Protein 4QYI (pdb70)

Structure (mmCIF, N/CA/C/O backbone):
data_4QYI
#
_entry.id   4QYI
#
_cell.length_a   172.779
_cell.length_b   117.009
_cell.length_c   56.883
_cell.angle_alpha   90.00
_cell.angle_beta   90.96
_cell.angle_gamma   90.00
#
_symmetry.space_group_name_H-M   'C 1 2 1'
#
loop_
_entity.id
_entity.type
_entity.pdbx_description
1 polymer 'Hypoxanthine phosphoribosyltransferase'
2 polymer 'Hypoxanthine phosphoribosyltransferase'
3 non-polymer 'MAGNESIUM ION'
4 non-polymer 'PHOSPHATE ION'
5 non-polymer '4-(2-HYDROXYETHYL)-1-PIPERAZINE ETHANESULFONIC ACID'
6 non-polymer GLYCEROL
7 water water
#
loop_
_atom_site.group_PDB
_atom_site.id
_atom_site.type_symbol
_atom_site.label_atom_id
_atom_site.label_alt_id
_atom_site.label_comp_id
_atom_site.label_asym_id
_atom_site.label_entity_id
_atom_site.label_seq_id
_atom_site.pdbx_PDB_ins_code
_atom_site.Cartn_x
_atom_site.Cartn_y
_atom_site.Cartn_z
_atom_site.occupancy
_atom_site.B_iso_or_equiv
_atom_site.auth_seq_id
_atom_site.auth_comp_id
_atom_site.auth_asym_id
_atom_site.auth_atom_id
_atom_site.pdbx_PDB_model_num
ATOM 1 N N . GLU A 1 7 ? -47.572 12.391 -17.422 1.00 100.67 4 GLU A N 1
ATOM 2 C CA . GLU A 1 7 ? -48.403 13.578 -17.797 1.00 104.77 4 GLU A CA 1
ATOM 3 C C . GLU A 1 7 ? -49.765 13.548 -17.092 1.00 101.02 4 GLU A C 1
ATOM 4 O O . GLU A 1 7 ? -50.216 12.522 -16.563 1.00 96.67 4 GLU A O 1
ATOM 10 N N . ILE A 1 8 ? -50.413 14.701 -17.072 1.00 101.00 5 ILE A N 1
ATOM 11 C CA . ILE A 1 8 ? -51.706 14.833 -16.432 1.00 99.32 5 ILE A CA 1
ATOM 12 C C . ILE A 1 8 ? -52.790 14.291 -17.324 1.00 99.17 5 ILE A C 1
ATOM 13 O O . ILE A 1 8 ? -52.765 14.494 -18.526 1.00 103.58 5 ILE A O 1
ATOM 18 N N . LYS A 1 9 ? -53.735 13.579 -16.731 1.00 97.10 6 LYS A N 1
ATOM 19 C CA . LYS A 1 9 ? -54.815 13.008 -17.497 1.00 101.27 6 LYS A CA 1
ATOM 20 C C . LYS A 1 9 ? -56.095 13.836 -17.381 1.00 100.50 6 LYS A C 1
ATOM 21 O O . LYS A 1 9 ? -56.479 14.525 -18.319 1.00 101.69 6 LYS A O 1
ATOM 27 N N . ASP A 1 10 ? -56.743 13.774 -16.224 1.00 98.29 7 ASP A N 1
ATOM 28 C CA . ASP A 1 10 ? -57.992 14.486 -16.003 1.00 97.95 7 ASP A CA 1
ATOM 29 C C . ASP A 1 10 ? -58.013 15.196 -14.676 1.00 95.73 7 ASP A C 1
ATOM 30 O O . ASP A 1 10 ? -57.342 14.782 -13.742 1.00 92.43 7 ASP A O 1
ATOM 35 N N . THR A 1 11 ? -58.813 16.252 -14.595 1.00 92.60 8 THR A N 1
ATOM 36 C CA . THR A 1 11 ? -59.017 16.981 -13.355 1.00 90.55 8 THR A CA 1
ATOM 37 C C . THR A 1 11 ? -59.925 16.089 -12.518 1.00 88.53 8 THR A C 1
ATOM 38 O O . THR A 1 11 ? -60.967 15.684 -13.010 1.00 92.72 8 THR A O 1
ATOM 42 N N . LEU A 1 12 ? -59.542 15.769 -11.282 1.00 86.14 9 LEU A N 1
ATOM 43 C CA . LEU A 1 12 ? -60.381 14.917 -10.424 1.00 82.50 9 LEU A CA 1
ATOM 44 C C . LEU A 1 12 ? -61.203 15.742 -9.436 1.00 78.42 9 LEU A C 1
ATOM 45 O O . LEU A 1 12 ? -62.363 15.431 -9.188 1.00 77.64 9 LEU A O 1
ATOM 50 N N . ILE A 1 13 ? -60.597 16.783 -8.870 1.00 73.12 10 ILE A N 1
ATOM 51 C CA . ILE A 1 13 ? -61.283 17.649 -7.928 1.00 69.70 10 ILE A CA 1
ATOM 52 C C . ILE A 1 13 ? -60.853 19.049 -8.293 1.00 68.22 10 ILE A C 1
ATOM 53 O O . ILE A 1 13 ? -59.673 19.361 -8.278 1.00 65.08 10 ILE A O 1
ATOM 58 N N . SER A 1 14 ? -61.810 19.905 -8.624 1.00 68.65 11 SER A N 1
ATOM 59 C CA . SER A 1 14 ? -61.481 21.242 -9.067 1.00 67.88 11 SER A CA 1
ATOM 60 C C . SER A 1 14 ? -61.045 22.156 -7.946 1.00 66.49 11 SER A C 1
ATOM 61 O O . SER A 1 14 ? -61.258 21.890 -6.775 1.00 66.05 11 SER A O 1
ATOM 64 N N . GLU A 1 15 ? -60.443 23.262 -8.347 1.00 68.21 12 GLU A N 1
ATOM 65 C CA . GLU A 1 15 ? -60.015 24.293 -7.436 1.00 67.69 12 GLU A CA 1
ATOM 66 C C . GLU A 1 15 ? -61.198 24.749 -6.568 1.00 68.78 12 GLU A C 1
ATOM 67 O O . GLU A 1 15 ? -61.088 24.850 -5.348 1.00 68.06 12 GLU A O 1
ATOM 73 N N . GLU A 1 16 ? -62.338 25.005 -7.202 1.00 71.30 13 GLU A N 1
ATOM 74 C CA . GLU A 1 16 ? -63.517 25.474 -6.479 1.00 73.38 13 GLU A CA 1
ATOM 75 C C . GLU A 1 16 ? -64.076 24.401 -5.516 1.00 71.45 13 GLU A C 1
ATOM 76 O O . GLU A 1 16 ? -64.531 24.716 -4.421 1.00 68.70 13 GLU A O 1
ATOM 82 N N . GLN A 1 17 ? -64.072 23.143 -5.933 1.00 72.30 14 GLN A N 1
ATOM 83 C CA . GLN A 1 17 ? -64.522 22.074 -5.044 1.00 73.82 14 GLN A CA 1
ATOM 84 C C . GLN A 1 17 ? -63.615 21.991 -3.815 1.00 71.14 14 GLN A C 1
ATOM 85 O O . GLN A 1 17 ? -64.080 21.767 -2.703 1.00 68.14 14 GLN A O 1
ATOM 91 N N . LEU A 1 18 ? -62.317 22.156 -4.031 1.00 67.01 15 LEU A N 1
ATOM 92 C CA . LEU A 1 18 ? -61.371 22.106 -2.928 1.00 66.33 15 LEU A CA 1
ATOM 93 C C . LEU A 1 18 ? -61.643 23.233 -1.958 1.00 66.76 15 LEU A C 1
ATOM 94 O O . LEU A 1 18 ? -61.717 22.996 -0.762 1.00 66.47 15 LEU A O 1
ATOM 99 N N . GLN A 1 19 ? -61.821 24.446 -2.465 1.00 67.45 16 GLN A N 1
ATOM 100 C CA . GLN A 1 19 ? -62.086 25.582 -1.587 1.00 71.77 16 GLN A CA 1
ATOM 101 C C . GLN A 1 19 ? -63.366 25.389 -0.768 1.00 68.39 16 GLN A C 1
ATOM 102 O O . GLN A 1 19 ? -63.384 25.681 0.425 1.00 64.93 16 GLN A O 1
ATOM 108 N N . GLU A 1 20 ? -64.435 24.915 -1.397 1.00 68.12 17 GLU A N 1
ATOM 109 C CA . GLU A 1 20 ? -65.678 24.673 -0.654 1.00 70.24 17 GLU A CA 1
ATOM 110 C C . GLU A 1 20 ? -65.493 23.598 0.434 1.00 66.15 17 GLU A C 1
ATOM 111 O O . GLU A 1 20 ? -65.939 23.759 1.571 1.00 61.09 17 GLU A O 1
ATOM 117 N N . LYS A 1 21 ? -64.847 22.498 0.077 1.00 63.93 18 LYS A N 1
ATOM 118 C CA . LYS A 1 21 ? -64.669 21.417 1.039 1.00 63.85 18 LYS A CA 1
ATOM 119 C C . LYS A 1 21 ? -63.783 21.816 2.214 1.00 59.11 18 LYS A C 1
ATOM 120 O O . LYS A 1 21 ? -64.056 21.456 3.347 1.00 56.42 18 LYS A O 1
ATOM 126 N N . VAL A 1 22 ? -62.723 22.557 1.932 1.00 57.99 19 VAL A N 1
ATOM 127 C CA . VAL A 1 22 ? -61.837 23.003 2.979 1.00 58.88 19 VAL A CA 1
ATOM 128 C C . VAL A 1 22 ? -62.617 23.876 3.958 1.00 59.09 19 VAL A C 1
ATOM 129 O O . VAL A 1 22 ? -62.465 23.727 5.167 1.00 59.11 19 VAL A O 1
ATOM 133 N N . LYS A 1 23 ? -63.459 24.772 3.448 1.00 60.59 20 LYS A N 1
ATOM 134 C CA . LYS A 1 23 ? -64.273 25.638 4.310 1.00 61.25 20 LYS A CA 1
ATOM 135 C C . LYS A 1 23 ? -65.169 24.795 5.227 1.00 60.75 20 LYS A C 1
ATOM 136 O O . LYS A 1 23 ? -65.378 25.115 6.392 1.00 58.18 20 LYS A O 1
ATOM 142 N N . GLU A 1 24 ? -65.738 23.749 4.661 1.00 61.94 21 GLU A N 1
ATOM 143 C CA . GLU A 1 24 ? -66.611 22.862 5.403 1.00 64.16 21 GLU A CA 1
ATOM 144 C C . GLU A 1 24 ? -65.876 22.081 6.495 1.00 62.53 21 GLU A C 1
ATOM 145 O O . GLU A 1 24 ? -66.392 21.907 7.599 1.00 62.35 21 GLU A O 1
ATOM 151 N N . LEU A 1 25 ? -64.668 21.612 6.196 1.00 57.41 22 LEU A N 1
ATOM 152 C CA . LEU A 1 25 ? -63.882 20.901 7.205 1.00 56.82 22 LEU A CA 1
ATOM 153 C C . LEU A 1 25 ? -63.525 21.835 8.357 1.00 54.51 22 LEU A C 1
ATOM 154 O O . LEU A 1 25 ? -63.547 21.438 9.517 1.00 51.99 22 LEU A O 1
ATOM 159 N N . ALA A 1 26 ? -63.236 23.089 8.028 1.00 54.29 23 ALA A N 1
ATOM 160 C CA . ALA A 1 26 ? -62.918 24.065 9.054 1.00 53.04 23 ALA A CA 1
ATOM 161 C C . ALA A 1 26 ? -64.118 24.273 9.966 1.00 54.00 23 ALA A C 1
ATOM 162 O O . ALA A 1 26 ? -63.952 24.420 11.167 1.00 53.07 23 ALA A O 1
ATOM 164 N N . LEU A 1 27 ? -65.328 24.295 9.411 1.00 55.84 24 LEU A N 1
ATOM 165 C CA . LEU A 1 27 ? -66.523 24.460 10.248 1.00 58.13 24 LEU A CA 1
ATOM 166 C C . LEU A 1 27 ? -66.677 23.264 11.199 1.00 56.67 24 LEU A C 1
ATOM 167 O O . LEU A 1 27 ? -67.036 23.432 12.343 1.00 56.50 24 LEU A O 1
ATOM 172 N N . GLN A 1 28 ? -66.425 22.061 10.704 1.00 57.20 25 GLN A N 1
ATOM 173 C CA . GLN A 1 28 ? -66.537 20.859 11.529 1.00 58.48 25 GLN A CA 1
ATOM 174 C C . GLN A 1 28 ? -65.543 20.922 12.694 1.00 57.01 25 GLN A C 1
ATOM 175 O O . GLN A 1 28 ? -65.879 20.616 13.829 1.00 55.30 25 GLN A O 1
ATOM 181 N N . ILE A 1 29 ? -64.328 21.365 12.401 1.00 56.17 26 ILE A N 1
ATOM 182 C CA . ILE A 1 29 ? -63.309 21.538 13.430 1.00 55.58 26 ILE A CA 1
ATOM 183 C C . ILE A 1 29 ? -63.718 22.599 14.466 1.00 52.69 26 ILE A C 1
ATOM 184 O O . ILE A 1 29 ? -63.613 22.376 15.664 1.00 51.28 26 ILE A O 1
ATOM 189 N N . GLU A 1 30 ? -64.156 23.766 14.013 1.00 53.01 27 GLU A N 1
ATOM 190 C CA . GLU A 1 30 ? -64.606 24.805 14.946 1.00 53.20 27 GLU A CA 1
ATOM 191 C C . GLU A 1 30 ? -65.708 24.273 15.888 1.00 56.53 27 GLU A C 1
ATOM 192 O O . GLU A 1 30 ? -65.757 24.600 17.073 1.00 57.28 27 GLU A O 1
ATOM 198 N N . ARG A 1 31 ? -66.618 23.471 15.365 1.00 59.78 28 ARG A N 1
ATOM 199 C CA . ARG A 1 31 ? -67.690 22.924 16.190 1.00 64.42 28 ARG A CA 1
ATOM 200 C C . ARG A 1 31 ? -67.214 22.015 17.274 1.00 60.63 28 ARG A C 1
ATOM 201 O O . ARG A 1 31 ? -67.737 22.040 18.368 1.00 61.03 28 ARG A O 1
ATOM 209 N N . ASP A 1 32 ? -66.256 21.159 16.946 1.00 61.77 29 ASP A N 1
ATOM 210 C CA . ASP A 1 32 ? -65.732 20.209 17.916 1.00 57.54 29 ASP A CA 1
ATOM 211 C C . ASP A 1 32 ? -64.859 20.849 18.981 1.00 56.09 29 ASP A C 1
ATOM 212 O O . ASP A 1 32 ? -64.608 20.226 19.988 1.00 54.22 29 ASP A O 1
ATOM 217 N N . PHE A 1 33 ? -64.399 22.081 18.772 1.00 54.67 30 PHE A N 1
ATOM 218 C CA . PHE A 1 33 ? -63.517 22.724 19.740 1.00 55.09 30 PHE A CA 1
ATOM 219 C C . PHE A 1 33 ? -63.976 24.108 20.088 1.00 54.61 30 PHE A C 1
ATOM 220 O O . PHE A 1 33 ? -63.173 25.049 20.177 1.00 58.27 30 PHE A O 1
ATOM 228 N N . GLU A 1 34 ? -65.284 24.226 20.269 1.00 58.61 31 GLU A N 1
ATOM 229 C CA . GLU A 1 34 ? -65.899 25.483 20.612 1.00 58.08 31 GLU A CA 1
ATOM 230 C C . GLU A 1 34 ? -65.259 26.055 21.871 1.00 55.69 31 GLU A C 1
ATOM 231 O O . GLU A 1 34 ? -65.105 25.361 22.863 1.00 54.27 31 GLU A O 1
ATOM 237 N N . GLY A 1 35 ? -64.829 27.310 21.799 1.00 55.98 32 GLY A N 1
ATOM 238 C CA . GLY A 1 35 ? -64.217 27.988 22.936 1.00 54.99 32 GLY A CA 1
ATOM 239 C C . GLY A 1 35 ? -62.799 27.571 23.318 1.00 58.02 32 GLY A C 1
ATOM 240 O O . GLY A 1 35 ? -62.323 27.948 24.385 1.00 58.17 32 GLY A O 1
ATOM 241 N N . GLU A 1 36 ? -62.092 26.848 22.453 1.00 54.77 33 GLU A N 1
ATOM 242 C CA . GLU A 1 36 ? -60.735 26.424 22.792 1.00 58.84 33 GLU A CA 1
ATOM 243 C C . GLU A 1 36 ? -59.691 26.699 21.731 1.00 55.10 33 GLU A C 1
ATOM 244 O O . GLU A 1 36 ? -59.994 26.844 20.558 1.00 56.56 33 GLU A O 1
ATOM 250 N N . GLU A 1 37 ? -58.447 26.754 22.185 1.00 57.46 34 GLU A N 1
ATOM 251 C CA . GLU A 1 37 ? -57.277 26.917 21.320 1.00 57.70 34 GLU A CA 1
ATOM 252 C C . GLU A 1 37 ? -57.003 25.559 20.675 1.00 57.39 34 GLU A C 1
ATOM 253 O O . GLU A 1 37 ? -57.372 24.528 21.230 1.00 54.43 34 GLU A O 1
ATOM 259 N N . ILE A 1 38 ? -56.364 25.566 19.509 1.00 54.23 35 ILE A N 1
ATOM 260 C CA . ILE A 1 38 ? -56.044 24.345 18.793 1.00 56.66 35 ILE A CA 1
ATOM 261 C C . ILE A 1 38 ? -54.620 24.381 18.290 1.00 55.03 35 ILE A C 1
ATOM 262 O O . ILE A 1 38 ? -54.116 25.436 17.927 1.00 53.77 35 ILE A O 1
ATOM 267 N N . VAL A 1 39 ? -53.965 23.217 18.290 1.00 49.78 36 VAL A N 1
ATOM 268 C CA . VAL A 1 39 ? -52.639 23.087 17.722 1.00 46.01 36 VAL A CA 1
ATOM 269 C C . VAL A 1 39 ? -52.825 22.236 16.461 1.00 45.24 36 VAL A C 1
ATOM 270 O O . VAL A 1 39 ? -53.376 21.132 16.513 1.00 44.90 36 VAL A O 1
ATOM 274 N N . VAL A 1 40 ? -52.391 22.772 15.334 1.00 44.06 37 VAL A N 1
ATOM 275 C CA . VAL A 1 40 ? -52.467 22.060 14.069 1.00 48.12 37 VAL A CA 1
ATOM 276 C C . VAL A 1 40 ? -51.064 21.582 13.720 1.00 47.07 37 VAL A C 1
ATOM 277 O O . VAL A 1 40 ? -50.117 22.355 13.725 1.00 49.68 37 VAL A O 1
ATOM 281 N N . ILE A 1 41 ? -50.923 20.282 13.490 1.00 48.07 38 ILE A N 1
ATOM 282 C CA . ILE A 1 41 ? -49.642 19.727 13.111 1.00 43.60 38 ILE A CA 1
ATOM 283 C C . ILE A 1 41 ? -49.780 19.142 11.727 1.00 45.29 38 ILE A C 1
ATOM 284 O O . ILE A 1 41 ? -50.454 18.127 11.515 1.00 48.87 38 ILE A O 1
ATOM 289 N N . ALA A 1 42 ? -49.107 19.782 10.782 1.00 45.69 39 ALA A N 1
ATOM 290 C CA . ALA A 1 42 ? -49.143 19.346 9.388 1.00 48.33 39 ALA A CA 1
ATOM 291 C C . ALA A 1 42 ? -47.987 18.417 9.022 1.00 48.22 39 ALA A C 1
ATOM 292 O O . ALA A 1 42 ? -46.834 18.674 9.366 1.00 49.57 39 ALA A O 1
ATOM 294 N N . VAL A 1 43 ? -48.304 17.318 8.342 1.00 49.26 40 VAL A N 1
ATOM 295 C CA . VAL A 1 43 ? -47.289 16.352 7.943 1.00 49.64 40 VAL A CA 1
ATOM 296 C C . VAL A 1 43 ? -46.688 16.819 6.602 1.00 50.21 40 VAL A C 1
ATOM 297 O O . VAL A 1 43 ? -47.339 16.778 5.558 1.00 49.47 40 VAL A O 1
ATOM 301 N N . LEU A 1 44 ? -45.459 17.310 6.652 1.00 49.00 41 LEU A N 1
ATOM 302 C CA . LEU A 1 44 ? -44.759 17.736 5.436 1.00 51.57 41 LEU A CA 1
ATOM 303 C C . LEU A 1 44 ? -44.429 16.544 4.524 1.00 53.21 41 LEU A C 1
ATOM 304 O O . LEU A 1 44 ? -44.371 15.408 4.981 1.00 50.98 41 LEU A O 1
ATOM 309 N N . LYS A 1 45 ? -44.273 16.787 3.221 1.00 56.33 42 LYS A N 1
ATOM 310 C CA . LYS A 1 45 ? -44.413 18.116 2.628 1.00 55.93 42 LYS A CA 1
ATOM 311 C C . LYS A 1 45 ? -45.788 18.348 2.038 1.00 54.80 42 LYS A C 1
ATOM 312 O O . LYS A 1 45 ? -46.262 19.478 1.996 1.00 53.26 42 LYS A O 1
ATOM 318 N N . GLY A 1 46 ? -46.441 17.260 1.647 1.00 54.01 43 GLY A N 1
ATOM 319 C CA . GLY A 1 46 ? -47.698 17.306 0.926 1.00 56.99 43 GLY A CA 1
ATOM 320 C C . GLY A 1 46 ? -48.936 17.962 1.486 1.00 59.36 43 GLY A C 1
ATOM 321 O O . GLY A 1 46 ? -49.843 18.307 0.738 1.00 65.25 43 GLY A O 1
ATOM 322 N N . SER A 1 47 ? -48.997 18.139 2.788 1.00 54.14 44 SER A N 1
ATOM 323 C CA . SER A 1 47 ? -50.151 18.727 3.370 1.00 52.53 44 SER A CA 1
ATOM 324 C C . SER A 1 47 ? -50.032 20.239 3.525 1.00 50.57 44 SER A C 1
ATOM 325 O O . SER A 1 47 ? -51.005 20.867 3.951 1.00 49.20 44 SER A O 1
ATOM 328 N N . PHE A 1 48 ? -48.912 20.844 3.126 1.00 49.67 45 PHE A N 1
ATOM 329 C CA . PHE A 1 48 ? -48.721 22.288 3.383 1.00 49.14 45 PHE A CA 1
ATOM 330 C C . PHE A 1 48 ? -49.716 23.218 2.717 1.00 48.94 45 PHE A C 1
ATOM 331 O O . PHE A 1 48 ? -50.062 24.228 3.312 1.00 50.45 45 PHE A O 1
ATOM 339 N N . VAL A 1 49 ? -50.204 22.874 1.531 1.00 49.50 46 VAL A N 1
ATOM 340 C CA . VAL A 1 49 ? -51.167 23.738 0.837 1.00 51.25 46 VAL A CA 1
ATOM 341 C C . VAL A 1 49 ? -52.515 23.629 1.528 1.00 50.27 46 VAL A C 1
ATOM 342 O O . VAL A 1 49 ? -53.145 24.620 1.847 1.00 50.15 46 VAL A O 1
ATOM 346 N N . PHE A 1 50 ? -52.945 22.402 1.767 1.00 50.23 47 PHE A N 1
ATOM 347 C CA . PHE A 1 50 ? -54.187 22.144 2.486 1.00 50.25 47 PHE A CA 1
ATOM 348 C C . PHE A 1 50 ? -54.187 22.837 3.848 1.00 48.67 47 PHE A C 1
ATOM 349 O O . PHE A 1 50 ? -55.178 23.469 4.249 1.00 50.14 47 PHE A O 1
ATOM 357 N N . ALA A 1 51 ? -53.070 22.751 4.547 1.00 47.96 48 ALA A N 1
ATOM 358 C CA . ALA A 1 51 ? -52.966 23.341 5.886 1.00 47.85 48 ALA A CA 1
ATOM 359 C C . ALA A 1 51 ? -53.075 24.838 5.819 1.00 48.25 48 ALA A C 1
ATOM 360 O O . ALA A 1 51 ? -53.781 25.431 6.629 1.00 46.14 48 ALA A O 1
ATOM 362 N N . ALA A 1 52 ? -52.372 25.442 4.864 1.00 48.31 49 ALA A N 1
ATOM 363 C CA . ALA A 1 52 ? -52.415 26.886 4.703 1.00 50.63 49 ALA A CA 1
ATOM 364 C C . ALA A 1 52 ? -53.869 27.341 4.481 1.00 51.28 49 ALA A C 1
ATOM 365 O O . ALA A 1 52 ? -54.307 28.307 5.081 1.00 51.46 49 ALA A O 1
ATOM 367 N N . ASP A 1 53 ? -54.619 26.620 3.645 1.00 53.89 50 ASP A N 1
ATOM 368 C CA . ASP A 1 53 ? -56.001 27.000 3.364 1.00 56.63 50 ASP A CA 1
ATOM 369 C C . ASP A 1 53 ? -56.940 26.693 4.524 1.00 57.26 50 ASP A C 1
ATOM 370 O O . ASP A 1 53 ? -57.805 27.501 4.861 1.00 55.40 50 ASP A O 1
ATOM 375 N N . LEU A 1 54 ? -56.771 25.526 5.138 1.00 52.79 51 LEU A N 1
ATOM 376 C CA . LEU A 1 54 ? -57.635 25.124 6.240 1.00 52.93 51 LEU A CA 1
ATOM 377 C C . LEU A 1 54 ? -57.570 26.074 7.430 1.00 51.27 51 LEU A C 1
ATOM 378 O O . LEU A 1 54 ? -58.604 26.523 7.952 1.00 49.99 51 LEU A O 1
ATOM 383 N N . ILE A 1 55 ? -56.364 26.394 7.872 1.00 50.25 52 ILE A N 1
ATOM 384 C CA . ILE A 1 55 ? -56.248 27.238 9.064 1.00 50.83 52 ILE A CA 1
ATOM 385 C C . ILE A 1 55 ? -56.795 28.647 8.907 1.00 50.40 52 ILE A C 1
ATOM 386 O O . ILE A 1 55 ? -57.243 29.256 9.892 1.00 49.31 52 ILE A O 1
ATOM 391 N N . ARG A 1 56 ? -56.795 29.154 7.684 1.00 52.91 53 ARG A N 1
ATOM 392 C CA . ARG A 1 56 ? -57.306 30.490 7.420 1.00 55.28 53 ARG A CA 1
ATOM 393 C C . ARG A 1 56 ? -58.830 30.604 7.557 1.00 57.37 53 ARG A C 1
ATOM 394 O O . ARG A 1 56 ? -59.356 31.703 7.601 1.00 56.14 53 ARG A O 1
ATOM 402 N N . HIS A 1 57 ? -59.514 29.464 7.612 1.00 57.37 54 HIS A N 1
ATOM 403 C CA . HIS A 1 57 ? -60.952 29.425 7.828 1.00 60.28 54 HIS A CA 1
ATOM 404 C C . HIS A 1 57 ? -61.286 29.097 9.271 1.00 58.12 54 HIS A C 1
ATOM 405 O O . HIS A 1 57 ? -62.442 29.182 9.658 1.00 61.92 54 HIS A O 1
ATOM 412 N N . ILE A 1 58 ? -60.285 28.734 10.072 1.00 54.49 55 ILE A N 1
ATOM 413 C CA . ILE A 1 58 ? -60.533 28.430 11.480 1.00 53.75 55 ILE A CA 1
ATOM 414 C C . ILE A 1 58 ? -60.360 29.706 12.285 1.00 53.44 55 ILE A C 1
ATOM 415 O O . ILE A 1 58 ? -59.292 30.321 12.288 1.00 53.62 55 ILE A O 1
ATOM 420 N N . LYS A 1 59 ? -61.399 30.075 13.012 1.00 55.10 56 LYS A N 1
ATOM 421 C CA . LYS A 1 59 ? -61.360 31.317 13.790 1.00 58.63 56 LYS A CA 1
ATOM 422 C C . LYS A 1 59 ? -60.779 31.141 15.171 1.00 54.33 56 LYS A C 1
ATOM 423 O O . LYS A 1 59 ? -60.376 32.114 15.777 1.00 52.90 56 LYS A O 1
ATOM 429 N N . ASN A 1 60 ? -60.758 29.914 15.686 1.00 54.52 57 ASN A N 1
ATOM 430 C CA . ASN A 1 60 ? -60.152 29.662 16.985 1.00 52.70 57 ASN A CA 1
ATOM 431 C C . ASN A 1 60 ? -58.684 30.092 16.967 1.00 55.02 57 ASN A C 1
ATOM 432 O O . ASN A 1 60 ? -58.083 30.267 15.891 1.00 50.45 57 ASN A O 1
ATOM 437 N N . ASP A 1 61 ? -58.103 30.268 18.158 1.00 55.76 58 ASP A N 1
ATOM 438 C CA . ASP A 1 61 ? -56.661 30.544 18.264 1.00 56.74 58 ASP A CA 1
ATOM 439 C C . ASP A 1 61 ? -55.958 29.293 17.798 1.00 52.61 58 ASP A C 1
ATOM 440 O O . ASP A 1 61 ? -56.092 28.249 18.417 1.00 50.97 58 ASP A O 1
ATOM 445 N N . VAL A 1 62 ? -55.158 29.406 16.754 1.00 52.73 59 VAL A N 1
ATOM 446 C CA . VAL A 1 62 ? -54.439 28.263 16.234 1.00 49.53 59 VAL A CA 1
ATOM 447 C C . VAL A 1 62 ? -52.924 28.413 16.323 1.00 48.61 59 VAL A C 1
ATOM 448 O O . VAL A 1 62 ? -52.374 29.461 15.998 1.00 50.62 59 VAL A O 1
ATOM 452 N N . THR A 1 63 ? -52.264 27.341 16.743 1.00 47.39 60 THR A N 1
ATOM 453 C CA . THR A 1 63 ? -50.798 27.252 16.753 1.00 48.98 60 THR A CA 1
ATOM 454 C C . THR A 1 63 ? -50.488 26.202 15.700 1.00 46.49 60 THR A C 1
ATOM 455 O O . THR A 1 63 ? -51.120 25.151 15.673 1.00 48.27 60 THR A O 1
ATOM 459 N N . ILE A 1 64 ? -49.580 26.480 14.779 1.00 48.71 61 ILE A N 1
ATOM 460 C CA . ILE A 1 64 ? -49.279 25.446 13.792 1.00 50.22 61 ILE A CA 1
ATOM 461 C C . ILE A 1 64 ? -47.819 25.022 13.884 1.00 47.92 61 ILE A C 1
ATOM 462 O O . ILE A 1 64 ? -46.958 25.818 14.188 1.00 47.32 61 ILE A O 1
ATOM 467 N N . ASP A 1 65 ? -47.557 23.750 13.626 1.00 46.47 62 ASP A N 1
ATOM 468 C CA . ASP A 1 65 ? -46.188 23.249 13.607 1.00 46.96 62 ASP A CA 1
ATOM 469 C C . ASP A 1 65 ? -46.176 22.146 12.545 1.00 46.02 62 ASP A C 1
ATOM 470 O O . ASP A 1 65 ? -47.232 21.758 12.000 1.00 45.09 62 ASP A O 1
ATOM 475 N N . PHE A 1 66 ? -44.979 21.660 12.246 1.00 46.89 63 PHE A N 1
ATOM 476 C CA . PHE A 1 66 ? -44.797 20.655 11.227 1.00 47.21 63 PHE A CA 1
ATOM 477 C C . PHE A 1 66 ? -44.009 19.445 11.713 1.00 46.20 63 PHE A C 1
ATOM 478 O O . PHE A 1 66 ? -43.180 19.536 12.619 1.00 45.75 63 PHE A O 1
ATOM 486 N N . ILE A 1 67 ? -44.286 18.313 11.089 1.00 47.81 64 ILE A N 1
ATOM 487 C CA . ILE A 1 67 ? -43.560 17.096 11.364 1.00 50.96 64 ILE A CA 1
ATOM 488 C C . ILE A 1 67 ? -43.171 16.495 10.026 1.00 50.97 64 ILE A C 1
ATOM 489 O O . ILE A 1 67 ? -43.904 16.614 9.041 1.00 50.17 64 ILE A O 1
ATOM 494 N N A SER A 1 68 ? -41.996 15.879 9.990 0.50 50.42 65 SER A N 1
ATOM 495 N N B SER A 1 68 ? -41.991 15.881 9.987 0.50 50.16 65 SER A N 1
ATOM 496 C CA A SER A 1 68 ? -41.503 15.230 8.802 0.50 51.08 65 SER A CA 1
ATOM 497 C CA B SER A 1 68 ? -41.483 15.220 8.801 0.50 50.73 65 SER A CA 1
ATOM 498 C C A SER A 1 68 ? -41.061 13.811 9.166 0.50 53.35 65 SER A C 1
ATOM 499 C C B SER A 1 68 ? -41.067 13.806 9.172 0.50 53.11 65 SER A C 1
ATOM 500 O O A SER A 1 68 ? -40.323 13.611 10.131 0.50 52.07 65 SER A O 1
ATOM 501 O O B SER A 1 68 ? -40.324 13.607 10.134 0.50 51.90 65 SER A O 1
ATOM 506 N N . ALA A 1 69 ? -41.536 12.833 8.401 1.00 53.95 66 ALA A N 1
ATOM 507 C CA . ALA A 1 69 ? -41.209 11.433 8.641 1.00 58.18 66 ALA A CA 1
ATOM 508 C C . ALA A 1 69 ? -40.869 10.776 7.332 1.00 64.27 66 ALA A C 1
ATOM 509 O O . ALA A 1 69 ? -41.476 11.100 6.317 1.00 67.20 66 ALA A O 1
ATOM 511 N N . SER A 1 70 ? -39.891 9.882 7.322 1.00 66.34 67 SER A N 1
ATOM 512 C CA . SER A 1 70 ? -39.570 9.184 6.078 1.00 67.57 67 SER A CA 1
ATOM 513 C C . SER A 1 70 ? -39.646 7.677 6.252 1.00 67.27 67 SER A C 1
ATOM 514 O O . SER A 1 70 ? -39.550 7.125 7.364 1.00 61.19 67 SER A O 1
ATOM 517 N N . SER A 1 71 ? -39.775 6.999 5.130 1.00 65.56 68 SER A N 1
ATOM 518 C CA . SER A 1 71 ? -39.875 5.558 5.132 1.00 64.24 68 SER A CA 1
ATOM 519 C C . SER A 1 71 ? -38.564 4.836 5.334 1.00 64.90 68 SER A C 1
ATOM 520 O O . SER A 1 71 ? -37.495 5.328 4.963 1.00 69.17 68 SER A O 1
ATOM 523 N N . TYR A 1 72 ? -38.660 3.658 5.941 1.00 73.83 69 TYR A N 1
ATOM 524 C CA . TYR A 1 72 ? -37.513 2.789 6.135 1.00 74.92 69 TYR A CA 1
ATOM 525 C C . TYR A 1 72 ? -37.474 1.748 5.007 1.00 77.12 69 TYR A C 1
ATOM 526 O O . TYR A 1 72 ? -36.567 0.937 4.965 1.00 85.90 69 TYR A O 1
ATOM 535 N N . GLY A 1 73 ? -38.452 1.761 4.105 1.00 77.80 70 GLY A N 1
ATOM 536 C CA . GLY A 1 73 ? -38.493 0.795 2.990 1.00 82.97 70 GLY A CA 1
ATOM 537 C C . GLY A 1 73 ? -39.712 -0.109 3.100 1.00 84.28 70 GLY A C 1
ATOM 538 O O . GLY A 1 73 ? -40.808 0.364 3.404 1.00 82.60 70 GLY A O 1
ATOM 539 N N . ASN A 1 74 ? -39.536 -1.408 2.863 1.00 89.46 71 ASN A N 1
ATOM 540 C CA . ASN A 1 74 ? -40.658 -2.366 2.968 1.00 93.61 71 ASN A CA 1
ATOM 541 C C . ASN A 1 74 ? -41.331 -2.338 4.334 1.00 91.45 71 ASN A C 1
ATOM 542 O O . ASN A 1 74 ? -42.552 -2.449 4.449 1.00 89.62 71 ASN A O 1
ATOM 547 N N . GLN A 1 75 ? -40.507 -2.192 5.364 1.00 94.69 72 GLN A N 1
ATOM 548 C CA . GLN A 1 75 ? -40.963 -2.111 6.754 1.00 94.58 72 GLN A CA 1
ATOM 549 C C . GLN A 1 75 ? -42.068 -1.060 6.908 1.00 96.01 72 GLN A C 1
ATOM 550 O O . GLN A 1 75 ? -43.070 -1.294 7.589 1.00 105.42 72 GLN A O 1
ATOM 556 N N . THR A 1 76 ? -41.886 0.091 6.266 1.00 90.80 73 THR A N 1
ATOM 557 C CA . THR A 1 76 ? -42.872 1.163 6.313 1.00 90.04 73 THR A CA 1
ATOM 558 C C . THR A 1 76 ? -44.176 0.730 5.634 1.00 92.11 73 THR A C 1
ATOM 559 O O . THR A 1 76 ? -45.261 0.906 6.184 1.00 93.00 73 THR A O 1
ATOM 563 N N . GLU A 1 77 ? -44.063 0.158 4.442 1.00 93.49 74 GLU A N 1
ATOM 564 C CA . GLU A 1 77 ? -45.224 -0.308 3.690 1.00 97.57 74 GLU A CA 1
ATOM 565 C C . GLU A 1 77 ? -46.055 -1.367 4.422 1.00 97.25 74 GLU A C 1
ATOM 566 O O . GLU A 1 77 ? -47.247 -1.457 4.207 1.00 99.15 74 GLU A O 1
ATOM 572 N N . THR A 1 78 ? -45.442 -2.148 5.303 1.00 94.11 75 THR A N 1
ATOM 573 C CA . THR A 1 78 ? -46.163 -3.211 6.011 1.00 92.60 75 THR A CA 1
ATOM 574 C C . THR A 1 78 ? -46.446 -2.914 7.488 1.00 89.04 75 THR A C 1
ATOM 575 O O . THR A 1 78 ? -47.411 -3.430 8.051 1.00 90.08 75 THR A O 1
ATOM 579 N N . THR A 1 79 ? -45.622 -2.087 8.125 1.00 84.89 76 THR A N 1
ATOM 580 C CA . THR A 1 79 ? -45.830 -1.796 9.546 1.00 83.09 76 THR A CA 1
ATOM 581 C C . THR A 1 79 ? -46.034 -0.317 9.892 1.00 82.50 76 THR A C 1
ATOM 582 O O . THR A 1 79 ? -46.358 -0.007 11.034 1.00 85.12 76 THR A O 1
ATOM 586 N N . GLY A 1 80 ? -45.773 0.592 8.953 1.00 78.82 77 GLY A N 1
ATOM 587 C CA . GLY A 1 80 ? -45.924 2.037 9.198 1.00 77.32 77 GLY A CA 1
ATOM 588 C C . GLY A 1 80 ? -44.778 2.696 9.929 1.00 72.81 77 GLY A C 1
ATOM 589 O O . GLY A 1 80 ? -44.772 3.933 10.150 1.00 71.67 77 GLY A O 1
ATOM 590 N N . LYS A 1 81 ? -43.802 1.874 10.295 1.00 68.94 78 LYS A N 1
ATOM 591 C CA . LYS A 1 81 ? -42.649 2.358 10.991 1.00 68.86 78 LYS A CA 1
ATOM 592 C C . LYS A 1 81 ? -41.984 3.376 10.093 1.00 67.38 78 LYS A C 1
ATOM 593 O O . LYS A 1 81 ? -41.609 3.061 8.961 1.00 68.31 78 LYS A O 1
ATOM 599 N N . VAL A 1 82 ? -41.848 4.590 10.605 1.00 49.06 79 VAL A N 1
ATOM 600 C CA . VAL A 1 82 ? -41.175 5.648 9.882 1.00 48.48 79 VAL A CA 1
ATOM 601 C C . VAL A 1 82 ? -40.154 6.295 10.776 1.00 46.01 79 VAL A C 1
ATOM 602 O O . VAL A 1 82 ? -40.238 6.237 11.996 1.00 47.82 79 VAL A O 1
ATOM 606 N N A LYS A 1 83 ? -39.177 6.919 10.139 0.50 46.34 80 LYS A N 1
ATOM 607 N N B LYS A 1 83 ? -39.176 6.917 10.137 0.50 46.77 80 LYS A N 1
ATOM 608 C CA A LYS A 1 83 ? -38.100 7.611 10.808 0.50 46.00 80 LYS A CA 1
ATOM 609 C CA B LYS A 1 83 ? -38.093 7.609 10.799 0.50 46.73 80 LYS A CA 1
ATOM 610 C C A LYS A 1 83 ? -38.519 9.064 10.970 0.50 46.23 80 LYS A C 1
ATOM 611 C C B LYS A 1 83 ? -38.519 9.056 10.955 0.50 46.94 80 LYS A C 1
ATOM 612 O O A LYS A 1 83 ? -38.892 9.708 9.981 0.50 46.96 80 LYS A O 1
ATOM 613 O O B LYS A 1 83 ? -38.892 9.707 9.976 0.50 47.80 80 LYS A O 1
ATOM 624 N N A LEU A 1 84 ? -38.529 9.581 12.204 0.50 42.45 81 LEU A N 1
ATOM 625 N N B LEU A 1 84 ? -38.526 9.566 12.184 0.50 42.97 81 LEU A N 1
ATOM 626 C CA A LEU A 1 84 ? -38.845 10.991 12.383 0.50 40.87 81 LEU A CA 1
ATOM 627 C CA B LEU A 1 84 ? -38.871 10.959 12.380 0.50 41.12 81 LEU A CA 1
ATOM 628 C C A LEU A 1 84 ? -37.675 11.813 11.910 0.50 40.77 81 LEU A C 1
ATOM 629 C C B LEU A 1 84 ? -37.688 11.815 11.924 0.50 40.94 81 LEU A C 1
ATOM 630 O O A LEU A 1 84 ? -36.581 11.716 12.461 0.50 43.96 81 LEU A O 1
ATOM 631 O O B LEU A 1 84 ? -36.592 11.718 12.470 0.50 44.23 81 LEU A O 1
ATOM 640 N N . LEU A 1 85 ? -37.885 12.608 10.880 1.00 40.32 82 LEU A N 1
ATOM 641 C CA . LEU A 1 85 ? -36.836 13.486 10.374 1.00 41.76 82 LEU A CA 1
ATOM 642 C C . LEU A 1 85 ? -36.866 14.822 11.065 1.00 41.16 82 LEU A C 1
ATOM 643 O O . LEU A 1 85 ? -35.829 15.444 11.248 1.00 39.14 82 LEU A O 1
ATOM 648 N N . LYS A 1 86 ? -38.065 15.284 11.403 1.00 41.16 83 LYS A N 1
ATOM 649 C CA . LYS A 1 86 ? -38.237 16.541 12.106 1.00 43.08 83 LYS A CA 1
ATOM 650 C C . LYS A 1 86 ? -39.399 16.349 13.045 1.00 41.15 83 LYS A C 1
ATOM 651 O O . LYS A 1 86 ? -40.531 16.125 12.622 1.00 39.41 83 LYS A O 1
ATOM 657 N N . ASP A 1 87 ? -39.109 16.472 14.333 1.00 40.12 84 ASP A N 1
ATOM 658 C CA . ASP A 1 87 ? -40.089 16.323 15.364 1.00 39.91 84 ASP A CA 1
ATOM 659 C C . ASP A 1 87 ? -40.697 17.708 15.654 1.00 40.30 84 ASP A C 1
ATOM 660 O O . ASP A 1 87 ? -40.202 18.719 15.184 1.00 39.70 84 ASP A O 1
ATOM 665 N N . ILE A 1 88 ? -41.761 17.752 16.428 1.00 38.47 85 ILE A N 1
ATOM 666 C CA . ILE A 1 88 ? -42.376 19.034 16.709 1.00 42.59 85 ILE A CA 1
ATOM 667 C C . ILE A 1 88 ? -41.595 19.863 17.725 1.00 41.48 85 ILE A C 1
ATOM 668 O O . ILE A 1 88 ? -40.935 19.329 18.621 1.00 41.84 85 ILE A O 1
ATOM 673 N N . ASP A 1 89 ? -41.724 21.173 17.593 1.00 40.84 86 ASP A N 1
ATOM 674 C CA . ASP A 1 89 ? -41.116 22.120 18.498 1.00 40.54 86 ASP A CA 1
ATOM 675 C C . ASP A 1 89 ? -42.108 22.606 19.535 1.00 42.20 86 ASP A C 1
ATOM 676 O O . ASP A 1 89 ? -41.714 22.953 20.623 1.00 43.69 86 ASP A O 1
ATOM 681 N N . VAL A 1 90 ? -43.382 22.676 19.182 1.00 43.38 87 VAL A N 1
ATOM 682 C CA . VAL A 1 90 ? -44.383 23.228 20.098 1.00 43.68 87 VAL A CA 1
ATOM 683 C C . VAL A 1 90 ? -44.833 22.267 21.160 1.00 43.15 87 VAL A C 1
ATOM 684 O O . VAL A 1 90 ? -44.730 21.049 21.023 1.00 40.84 87 VAL A O 1
ATOM 688 N N . ASN A 1 91 ? -45.328 22.841 22.245 1.00 42.95 88 ASN A N 1
ATOM 689 C CA . ASN A 1 91 ? -45.856 22.078 23.346 1.00 44.47 88 ASN A CA 1
ATOM 690 C C . ASN A 1 91 ? -47.292 21.638 23.089 1.00 44.76 88 ASN A C 1
ATOM 691 O O . ASN A 1 91 ? -48.171 22.475 22.948 1.00 45.11 88 ASN A O 1
ATOM 696 N N . ILE A 1 92 ? -47.552 20.337 23.001 1.00 43.90 89 ILE A N 1
ATOM 697 C CA . ILE A 1 92 ? -48.926 19.871 22.824 1.00 45.53 89 ILE A CA 1
ATOM 698 C C . ILE A 1 92 ? -49.482 19.192 24.085 1.00 49.24 89 ILE A C 1
ATOM 699 O O . ILE A 1 92 ? -50.599 18.675 24.077 1.00 51.91 89 ILE A O 1
ATOM 704 N N . THR A 1 93 ? -48.711 19.197 25.167 1.00 47.22 90 THR A N 1
ATOM 705 C CA . THR A 1 93 ? -49.165 18.590 26.421 1.00 49.71 90 THR A CA 1
ATOM 706 C C . THR A 1 93 ? -50.411 19.330 26.941 1.00 49.04 90 THR A C 1
ATOM 707 O O . THR A 1 93 ? -50.381 20.534 27.166 1.00 46.22 90 THR A O 1
ATOM 711 N N . GLY A 1 94 ? -51.501 18.584 27.104 1.00 48.58 91 GLY A N 1
ATOM 712 C CA . GLY A 1 94 ? -52.788 19.153 27.560 1.00 49.40 91 GLY A CA 1
ATOM 713 C C . GLY A 1 94 ? -53.479 20.011 26.506 1.00 51.58 91 GLY A C 1
ATOM 714 O O . GLY A 1 94 ? -54.419 20.727 26.815 1.00 49.00 91 GLY A O 1
ATOM 715 N N . LYS A 1 95 ? -53.038 19.927 25.253 1.00 46.53 92 LYS A N 1
ATOM 716 C CA . LYS A 1 95 ? -53.638 20.721 24.190 1.00 48.55 92 LYS A CA 1
ATOM 717 C C . LYS A 1 95 ? -54.509 19.896 23.267 1.00 47.53 92 LYS A C 1
ATOM 718 O O . LYS A 1 95 ? -54.464 18.661 23.259 1.00 47.38 92 LYS A O 1
ATOM 724 N N . ASN A 1 96 ? -55.316 20.616 22.498 1.00 47.69 93 ASN A N 1
ATOM 725 C CA . ASN A 1 96 ? -56.155 20.014 21.470 1.00 48.48 93 ASN A CA 1
ATOM 726 C C . ASN A 1 96 ? -55.313 19.979 20.215 1.00 46.47 93 ASN A C 1
ATOM 727 O O . ASN A 1 96 ? -54.878 21.021 19.736 1.00 50.07 93 ASN A O 1
ATOM 732 N N . VAL A 1 97 ? -55.105 18.791 19.668 1.00 45.17 94 VAL A N 1
ATOM 733 C CA . VAL A 1 97 ? -54.262 18.655 18.495 1.00 45.81 94 VAL A CA 1
ATOM 734 C C . VAL A 1 97 ? -54.979 18.056 17.293 1.00 46.09 94 VAL A C 1
ATOM 735 O O . VAL A 1 97 ? -55.678 17.036 17.396 1.00 48.00 94 VAL A O 1
ATOM 739 N N . ILE A 1 98 ? -54.811 18.704 16.151 1.00 48.78 95 ILE A N 1
ATOM 740 C CA . ILE A 1 98 ? -55.335 18.162 14.906 1.00 49.95 95 ILE A CA 1
ATOM 741 C C . ILE A 1 98 ? -54.152 17.923 13.981 1.00 48.23 95 ILE A C 1
ATOM 742 O O . ILE A 1 98 ? -53.421 18.855 13.640 1.00 48.26 95 ILE A O 1
ATOM 747 N N . VAL A 1 99 ? -53.993 16.682 13.554 1.00 48.00 96 VAL A N 1
ATOM 748 C CA . VAL A 1 99 ? -52.897 16.318 12.654 1.00 48.33 96 VAL A CA 1
ATOM 749 C C . VAL A 1 99 ? -53.480 16.345 11.259 1.00 48.69 96 VAL A C 1
ATOM 750 O O . VAL A 1 99 ? -54.478 15.667 10.969 1.00 52.56 96 VAL A O 1
ATOM 754 N N . VAL A 1 100 ? -52.830 17.118 10.403 1.00 47.81 97 VAL A N 1
ATOM 755 C CA . VAL A 1 100 ? -53.298 17.339 9.038 1.00 48.68 97 VAL A CA 1
ATOM 756 C C . VAL A 1 100 ? -52.473 16.611 7.983 1.00 47.65 97 VAL A C 1
ATOM 757 O O . VAL A 1 100 ? -51.264 16.756 7.937 1.00 47.72 97 VAL A O 1
ATOM 761 N N . GLU A 1 101 ? -53.153 15.799 7.180 1.00 49.29 98 GLU A N 1
ATOM 762 C CA . GLU A 1 101 ? -52.550 15.061 6.092 1.00 52.44 98 GLU A CA 1
ATOM 763 C C . GLU A 1 101 ? -53.207 15.357 4.779 1.00 55.05 98 GLU A C 1
ATOM 764 O O . GLU A 1 101 ? -54.336 15.858 4.717 1.00 57.84 98 GLU A O 1
ATOM 770 N N . ASP A 1 102 ? -52.472 15.059 3.717 1.00 56.16 99 ASP A N 1
ATOM 771 C CA . ASP A 1 102 ? -52.991 15.195 2.371 1.00 59.20 99 ASP A CA 1
ATOM 772 C C . ASP A 1 102 ? -53.730 13.908 2.034 1.00 59.87 99 ASP A C 1
ATOM 773 O O . ASP A 1 102 ? -54.793 13.935 1.439 1.00 62.40 99 ASP A O 1
ATOM 778 N N . ILE A 1 103 ? -53.159 12.774 2.435 1.00 58.56 100 ILE A N 1
ATOM 779 C CA . ILE A 1 103 ? -53.750 11.477 2.117 1.00 60.83 100 ILE A CA 1
ATOM 780 C C . ILE A 1 103 ? -53.584 10.447 3.200 1.00 58.75 100 ILE A C 1
ATOM 781 O O . ILE A 1 103 ? -52.558 10.412 3.875 1.00 57.61 100 ILE A O 1
ATOM 786 N N . ILE A 1 104 ? -54.596 9.608 3.370 1.00 75.92 101 ILE A N 1
ATOM 787 C CA . ILE A 1 104 ? -54.507 8.510 4.297 1.00 73.13 101 ILE A CA 1
ATOM 788 C C . ILE A 1 104 ? -54.958 7.319 3.486 1.00 73.65 101 ILE A C 1
ATOM 789 O O . ILE A 1 104 ? -56.049 7.339 2.938 1.00 76.17 101 ILE A O 1
ATOM 794 N N . ASP A 1 105 ? -54.111 6.311 3.364 1.00 72.93 102 ASP A N 1
ATOM 795 C CA . ASP A 1 105 ? -54.475 5.105 2.621 1.00 74.05 102 ASP A CA 1
ATOM 796 C C . ASP A 1 105 ? -54.399 3.855 3.501 1.00 73.07 102 ASP A C 1
ATOM 797 O O . ASP A 1 105 ? -55.424 3.375 3.996 1.00 75.52 102 ASP A O 1
ATOM 802 N N . SER A 1 106 ? -53.207 3.347 3.745 1.00 72.67 103 SER A N 1
ATOM 803 C CA . SER A 1 106 ? -53.095 2.175 4.586 1.00 74.66 103 SER A CA 1
ATOM 804 C C . SER A 1 106 ? -53.312 2.567 6.047 1.00 75.59 103 SER A C 1
ATOM 805 O O . SER A 1 106 ? -53.757 1.740 6.861 1.00 76.64 103 SER A O 1
ATOM 808 N N . GLY A 1 107 ? -52.965 3.818 6.370 1.00 74.97 104 GLY A N 1
ATOM 809 C CA . GLY A 1 107 ? -53.085 4.354 7.723 1.00 75.21 104 GLY A CA 1
ATOM 810 C C . GLY A 1 107 ? -51.988 3.903 8.667 1.00 75.24 104 GLY A C 1
ATOM 811 O O . GLY A 1 107 ? -51.929 4.342 9.826 1.00 73.07 104 GLY A O 1
ATOM 812 N N . LEU A 1 108 ? -51.096 3.058 8.155 1.00 75.83 105 LEU A N 1
ATOM 813 C CA . LEU A 1 108 ? -50.007 2.504 8.952 1.00 74.75 105 LEU A CA 1
ATOM 814 C C . LEU A 1 108 ? -49.102 3.584 9.516 1.00 72.41 105 LEU A C 1
ATOM 815 O O . LEU A 1 108 ? -48.767 3.575 10.690 1.00 73.99 105 LEU A O 1
ATOM 820 N N . THR A 1 109 ? -48.710 4.522 8.670 1.00 71.76 106 THR A N 1
ATOM 821 C CA . THR A 1 109 ? -47.817 5.600 9.081 1.00 70.34 106 THR A CA 1
ATOM 822 C C . THR A 1 109 ? -48.433 6.597 10.046 1.00 70.03 106 THR A C 1
ATOM 823 O O . THR A 1 109 ? -47.790 7.094 10.964 1.00 72.65 106 THR A O 1
ATOM 827 N N . LEU A 1 110 ? -49.693 6.888 9.847 1.00 69.71 107 LEU A N 1
ATOM 828 C CA . LEU A 1 110 ? -50.348 7.828 10.714 1.00 69.77 107 LEU A CA 1
ATOM 829 C C . LEU A 1 110 ? -50.639 7.188 12.079 1.00 67.91 107 LEU A C 1
ATOM 830 O O . LEU A 1 110 ? -50.649 7.874 13.103 1.00 65.36 107 LEU A O 1
ATOM 835 N N . HIS A 1 111 ? -50.838 5.870 12.093 1.00 68.76 108 HIS A N 1
ATOM 836 C CA . HIS A 1 111 ? -51.052 5.144 13.349 1.00 70.62 108 HIS A CA 1
ATOM 837 C C . HIS A 1 111 ? -49.770 5.247 14.171 1.00 67.40 108 HIS A C 1
ATOM 838 O O . HIS A 1 111 ? -49.805 5.460 15.380 1.00 66.21 108 HIS A O 1
ATOM 845 N N . PHE A 1 112 ? -48.632 5.123 13.497 1.00 65.07 109 PHE A N 1
ATOM 846 C CA . PHE A 1 112 ? -47.344 5.219 14.149 1.00 64.15 109 PHE A CA 1
ATOM 847 C C . PHE A 1 112 ? -47.164 6.655 14.671 1.00 62.64 109 PHE A C 1
ATOM 848 O O . PHE A 1 112 ? -46.730 6.878 15.801 1.00 63.11 109 PHE A O 1
ATOM 856 N N . LEU A 1 113 ? -47.511 7.645 13.860 1.00 61.59 110 LEU A N 1
ATOM 857 C CA . LEU A 1 113 ? -47.381 9.042 14.303 1.00 61.22 110 LEU A CA 1
ATOM 858 C C . LEU A 1 113 ? -48.332 9.349 15.466 1.00 60.55 110 LEU A C 1
ATOM 859 O O . LEU A 1 113 ? -48.013 10.129 16.358 1.00 59.93 110 LEU A O 1
ATOM 864 N N . LYS A 1 114 ? -49.472 8.684 15.471 1.00 60.78 111 LYS A N 1
ATOM 865 C CA . LYS A 1 114 ? -50.426 8.823 16.562 1.00 61.82 111 LYS A CA 1
ATOM 866 C C . LYS A 1 114 ? -49.787 8.419 17.896 1.00 60.79 111 LYS A C 1
ATOM 867 O O . LYS A 1 114 ? -49.853 9.159 18.874 1.00 60.49 111 LYS A O 1
ATOM 873 N N . ASP A 1 115 ? -49.165 7.238 17.934 1.00 60.17 112 ASP A N 1
ATOM 874 C CA . ASP A 1 115 ? -48.485 6.778 19.148 1.00 59.98 112 ASP A CA 1
ATOM 875 C C . ASP A 1 115 ? -47.396 7.760 19.587 1.00 58.02 112 ASP A C 1
ATOM 876 O O . ASP A 1 115 ? -47.188 7.979 20.779 1.00 57.89 112 ASP A O 1
ATOM 881 N N . HIS A 1 116 ? -46.683 8.348 18.629 1.00 56.62 113 HIS A N 1
ATOM 882 C CA . HIS A 1 116 ? -45.645 9.314 18.970 1.00 55.86 113 HIS A CA 1
ATOM 883 C C . HIS A 1 116 ? -46.251 10.536 19.684 1.00 55.48 113 HIS A C 1
ATOM 884 O O . HIS A 1 116 ? -45.767 10.964 20.731 1.00 55.12 113 HIS A O 1
ATOM 891 N N . PHE A 1 117 ? -47.305 11.083 19.108 1.00 55.82 114 PHE A N 1
ATOM 892 C CA . PHE A 1 117 ? -47.928 12.258 19.711 1.00 56.71 114 PHE A CA 1
ATOM 893 C C . PHE A 1 117 ? -48.544 11.940 21.075 1.00 57.39 114 PHE A C 1
ATOM 894 O O . PHE A 1 117 ? -48.455 12.760 21.994 1.00 57.12 114 PHE A O 1
ATOM 902 N N . PHE A 1 118 ? -49.113 10.746 21.226 1.00 58.73 115 PHE A N 1
ATOM 903 C CA . PHE A 1 118 ? -49.668 10.385 22.536 1.00 60.94 115 PHE A CA 1
ATOM 904 C C . PHE A 1 118 ? -48.632 10.401 23.645 1.00 61.18 115 PHE A C 1
ATOM 905 O O . PHE A 1 118 ? -48.972 10.651 24.799 1.00 60.97 115 PHE A O 1
ATOM 913 N N . MET A 1 119 ? -47.364 10.179 23.293 1.00 44.19 116 MET A N 1
ATOM 914 C CA . MET A 1 119 ? -46.298 10.210 24.281 1.00 46.59 116 MET A CA 1
ATOM 915 C C . MET A 1 119 ? -46.172 11.609 24.872 1.00 44.80 116 MET A C 1
ATOM 916 O O . MET A 1 119 ? -45.708 11.766 25.989 1.00 46.39 116 MET A O 1
ATOM 921 N N . HIS A 1 120 ? -46.616 12.623 24.130 1.00 44.56 117 HIS A N 1
ATOM 922 C CA . HIS A 1 120 ? -46.604 14.036 24.614 1.00 44.68 117 HIS A CA 1
ATOM 923 C C . HIS A 1 120 ? -47.796 14.408 25.511 1.00 46.45 117 HIS A C 1
ATOM 924 O O . HIS A 1 120 ? -47.865 15.519 26.035 1.00 46.09 117 HIS A O 1
ATOM 931 N N . LYS A 1 121 ? -48.753 13.500 25.616 1.00 48.00 118 LYS A N 1
ATOM 932 C CA . LYS A 1 121 ? -49.956 13.672 26.453 1.00 49.21 118 LYS A CA 1
ATOM 933 C C . LYS A 1 121 ? -50.860 14.865 26.121 1.00 48.62 118 LYS A C 1
ATOM 934 O O . LYS A 1 121 ? -51.117 15.730 26.950 1.00 47.61 118 LYS A O 1
ATOM 940 N N . PRO A 1 122 ? -51.362 14.895 24.889 1.00 46.95 119 PRO A N 1
ATOM 941 C CA . PRO A 1 122 ? -52.256 15.966 24.500 1.00 47.77 119 PRO A CA 1
ATOM 942 C C . PRO A 1 122 ? -53.625 15.748 25.132 1.00 49.29 119 PRO A C 1
ATOM 943 O O . PRO A 1 122 ? -53.953 14.625 25.502 1.00 50.97 119 PRO A O 1
ATOM 947 N N . LYS A 1 123 ? -54.403 16.813 25.243 1.00 49.78 120 LYS A N 1
ATOM 948 C CA . LYS A 1 123 ? -55.760 16.717 25.785 1.00 53.24 120 LYS A CA 1
ATOM 949 C C . LYS A 1 123 ? -56.632 15.957 24.787 1.00 52.66 120 LYS A C 1
ATOM 950 O O . LYS A 1 123 ? -57.437 15.127 25.176 1.00 51.22 120 LYS A O 1
ATOM 956 N N . ALA A 1 124 ? -56.417 16.212 23.490 1.00 51.13 121 ALA A N 1
ATOM 957 C CA . ALA A 1 124 ? -57.170 15.540 22.437 1.00 51.37 121 ALA A CA 1
ATOM 958 C C . ALA A 1 124 ? -56.312 15.477 21.172 1.00 50.93 121 ALA A C 1
ATOM 959 O O . ALA A 1 124 ? -55.461 16.339 20.947 1.00 48.10 121 ALA A O 1
ATOM 961 N N . LEU A 1 125 ? -56.518 14.435 20.370 1.00 50.76 122 LEU A N 1
ATOM 962 C CA . LEU A 1 125 ? -55.729 14.230 19.167 1.00 49.83 122 LEU A CA 1
ATOM 963 C C . LEU A 1 125 ? -56.612 13.672 18.086 1.00 50.43 122 LEU A C 1
ATOM 964 O O . LEU A 1 125 ? -57.108 12.559 18.188 1.00 52.01 122 LEU A O 1
ATOM 969 N N A LYS A 1 126 ? -56.826 14.459 17.044 0.50 51.63 123 LYS A N 1
ATOM 970 N N B LYS A 1 126 ? -56.831 14.462 17.047 0.50 51.60 123 LYS A N 1
ATOM 971 C CA A LYS A 1 126 ? -57.684 14.030 15.949 0.50 52.99 123 LYS A CA 1
ATOM 972 C CA B LYS A 1 126 ? -57.686 14.033 15.952 0.50 52.91 123 LYS A CA 1
ATOM 973 C C A LYS A 1 126 ? -56.932 14.139 14.647 0.50 52.02 123 LYS A C 1
ATOM 974 C C B LYS A 1 126 ? -56.933 14.140 14.648 0.50 51.97 123 LYS A C 1
ATOM 975 O O A LYS A 1 126 ? -55.937 14.852 14.569 0.50 50.45 123 LYS A O 1
ATOM 976 O O B LYS A 1 126 ? -55.937 14.852 14.569 0.50 50.42 123 LYS A O 1
ATOM 987 N N . PHE A 1 127 ? -57.429 13.439 13.631 1.00 54.52 124 PHE A N 1
ATOM 988 C CA . PHE A 1 127 ? -56.830 13.454 12.303 1.00 56.22 124 PHE A CA 1
ATOM 989 C C . PHE A 1 127 ? -57.748 14.070 11.258 1.00 55.29 124 PHE 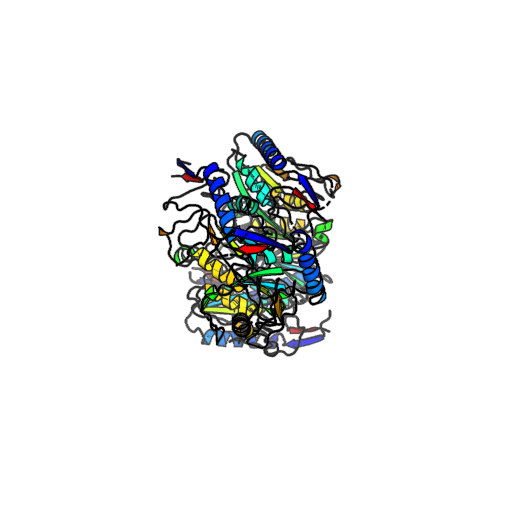A C 1
ATOM 990 O O . PHE A 1 127 ? -58.950 13.800 11.243 1.00 59.37 124 PHE A O 1
ATOM 998 N N . CYS A 1 128 ? -57.139 14.883 10.401 1.00 50.99 125 CYS A N 1
ATOM 999 C CA . CYS A 1 128 ? -57.818 15.570 9.326 1.00 52.91 125 CYS A CA 1
ATOM 1000 C C . CYS A 1 128 ? -57.077 15.329 8.023 1.00 52.67 125 CYS A C 1
ATOM 1001 O O . CYS A 1 128 ? -55.926 15.731 7.891 1.00 54.27 125 CYS A O 1
ATOM 1004 N N . THR A 1 129 ? -57.730 14.688 7.058 1.00 54.08 126 THR A N 1
ATOM 1005 C CA . THR A 1 129 ? -57.083 14.434 5.783 1.00 54.31 126 THR A CA 1
ATOM 1006 C C . THR A 1 129 ? -57.917 14.982 4.649 1.00 54.08 126 THR A C 1
ATOM 1007 O O . THR A 1 129 ? -59.142 14.973 4.695 1.00 55.42 126 THR A O 1
ATOM 1011 N N . LEU A 1 130 ? -57.232 15.470 3.627 1.00 54.67 127 LEU A N 1
ATOM 1012 C CA . LEU A 1 130 ? -57.902 16.001 2.469 1.00 57.72 127 LEU A CA 1
ATOM 1013 C C . LEU A 1 130 ? -58.513 14.847 1.708 1.00 59.00 127 LEU A C 1
ATOM 1014 O O . LEU A 1 130 ? -59.678 14.910 1.310 1.00 59.64 127 LEU A O 1
ATOM 1019 N N . LEU A 1 131 ? -57.713 13.793 1.514 1.00 58.65 128 LEU A N 1
ATOM 1020 C CA . LEU A 1 131 ? -58.147 12.626 0.755 1.00 59.93 128 LEU A CA 1
ATOM 1021 C C . LEU A 1 131 ? -58.037 11.358 1.581 1.00 63.03 128 LEU A C 1
ATOM 1022 O O . LEU A 1 131 ? -57.096 11.209 2.361 1.00 62.30 128 LEU A O 1
ATOM 1027 N N . ASP A 1 132 ? -59.006 10.455 1.415 1.00 67.58 129 ASP A N 1
ATOM 1028 C CA . ASP A 1 132 ? -59.043 9.203 2.153 1.00 69.70 129 ASP A CA 1
ATOM 1029 C C . ASP A 1 132 ? -59.303 8.049 1.175 1.00 76.39 129 ASP A C 1
ATOM 1030 O O . ASP A 1 132 ? -60.095 8.179 0.224 1.00 76.07 129 ASP A O 1
ATOM 1035 N N . LYS A 1 133 ? -58.625 6.933 1.418 1.00 77.68 130 LYS A N 1
ATOM 1036 C CA . LYS A 1 133 ? -58.762 5.720 0.613 1.00 85.45 130 LYS A CA 1
ATOM 1037 C C . LYS A 1 133 ? -58.938 4.604 1.624 1.00 90.50 130 LYS A C 1
ATOM 1038 O O . LYS A 1 133 ? -57.999 3.860 1.877 1.00 93.18 130 LYS A O 1
ATOM 1044 N N . PRO A 1 134 ? -60.134 4.506 2.234 1.00 94.99 131 PRO A N 1
ATOM 1045 C CA . PRO A 1 134 ? -60.387 3.507 3.274 1.00 99.82 131 PRO A CA 1
ATOM 1046 C C . PRO A 1 134 ? -60.294 2.071 2.794 1.00 104.27 131 PRO A C 1
ATOM 1047 O O . PRO A 1 134 ? -60.158 1.188 3.629 1.00 103.62 131 PRO A O 1
ATOM 1051 N N . GLU A 1 135 ? -60.362 1.848 1.479 1.00 105.91 132 GLU A N 1
ATOM 1052 C CA . GLU A 1 135 ? -60.266 0.500 0.916 1.00 111.31 132 GLU A CA 1
ATOM 1053 C C . GLU A 1 135 ? -58.828 0.016 0.980 1.00 107.81 132 GLU A C 1
ATOM 1054 O O . GLU A 1 135 ? -58.548 -1.163 0.799 1.00 104.09 132 GLU A O 1
ATOM 1060 N N . ARG A 1 136 ? -57.908 0.937 1.232 1.00 102.01 133 ARG A N 1
ATOM 1061 C CA . ARG A 1 136 ? -56.500 0.587 1.311 1.00 96.50 133 ARG A CA 1
ATOM 1062 C C . ARG A 1 136 ? -56.009 0.392 2.745 1.00 96.12 133 ARG A C 1
ATOM 1063 O O . ARG A 1 136 ? -54.825 0.119 2.955 1.00 95.30 133 ARG A O 1
ATOM 1071 N N . ARG A 1 137 ? -56.893 0.523 3.735 1.00 101.83 134 ARG A N 1
ATOM 1072 C CA . ARG A 1 137 ? -56.490 0.368 5.138 1.00 99.21 134 ARG A CA 1
ATOM 1073 C C . ARG A 1 137 ? -55.882 -0.979 5.494 1.00 103.44 134 ARG A C 1
ATOM 1074 O O . ARG A 1 137 ? -56.404 -2.037 5.139 1.00 106.23 134 ARG A O 1
ATOM 1082 N N . LYS A 1 138 ? -54.777 -0.914 6.226 1.00 102.87 135 LYS A N 1
ATOM 1083 C CA . LYS A 1 138 ? -54.095 -2.095 6.729 1.00 105.67 135 LYS A CA 1
ATOM 1084 C C . LYS A 1 138 ? -54.131 -2.057 8.244 1.00 106.58 135 LYS A C 1
ATOM 1085 O O . LYS A 1 138 ? -53.646 -2.959 8.915 1.00 107.96 135 LYS A O 1
ATOM 1091 N N . VAL A 1 139 ? -54.724 -0.999 8.784 1.00 105.67 136 VAL A N 1
ATOM 1092 C CA . VAL A 1 139 ? -54.838 -0.852 10.217 1.00 105.29 136 VAL A CA 1
ATOM 1093 C C . VAL A 1 139 ? -56.116 -0.068 10.482 1.00 105.83 136 VAL A C 1
ATOM 1094 O O . VAL A 1 139 ? -56.655 0.593 9.582 1.00 106.44 136 VAL A O 1
ATOM 1098 N N . ASP A 1 140 ? -56.611 -0.169 11.708 1.00 106.46 137 ASP A N 1
ATOM 1099 C CA . ASP A 1 140 ? -57.822 0.519 12.109 1.00 107.09 137 ASP A CA 1
ATOM 1100 C C . ASP A 1 140 ? -57.527 2.005 12.370 1.00 104.41 137 ASP A C 1
ATOM 1101 O O . ASP A 1 140 ? -56.872 2.359 13.345 1.00 105.39 137 ASP A O 1
ATOM 1106 N N . LEU A 1 141 ? -57.988 2.880 11.483 1.00 102.31 138 LEU A N 1
ATOM 1107 C CA . LEU A 1 141 ? -57.782 4.308 11.673 1.00 98.95 138 LEU A CA 1
ATOM 1108 C C . LEU A 1 141 ? -58.822 5.073 10.885 1.00 97.81 138 LEU A C 1
ATOM 1109 O O . LEU A 1 141 ? -58.819 5.100 9.650 1.00 96.85 138 LEU A O 1
ATOM 1114 N N . THR A 1 142 ? -59.722 5.692 11.633 1.00 96.90 139 THR A N 1
ATOM 1115 C CA . THR A 1 142 ? -60.775 6.486 11.064 1.00 93.37 139 THR A CA 1
ATOM 1116 C C . THR A 1 142 ? -60.422 7.934 11.357 1.00 86.20 139 THR A C 1
ATOM 1117 O O . THR A 1 142 ? -60.231 8.322 12.515 1.00 86.54 139 THR A O 1
ATOM 1121 N N . ALA A 1 143 ? -60.303 8.724 10.300 1.00 82.40 140 ALA A N 1
ATOM 1122 C CA . ALA A 1 143 ? -60.009 10.141 10.431 1.00 74.61 140 ALA A CA 1
ATOM 1123 C C . ALA A 1 143 ? -61.302 10.844 10.785 1.00 72.72 140 ALA A C 1
ATOM 1124 O O . ALA A 1 143 ? -62.345 10.615 10.139 1.00 79.38 140 ALA A O 1
ATOM 1126 N N . GLU A 1 144 ? -61.236 11.737 11.772 1.00 67.67 141 GLU A N 1
ATOM 1127 C CA . GLU A 1 144 ? -62.413 12.470 12.179 1.00 67.41 141 GLU A CA 1
ATOM 1128 C C . GLU A 1 144 ? -62.860 13.448 11.094 1.00 62.55 141 GLU A C 1
ATOM 1129 O O . GLU A 1 144 ? -64.046 13.740 10.964 1.00 66.30 141 GLU A O 1
ATOM 1135 N N . TYR A 1 145 ? -61.921 13.966 10.314 1.00 60.06 142 TYR A N 1
ATOM 1136 C CA . TYR A 1 145 ? -62.250 14.940 9.270 1.00 58.79 142 TYR A CA 1
ATOM 1137 C C . TYR A 1 145 ? -61.701 14.436 7.957 1.00 59.93 142 TYR A C 1
ATOM 1138 O O . TYR A 1 145 ? -60.503 14.203 7.842 1.00 58.55 142 TYR A O 1
ATOM 1147 N N . VAL A 1 146 ? -62.578 14.290 6.967 1.00 61.02 143 VAL A N 1
ATOM 1148 C CA . VAL A 1 146 ? -62.199 13.794 5.654 1.00 61.37 143 VAL A CA 1
ATOM 1149 C C . VAL A 1 146 ? -62.783 14.663 4.549 1.00 59.92 143 VAL A C 1
ATOM 1150 O O . VAL A 1 146 ? -63.986 14.888 4.507 1.00 60.30 143 VAL A O 1
ATOM 1154 N N . GLY A 1 147 ? -61.930 15.137 3.646 1.00 57.62 144 GLY A N 1
ATOM 1155 C CA . GLY A 1 147 ? -62.384 15.949 2.537 1.00 59.43 144 GLY A CA 1
ATOM 1156 C C . GLY A 1 147 ? -63.092 15.162 1.451 1.00 62.50 144 GLY A C 1
ATOM 1157 O O . GLY A 1 147 ? -64.261 15.402 1.149 1.00 64.48 144 GLY A O 1
ATOM 1158 N N . PHE A 1 148 ? -62.379 14.201 0.873 1.00 64.45 145 PHE A N 1
ATOM 1159 C CA . PHE A 1 148 ? -62.905 13.416 -0.224 1.00 66.18 145 PHE A CA 1
ATOM 1160 C C . PHE A 1 148 ? -62.414 11.986 -0.205 1.00 68.94 145 PHE A C 1
ATOM 1161 O O . PHE A 1 148 ? -61.260 11.709 0.140 1.00 67.91 145 PHE A O 1
ATOM 1169 N N . GLN A 1 149 ? -63.298 11.088 -0.609 1.00 73.75 146 GLN A N 1
ATOM 1170 C CA . GLN A 1 149 ? -62.955 9.693 -0.741 1.00 78.40 146 GLN A CA 1
ATOM 1171 C C . GLN A 1 149 ? -62.677 9.460 -2.205 1.00 81.47 146 GLN A C 1
ATOM 1172 O O . GLN A 1 149 ? -63.552 9.640 -3.041 1.00 84.36 146 GLN A O 1
ATOM 1178 N N . ILE A 1 150 ? -61.449 9.081 -2.509 1.00 81.59 147 ILE A N 1
ATOM 1179 C CA . ILE A 1 150 ? -61.024 8.842 -3.864 1.00 86.42 147 ILE A CA 1
ATOM 1180 C C . ILE A 1 150 ? -60.674 7.396 -4.167 1.00 91.69 147 ILE A C 1
ATOM 1181 O O . ILE A 1 150 ? -60.309 6.647 -3.281 1.00 87.38 147 ILE A O 1
ATOM 1186 N N . PRO A 1 151 ? -60.826 6.989 -5.436 1.00 100.88 148 PRO A N 1
ATOM 1187 C CA . PRO A 1 151 ? -60.471 5.622 -5.794 1.00 105.28 148 PRO A CA 1
ATOM 1188 C C . PRO A 1 151 ? -58.957 5.453 -5.763 1.00 103.67 148 PRO A C 1
ATOM 1189 O O . PRO A 1 151 ? -58.233 6.436 -5.935 1.00 100.72 148 PRO A O 1
ATOM 1193 N N . ASP A 1 152 ? -58.502 4.223 -5.525 1.00 105.92 149 ASP A N 1
ATOM 1194 C CA . ASP A 1 152 ? -57.083 3.902 -5.460 1.00 103.83 149 ASP A CA 1
ATOM 1195 C C . ASP A 1 152 ? -56.359 4.158 -6.781 1.00 103.93 149 ASP A C 1
ATOM 1196 O O . ASP A 1 152 ? -56.188 3.255 -7.609 1.00 104.47 149 ASP A O 1
ATOM 1201 N N . GLU A 1 153 ? -55.956 5.411 -6.963 1.00 101.34 150 GLU A N 1
ATOM 1202 C CA . GLU A 1 153 ? -55.245 5.843 -8.146 1.00 100.56 150 GLU A CA 1
ATOM 1203 C C . GLU A 1 153 ? -54.206 6.915 -7.789 1.00 93.79 150 GLU A C 1
ATOM 1204 O O . GLU A 1 153 ? -54.276 7.525 -6.722 1.00 85.28 150 GLU A O 1
ATOM 1210 N N . PHE A 1 154 ? -53.247 7.134 -8.684 1.00 92.79 151 PHE A N 1
ATOM 1211 C CA . PHE A 1 154 ? -52.189 8.137 -8.478 1.00 89.99 151 PHE A CA 1
ATOM 1212 C C . PHE A 1 154 ? -52.734 9.523 -8.754 1.00 87.51 151 PHE A C 1
ATOM 1213 O O . PHE A 1 154 ? -53.340 9.765 -9.788 1.00 89.03 151 PHE A O 1
ATOM 1221 N N . ILE A 1 155 ? -52.499 10.448 -7.836 1.00 80.85 152 ILE A N 1
ATOM 1222 C CA . ILE A 1 155 ? -52.996 11.794 -8.002 1.00 79.90 152 ILE A CA 1
ATOM 1223 C C . ILE A 1 155 ? -51.906 12.810 -7.711 1.00 75.31 152 ILE A C 1
ATOM 1224 O O . ILE A 1 155 ? -50.934 12.509 -7.024 1.00 70.84 152 ILE A O 1
ATOM 1229 N N . VAL A 1 156 ? -52.084 14.018 -8.237 1.00 72.85 153 VAL A N 1
ATOM 1230 C CA . VAL A 1 156 ? -51.139 15.102 -8.031 1.00 69.83 153 VAL A CA 1
ATOM 1231 C C . VAL A 1 156 ? -51.907 16.401 -7.902 1.00 67.52 153 VAL A C 1
ATOM 1232 O O . VAL A 1 156 ? -53.107 16.453 -8.202 1.00 68.19 153 VAL A O 1
ATOM 1236 N N . GLY A 1 157 ? -51.213 17.441 -7.449 1.00 67.04 154 GLY A N 1
ATOM 1237 C CA . GLY A 1 157 ? -51.798 18.772 -7.283 1.00 67.31 154 GLY A CA 1
ATOM 1238 C C . GLY A 1 157 ? -52.116 19.171 -5.845 1.00 65.85 154 GLY A C 1
ATOM 1239 O O . GLY A 1 157 ? -52.171 18.326 -4.943 1.00 64.71 154 GLY A O 1
ATOM 1240 N N . TYR A 1 158 ? -52.310 20.472 -5.630 1.00 63.27 155 TYR A N 1
ATOM 1241 C CA . TYR A 1 158 ? -52.690 20.994 -4.322 1.00 61.14 155 TYR A CA 1
ATOM 1242 C C . TYR A 1 158 ? -51.752 20.463 -3.212 1.00 59.28 155 TYR A C 1
ATOM 1243 O O . TYR A 1 158 ? -52.200 19.979 -2.176 1.00 56.39 155 TYR A O 1
ATOM 1252 N N . GLY A 1 159 ? -50.450 20.575 -3.456 1.00 58.62 156 GLY A N 1
ATOM 1253 C CA . GLY A 1 159 ? -49.430 20.113 -2.517 1.00 57.44 156 GLY A CA 1
ATOM 1254 C C . GLY A 1 159 ? -48.886 18.707 -2.700 1.00 59.23 156 GLY A C 1
ATOM 1255 O O . GLY A 1 159 ? -47.783 18.410 -2.255 1.00 57.25 156 GLY A O 1
ATOM 1256 N N . ILE A 1 160 ? -49.637 17.865 -3.406 1.00 63.21 157 ILE A N 1
ATOM 1257 C CA . ILE A 1 160 ? -49.278 16.473 -3.668 1.00 64.53 157 ILE A CA 1
ATOM 1258 C C . ILE A 1 160 ? -48.461 16.349 -4.956 1.00 68.08 157 ILE A C 1
ATOM 1259 O O . ILE A 1 160 ? -48.845 16.845 -6.034 1.00 65.85 157 ILE A O 1
ATOM 1264 N N . ASP A 1 161 ? -47.346 15.637 -4.871 1.00 74.00 158 ASP A N 1
ATOM 1265 C CA . ASP A 1 161 ? -46.465 15.475 -6.021 1.00 78.24 158 ASP A CA 1
ATOM 1266 C C . ASP A 1 161 ? -46.395 14.077 -6.610 1.00 82.25 158 ASP A C 1
ATOM 1267 O O . ASP A 1 161 ? -46.984 13.123 -6.124 1.00 79.91 158 ASP A O 1
ATOM 1272 N N . CYS A 1 162 ? -45.663 14.009 -7.709 1.00 86.62 159 CYS A N 1
ATOM 1273 C CA . CYS A 1 162 ? -45.293 12.760 -8.345 1.00 86.70 159 CYS A CA 1
ATOM 1274 C C . CYS A 1 162 ? -43.839 13.091 -8.693 1.00 88.62 159 CYS A C 1
ATOM 1275 O O . CYS A 1 162 ? -43.557 13.952 -9.540 1.00 95.22 159 CYS A O 1
ATOM 1278 N N . ALA A 1 163 ? -42.925 12.454 -7.972 1.00 87.63 160 ALA A N 1
ATOM 1279 C CA . ALA A 1 163 ? -41.491 12.680 -8.125 1.00 84.65 160 ALA A CA 1
ATOM 1280 C C . ALA A 1 163 ? -41.155 14.175 -7.987 1.00 80.49 160 ALA A C 1
ATOM 1281 O O . ALA A 1 163 ? -40.397 14.727 -8.776 1.00 79.70 160 ALA A O 1
ATOM 1283 N N . GLU A 1 164 ? -41.759 14.811 -6.982 1.00 79.85 161 GLU A N 1
ATOM 1284 C CA . GLU A 1 164 ? -41.560 16.234 -6.651 1.00 79.39 161 GLU A CA 1
ATOM 1285 C C . GLU A 1 164 ? -42.184 17.217 -7.660 1.00 83.43 161 GLU A C 1
ATOM 1286 O O . GLU A 1 164 ? -42.001 18.429 -7.546 1.00 80.92 161 GLU A O 1
ATOM 1292 N N . LYS A 1 165 ? -42.915 16.690 -8.639 1.00 84.40 162 LYS A N 1
ATOM 1293 C CA . LYS A 1 165 ? -43.554 17.504 -9.666 1.00 87.03 162 LYS A CA 1
ATOM 1294 C C . LYS A 1 165 ? -45.058 17.667 -9.397 1.00 80.66 162 LYS A C 1
ATOM 1295 O O . LYS A 1 165 ? -45.669 16.864 -8.683 1.00 82.98 162 LYS A O 1
ATOM 1301 N N . TYR A 1 166 ? -45.611 18.775 -9.887 1.00 75.33 163 TYR A N 1
ATOM 1302 C CA . TYR A 1 166 ? -47.043 19.092 -9.803 1.00 71.94 163 TYR A CA 1
ATOM 1303 C C . TYR A 1 166 ? -47.653 19.552 -8.470 1.00 67.19 163 TYR A C 1
ATOM 1304 O O . TYR A 1 166 ? -48.868 19.685 -8.378 1.00 64.19 163 TYR A O 1
ATOM 1313 N N . ARG A 1 167 ? -46.849 19.830 -7.451 1.00 66.50 164 ARG A N 1
ATOM 1314 C CA . ARG A 1 167 ? -47.418 20.292 -6.172 1.00 64.15 164 ARG A CA 1
ATOM 1315 C C . ARG A 1 167 ? -48.114 21.628 -6.317 1.00 65.13 164 ARG A C 1
ATOM 1316 O O . ARG A 1 167 ? -48.956 21.974 -5.493 1.00 64.44 164 ARG A O 1
ATOM 1324 N N . ASN A 1 168 ? -47.772 22.375 -7.366 1.00 64.30 165 ASN A N 1
ATOM 1325 C CA . ASN A 1 168 ? -48.322 23.699 -7.544 1.00 65.46 165 ASN A CA 1
ATOM 1326 C C . ASN A 1 168 ? -49.634 23.802 -8.311 1.00 65.85 165 ASN A C 1
ATOM 1327 O O . ASN A 1 168 ? -50.122 24.905 -8.509 1.00 64.26 165 ASN A O 1
ATOM 1332 N N . LEU A 1 169 ? -50.216 22.681 -8.727 1.00 65.84 166 LEU A N 1
ATOM 1333 C CA . LEU A 1 169 ? -51.509 22.763 -9.388 1.00 66.32 166 LEU A CA 1
ATOM 1334 C C . LEU A 1 169 ? -52.563 23.205 -8.371 1.00 63.08 166 LEU A C 1
ATOM 1335 O O . LEU A 1 169 ? -52.550 22.749 -7.238 1.00 61.43 166 LEU A O 1
ATOM 1340 N N . PRO A 1 170 ? -53.486 24.098 -8.767 1.00 64.27 167 PRO A N 1
ATOM 1341 C CA . PRO A 1 170 ? -54.521 24.531 -7.828 1.00 61.39 167 PRO A CA 1
ATOM 1342 C C . PRO A 1 170 ? -55.696 23.561 -7.700 1.00 61.79 167 PRO A C 1
ATOM 1343 O O . PRO A 1 170 ? -56.635 23.809 -6.931 1.00 61.16 167 PRO A O 1
ATOM 1347 N N . PHE A 1 171 ? -55.625 22.457 -8.438 1.00 62.69 168 PHE A N 1
ATOM 1348 C CA . PHE A 1 171 ? -56.646 21.415 -8.446 1.00 64.92 168 PHE A CA 1
ATOM 1349 C C . PHE A 1 171 ? -55.936 20.072 -8.289 1.00 65.07 168 PHE A C 1
ATOM 1350 O O . PHE A 1 171 ? -54.704 20.013 -8.326 1.00 63.49 168 PHE A O 1
ATOM 1358 N N . ILE A 1 172 ? -56.715 19.008 -8.110 1.00 67.00 169 ILE A N 1
ATOM 1359 C CA . ILE A 1 172 ? -56.193 17.653 -8.003 1.00 70.65 169 ILE A CA 1
ATOM 1360 C C . ILE A 1 172 ? -56.510 16.913 -9.303 1.00 74.34 169 ILE A C 1
ATOM 1361 O O . ILE A 1 172 ? -57.638 16.951 -9.798 1.00 77.48 169 ILE A O 1
ATOM 1366 N N . ALA A 1 173 ? -55.499 16.244 -9.856 1.00 74.05 170 ALA A N 1
ATOM 1367 C CA . ALA A 1 173 ? -55.647 15.526 -11.112 1.00 78.65 170 ALA A CA 1
ATOM 1368 C C . ALA A 1 173 ? -55.078 14.128 -11.103 1.00 79.24 170 ALA A C 1
ATOM 1369 O O . ALA A 1 173 ? -54.213 13.806 -10.300 1.00 78.58 170 ALA A O 1
ATOM 1371 N N . SER A 1 174 ? -55.569 13.317 -12.032 1.00 84.20 171 SER A N 1
ATOM 1372 C CA . SER A 1 174 ? -55.061 11.980 -12.241 1.00 87.13 171 SER A CA 1
ATOM 1373 C C . SER A 1 174 ? -53.892 12.149 -13.210 1.00 91.49 171 SER A C 1
ATOM 1374 O O . SER A 1 174 ? -53.824 13.139 -13.941 1.00 89.44 171 SER A O 1
ATOM 1377 N N . VAL A 1 175 ? -52.975 11.188 -13.185 1.00 96.61 172 VAL A N 1
ATOM 1378 C CA . VAL A 1 175 ? -51.793 11.155 -14.026 1.00 100.57 172 VAL A CA 1
ATOM 1379 C C . VAL A 1 175 ? -51.776 9.693 -14.500 1.00 112.13 172 VAL A C 1
ATOM 1380 O O . VAL A 1 175 ? -52.354 8.871 -13.821 1.00 117.03 172 VAL A O 1
ATOM 1384 N N . VAL A 1 176 ? -51.167 9.355 -15.640 1.00 113.97 173 VAL A N 1
ATOM 1385 C CA . VAL A 1 176 ? -51.077 7.952 -16.097 1.00 115.40 173 VAL A CA 1
ATOM 1386 C C . VAL A 1 176 ? -49.710 7.622 -16.689 1.00 114.96 173 VAL A C 1
ATOM 1387 O O . VAL A 1 176 ? -48.852 8.495 -16.831 1.00 113.99 173 VAL A O 1
ATOM 1391 N N . ILE B 2 6 ? -14.186 26.655 35.882 1.00 81.31 3 ILE B N 1
ATOM 1392 C CA . ILE B 2 6 ? -14.320 25.166 35.960 1.00 75.72 3 ILE B CA 1
ATOM 1393 C C . ILE B 2 6 ? -12.950 24.493 35.923 1.00 66.45 3 ILE B C 1
ATOM 1394 O O . ILE B 2 6 ? -12.261 24.536 34.912 1.00 69.18 3 ILE B O 1
ATOM 1399 N N . GLU B 2 7 ? -12.579 23.844 37.027 1.00 63.06 4 GLU B N 1
ATOM 1400 C CA . GLU B 2 7 ? -11.322 23.121 37.125 1.00 55.26 4 GLU B CA 1
ATOM 1401 C C . GLU B 2 7 ? -11.591 21.712 37.625 1.00 49.63 4 GLU B C 1
ATOM 1402 O O . GLU B 2 7 ? -12.579 21.449 38.300 1.00 45.43 4 GLU B O 1
ATOM 1408 N N . ILE B 2 8 ? -10.687 20.813 37.289 1.00 45.69 5 ILE B N 1
ATOM 1409 C CA . ILE B 2 8 ? -10.788 19.452 37.721 1.00 44.14 5 ILE B CA 1
ATOM 1410 C C . ILE B 2 8 ? -10.326 19.366 39.172 1.00 45.41 5 ILE B C 1
ATOM 1411 O O . ILE B 2 8 ? -9.348 19.996 39.556 1.00 48.65 5 ILE B O 1
ATOM 1416 N N . LYS B 2 9 ? -11.035 18.580 39.967 1.00 38.73 6 LYS B N 1
ATOM 1417 C CA . LYS B 2 9 ? -10.654 18.424 41.365 1.00 40.64 6 LYS B CA 1
ATOM 1418 C C . LYS B 2 9 ? -9.923 17.104 41.589 1.00 36.84 6 LYS B C 1
ATOM 1419 O O . LYS B 2 9 ? -8.719 17.087 41.824 1.00 45.87 6 LYS B O 1
ATOM 1425 N N . ASP B 2 10 ? -10.635 15.997 41.520 1.00 32.89 7 ASP B N 1
ATOM 1426 C CA . ASP B 2 10 ? -10.040 14.703 41.777 1.00 31.95 7 ASP B CA 1
ATOM 1427 C C . ASP B 2 10 ? -10.470 13.717 40.757 1.00 28.11 7 ASP B C 1
ATOM 1428 O O . ASP B 2 10 ? -11.563 13.804 40.222 1.00 28.01 7 ASP B O 1
ATOM 1433 N N . THR B 2 11 ? -9.639 12.687 40.570 1.00 28.37 8 THR B N 1
ATOM 1434 C CA . THR B 2 11 ? -9.964 11.600 39.701 1.00 28.44 8 THR B CA 1
ATOM 1435 C C . THR B 2 11 ? -10.998 10.730 40.452 1.00 28.52 8 THR B C 1
ATOM 1436 O O . THR B 2 11 ? -10.724 10.369 41.597 1.00 29.53 8 THR B O 1
ATOM 1440 N N . LEU B 2 12 ? -12.148 10.414 39.862 1.00 25.61 9 LEU B N 1
ATOM 1441 C CA . LEU B 2 12 ? -13.146 9.564 40.530 1.00 26.84 9 LEU B CA 1
ATOM 1442 C C . LEU B 2 12 ? -13.054 8.141 40.096 1.00 29.57 9 LEU B C 1
ATOM 1443 O O . LEU B 2 12 ? -13.213 7.241 40.890 1.00 23.32 9 LEU B O 1
ATOM 1448 N N . ILE B 2 13 ? -12.847 7.934 38.794 1.00 22.57 10 ILE B N 1
ATOM 1449 C CA . ILE B 2 13 ? -12.733 6.573 38.274 1.00 25.95 10 ILE B CA 1
ATOM 1450 C C . ILE B 2 13 ? -11.571 6.632 37.252 1.00 23.85 10 ILE B C 1
ATOM 1451 O O . ILE B 2 13 ? -11.630 7.416 36.328 1.00 23.81 10 ILE B O 1
ATOM 1456 N N . SER B 2 14 ? -10.542 5.828 37.462 1.00 24.09 11 SER B N 1
ATOM 1457 C CA . SER B 2 14 ? -9.372 5.910 36.624 1.00 25.00 11 SER B CA 1
ATOM 1458 C C . SER B 2 14 ? -9.572 5.292 35.270 1.00 23.22 11 SER B C 1
ATOM 1459 O O . SER B 2 14 ? -10.517 4.545 35.036 1.00 24.35 11 SER B O 1
ATOM 1462 N N . GLU B 2 15 ? -8.658 5.627 34.380 1.00 23.60 12 GLU B N 1
ATOM 1463 C CA . GLU B 2 15 ? -8.657 5.074 33.042 1.00 24.02 12 GLU B CA 1
ATOM 1464 C C . GLU B 2 15 ? -8.641 3.546 33.093 1.00 25.40 12 GLU B C 1
ATOM 1465 O O . GLU B 2 15 ? -9.430 2.885 32.418 1.00 23.63 12 GLU B O 1
ATOM 1471 N N . GLU B 2 16 ? -7.773 2.989 33.930 1.00 28.29 13 GLU B N 1
ATOM 1472 C CA . GLU B 2 16 ? -7.680 1.541 34.047 1.00 31.66 13 GLU B CA 1
ATOM 1473 C C . GLU B 2 16 ? -8.966 0.914 34.631 1.00 30.64 13 GLU B C 1
ATOM 1474 O O . GLU B 2 16 ? -9.374 -0.178 34.205 1.00 27.27 13 GLU B O 1
ATOM 1480 N N . GLN B 2 17 ? -9.571 1.549 35.627 1.00 29.38 14 GLN B N 1
ATOM 1481 C CA . GLN B 2 17 ? -10.842 1.042 36.198 1.00 27.82 14 GLN B CA 1
ATOM 1482 C C . GLN B 2 17 ? -11.936 1.050 35.133 1.00 26.16 14 GLN B C 1
ATOM 1483 O O . GLN B 2 17 ? -12.708 0.120 35.017 1.00 21.87 14 GLN B O 1
ATOM 1489 N N . LEU B 2 18 ? -11.940 2.076 34.286 1.00 23.17 15 LEU B N 1
ATOM 1490 C CA . LEU B 2 18 ? -12.926 2.144 33.251 1.00 24.08 15 LEU B CA 1
ATOM 1491 C C . LEU B 2 18 ? -12.716 1.028 32.242 1.00 25.19 15 LEU B C 1
ATOM 1492 O O . LEU B 2 18 ? -13.663 0.388 31.866 1.00 28.79 15 LEU B O 1
ATOM 1497 N N A GLN B 2 19 ? -11.478 0.835 31.795 0.50 27.14 16 GLN B N 1
ATOM 1498 N N B GLN B 2 19 ? -11.476 0.831 31.796 0.50 27.11 16 GLN B N 1
ATOM 1499 C CA A GLN B 2 19 ? -11.208 -0.213 30.819 0.50 29.53 16 GLN B CA 1
ATOM 1500 C CA B GLN B 2 19 ? -11.185 -0.223 30.819 0.50 29.36 16 GLN B CA 1
ATOM 1501 C C A GLN B 2 19 ? -11.606 -1.593 31.353 0.50 28.52 16 GLN B C 1
ATOM 1502 C C B GLN B 2 19 ? -11.594 -1.598 31.350 0.50 28.51 16 GLN B C 1
ATOM 1503 O O A GLN B 2 19 ? -12.192 -2.389 30.617 0.50 28.28 16 GLN B O 1
ATOM 1504 O O B GLN B 2 19 ? -12.192 -2.390 30.618 0.50 28.25 16 GLN B O 1
ATOM 1515 N N . GLU B 2 20 ? -11.253 -1.905 32.607 1.00 26.61 17 GLU B N 1
ATOM 1516 C CA . GLU B 2 20 ? -11.618 -3.182 33.157 1.00 29.32 17 GLU B CA 1
ATOM 1517 C C . GLU B 2 20 ? -13.141 -3.332 33.220 1.00 28.26 17 GLU B C 1
ATOM 1518 O O . GLU B 2 20 ? -13.699 -4.399 32.877 1.00 29.22 17 GLU B O 1
ATOM 1524 N N . LYS B 2 21 ? -13.834 -2.291 33.696 1.00 27.23 18 LYS B N 1
ATOM 1525 C CA . LYS B 2 21 ? -15.297 -2.401 33.832 1.00 28.41 18 LYS B CA 1
ATOM 1526 C C . LYS B 2 21 ? -16.009 -2.535 32.505 1.00 28.44 18 LYS B C 1
ATOM 1527 O O . LYS B 2 21 ? -16.969 -3.285 32.368 1.00 27.29 18 LYS B O 1
ATOM 1533 N N . VAL B 2 22 ? -15.544 -1.791 31.508 1.00 25.39 19 VAL B N 1
ATOM 1534 C CA . VAL B 2 22 ? -16.160 -1.882 30.176 1.00 26.33 19 VAL B CA 1
ATOM 1535 C C . VAL B 2 22 ? -15.996 -3.283 29.610 1.00 25.86 19 VAL B C 1
ATOM 1536 O O . VAL B 2 22 ? -16.934 -3.850 29.083 1.00 26.60 19 VAL B O 1
ATOM 1540 N N . LYS B 2 23 ? -14.837 -3.896 29.820 1.00 26.52 20 LYS B N 1
ATOM 1541 C CA . LYS B 2 23 ? -14.606 -5.227 29.343 1.00 28.26 20 LYS B CA 1
ATOM 1542 C C . LYS B 2 23 ? -15.575 -6.198 30.002 1.00 29.30 20 LYS B C 1
ATOM 1543 O O . LYS B 2 23 ? -16.062 -7.176 29.391 1.00 28.70 20 LYS B O 1
ATOM 1549 N N . GLU B 2 24 ? -15.820 -5.974 31.283 1.00 27.55 21 GLU B N 1
ATOM 1550 C CA . GLU B 2 24 ? -16.736 -6.830 32.033 1.00 28.25 21 GLU B CA 1
ATOM 1551 C C . GLU B 2 24 ? -18.186 -6.676 31.557 1.00 26.82 21 GLU B C 1
ATOM 1552 O O . GLU B 2 24 ? -18.930 -7.647 31.477 1.00 28.56 21 GLU B O 1
ATOM 1558 N N . LEU B 2 25 ? -18.608 -5.447 31.278 1.00 27.21 22 LEU B N 1
ATOM 1559 C CA . LEU B 2 25 ? -19.974 -5.215 30.805 1.00 26.99 22 LEU B CA 1
ATOM 1560 C C . LEU B 2 25 ? -20.161 -5.899 29.454 1.00 28.46 22 LEU B C 1
ATOM 1561 O O . LEU B 2 25 ? -21.205 -6.457 29.167 1.00 28.73 22 LEU B O 1
ATOM 1566 N N . ALA B 2 26 ? -19.113 -5.886 28.637 1.00 28.83 23 ALA B N 1
ATOM 1567 C CA . ALA B 2 26 ? -19.192 -6.566 27.339 1.00 28.13 23 ALA B CA 1
ATOM 1568 C C . ALA B 2 26 ? -19.369 -8.051 27.522 1.00 28.03 23 ALA B C 1
ATOM 1569 O O . ALA B 2 26 ? -20.117 -8.673 26.784 1.00 28.02 23 ALA B O 1
ATOM 1571 N N . LEU B 2 27 ? -18.700 -8.644 28.505 1.00 27.87 24 LEU B N 1
ATOM 1572 C CA . LEU B 2 27 ? -18.867 -10.076 28.732 1.00 29.68 24 LEU B CA 1
ATOM 1573 C C . LEU B 2 27 ? -20.309 -10.377 29.157 1.00 30.81 24 LEU B C 1
ATOM 1574 O O . LEU B 2 27 ? -20.895 -11.392 28.762 1.00 32.27 24 LEU B O 1
ATOM 1579 N N . GLN B 2 28 ? -20.888 -9.510 29.981 1.00 29.84 25 GLN B N 1
ATOM 1580 C CA . GLN B 2 28 ? -22.288 -9.718 30.438 1.00 30.38 25 GLN B CA 1
ATOM 1581 C C . GLN B 2 28 ? -23.238 -9.660 29.255 1.00 30.29 25 GLN B C 1
ATOM 1582 O O . GLN B 2 28 ? -24.129 -10.453 29.143 1.00 30.46 25 GLN B O 1
ATOM 1588 N N . ILE B 2 29 ? -23.026 -8.686 28.367 1.00 28.98 26 ILE B N 1
ATOM 1589 C CA . ILE B 2 29 ? -23.832 -8.561 27.176 1.00 31.25 26 ILE B CA 1
ATOM 1590 C C . ILE B 2 29 ? -23.689 -9.793 26.262 1.00 33.03 26 ILE B C 1
ATOM 1591 O O . ILE B 2 29 ? -24.678 -10.362 25.822 1.00 35.90 26 ILE B O 1
ATOM 1596 N N . GLU B 2 30 ? -22.464 -10.235 26.010 1.00 32.89 27 GLU B N 1
ATOM 1597 C CA . GLU B 2 30 ? -22.264 -11.438 25.199 1.00 35.73 27 GLU B CA 1
ATOM 1598 C C . GLU B 2 30 ? -23.003 -12.654 25.783 1.00 38.69 27 GLU B C 1
ATOM 1599 O O . GLU B 2 30 ? -23.547 -13.478 25.056 1.00 41.33 27 GLU B O 1
ATOM 1605 N N . ARG B 2 31 ? -22.993 -12.803 27.100 1.00 39.36 28 ARG B N 1
ATOM 1606 C CA . ARG B 2 31 ? -23.663 -13.955 27.727 1.00 40.93 28 ARG B CA 1
ATOM 1607 C C . ARG B 2 31 ? -25.167 -13.933 27.517 1.00 41.08 28 ARG B C 1
ATOM 1608 O O . ARG B 2 31 ? -25.766 -14.979 27.282 1.00 41.46 28 ARG B O 1
ATOM 1616 N N . ASP B 2 32 ? -25.763 -12.747 27.603 1.00 39.45 29 ASP B N 1
ATOM 1617 C CA . ASP B 2 32 ? -27.198 -12.600 27.439 1.00 43.50 29 ASP B CA 1
ATOM 1618 C C . ASP B 2 32 ? -27.673 -12.758 26.012 1.00 45.97 29 ASP B C 1
ATOM 1619 O O . ASP B 2 32 ? -28.834 -13.029 25.808 1.00 47.49 29 ASP B O 1
ATOM 1624 N N . PHE B 2 33 ? -26.778 -12.658 25.031 1.00 44.82 30 PHE B N 1
ATOM 1625 C CA . PHE B 2 33 ? -27.174 -12.780 23.641 1.00 42.75 30 PHE B CA 1
ATOM 1626 C C . PHE B 2 33 ? -26.287 -13.744 22.869 1.00 48.94 30 PHE B C 1
ATOM 1627 O O . PHE B 2 33 ? -25.877 -13.472 21.734 1.00 48.38 30 PHE B O 1
ATOM 1635 N N . GLU B 2 34 ? -26.003 -14.893 23.484 1.00 51.74 31 GLU B N 1
ATOM 1636 C CA . GLU B 2 34 ? -25.148 -15.894 22.876 1.00 54.99 31 GLU B CA 1
ATOM 1637 C C . GLU B 2 34 ? -25.703 -16.320 21.526 1.00 52.91 31 GLU B C 1
ATOM 1638 O O . GLU B 2 34 ? -26.869 -16.647 21.418 1.00 53.44 31 GLU B O 1
ATOM 1644 N N . GLY B 2 35 ? -24.861 -16.309 20.503 1.00 51.54 32 GLY B N 1
ATOM 1645 C CA . GLY B 2 35 ? -25.264 -16.723 19.157 1.00 57.09 32 GLY B CA 1
ATOM 1646 C C . GLY B 2 35 ? -26.181 -15.775 18.387 1.00 54.20 32 GLY B C 1
ATOM 1647 O O . GLY B 2 35 ? -26.757 -16.170 17.378 1.00 57.70 32 GLY B O 1
ATOM 1648 N N . GLU B 2 36 ? -26.335 -14.531 18.844 1.00 50.89 33 GLU B N 1
ATOM 1649 C CA . GLU B 2 36 ? -27.222 -13.605 18.157 1.00 49.72 33 GLU B CA 1
ATOM 1650 C C . GLU B 2 36 ? -26.590 -12.284 17.833 1.00 46.39 33 GLU B C 1
ATOM 1651 O O . GLU B 2 36 ? -25.633 -11.854 18.475 1.00 44.37 33 GLU B O 1
ATOM 1657 N N . GLU B 2 37 ? -27.178 -11.628 16.846 1.00 46.61 34 GLU B N 1
ATOM 1658 C CA . GLU B 2 37 ? -26.762 -10.305 16.434 1.00 44.71 34 GLU B CA 1
ATOM 1659 C C . GLU B 2 37 ? -27.306 -9.332 17.465 1.00 41.49 34 GLU B C 1
ATOM 1660 O O . GLU B 2 37 ? -28.313 -9.607 18.108 1.00 42.16 34 GLU B O 1
ATOM 1666 N N . ILE B 2 38 ? -26.671 -8.165 17.574 1.00 41.04 35 ILE B N 1
ATOM 1667 C CA . ILE B 2 38 ? -27.116 -7.132 18.511 1.00 39.37 35 ILE B CA 1
ATOM 1668 C C . ILE B 2 38 ? -27.057 -5.788 17.843 1.00 37.87 35 ILE B C 1
ATOM 1669 O O . ILE B 2 38 ? -26.166 -5.538 17.015 1.00 35.42 35 ILE B O 1
ATOM 1674 N N . VAL B 2 39 ? -28.002 -4.927 18.209 1.00 36.66 36 VAL B N 1
ATOM 1675 C CA . VAL B 2 39 ? -28.000 -3.580 17.733 1.00 34.40 36 VAL B CA 1
ATOM 1676 C C . VAL B 2 39 ? -27.707 -2.734 18.953 1.00 34.88 36 VAL B C 1
ATOM 1677 O O . VAL B 2 39 ? -28.442 -2.799 19.943 1.00 35.92 36 VAL B O 1
ATOM 1681 N N . VAL B 2 40 ? -26.659 -1.929 18.876 1.00 31.83 37 VAL B N 1
ATOM 1682 C CA . VAL B 2 40 ? -26.317 -1.024 19.931 1.00 31.74 37 VAL B CA 1
ATOM 1683 C C . VAL B 2 40 ? -26.755 0.384 19.510 1.00 33.53 37 VAL B C 1
ATOM 1684 O O . VAL B 2 40 ? -26.407 0.856 18.429 1.00 32.17 37 VAL B O 1
ATOM 1688 N N . ILE B 2 41 ? -27.548 1.047 20.345 1.00 31.20 38 ILE B N 1
ATOM 1689 C CA . ILE B 2 41 ? -27.974 2.430 20.069 1.00 29.41 38 ILE B CA 1
ATOM 1690 C C . ILE B 2 41 ? -27.426 3.338 21.140 1.00 29.42 38 ILE B C 1
ATOM 1691 O O . ILE B 2 41 ? -27.875 3.290 22.293 1.00 32.56 38 ILE B O 1
ATOM 1696 N N . ALA B 2 42 ? -26.478 4.178 20.760 1.00 27.88 39 ALA B N 1
ATOM 1697 C CA . ALA B 2 42 ? -25.864 5.092 21.661 1.00 28.16 39 ALA B CA 1
ATOM 1698 C C . ALA B 2 42 ? -26.534 6.477 21.699 1.00 29.51 39 ALA B C 1
ATOM 1699 O O . ALA B 2 42 ? -26.852 7.054 20.649 1.00 27.39 39 ALA B O 1
ATOM 1701 N N . VAL B 2 43 ? -26.824 6.980 22.903 1.00 27.50 40 VAL B N 1
ATOM 1702 C CA . VAL B 2 43 ? -27.438 8.276 23.069 1.00 28.41 40 VAL B CA 1
ATOM 1703 C C . VAL B 2 43 ? -26.352 9.362 23.001 1.00 30.79 40 VAL B C 1
ATOM 1704 O O . VAL B 2 43 ? -25.500 9.500 23.890 1.00 27.36 40 VAL B O 1
ATOM 1708 N N . LEU B 2 44 ? -26.345 10.133 21.906 1.00 30.78 41 LEU B N 1
ATOM 1709 C CA . LEU B 2 44 ? -25.360 11.208 21.759 1.00 28.14 41 LEU B CA 1
ATOM 1710 C C . LEU B 2 44 ? -25.632 12.355 22.738 1.00 33.18 41 LEU B C 1
ATOM 1711 O O . LEU B 2 44 ? -26.757 12.504 23.186 1.00 33.41 41 LEU B O 1
ATOM 1716 N N . LYS B 2 45 ? -24.603 13.140 23.088 1.00 31.53 42 LYS B N 1
ATOM 1717 C CA . LYS B 2 45 ? -23.238 12.943 22.592 1.00 31.90 42 LYS B CA 1
ATOM 1718 C C . LYS B 2 45 ? -22.375 12.154 23.551 1.00 34.08 42 LYS B C 1
ATOM 1719 O O . LYS B 2 45 ? -21.455 11.462 23.151 1.00 28.77 42 LYS B O 1
ATOM 1725 N N . GLY B 2 46 ? -22.750 12.198 24.823 1.00 26.84 43 GLY B N 1
ATOM 1726 C CA . GLY B 2 46 ? -21.899 11.686 25.895 1.00 27.37 43 GLY B CA 1
ATOM 1727 C C . GLY B 2 46 ? -21.561 10.235 26.033 1.00 28.53 43 GLY B C 1
ATOM 1728 O O . GLY B 2 46 ? -20.618 9.888 26.737 1.00 34.80 43 GLY B O 1
ATOM 1729 N N . SER B 2 47 ? -22.320 9.381 25.400 1.00 26.09 44 SER B N 1
ATOM 1730 C CA . SER B 2 47 ? -22.051 8.012 25.480 1.00 26.71 44 SER B CA 1
ATOM 1731 C C . SER B 2 47 ? -21.089 7.516 24.383 1.00 25.42 44 SER B C 1
ATOM 1732 O O . SER B 2 47 ? -20.725 6.349 24.373 1.00 26.08 44 SER B O 1
ATOM 1735 N N . PHE B 2 48 ? -20.616 8.389 23.501 1.00 25.33 45 PHE B N 1
ATOM 1736 C CA . PHE B 2 48 ? -19.841 7.920 22.359 1.00 25.94 45 PHE B CA 1
ATOM 1737 C C . PHE B 2 48 ? -18.516 7.277 22.668 1.00 25.11 45 PHE B C 1
ATOM 1738 O O . PHE B 2 48 ? -18.127 6.356 21.956 1.00 22.69 45 PHE B O 1
ATOM 1746 N N . VAL B 2 49 ? -17.861 7.717 23.758 1.00 24.82 46 VAL B N 1
ATOM 1747 C CA . VAL B 2 49 ? -16.580 7.132 24.133 1.00 25.39 46 VAL B CA 1
ATOM 1748 C C . VAL B 2 49 ? -16.820 5.765 24.684 1.00 24.24 46 VAL B C 1
ATOM 1749 O O . VAL B 2 49 ? -16.178 4.783 24.306 1.00 20.96 46 VAL B O 1
ATOM 1753 N N . PHE B 2 50 ? -17.753 5.685 25.598 1.00 22.05 47 PHE B N 1
ATOM 1754 C CA . PHE B 2 50 ? -18.149 4.403 26.196 1.00 22.31 47 PHE B CA 1
ATOM 1755 C C . PHE B 2 50 ? -18.547 3.378 25.125 1.00 24.45 47 PHE B C 1
ATOM 1756 O O . PHE B 2 50 ? -18.146 2.203 25.176 1.00 21.65 47 PHE B O 1
ATOM 1764 N N . ALA B 2 51 ? -19.341 3.835 24.167 1.00 24.70 48 ALA B N 1
ATOM 1765 C CA . ALA B 2 51 ? -19.850 2.966 23.123 1.00 24.11 48 ALA B CA 1
ATOM 1766 C C . ALA B 2 51 ? -18.713 2.465 22.265 1.00 22.23 48 ALA B C 1
ATOM 1767 O O . ALA B 2 51 ? -18.665 1.279 21.979 1.00 23.99 48 ALA B O 1
ATOM 1769 N N . ALA B 2 52 ? -17.779 3.348 21.929 1.00 24.57 49 ALA B N 1
ATOM 1770 C CA . ALA B 2 52 ? -16.595 2.947 21.121 1.00 24.45 49 ALA B CA 1
ATOM 1771 C C . ALA B 2 52 ? -15.811 1.852 21.824 1.00 25.53 49 ALA B C 1
ATOM 1772 O O . ALA B 2 52 ? -15.465 0.855 21.225 1.00 23.90 49 ALA B O 1
ATOM 1774 N N . ASP B 2 53 ? -15.624 1.979 23.164 1.00 23.77 50 ASP B N 1
ATOM 1775 C CA . ASP B 2 53 ? -14.860 0.985 23.874 1.00 24.48 50 ASP B CA 1
ATOM 1776 C C . ASP B 2 53 ? -15.644 -0.307 24.080 1.00 24.20 50 ASP B C 1
ATOM 1777 O O . ASP B 2 53 ? -15.110 -1.382 23.982 1.00 26.47 50 ASP B O 1
ATOM 1782 N N . LEU B 2 54 ? -16.927 -0.182 24.435 1.00 28.17 51 LEU B N 1
ATOM 1783 C CA . LEU B 2 54 ? -17.756 -1.339 24.730 1.00 25.30 51 LEU B CA 1
ATOM 1784 C C . LEU B 2 54 ? -17.880 -2.282 23.510 1.00 28.36 51 LEU B C 1
ATOM 1785 O O . LEU B 2 54 ? -17.692 -3.475 23.626 1.00 24.93 51 LEU B O 1
ATOM 1790 N N . ILE B 2 55 ? -18.253 -1.731 22.370 1.00 26.39 52 ILE B N 1
ATOM 1791 C CA . ILE B 2 55 ? -18.457 -2.588 21.201 1.00 32.08 52 ILE B CA 1
ATOM 1792 C C . ILE B 2 55 ? -17.241 -3.358 20.748 1.00 28.22 52 ILE B C 1
ATOM 1793 O O . ILE B 2 55 ? -17.359 -4.458 20.166 1.00 29.31 52 ILE B O 1
ATOM 1798 N N . ARG B 2 56 ? -16.064 -2.805 21.002 1.00 29.03 53 ARG B N 1
ATOM 1799 C CA . ARG B 2 56 ? -14.801 -3.447 20.587 1.00 27.96 53 ARG B CA 1
ATOM 1800 C C . ARG B 2 56 ? -14.460 -4.685 21.384 1.00 30.84 53 ARG B C 1
ATOM 1801 O O . ARG B 2 56 ? -13.637 -5.478 20.965 1.00 32.54 53 ARG B O 1
ATOM 1809 N N . HIS B 2 57 ? -15.167 -4.887 22.490 1.00 28.53 54 HIS B N 1
ATOM 1810 C CA . HIS B 2 57 ? -15.023 -6.062 23.295 1.00 30.57 54 HIS B CA 1
ATOM 1811 C C . HIS B 2 57 ? -16.163 -7.068 23.034 1.00 31.99 54 HIS B C 1
ATOM 1812 O O . HIS B 2 57 ? -16.106 -8.192 23.522 1.00 39.20 54 HIS B O 1
ATOM 1819 N N . ILE B 2 58 ? -17.185 -6.675 22.273 1.00 29.70 55 ILE B N 1
ATOM 1820 C CA . ILE B 2 58 ? -18.292 -7.551 21.970 1.00 30.47 55 ILE B CA 1
ATOM 1821 C C 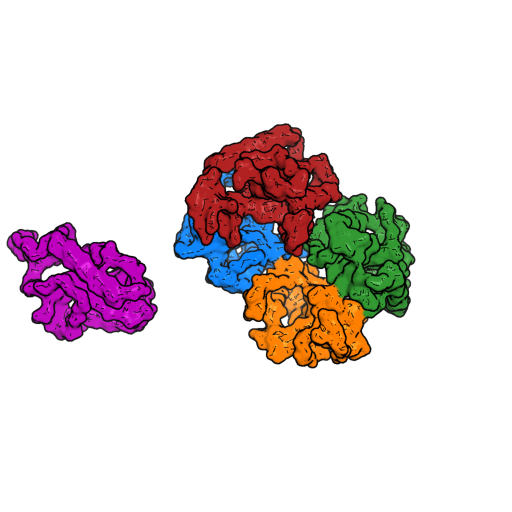. ILE B 2 58 ? -17.984 -8.286 20.651 1.00 36.32 55 ILE B C 1
ATOM 1822 O O . ILE B 2 58 ? -17.813 -7.673 19.599 1.00 35.00 55 ILE B O 1
ATOM 1827 N N . LYS B 2 59 ? -17.953 -9.602 20.718 1.00 36.80 56 LYS B N 1
ATOM 1828 C CA . LYS B 2 59 ? -17.616 -10.411 19.559 1.00 43.34 56 LYS B CA 1
ATOM 1829 C C . LYS B 2 59 ? -18.816 -10.778 18.692 1.00 41.88 56 LYS B C 1
ATOM 1830 O O . LYS B 2 59 ? -18.641 -11.204 17.580 1.00 42.39 56 LYS B O 1
ATOM 1836 N N . ASN B 2 60 ? -20.029 -10.635 19.210 1.00 40.56 57 ASN B N 1
ATOM 1837 C CA . ASN B 2 60 ? -21.205 -10.866 18.405 1.00 41.80 57 ASN B CA 1
ATOM 1838 C C . ASN B 2 60 ? -21.224 -9.890 17.230 1.00 38.63 57 ASN B C 1
ATOM 1839 O O . ASN B 2 60 ? -20.518 -8.878 17.226 1.00 36.93 57 ASN B O 1
ATOM 1844 N N A ASP B 2 61 ? -22.031 -10.201 16.233 0.50 40.21 58 ASP B N 1
ATOM 1845 N N B ASP B 2 61 ? -22.045 -10.205 16.242 0.50 39.48 58 ASP B N 1
ATOM 1846 C CA A ASP B 2 61 ? -22.232 -9.290 15.115 0.50 42.76 58 ASP B CA 1
ATOM 1847 C CA B ASP B 2 61 ? -22.288 -9.306 15.123 0.50 41.12 58 ASP B CA 1
ATOM 1848 C C A ASP B 2 61 ? -22.990 -8.074 15.668 0.50 38.82 58 ASP B C 1
ATOM 1849 C C B ASP B 2 61 ? -23.000 -8.075 15.675 0.50 38.05 58 ASP B C 1
ATOM 1850 O O A ASP B 2 61 ? -24.112 -8.195 16.132 0.50 42.48 58 ASP B O 1
ATOM 1851 O O B ASP B 2 61 ? -24.117 -8.191 16.132 0.50 41.69 58 ASP B O 1
ATOM 1860 N N . VAL B 2 62 ? -22.362 -6.912 15.629 1.00 37.16 59 VAL B N 1
ATOM 1861 C CA . VAL B 2 62 ? -22.943 -5.699 16.168 1.00 36.42 59 VAL B CA 1
ATOM 1862 C C . VAL B 2 62 ? -23.218 -4.633 15.117 1.00 38.47 59 VAL B C 1
ATOM 1863 O O . VAL B 2 62 ? -22.383 -4.369 14.236 1.00 39.35 59 VAL B O 1
ATOM 1867 N N . THR B 2 63 ? -24.408 -4.067 15.186 1.00 35.94 60 THR B N 1
ATOM 1868 C CA . THR B 2 63 ? -24.803 -2.941 14.329 1.00 35.64 60 THR B CA 1
ATOM 1869 C C . THR B 2 63 ? -24.912 -1.767 15.306 1.00 35.91 60 THR B C 1
ATOM 1870 O O . THR B 2 63 ? -25.499 -1.914 16.390 1.00 36.99 60 THR B O 1
ATOM 1874 N N . ILE B 2 64 ? -24.304 -0.629 15.008 1.00 34.40 61 ILE B N 1
ATOM 1875 C CA . ILE B 2 64 ? -24.429 0.483 15.923 1.00 34.50 61 ILE B CA 1
ATOM 1876 C C . ILE B 2 64 ? -25.069 1.663 15.245 1.00 36.01 61 ILE B C 1
ATOM 1877 O O . ILE B 2 64 ? -24.918 1.878 14.038 1.00 35.39 61 ILE B O 1
ATOM 1882 N N . ASP B 2 65 ? -25.886 2.386 16.002 1.00 31.66 62 ASP B N 1
ATOM 1883 C CA . ASP B 2 65 ? -26.548 3.574 15.469 1.00 30.75 62 ASP B CA 1
ATOM 1884 C C . ASP B 2 65 ? -26.629 4.563 16.647 1.00 27.55 62 ASP B C 1
ATOM 1885 O O . ASP B 2 65 ? -26.300 4.207 17.800 1.00 28.42 62 ASP B O 1
ATOM 1890 N N . PHE B 2 66 ? -27.039 5.768 16.345 1.00 30.95 63 PHE B N 1
ATOM 1891 C CA . PHE B 2 66 ? -27.117 6.844 17.292 1.00 30.16 63 PHE B CA 1
ATOM 1892 C C . PHE B 2 66 ? -28.474 7.532 17.320 1.00 30.22 63 PHE B C 1
ATOM 1893 O O . PHE B 2 66 ? -29.218 7.549 16.328 1.00 29.19 63 PHE B O 1
ATOM 1901 N N . ILE B 2 67 ? -28.814 8.058 18.493 1.00 28.72 64 ILE B N 1
ATOM 1902 C CA . ILE B 2 67 ? -30.022 8.814 18.639 1.00 30.41 64 ILE B CA 1
ATOM 1903 C C . ILE B 2 67 ? -29.654 10.075 19.365 1.00 29.91 64 ILE B C 1
ATOM 1904 O O . ILE B 2 67 ? -28.743 10.081 20.212 1.00 29.83 64 ILE B O 1
ATOM 1909 N N A SER B 2 68 ? -30.321 11.170 19.013 0.50 30.69 65 SER B N 1
ATOM 1910 N N B SER B 2 68 ? -30.322 11.171 19.008 0.50 30.69 65 SER B N 1
ATOM 1911 C CA A SER B 2 68 ? -30.080 12.462 19.651 0.50 32.17 65 SER B CA 1
ATOM 1912 C CA B SER B 2 68 ? -30.092 12.474 19.632 0.50 32.19 65 SER B CA 1
ATOM 1913 C C A SER B 2 68 ? -31.443 13.060 20.025 0.50 33.07 65 SER B C 1
ATOM 1914 C C B SER B 2 68 ? -31.449 13.055 20.028 0.50 33.06 65 SER B C 1
ATOM 1915 O O A SER B 2 68 ? -32.378 13.085 19.218 0.50 31.64 65 SER B O 1
ATOM 1916 O O B SER B 2 68 ? -32.383 13.088 19.225 0.50 31.61 65 SER B O 1
ATOM 1921 N N . ALA B 2 69 ? -31.551 13.525 21.261 1.00 34.76 66 ALA B N 1
ATOM 1922 C CA . ALA B 2 69 ? -32.826 14.075 21.766 1.00 37.80 66 ALA B CA 1
ATOM 1923 C C . ALA B 2 69 ? -32.560 15.316 22.578 1.00 40.71 66 ALA B C 1
ATOM 1924 O O . ALA B 2 69 ? -31.553 15.379 23.260 1.00 41.42 66 ALA B O 1
ATOM 1926 N N . SER B 2 70 ? -33.405 16.339 22.462 1.00 45.21 67 SER B N 1
ATOM 1927 C CA . SER B 2 70 ? -33.161 17.563 23.226 1.00 51.79 67 SER B CA 1
ATOM 1928 C C . SER B 2 70 ? -34.358 17.907 24.092 1.00 46.29 67 SER B C 1
ATOM 1929 O O . SER B 2 70 ? -35.491 17.467 23.849 1.00 39.71 67 SER B O 1
ATOM 1932 N N . SER B 2 71 ? -34.088 18.706 25.105 1.00 54.69 68 SER B N 1
ATOM 1933 C CA . SER B 2 71 ? -35.109 19.063 26.059 1.00 52.15 68 SER B CA 1
ATOM 1934 C C . SER B 2 71 ? -36.057 20.145 25.526 1.00 55.89 68 SER B C 1
ATOM 1935 O O . SER B 2 71 ? -35.705 20.973 24.656 1.00 54.06 68 SER B O 1
ATOM 1938 N N . TYR B 2 72 ? -37.295 20.075 26.001 1.00 52.76 69 TYR B N 1
ATOM 1939 C CA . TYR B 2 72 ? -38.294 21.051 25.665 1.00 51.15 69 TYR B CA 1
ATOM 1940 C C . TYR B 2 72 ? -38.316 22.119 26.767 1.00 57.16 69 TYR B C 1
ATOM 1941 O O . TYR B 2 72 ? -39.074 23.064 26.681 1.00 66.04 69 TYR B O 1
ATOM 1950 N N . GLY B 2 73 ? -37.506 21.967 27.809 1.00 62.33 70 GLY B N 1
ATOM 1951 C CA . GLY B 2 73 ? -37.501 22.945 28.935 1.00 68.19 70 GLY B CA 1
ATOM 1952 C C . GLY B 2 73 ? -37.923 22.279 30.240 1.00 68.53 70 GLY B C 1
ATOM 1953 O O . GLY B 2 73 ? -37.498 21.151 30.525 1.00 67.56 70 GLY B O 1
ATOM 1954 N N . ASN B 2 74 ? -38.737 22.958 31.054 1.00 73.81 71 ASN B N 1
ATOM 1955 C CA . ASN B 2 74 ? -39.201 22.383 32.328 1.00 74.82 71 ASN B CA 1
ATOM 1956 C C . ASN B 2 74 ? -39.901 21.042 32.164 1.00 73.64 71 ASN B C 1
ATOM 1957 O O . ASN B 2 74 ? -39.753 20.125 32.989 1.00 82.80 71 ASN B O 1
ATOM 1962 N N . GLN B 2 75 ? -40.679 20.953 31.098 1.00 75.34 72 GLN B N 1
ATOM 1963 C CA . GLN B 2 75 ? -41.416 19.745 30.724 1.00 80.15 72 GLN B CA 1
ATOM 1964 C C . GLN B 2 75 ? -40.483 18.516 30.741 1.00 79.87 72 GLN B C 1
ATOM 1965 O O . GLN B 2 75 ? -40.837 17.452 31.253 1.00 80.55 72 GLN B O 1
ATOM 1971 N N . THR B 2 76 ? -39.281 18.669 30.191 1.00 73.23 73 THR B N 1
ATOM 1972 C CA . THR B 2 76 ? -38.306 17.590 30.163 1.00 66.47 73 THR B CA 1
ATOM 1973 C C . THR B 2 76 ? -37.852 17.198 31.597 1.00 66.74 73 THR B C 1
ATOM 1974 O O . THR B 2 76 ? -37.807 16.014 31.947 1.00 60.35 73 THR B O 1
ATOM 1978 N N . GLU B 2 77 ? -37.493 18.198 32.397 1.00 66.80 74 GLU B N 1
ATOM 1979 C CA . GLU B 2 77 ? -37.012 17.970 33.779 1.00 79.23 74 GLU B CA 1
ATOM 1980 C C . GLU B 2 77 ? -38.030 17.208 34.659 1.00 72.26 74 GLU B C 1
ATOM 1981 O O . GLU B 2 77 ? -37.648 16.417 35.554 1.00 70.74 74 GLU B O 1
ATOM 1987 N N . THR B 2 78 ? -39.317 17.374 34.350 1.00 69.20 75 THR B N 1
ATOM 1988 C CA . THR B 2 78 ? -40.357 16.731 35.151 1.00 67.03 75 THR B CA 1
ATOM 1989 C C . THR B 2 78 ? -41.045 15.552 34.469 1.00 63.77 75 THR B C 1
ATOM 1990 O O . THR B 2 78 ? -41.510 14.642 35.150 1.00 61.60 75 THR B O 1
ATOM 1994 N N . THR B 2 79 ? -41.096 15.528 33.140 1.00 56.49 76 THR B N 1
ATOM 1995 C CA . THR B 2 79 ? -41.778 14.421 32.468 1.00 54.69 76 THR B CA 1
ATOM 1996 C C . THR B 2 79 ? -40.914 13.598 31.516 1.00 50.77 76 THR B C 1
ATOM 1997 O O . THR B 2 79 ? -41.363 12.563 31.052 1.00 51.31 76 THR B O 1
ATOM 2001 N N . GLY B 2 80 ? -39.714 14.073 31.187 1.00 47.04 77 GLY B N 1
ATOM 2002 C CA . GLY B 2 80 ? -38.822 13.352 30.287 1.00 44.94 77 GLY B CA 1
ATOM 2003 C C . GLY B 2 80 ? -39.120 13.529 28.800 1.00 43.86 77 GLY B C 1
ATOM 2004 O O . GLY B 2 80 ? -38.388 12.995 27.953 1.00 42.94 77 GLY B O 1
ATOM 2005 N N . LYS B 2 81 ? -40.171 14.288 28.512 1.00 44.90 78 LYS B N 1
ATOM 2006 C CA . LYS B 2 81 ? -40.580 14.547 27.151 1.00 43.58 78 LYS B CA 1
ATOM 2007 C C . LYS B 2 81 ? -39.439 15.256 26.478 1.00 43.20 78 LYS B C 1
ATOM 2008 O O . LYS B 2 81 ? -38.996 16.293 26.954 1.00 42.75 78 LYS B O 1
ATOM 2014 N N . VAL B 2 82 ? -38.919 14.644 25.419 1.00 41.47 79 VAL B N 1
ATOM 2015 C CA . VAL B 2 82 ? -37.817 15.225 24.642 1.00 42.48 79 VAL B CA 1
ATOM 2016 C C . VAL B 2 82 ? -38.155 15.221 23.204 1.00 40.76 79 VAL B C 1
ATOM 2017 O O . VAL B 2 82 ? -38.990 14.454 22.743 1.00 41.01 79 VAL B O 1
ATOM 2021 N N . LYS B 2 83 ? -37.532 16.148 22.497 1.00 42.14 80 LYS B N 1
ATOM 2022 C CA . LYS B 2 83 ? -37.697 16.285 21.080 1.00 44.54 80 LYS B CA 1
ATOM 2023 C C . LYS B 2 83 ? -36.646 15.401 20.393 1.00 43.90 80 LYS B C 1
ATOM 2024 O O . LYS B 2 83 ? -35.453 15.507 20.670 1.00 46.75 80 LYS B O 1
ATOM 2030 N N A LEU B 2 84 ? -37.083 14.509 19.512 0.50 45.61 81 LEU B N 1
ATOM 2031 N N B LEU B 2 84 ? -37.084 14.525 19.506 0.50 43.33 81 LEU B N 1
ATOM 2032 C CA A LEU B 2 84 ? -36.103 13.700 18.771 0.50 43.07 81 LEU B CA 1
ATOM 2033 C CA B LEU B 2 84 ? -36.117 13.710 18.775 0.50 40.10 81 LEU B CA 1
ATOM 2034 C C A LEU B 2 84 ? -35.425 14.557 17.742 0.50 41.64 81 LEU B C 1
ATOM 2035 C C B LEU B 2 84 ? -35.427 14.557 17.740 0.50 40.04 81 LEU B C 1
ATOM 2036 O O A LEU B 2 84 ? -36.076 15.021 16.811 0.50 43.87 81 LEU B O 1
ATOM 2037 O O B LEU B 2 84 ? -36.072 15.019 16.805 0.50 42.09 81 LEU B O 1
ATOM 2046 N N . LEU B 2 85 ? -34.123 14.768 17.890 1.00 39.07 82 LEU B N 1
ATOM 2047 C CA . LEU B 2 85 ? -33.364 15.531 16.911 1.00 40.02 82 LEU B CA 1
ATOM 2048 C C . LEU B 2 85 ? -32.854 14.628 15.800 1.00 38.81 82 LEU B C 1
ATOM 2049 O O . LEU B 2 85 ? -32.750 15.037 14.657 1.00 39.94 82 LEU B O 1
ATOM 2054 N N A LYS B 2 86 ? -32.458 13.419 16.166 0.50 38.37 83 LYS B N 1
ATOM 2055 N N B LYS B 2 86 ? -32.447 13.416 16.164 0.50 37.73 83 LYS B N 1
ATOM 2056 C CA A LYS B 2 86 ? -31.982 12.451 15.195 0.50 36.55 83 LYS B CA 1
ATOM 2057 C CA B LYS B 2 86 ? -31.948 12.439 15.193 0.50 35.63 83 LYS B CA 1
ATOM 2058 C C A LYS B 2 86 ? -32.524 11.111 15.614 0.50 35.36 83 LYS B C 1
ATOM 2059 C C B LYS B 2 86 ? -32.505 11.100 15.605 0.50 34.88 83 LYS B C 1
ATOM 2060 O O A LYS B 2 86 ? -32.179 10.606 16.678 0.50 36.38 83 LYS B O 1
ATOM 2061 O O B LYS B 2 86 ? -32.166 10.592 16.665 0.50 35.83 83 LYS B O 1
ATOM 2072 N N . ASP B 2 87 ? -33.380 10.539 14.776 1.00 34.49 84 ASP B N 1
ATOM 2073 C CA . ASP B 2 87 ? -33.988 9.242 15.032 1.00 35.48 84 ASP B CA 1
ATOM 2074 C C . ASP B 2 87 ? -33.028 8.187 14.466 1.00 35.67 84 ASP B C 1
ATOM 2075 O O . ASP B 2 87 ? -32.085 8.505 13.734 1.00 35.67 84 ASP B O 1
ATOM 2080 N N . ILE B 2 88 ? -33.280 6.928 14.746 1.00 35.94 85 ILE B N 1
ATOM 2081 C CA . ILE B 2 88 ? -32.428 5.884 14.231 1.00 37.47 85 ILE B CA 1
ATOM 2082 C C . ILE B 2 88 ? -32.669 5.565 12.745 1.00 37.68 85 ILE B C 1
ATOM 2083 O O . ILE B 2 88 ? -33.781 5.694 12.227 1.00 35.81 85 ILE B O 1
ATOM 2088 N N . ASP B 2 89 ? -31.592 5.180 12.071 1.00 36.36 86 ASP B N 1
ATOM 2089 C CA . ASP B 2 89 ? -31.627 4.784 10.655 1.00 39.14 86 ASP B CA 1
ATOM 2090 C C . ASP B 2 89 ? -31.755 3.295 10.514 1.00 39.39 86 ASP B C 1
ATOM 2091 O O . ASP B 2 89 ? -32.336 2.819 9.562 1.00 40.16 86 ASP B O 1
ATOM 2096 N N . VAL B 2 90 ? -31.209 2.535 11.468 1.00 39.04 87 VAL B N 1
ATOM 2097 C CA . VAL B 2 90 ? -31.238 1.062 11.307 1.00 41.18 87 VAL B CA 1
ATOM 2098 C C . VAL B 2 90 ? -32.542 0.416 11.695 1.00 41.78 87 VAL B C 1
ATOM 2099 O O . VAL B 2 90 ? -33.344 0.948 12.459 1.00 40.32 87 VAL B O 1
ATOM 2103 N N . ASN B 2 91 ? -32.712 -0.782 11.189 1.00 40.29 88 ASN B N 1
ATOM 2104 C CA . ASN B 2 91 ? -33.886 -1.579 11.490 1.00 44.26 88 ASN B CA 1
ATOM 2105 C C . ASN B 2 91 ? -33.738 -2.347 12.815 1.00 42.74 88 ASN B C 1
ATOM 2106 O O . ASN B 2 91 ? -32.856 -3.175 12.918 1.00 43.88 88 ASN B O 1
ATOM 2111 N N . ILE B 2 92 ? -34.579 -2.073 13.815 1.00 41.27 89 ILE B N 1
ATOM 2112 C CA . ILE B 2 92 ? -34.505 -2.840 15.053 1.00 41.39 89 ILE B CA 1
ATOM 2113 C C . ILE B 2 92 ? -35.694 -3.786 15.232 1.00 44.91 89 ILE B C 1
ATOM 2114 O O . ILE B 2 92 ? -35.841 -4.427 16.288 1.00 44.34 89 ILE B O 1
ATOM 2119 N N . THR B 2 93 ? -36.550 -3.884 14.218 1.00 44.71 90 THR B N 1
ATOM 2120 C CA . THR B 2 93 ? -37.721 -4.765 14.326 1.00 45.82 90 THR B CA 1
ATOM 2121 C C . THR B 2 93 ? -37.280 -6.208 14.450 1.00 45.95 90 THR B C 1
ATOM 2122 O O . THR B 2 93 ? -36.575 -6.719 13.588 1.00 45.66 90 THR B O 1
ATOM 2126 N N . GLY B 2 94 ? -37.703 -6.857 15.533 1.00 46.71 91 GLY B N 1
ATOM 2127 C CA . GLY B 2 94 ? -37.330 -8.257 15.800 1.00 48.48 91 GLY B CA 1
ATOM 2128 C C . GLY B 2 94 ? -35.868 -8.427 16.196 1.00 48.97 91 GLY B C 1
ATOM 2129 O O . GLY B 2 94 ? -35.353 -9.537 16.191 1.00 49.35 91 GLY B O 1
ATOM 2130 N N . LYS B 2 95 ? -35.191 -7.333 16.550 1.00 47.47 92 LYS B N 1
ATOM 2131 C CA . LYS B 2 95 ? -33.790 -7.404 16.899 1.00 46.76 92 LYS B CA 1
ATOM 2132 C C . LYS B 2 95 ? -33.577 -7.237 18.383 1.00 45.24 92 LYS B C 1
ATOM 2133 O O . LYS B 2 95 ? -34.466 -6.788 19.125 1.00 42.83 92 LYS B O 1
ATOM 2139 N N . ASN B 2 96 ? -32.369 -7.597 18.794 1.00 43.05 93 ASN B N 1
ATOM 2140 C CA . ASN B 2 96 ? -31.914 -7.448 20.167 1.00 42.65 93 ASN B CA 1
ATOM 2141 C C . ASN B 2 96 ? -31.287 -6.070 20.241 1.00 40.90 93 ASN B C 1
ATOM 2142 O O . ASN B 2 96 ? -30.326 -5.793 19.519 1.00 39.81 93 ASN B O 1
ATOM 2147 N N . VAL B 2 97 ? -31.827 -5.201 21.092 1.00 38.54 94 VAL B N 1
ATOM 2148 C CA . VAL B 2 97 ? -31.331 -3.843 21.158 1.00 36.60 94 VAL B CA 1
ATOM 2149 C C . VAL B 2 97 ? -30.793 -3.471 22.521 1.00 35.81 94 VAL B C 1
ATOM 2150 O O . VAL B 2 97 ? -31.453 -3.725 23.559 1.00 35.56 94 VAL B O 1
ATOM 2154 N N . ILE B 2 98 ? -29.600 -2.903 22.533 1.00 33.46 95 ILE B N 1
ATOM 2155 C CA . ILE B 2 98 ? -29.040 -2.384 23.770 1.00 33.02 95 ILE B CA 1
ATOM 2156 C C . ILE B 2 98 ? -28.842 -0.873 23.614 1.00 31.69 95 ILE B C 1
ATOM 2157 O O . ILE B 2 98 ? -28.122 -0.432 22.728 1.00 31.13 95 ILE B O 1
ATOM 2162 N N . VAL B 2 99 ? -29.492 -0.094 24.469 1.00 31.25 96 VAL B N 1
ATOM 2163 C CA . VAL B 2 99 ? -29.397 1.376 24.432 1.00 30.66 96 VAL B CA 1
ATOM 2164 C C . VAL B 2 99 ? -28.322 1.752 25.408 1.00 30.75 96 VAL B C 1
ATOM 2165 O O . VAL B 2 99 ? -28.367 1.361 26.587 1.00 31.48 96 VAL B O 1
ATOM 2169 N N . VAL B 2 100 ? -27.323 2.483 24.928 1.00 30.06 97 VAL B N 1
ATOM 2170 C CA . VAL B 2 100 ? -26.152 2.827 25.690 1.00 29.85 97 VAL B CA 1
ATOM 2171 C C . VAL B 2 100 ? -26.141 4.304 26.106 1.00 30.13 97 VAL B C 1
ATOM 2172 O O . VAL B 2 100 ? -26.289 5.202 25.275 1.00 29.60 97 VAL B O 1
ATOM 2176 N N . GLU B 2 101 ? -25.999 4.535 27.406 1.00 29.73 98 GLU B N 1
ATOM 2177 C CA . GLU B 2 101 ? -25.890 5.851 27.964 1.00 30.08 98 GLU B CA 1
ATOM 2178 C C . GLU B 2 101 ? -24.653 6.014 28.786 1.00 29.58 98 GLU B C 1
ATOM 2179 O O . GLU B 2 101 ? -24.032 5.044 29.233 1.00 29.30 98 GLU B O 1
ATOM 2185 N N . ASP B 2 102 ? -24.291 7.276 28.984 1.00 29.62 99 ASP B N 1
ATOM 2186 C CA . ASP B 2 102 ? -23.218 7.607 29.862 1.00 30.26 99 ASP B CA 1
ATOM 2187 C C . ASP B 2 102 ? -23.755 7.653 31.313 1.00 31.03 99 ASP B C 1
ATOM 2188 O O . ASP B 2 102 ? -23.090 7.211 32.245 1.00 31.08 99 ASP B O 1
ATOM 2193 N N . ILE B 2 103 ? -24.923 8.245 31.470 1.00 31.55 100 ILE B N 1
ATOM 2194 C CA . ILE B 2 103 ? -25.509 8.393 32.842 1.00 33.24 100 ILE B CA 1
ATOM 2195 C C . ILE B 2 103 ? -26.985 8.165 32.808 1.00 33.24 100 ILE B C 1
ATOM 2196 O O . ILE B 2 103 ? -27.680 8.600 31.893 1.00 32.25 100 ILE B O 1
ATOM 2201 N N . ILE B 2 104 ? -27.500 7.564 33.864 1.00 34.42 101 ILE B N 1
ATOM 2202 C CA . ILE B 2 104 ? -28.923 7.470 34.006 1.00 35.96 101 ILE B CA 1
ATOM 2203 C C . ILE B 2 104 ? -29.179 7.990 35.449 1.00 37.43 101 ILE B C 1
ATOM 2204 O O . ILE B 2 104 ? -28.546 7.497 36.362 1.00 36.39 101 ILE B O 1
ATOM 2209 N N . ASP B 2 105 ? -29.973 9.053 35.596 1.00 39.24 102 ASP B N 1
ATOM 2210 C CA . ASP B 2 105 ? -30.261 9.604 36.904 1.00 44.17 102 ASP B CA 1
ATOM 2211 C C . ASP B 2 105 ? -31.766 9.579 37.205 1.00 44.00 102 ASP B C 1
ATOM 2212 O O . ASP B 2 105 ? -32.220 8.669 37.890 1.00 46.36 102 ASP B O 1
ATOM 2217 N N . SER B 2 106 ? -32.537 10.510 36.651 1.00 44.47 103 SER B N 1
ATOM 2218 C CA . SER B 2 106 ? -33.961 10.522 36.893 1.00 47.65 103 SER B CA 1
ATOM 2219 C C . SER B 2 106 ? -34.623 9.412 36.092 1.00 44.79 103 SER B C 1
ATOM 2220 O O . SER B 2 106 ? -35.659 8.873 36.517 1.00 43.71 103 SER B O 1
ATOM 2223 N N . GLY B 2 107 ? -34.007 9.074 34.956 1.00 42.41 104 GLY B N 1
ATOM 2224 C CA . GLY B 2 107 ? -34.521 8.047 34.081 1.00 41.57 104 GLY B CA 1
ATOM 2225 C C . GLY B 2 107 ? -35.701 8.502 33.234 1.00 42.97 104 GLY B C 1
ATOM 2226 O O . GLY B 2 107 ? -36.180 7.750 32.382 1.00 43.42 104 GLY B O 1
ATOM 2227 N N . LEU B 2 108 ? -36.146 9.742 33.445 1.00 44.89 105 LEU B N 1
ATOM 2228 C CA . LEU B 2 108 ? -37.331 10.302 32.756 1.00 46.17 105 LEU B CA 1
ATOM 2229 C C . LEU B 2 108 ? -37.152 10.314 31.261 1.00 42.50 105 LEU B C 1
ATOM 2230 O O . LEU B 2 108 ? -38.015 9.855 30.502 1.00 45.02 105 LEU B O 1
ATOM 2235 N N . THR B 2 109 ? -36.023 10.822 30.828 1.00 42.93 106 THR B N 1
ATOM 2236 C CA . THR B 2 109 ? -35.744 10.865 29.368 1.00 41.88 106 THR B CA 1
ATOM 2237 C C . THR B 2 109 ? -35.554 9.516 28.730 1.00 42.93 106 THR B C 1
ATOM 2238 O O . THR B 2 109 ? -35.958 9.274 27.562 1.00 48.34 106 THR B O 1
ATOM 2242 N N . LEU B 2 110 ? -34.876 8.609 29.408 1.00 41.38 107 LEU B N 1
ATOM 2243 C CA . LEU B 2 110 ? -34.660 7.289 28.851 1.00 39.19 107 LEU B CA 1
ATOM 2244 C C . LEU B 2 110 ? -35.966 6.479 28.790 1.00 40.51 107 LEU B C 1
ATOM 2245 O O . LEU B 2 110 ? -36.159 5.611 27.920 1.00 42.92 107 LEU B O 1
ATOM 2250 N N . HIS B 2 111 ? -36.873 6.757 29.717 1.00 43.69 108 HIS B N 1
ATOM 2251 C CA . HIS B 2 111 ? -38.145 6.071 29.722 1.00 46.57 108 HIS B CA 1
ATOM 2252 C C . HIS B 2 111 ? -38.913 6.484 28.470 1.00 49.68 108 HIS B C 1
ATOM 2253 O O . HIS B 2 111 ? -39.595 5.667 27.832 1.00 46.43 108 HIS B O 1
ATOM 2260 N N . PHE B 2 112 ? -38.808 7.766 28.136 1.00 49.00 109 PHE B N 1
ATOM 2261 C CA . PHE B 2 112 ? -39.508 8.312 26.975 1.00 50.38 109 PHE B CA 1
ATOM 2262 C C . PHE B 2 112 ? -38.889 7.674 25.746 1.00 49.76 109 PHE B C 1
ATOM 2263 O O . PHE B 2 112 ? -39.587 7.220 24.828 1.00 53.13 109 PHE B O 1
ATOM 2271 N N . LEU B 2 113 ? -37.568 7.554 25.731 1.00 53.01 110 LEU B N 1
ATOM 2272 C CA . LEU B 2 113 ? -36.920 6.931 24.584 1.00 51.17 110 LEU B CA 1
ATOM 2273 C C . LEU B 2 113 ? -37.294 5.441 24.478 1.00 52.24 110 LEU B C 1
ATOM 2274 O O . LEU B 2 113 ? -37.371 4.866 23.384 1.00 45.76 110 LEU B O 1
ATOM 2279 N N . LYS B 2 114 ? -37.496 4.802 25.621 1.00 46.71 111 LYS B N 1
ATOM 2280 C CA . LYS B 2 114 ? -37.909 3.394 25.659 1.00 46.24 111 LYS B CA 1
ATOM 2281 C C . LYS B 2 114 ? -39.232 3.195 24.922 1.00 45.33 111 LYS B C 1
ATOM 2282 O O . LYS B 2 114 ? -39.344 2.312 24.057 1.00 46.98 111 LYS B O 1
ATOM 2288 N N . ASP B 2 115 ? -40.234 4.008 25.247 1.00 42.81 112 ASP B N 1
ATOM 2289 C CA . ASP B 2 115 ? -41.520 3.930 24.550 1.00 43.14 112 ASP B CA 1
ATOM 2290 C C . ASP B 2 115 ? -41.353 4.150 23.017 1.00 42.08 112 ASP B C 1
ATOM 2291 O O . ASP B 2 115 ? -42.034 3.533 22.197 1.00 43.10 112 ASP B O 1
ATOM 2296 N N . HIS B 2 116 ? -40.473 5.057 22.639 1.00 40.74 113 HIS B N 1
ATOM 2297 C CA . HIS B 2 116 ? -40.244 5.302 21.206 1.00 40.70 113 HIS B CA 1
ATOM 2298 C C . HIS B 2 116 ? -39.702 4.043 20.528 1.00 42.48 113 HIS B C 1
ATOM 2299 O O . HIS B 2 116 ? -40.195 3.623 19.455 1.00 41.60 113 HIS B O 1
ATOM 2306 N N . PHE B 2 117 ? -38.709 3.420 21.145 1.00 43.24 114 PHE B N 1
ATOM 2307 C CA . PHE B 2 117 ? -38.123 2.212 20.522 1.00 45.39 114 PHE B CA 1
ATOM 2308 C C . PHE B 2 117 ? -39.129 1.075 20.476 1.00 46.50 114 PHE B C 1
ATOM 2309 O O . PHE B 2 117 ? -39.161 0.309 19.516 1.00 44.55 114 PHE B O 1
ATOM 2317 N N . PHE B 2 118 ? -39.969 0.952 21.513 1.00 47.64 115 PHE B N 1
ATOM 2318 C CA . PHE B 2 118 ? -40.953 -0.128 21.506 1.00 50.68 115 PHE B CA 1
ATOM 2319 C C . PHE B 2 118 ? -41.904 -0.043 20.342 1.00 49.00 115 PHE B C 1
ATOM 2320 O O . PHE B 2 118 ? -42.421 -1.065 19.882 1.00 47.23 115 PHE B O 1
ATOM 2328 N N . MET B 2 119 ? -42.116 1.162 19.828 1.00 50.12 116 MET B N 1
ATOM 2329 C CA . MET B 2 119 ? -42.979 1.333 18.664 1.00 50.61 116 MET B CA 1
ATOM 2330 C C . MET B 2 119 ? -42.385 0.596 17.446 1.00 51.60 116 MET B C 1
ATOM 2331 O O . MET B 2 119 ? -43.106 0.243 16.532 1.00 55.36 116 MET B O 1
ATOM 2336 N N . HIS B 2 120 ? -41.067 0.397 17.435 1.00 49.47 117 HIS B N 1
ATOM 2337 C CA . HIS B 2 120 ? -40.372 -0.324 16.348 1.00 49.75 117 HIS B CA 1
ATOM 2338 C C . HIS B 2 120 ? -40.429 -1.851 16.491 1.00 50.73 117 HIS B C 1
ATOM 2339 O O . HIS B 2 120 ? -39.950 -2.574 15.614 1.00 54.13 117 HIS B O 1
ATOM 2346 N N . LYS B 2 121 ? -40.971 -2.319 17.615 1.00 50.85 118 LYS B N 1
ATOM 2347 C CA . LYS B 2 121 ? -41.150 -3.748 17.907 1.00 52.14 118 LYS B CA 1
ATOM 2348 C C . LYS B 2 121 ? -39.880 -4.609 17.908 1.00 50.12 118 LYS B C 1
ATOM 2349 O O . LYS B 2 121 ? -39.737 -5.571 17.134 1.00 50.71 118 LYS B O 1
ATOM 2355 N N . PRO B 2 122 ? -38.929 -4.246 18.764 1.00 45.10 119 PRO B N 1
ATOM 2356 C CA . PRO B 2 122 ? -37.702 -5.025 18.838 1.00 45.86 119 PRO B CA 1
ATOM 2357 C C . PRO B 2 122 ? -37.975 -6.338 19.553 1.00 47.23 119 PRO B C 1
ATOM 2358 O O . PRO B 2 122 ? -38.956 -6.436 20.288 1.00 47.88 119 PRO B O 1
ATOM 2362 N N . LYS B 2 123 ? -37.123 -7.321 19.335 1.00 48.28 120 LYS B N 1
ATOM 2363 C CA . LYS B 2 123 ? -37.255 -8.592 20.009 1.00 52.54 120 LYS B CA 1
ATOM 2364 C C . LYS B 2 123 ? -36.932 -8.406 21.496 1.00 50.52 120 LYS B C 1
ATOM 2365 O O . LYS B 2 123 ? -37.593 -8.966 22.354 1.00 53.20 120 LYS B O 1
ATOM 2371 N N . ALA B 2 124 ? -35.931 -7.587 21.792 1.00 48.45 121 ALA B N 1
ATOM 2372 C CA . ALA B 2 124 ? -35.530 -7.326 23.174 1.00 45.30 121 ALA B CA 1
ATOM 2373 C C . ALA B 2 124 ? -34.935 -5.920 23.229 1.00 42.25 121 ALA B C 1
ATOM 2374 O O . ALA B 2 124 ? -34.369 -5.439 22.255 1.00 40.54 121 ALA B O 1
ATOM 2376 N N . LEU B 2 125 ? -35.086 -5.261 24.369 1.00 40.31 122 LEU B N 1
ATOM 2377 C CA . LEU B 2 125 ? -34.599 -3.912 24.550 1.00 39.06 122 LEU B CA 1
ATOM 2378 C C . LEU B 2 125 ? -34.059 -3.794 25.950 1.00 38.53 122 LEU B C 1
ATOM 2379 O O . LEU B 2 125 ? -34.801 -3.876 26.914 1.00 38.63 122 LEU B O 1
ATOM 2384 N N A LYS B 2 126 ? -32.755 -3.611 26.061 0.50 37.53 123 LYS B N 1
ATOM 2385 N N B LYS B 2 126 ? -32.756 -3.599 26.060 0.50 37.02 123 LYS B N 1
ATOM 2386 C CA A LYS B 2 126 ? -32.108 -3.486 27.350 0.50 38.09 123 LYS B CA 1
ATOM 2387 C CA B LYS B 2 126 ? -32.104 -3.469 27.351 0.50 37.17 123 LYS B CA 1
ATOM 2388 C C A LYS B 2 126 ? -31.329 -2.178 27.396 0.50 36.99 123 LYS B C 1
ATOM 2389 C C B LYS B 2 126 ? -31.321 -2.179 27.396 0.50 36.41 123 LYS B C 1
ATOM 2390 O O A LYS B 2 126 ? -31.030 -1.587 26.354 0.50 34.43 123 LYS B O 1
ATOM 2391 O O B LYS B 2 126 ? -31.029 -1.592 26.351 0.50 33.98 123 LYS B O 1
ATOM 2402 N N . PHE B 2 127 ? -31.044 -1.716 28.615 1.00 35.53 124 PHE B N 1
ATOM 2403 C CA . PHE B 2 127 ? -30.304 -0.484 28.824 1.00 33.80 124 PHE B CA 1
ATOM 2404 C C . PHE B 2 127 ? -28.959 -0.743 29.479 1.00 32.38 124 PHE B C 1
ATOM 2405 O O . PHE B 2 127 ? -28.842 -1.573 30.394 1.00 31.02 124 PHE B O 1
ATOM 2413 N N . CYS B 2 128 ? -27.946 -0.038 28.991 1.00 30.27 125 CYS B N 1
ATOM 2414 C CA . CYS B 2 128 ? -26.572 -0.147 29.466 1.00 29.31 125 CYS B CA 1
ATOM 2415 C C . CYS B 2 128 ? -26.039 1.213 29.754 1.00 29.35 125 CYS B C 1
ATOM 2416 O O . CYS B 2 128 ? -25.926 2.050 28.840 1.00 33.20 125 CYS B O 1
ATOM 2419 N N . THR B 2 129 ? -25.641 1.475 30.998 1.00 28.15 126 THR B N 1
ATOM 2420 C CA . THR B 2 129 ? -25.119 2.790 31.334 1.00 27.55 126 THR B CA 1
ATOM 2421 C C . THR B 2 129 ? -23.787 2.665 32.020 1.00 27.24 126 THR B C 1
ATOM 2422 O O . THR B 2 129 ? -23.561 1.712 32.786 1.00 28.19 126 THR B O 1
ATOM 2426 N N . LEU B 2 130 ? -22.916 3.630 31.774 1.00 26.26 127 LEU B N 1
ATOM 2427 C CA . LEU B 2 130 ? -21.625 3.611 32.393 1.00 26.77 127 LEU B CA 1
ATOM 2428 C C . LEU B 2 130 ? -21.795 3.964 33.860 1.00 27.83 127 LEU B C 1
ATOM 2429 O O . LEU B 2 130 ? -21.231 3.295 34.735 1.00 28.81 127 LEU B O 1
ATOM 2434 N N . LEU B 2 131 ? -22.570 5.003 34.095 1.00 27.97 128 LEU B N 1
ATOM 2435 C CA . LEU B 2 131 ? -22.823 5.490 35.491 1.00 30.24 128 LEU B CA 1
ATOM 2436 C C . LEU B 2 131 ? -24.302 5.457 35.774 1.00 32.15 128 LEU B C 1
ATOM 2437 O O . LEU B 2 131 ? -25.133 5.798 34.918 1.00 31.23 128 LEU B O 1
ATOM 2442 N N . ASP B 2 132 ? -24.653 5.109 37.022 1.00 34.65 129 ASP B N 1
ATOM 2443 C CA . ASP B 2 132 ? -26.045 5.055 37.435 1.00 36.06 129 ASP B CA 1
ATOM 2444 C C . ASP B 2 132 ? -26.183 5.772 38.787 1.00 40.10 129 ASP B C 1
ATOM 2445 O O . ASP B 2 132 ? -25.268 5.733 39.646 1.00 38.34 129 ASP B O 1
ATOM 2450 N N . LYS B 2 133 ? -27.291 6.482 38.924 1.00 43.42 130 LYS B N 1
ATOM 2451 C CA . LYS B 2 133 ? -27.619 7.223 40.144 1.00 46.97 130 LYS B CA 1
ATOM 2452 C C . LYS B 2 133 ? -29.058 6.883 40.432 1.00 46.38 130 LYS B C 1
ATOM 2453 O O . LYS B 2 133 ? -29.935 7.721 40.223 1.00 44.61 130 LYS B O 1
ATOM 2459 N N . PRO B 2 134 ? -29.304 5.655 40.893 1.00 44.91 131 PRO B N 1
ATOM 2460 C CA . PRO B 2 134 ? -30.627 5.182 41.168 1.00 50.72 131 PRO B CA 1
ATOM 2461 C C . PRO B 2 134 ? -31.367 5.957 42.272 1.00 50.64 131 PRO B C 1
ATOM 2462 O O . PRO B 2 134 ? -32.567 5.896 42.302 1.00 50.52 131 PRO B O 1
ATOM 2466 N N . GLU B 2 135 ? -30.645 6.722 43.090 1.00 55.76 132 GLU B N 1
ATOM 2467 C CA . GLU B 2 135 ? -31.246 7.539 44.153 1.00 64.23 132 GLU B CA 1
ATOM 2468 C C . GLU B 2 135 ? -31.911 8.787 43.536 1.00 62.48 132 GLU B C 1
ATOM 2469 O O . GLU B 2 135 ? -32.671 9.469 44.175 1.00 59.92 132 GLU B O 1
ATOM 2475 N N A ARG B 2 136 ? -31.614 9.062 42.272 0.50 58.46 133 ARG B N 1
ATOM 2476 N N B ARG B 2 136 ? -31.604 9.071 42.275 0.50 57.29 133 ARG B N 1
ATOM 2477 C CA A ARG B 2 136 ? -32.204 10.212 41.591 0.50 59.58 133 ARG B CA 1
ATOM 2478 C CA B ARG B 2 136 ? -32.178 10.231 41.593 0.50 57.73 133 ARG B CA 1
ATOM 2479 C C A ARG B 2 136 ? -33.395 9.878 40.712 0.50 55.31 133 ARG B C 1
ATOM 2480 C C B ARG B 2 136 ? -33.385 9.881 40.713 0.50 54.43 133 ARG B C 1
ATOM 2481 O O A ARG B 2 136 ? -33.942 10.767 40.036 0.50 54.76 133 ARG B O 1
ATOM 2482 O O B ARG B 2 136 ? -33.936 10.767 40.036 0.50 54.03 133 ARG B O 1
ATOM 2497 N N . ARG B 2 137 ? -33.788 8.606 40.707 1.00 52.01 134 ARG B N 1
ATOM 2498 C CA . ARG B 2 137 ? -34.914 8.176 39.882 1.00 51.08 134 ARG B CA 1
ATOM 2499 C C . ARG B 2 137 ? -36.233 8.881 40.181 1.00 53.57 134 ARG B C 1
ATOM 2500 O O . ARG B 2 137 ? -36.636 9.048 41.333 1.00 57.83 134 ARG B O 1
ATOM 2508 N N . LYS B 2 138 ? -36.894 9.295 39.117 1.00 53.53 135 LYS B N 1
ATOM 2509 C CA . LYS B 2 138 ? -38.202 9.911 39.189 1.00 56.74 135 LYS B CA 1
ATOM 2510 C C . LYS B 2 138 ? -39.184 8.992 38.479 1.00 56.11 135 LYS B C 1
ATOM 2511 O O . LYS B 2 138 ? -40.364 9.272 38.402 1.00 55.65 135 LYS B O 1
ATOM 2517 N N . VAL B 2 139 ? -38.669 7.902 37.916 1.00 58.23 136 VAL B N 1
ATOM 2518 C CA . VAL B 2 139 ? -39.498 6.946 37.224 1.00 57.63 136 VAL B CA 1
ATOM 2519 C C . VAL B 2 139 ? -38.851 5.575 37.368 1.00 55.74 136 VAL B C 1
ATOM 2520 O O . VAL B 2 139 ? -37.686 5.472 37.740 1.00 53.69 136 VAL B O 1
ATOM 2524 N N . ASP B 2 140 ? -39.634 4.526 37.147 1.00 59.04 137 ASP B N 1
ATOM 2525 C CA . ASP B 2 140 ? -39.160 3.152 37.243 1.00 64.02 137 ASP B CA 1
ATOM 2526 C C . ASP B 2 140 ? -38.341 2.768 36.026 1.00 63.23 137 ASP B C 1
ATOM 2527 O O . ASP B 2 140 ? -38.895 2.614 34.937 1.00 67.56 137 ASP B O 1
ATOM 2532 N N . LEU B 2 141 ? -37.028 2.624 36.197 1.00 59.38 138 LEU B N 1
ATOM 2533 C CA . LEU B 2 141 ? -36.170 2.222 35.072 1.00 54.82 138 LEU B CA 1
ATOM 2534 C C . LEU B 2 141 ? -34.867 1.638 35.588 1.00 51.88 138 LEU B C 1
ATOM 2535 O O . LEU B 2 141 ? -34.058 2.329 36.227 1.00 47.55 138 LEU B O 1
ATOM 2540 N N . THR B 2 142 ? -34.749 0.329 35.430 1.00 48.04 139 THR B N 1
ATOM 2541 C CA . THR B 2 142 ? -33.616 -0.400 35.941 1.00 52.71 139 THR B CA 1
ATOM 2542 C C . THR B 2 142 ? -32.795 -0.792 34.747 1.00 47.76 139 THR B C 1
ATOM 2543 O O . THR B 2 142 ? -33.317 -1.417 33.834 1.00 53.14 139 THR B O 1
ATOM 2547 N N . ALA B 2 143 ? -31.543 -0.357 34.733 1.00 41.79 140 ALA B N 1
ATOM 2548 C CA . ALA B 2 143 ? -30.621 -0.705 33.666 1.00 38.95 140 ALA B CA 1
ATOM 2549 C C . ALA B 2 143 ? -30.056 -2.110 33.908 1.00 38.94 140 ALA B C 1
ATOM 2550 O O . ALA B 2 143 ? -29.636 -2.442 35.017 1.00 37.40 140 ALA B O 1
ATOM 2552 N N A GLU B 2 144 ? -30.065 -2.937 32.869 0.50 37.37 141 GLU B N 1
ATOM 2553 N N B GLU B 2 144 ? -30.049 -2.928 32.863 0.50 38.29 141 GLU B N 1
ATOM 2554 C CA A GLU B 2 144 ? -29.563 -4.308 32.983 0.50 37.85 141 GLU B CA 1
ATOM 2555 C CA B GLU B 2 144 ? -29.557 -4.298 32.956 0.50 39.58 141 GLU B CA 1
ATOM 2556 C C A GLU B 2 144 ? -28.045 -4.340 33.111 0.50 35.38 141 GLU B C 1
ATOM 2557 C C B GLU B 2 144 ? -28.045 -4.336 33.112 0.50 36.20 141 GLU B C 1
ATOM 2558 O O A GLU B 2 144 ? -27.492 -5.248 33.716 0.50 36.80 141 GLU B O 1
ATOM 2559 O O B GLU B 2 144 ? -27.493 -5.251 33.712 0.50 37.64 141 GLU B O 1
ATOM 2570 N N . TYR B 2 145 ? -27.369 -3.337 32.562 1.00 33.55 142 TYR B N 1
ATOM 2571 C CA . TYR B 2 145 ? -25.922 -3.296 32.616 1.00 31.52 142 TYR B CA 1
ATOM 2572 C C . TYR B 2 145 ? -25.539 -1.954 33.178 1.00 29.77 142 TYR B C 1
ATOM 2573 O O . TYR B 2 145 ? -25.912 -0.922 32.650 1.00 31.03 142 TYR B O 1
ATOM 2582 N N . VAL B 2 146 ? -24.750 -1.970 34.236 1.00 30.19 143 VAL B N 1
ATOM 2583 C CA . VAL B 2 146 ? -24.336 -0.766 34.924 1.00 30.22 143 VAL B CA 1
ATOM 2584 C C . VAL B 2 146 ? -22.871 -0.843 35.273 1.00 28.74 143 VAL B C 1
ATOM 2585 O O . VAL B 2 146 ? -22.416 -1.782 35.925 1.00 29.44 143 VAL B O 1
ATOM 2589 N N . GLY B 2 147 ? -22.134 0.179 34.919 1.00 28.63 144 GLY B N 1
ATOM 2590 C CA . GLY B 2 147 ? -20.710 0.222 35.211 1.00 29.60 144 GLY B CA 1
ATOM 2591 C C . GLY B 2 147 ? -20.389 0.577 36.658 1.00 31.56 144 GLY B C 1
ATOM 2592 O O . GLY B 2 147 ? -19.757 -0.225 37.374 1.00 29.91 144 GLY B O 1
ATOM 2593 N N . PHE B 2 148 ? -20.843 1.762 37.074 1.00 31.15 145 PHE B N 1
ATOM 2594 C CA . PHE B 2 148 ? -20.563 2.271 38.393 1.00 32.73 145 PHE B CA 1
ATOM 2595 C C . PHE B 2 148 ? -21.697 3.073 38.954 1.00 33.39 145 PHE B C 1
ATOM 2596 O O . PHE B 2 148 ? -22.411 3.814 38.250 1.00 31.06 145 PHE B O 1
ATOM 2604 N N . GLN B 2 149 ? -21.899 2.918 40.245 1.00 35.54 146 GLN B N 1
ATOM 2605 C CA . GLN B 2 149 ? -22.900 3.692 40.942 1.00 39.86 146 GLN B CA 1
ATOM 2606 C C . GLN B 2 149 ? -22.103 4.806 41.582 1.00 44.86 146 GLN B C 1
ATOM 2607 O O . GLN B 2 149 ? -21.314 4.563 42.477 1.00 56.14 146 GLN B O 1
ATOM 2613 N N . ILE B 2 150 ? -22.400 6.033 41.215 1.00 51.92 147 ILE B N 1
ATOM 2614 C CA . ILE B 2 150 ? -21.632 7.184 41.714 1.00 54.55 147 ILE B CA 1
ATOM 2615 C C . ILE B 2 150 ? -22.464 8.206 42.487 1.00 49.63 147 ILE B C 1
ATOM 2616 O O . ILE B 2 150 ? -23.594 8.425 42.124 1.00 56.51 147 ILE B O 1
ATOM 2621 N N . PRO B 2 151 ? -21.951 8.775 43.612 1.00 48.65 148 PRO B N 1
ATOM 2622 C CA . PRO B 2 151 ? -22.725 9.789 44.364 1.00 52.54 148 PRO B CA 1
ATOM 2623 C C . PRO B 2 151 ? -22.584 11.238 43.766 1.00 53.73 148 PRO B C 1
ATOM 2624 O O . PRO B 2 151 ? -23.516 12.076 43.723 1.00 50.33 148 PRO B O 1
ATOM 2628 N N A ASP B 2 152 ? -21.371 11.503 43.305 0.50 55.76 149 ASP B N 1
ATOM 2629 N N B ASP B 2 152 ? -21.381 11.510 43.289 0.50 55.45 149 ASP B N 1
ATOM 2630 C CA A ASP B 2 152 ? -21.003 12.811 42.739 0.50 54.79 149 ASP B CA 1
ATOM 2631 C CA B ASP B 2 152 ? -21.047 12.835 42.761 0.50 54.46 149 ASP B CA 1
ATOM 2632 C C A ASP B 2 152 ? -22.000 13.410 41.763 0.50 54.04 149 ASP B C 1
ATOM 2633 C C B ASP B 2 152 ? -22.033 13.404 41.785 0.50 53.90 149 ASP B C 1
ATOM 2634 O O A ASP B 2 152 ? -22.451 12.723 40.862 0.50 53.19 149 ASP B O 1
ATOM 2635 O O B ASP B 2 152 ? -22.508 12.696 40.915 0.50 52.48 149 ASP B O 1
ATOM 2644 N N . GLU B 2 153 ? -22.362 14.683 41.944 1.00 63.46 150 GLU B N 1
ATOM 2645 C CA . GLU B 2 153 ? -23.297 15.276 41.023 1.00 65.37 150 GLU B CA 1
ATOM 2646 C C . GLU B 2 153 ? -22.526 15.710 39.772 1.00 55.35 150 GLU B C 1
ATOM 2647 O O . GLU B 2 153 ? -22.885 15.297 38.713 1.00 66.85 150 GLU B O 1
ATOM 2653 N N . PHE B 2 154 ? -21.485 16.529 39.876 1.00 51.43 151 PHE B N 1
ATOM 2654 C CA . PHE B 2 154 ? -20.857 16.971 38.656 1.00 49.99 151 PHE B CA 1
ATOM 2655 C C . PHE B 2 154 ? -19.562 16.239 38.298 1.00 43.66 151 PHE B C 1
ATOM 2656 O O . PHE B 2 154 ? -18.565 16.271 39.022 1.00 44.07 151 PHE B O 1
ATOM 2664 N N . ILE B 2 155 ? -19.590 15.572 37.165 1.00 39.83 152 ILE B N 1
ATOM 2665 C CA . ILE B 2 155 ? -18.449 14.826 36.783 1.00 34.99 152 ILE B CA 1
ATOM 2666 C C . ILE B 2 155 ? -18.212 15.094 35.292 1.00 32.61 152 ILE B C 1
ATOM 2667 O O . ILE B 2 155 ? -19.121 15.514 34.582 1.00 32.40 152 ILE B O 1
ATOM 2672 N N . VAL B 2 156 ? -16.988 14.863 34.897 1.00 29.17 153 VAL B N 1
ATOM 2673 C CA . VAL B 2 156 ? -16.603 15.086 33.517 1.00 27.92 153 VAL B CA 1
ATOM 2674 C C . VAL B 2 156 ? -15.650 13.997 33.148 1.00 26.08 153 VAL B C 1
ATOM 2675 O O . VAL B 2 156 ? -15.123 13.263 34.009 1.00 25.89 153 VAL B O 1
ATOM 2679 N N . GLY B 2 157 ? -15.352 13.909 31.848 1.00 25.28 154 GLY B N 1
ATOM 2680 C CA . GLY B 2 157 ? -14.421 12.951 31.337 1.00 24.13 154 GLY B CA 1
ATOM 2681 C C . GLY B 2 157 ? -15.050 11.746 30.636 1.00 23.69 154 GLY B C 1
ATOM 2682 O O . GLY B 2 157 ? -16.258 11.447 30.789 1.00 24.26 154 GLY B O 1
ATOM 2683 N N . TYR B 2 158 ? -14.258 11.085 29.819 1.00 23.21 155 TYR B N 1
ATOM 2684 C CA . TYR B 2 158 ? -14.730 9.859 29.158 1.00 22.90 155 TYR B CA 1
ATOM 2685 C C . TYR B 2 158 ? -16.040 10.111 28.438 1.00 23.86 155 TYR B C 1
ATOM 2686 O O . TYR B 2 158 ? -16.984 9.306 28.503 1.00 24.80 155 TYR B O 1
ATOM 2695 N N . GLY B 2 159 ? -16.050 11.172 27.650 1.00 24.70 156 GLY B N 1
ATOM 2696 C CA . GLY B 2 159 ? -17.243 11.540 26.867 1.00 26.41 156 GLY B CA 1
ATOM 2697 C C . GLY B 2 159 ? -18.208 12.539 27.484 1.00 27.05 156 GLY B C 1
ATOM 2698 O O . GLY B 2 159 ? -18.980 13.179 26.792 1.00 29.16 156 GLY B O 1
ATOM 2699 N N . ILE B 2 160 ? -18.150 12.679 28.798 1.00 28.52 157 ILE B N 1
ATOM 2700 C CA . ILE B 2 160 ? -19.053 13.547 29.607 1.00 27.99 157 ILE B CA 1
ATOM 2701 C C . ILE B 2 160 ? -18.451 14.924 29.758 1.00 27.66 157 ILE B C 1
ATOM 2702 O O . ILE B 2 160 ? -17.274 15.091 30.135 1.00 26.85 157 ILE B O 1
ATOM 2707 N N . ASP B 2 161 ? -19.242 15.937 29.465 1.00 28.66 158 ASP B N 1
ATOM 2708 C CA . ASP B 2 161 ? -18.735 17.298 29.517 1.00 30.30 158 ASP B CA 1
ATOM 2709 C C . ASP B 2 161 ? -19.260 18.175 30.630 1.00 32.03 158 ASP B C 1
ATOM 2710 O O . ASP B 2 161 ? -20.177 17.803 31.355 1.00 33.56 158 ASP B O 1
ATOM 2725 N N . ALA B 2 163 ? -20.190 22.102 29.998 1.00 40.03 160 ALA B N 1
ATOM 2726 C CA . ALA B 2 163 ? -20.276 23.168 29.024 1.00 42.78 160 ALA B CA 1
ATOM 2727 C C . ALA B 2 163 ? -19.430 22.833 27.786 1.00 42.18 160 ALA B C 1
ATOM 2728 O O . ALA B 2 163 ? -18.682 23.660 27.313 1.00 43.11 160 ALA B O 1
ATOM 2730 N N . GLU B 2 164 ? -19.542 21.580 27.347 1.00 39.25 161 GLU B N 1
ATOM 2731 C CA . GLU B 2 164 ? -18.837 21.066 26.162 1.00 42.28 161 GLU B CA 1
ATOM 2732 C C . GLU B 2 164 ? -17.327 20.871 26.358 1.00 40.86 161 GLU B C 1
ATOM 2733 O O . GLU B 2 164 ? -16.631 20.528 25.434 1.00 42.44 161 GLU B O 1
ATOM 2739 N N . LYS B 2 165 ? -16.840 21.079 27.579 1.00 41.84 162 LYS B N 1
ATOM 2740 C CA . LYS B 2 165 ? -15.436 20.912 27.922 1.00 41.54 162 LYS B CA 1
ATOM 2741 C C . LYS B 2 165 ? -15.196 19.549 28.635 1.00 36.58 162 LYS B C 1
ATOM 2742 O O . LYS B 2 165 ? -16.110 18.965 29.236 1.00 34.64 162 LYS B O 1
ATOM 2748 N N . TYR B 2 166 ? -13.973 19.030 28.506 1.00 32.43 163 TYR B N 1
ATOM 2749 C CA . TYR B 2 166 ? -13.497 17.833 29.169 1.00 30.60 163 TYR B CA 1
ATOM 2750 C C . TYR B 2 166 ? -13.955 16.466 28.707 1.00 27.60 163 TYR B C 1
ATOM 2751 O O . TYR B 2 166 ? -13.663 15.474 29.370 1.00 25.91 163 TYR B O 1
ATOM 2760 N N . ARG B 2 167 ? -14.650 16.374 27.581 1.00 27.25 164 ARG B N 1
ATOM 2761 C CA . ARG B 2 167 ? -15.064 15.087 27.092 1.00 27.16 164 ARG B CA 1
ATOM 2762 C C . ARG B 2 167 ? -13.876 14.195 26.735 1.00 27.78 164 ARG B C 1
ATOM 2763 O O . ARG B 2 167 ? -14.007 12.988 26.691 1.00 27.80 164 ARG B O 1
ATOM 2771 N N . ASN B 2 168 ? -12.722 14.795 26.468 1.00 28.06 165 ASN B N 1
ATOM 2772 C CA . ASN B 2 168 ? -11.554 14.025 26.086 1.00 26.76 165 ASN B CA 1
ATOM 2773 C C . ASN B 2 168 ? -10.727 13.460 27.212 1.00 25.55 165 ASN B C 1
ATOM 2774 O O . ASN B 2 168 ? -9.721 12.825 26.955 1.00 25.97 165 ASN B O 1
ATOM 2779 N N . LEU B 2 169 ? -11.101 13.665 28.488 1.00 24.46 166 LEU B N 1
ATOM 2780 C CA . LEU B 2 169 ? -10.302 13.052 29.542 1.00 23.80 166 LEU B CA 1
ATOM 2781 C C . LEU B 2 169 ? -10.427 11.564 29.485 1.00 22.37 166 LEU B C 1
ATOM 2782 O O . LEU B 2 169 ? -11.511 11.052 29.266 1.00 21.77 166 LEU B O 1
ATOM 2787 N N . PRO B 2 170 ? -9.329 10.829 29.734 1.00 22.31 167 PRO B N 1
ATOM 2788 C CA . PRO B 2 170 ? -9.442 9.375 29.659 1.00 22.47 167 PRO B CA 1
ATOM 2789 C C . PRO B 2 170 ? -9.937 8.722 30.944 1.00 22.04 167 PRO B C 1
ATOM 2790 O O . PRO B 2 170 ? -10.092 7.498 31.030 1.00 22.33 167 PRO B O 1
ATOM 2794 N N . PHE B 2 171 ? -10.216 9.548 31.918 1.00 22.86 168 PHE B N 1
ATOM 2795 C CA . PHE B 2 171 ? -10.720 9.121 33.239 1.00 23.43 168 PHE B CA 1
ATOM 2796 C C . PHE B 2 171 ? -11.914 10.024 33.553 1.00 24.17 168 PHE B C 1
ATOM 2797 O O . PHE B 2 171 ? -12.203 10.963 32.819 1.00 25.77 168 PHE B O 1
ATOM 2805 N N . ILE B 2 172 ? -12.643 9.677 34.583 1.00 25.21 169 ILE B N 1
ATOM 2806 C CA . ILE B 2 172 ? -13.798 10.436 35.123 1.00 26.25 169 ILE B CA 1
ATOM 2807 C C . ILE B 2 172 ? -13.372 11.183 36.384 1.00 27.35 169 ILE B C 1
ATOM 2808 O O . ILE B 2 172 ? -12.720 10.624 37.267 1.00 26.81 169 ILE B O 1
ATOM 2813 N N . ALA B 2 173 ? -13.671 12.477 36.416 1.00 28.03 170 ALA B N 1
ATOM 2814 C CA . ALA B 2 173 ? -13.252 13.321 37.495 1.00 30.37 170 ALA B CA 1
ATOM 2815 C C . ALA B 2 173 ? -14.329 14.205 38.023 1.00 32.32 170 ALA B C 1
ATOM 2816 O O . ALA B 2 173 ? -15.279 14.491 37.323 1.00 32.12 170 ALA B O 1
ATOM 2818 N N . SER B 2 174 ? -14.131 14.648 39.272 1.00 34.48 171 SER B N 1
ATOM 2819 C CA . SER B 2 174 ? -15.006 15.624 39.890 1.00 37.15 171 SER B CA 1
ATOM 2820 C C . SER B 2 174 ? -14.432 16.967 39.468 1.00 38.68 171 SER B C 1
ATOM 2821 O O . SER B 2 174 ? -13.265 17.073 39.087 1.00 36.09 171 SER B O 1
ATOM 2824 N N . VAL B 2 175 ? -15.252 18.003 39.583 1.00 42.11 172 VAL B N 1
ATOM 2825 C CA . VAL B 2 175 ? -14.881 19.362 39.300 1.00 46.48 172 VAL B CA 1
ATOM 2826 C C . VAL B 2 175 ? -14.959 20.216 40.544 1.00 53.45 172 VAL B C 1
ATOM 2827 O O . VAL B 2 175 ? -15.748 19.942 41.416 1.00 50.91 172 VAL B O 1
ATOM 2831 N N . VAL B 2 176 ? -14.187 21.292 40.599 1.00 57.25 173 VAL B N 1
ATOM 2832 C CA . VAL B 2 176 ? -14.214 22.147 41.790 1.00 65.69 173 VAL B CA 1
ATOM 2833 C C . VAL B 2 176 ? -15.503 22.913 41.767 1.00 74.39 173 VAL B C 1
ATOM 2834 O O . VAL B 2 176 ? -15.574 23.919 41.085 1.00 86.29 173 VAL B O 1
ATOM 2838 N N . ILE C 2 6 ? -21.085 -11.244 2.824 1.00 108.04 3 ILE C N 1
ATOM 2839 C CA . ILE C 2 6 ? -19.920 -10.402 3.246 1.00 97.73 3 ILE C CA 1
ATOM 2840 C C . ILE C 2 6 ? -19.113 -11.097 4.329 1.00 89.75 3 ILE C C 1
ATOM 2841 O O . ILE C 2 6 ? -19.596 -11.290 5.447 1.00 91.81 3 ILE C O 1
ATOM 2846 N N . GLU C 2 7 ? -17.887 -11.480 3.987 1.00 82.95 4 GLU C N 1
ATOM 2847 C CA . GLU C 2 7 ? -17.014 -12.131 4.935 1.00 79.59 4 GLU C CA 1
ATOM 2848 C C . GLU C 2 7 ? -15.689 -11.406 4.969 1.00 72.38 4 GLU C C 1
ATOM 2849 O O . GLU C 2 7 ? -15.261 -10.759 4.003 1.00 67.75 4 GLU C O 1
ATOM 2855 N N . ILE C 2 8 ? -15.054 -11.501 6.121 1.00 64.09 5 ILE C N 1
ATOM 2856 C CA . ILE C 2 8 ? -13.782 -10.875 6.316 1.00 55.80 5 ILE C CA 1
ATOM 2857 C C . ILE C 2 8 ? -12.733 -11.720 5.637 1.00 55.17 5 ILE C C 1
ATOM 2858 O O . ILE C 2 8 ? -12.768 -12.941 5.712 1.00 54.84 5 ILE C O 1
ATOM 2863 N N . LYS C 2 9 ? -11.781 -11.063 5.007 1.00 52.90 6 LYS C N 1
ATOM 2864 C CA . LYS C 2 9 ? -10.709 -11.789 4.365 1.00 54.14 6 LYS C CA 1
ATOM 2865 C C . LYS C 2 9 ? -9.439 -11.807 5.234 1.00 49.34 6 LYS C C 1
ATOM 2866 O O . LYS C 2 9 ? -9.068 -12.832 5.793 1.00 53.30 6 LYS C O 1
ATOM 2872 N N . ASP C 2 10 ? -8.759 -10.674 5.318 1.00 45.90 7 ASP C N 1
ATOM 2873 C CA . ASP C 2 10 ? -7.526 -10.569 6.083 1.00 43.34 7 ASP C CA 1
ATOM 2874 C C . ASP C 2 10 ? -7.517 -9.327 6.960 1.00 37.42 7 ASP C C 1
ATOM 2875 O O . ASP C 2 10 ? -8.113 -8.326 6.640 1.00 38.53 7 ASP C O 1
ATOM 2880 N N . THR C 2 11 ? -6.732 -9.379 8.024 1.00 35.88 8 THR C N 1
ATOM 2881 C CA . THR C 2 11 ? -6.487 -8.229 8.873 1.00 34.33 8 THR C CA 1
ATOM 2882 C C . THR C 2 11 ? -5.549 -7.308 8.125 1.00 34.37 8 THR C C 1
ATOM 2883 O O . THR C 2 11 ? -4.503 -7.776 7.658 1.00 36.87 8 THR C O 1
ATOM 2887 N N . LEU C 2 12 ? -5.897 -6.039 7.934 1.00 32.64 9 LEU C N 1
ATOM 2888 C CA . LEU C 2 12 ? -5.009 -5.089 7.215 1.00 36.18 9 LEU C CA 1
ATOM 2889 C C . LEU C 2 12 ? -4.188 -4.221 8.147 1.00 36.24 9 LEU C C 1
ATOM 2890 O O . LEU C 2 12 ? -3.029 -3.966 7.894 1.00 34.43 9 LEU C O 1
ATOM 2895 N N . ILE C 2 13 ? -4.794 -3.774 9.240 1.00 32.88 10 ILE C N 1
ATOM 2896 C CA . ILE C 2 13 ? -4.094 -2.930 10.236 1.00 34.19 10 ILE C CA 1
ATOM 2897 C C . ILE C 2 13 ? -4.563 -3.458 11.613 1.00 31.23 10 ILE C C 1
ATOM 2898 O O . ILE C 2 13 ? -5.731 -3.475 11.883 1.00 29.60 10 ILE C O 1
ATOM 2903 N N . SER C 2 14 ? -3.630 -3.937 12.414 1.00 30.69 11 SER C N 1
ATOM 2904 C CA . SER C 2 14 ? -3.978 -4.536 13.683 1.00 32.39 11 SER C CA 1
ATOM 2905 C C . SER C 2 14 ? -4.426 -3.530 14.715 1.00 29.72 11 SER C C 1
ATOM 2906 O O . SER C 2 14 ? -4.172 -2.333 14.611 1.00 28.32 11 SER C O 1
ATOM 2909 N N . GLU C 2 15 ? -5.028 -4.075 15.766 1.00 32.92 12 GLU C N 1
ATOM 2910 C CA . GLU C 2 15 ? -5.445 -3.283 16.879 1.00 29.77 12 GLU C CA 1
ATOM 2911 C C . GLU C 2 15 ? -4.259 -2.503 17.434 1.00 31.20 12 GLU C C 1
ATOM 2912 O O . GLU C 2 15 ? -4.351 -1.275 17.689 1.00 29.91 12 GLU C O 1
ATOM 2918 N N A GLU C 2 16 ? -3.134 -3.182 17.632 0.50 34.34 13 GLU C N 1
ATOM 2919 N N B GLU C 2 16 ? -3.136 -3.185 17.640 0.50 33.95 13 GLU C N 1
ATOM 2920 C CA A GLU C 2 16 ? -1.958 -2.533 18.200 0.50 36.57 13 GLU C CA 1
ATOM 2921 C CA B GLU C 2 16 ? -1.975 -2.519 18.224 0.50 35.71 13 GLU C CA 1
ATOM 2922 C C A GLU C 2 16 ? -1.366 -1.461 17.276 0.50 34.03 13 GLU C C 1
ATOM 2923 C C B GLU C 2 16 ? -1.365 -1.462 17.278 0.50 33.64 13 GLU C C 1
ATOM 2924 O O A GLU C 2 16 ? -0.901 -0.407 17.753 0.50 34.10 13 GLU C O 1
ATOM 2925 O O B GLU C 2 16 ? -0.891 -0.415 17.746 0.50 33.72 13 GLU C O 1
ATOM 2936 N N . GLN C 2 17 ? -1.343 -1.727 15.981 1.00 33.53 14 GLN C N 1
ATOM 2937 C CA . GLN C 2 17 ? -0.836 -0.735 15.024 1.00 32.60 14 GLN C CA 1
ATOM 2938 C C . GLN C 2 17 ? -1.736 0.545 15.101 1.00 31.81 14 GLN C C 1
ATOM 2939 O O . GLN C 2 17 ? -1.249 1.662 15.057 1.00 32.09 14 GLN C O 1
ATOM 2945 N N . LEU C 2 18 ? -3.024 0.336 15.240 1.00 31.14 15 LEU C N 1
ATOM 2946 C CA . LEU C 2 18 ? -3.972 1.464 15.314 1.00 31.57 15 LEU C CA 1
ATOM 2947 C C . LEU C 2 18 ? -3.712 2.268 16.553 1.00 33.11 15 LEU C C 1
ATOM 2948 O O . LEU C 2 18 ? -3.614 3.475 16.469 1.00 32.31 15 LEU C O 1
ATOM 2953 N N . GLN C 2 19 ? -3.562 1.593 17.702 1.00 32.34 16 GLN C N 1
ATOM 2954 C CA . GLN C 2 19 ? -3.342 2.326 18.930 1.00 35.28 16 GLN C CA 1
ATOM 2955 C C . GLN C 2 19 ? -2.060 3.127 18.891 1.00 33.96 16 GLN C C 1
ATOM 2956 O O . GLN C 2 19 ? -2.033 4.280 19.335 1.00 31.96 16 GLN C O 1
ATOM 2962 N N . GLU C 2 20 ? -0.982 2.560 18.335 1.00 33.13 17 GLU C N 1
ATOM 2963 C CA . GLU C 2 20 ? 0.263 3.297 18.233 1.00 33.92 17 GLU C CA 1
ATOM 2964 C C . GLU C 2 20 ? 0.137 4.514 17.305 1.00 34.35 17 GLU C C 1
ATOM 2965 O O . GLU C 2 20 ? 0.622 5.600 17.630 1.00 34.34 17 GLU C O 1
ATOM 2971 N N . LYS C 2 21 ? -0.459 4.308 16.142 1.00 33.05 18 LYS C N 1
ATOM 2972 C CA . LYS C 2 21 ? -0.598 5.409 15.203 1.00 34.29 18 LYS C CA 1
ATOM 2973 C C . LYS C 2 21 ? -1.487 6.567 15.755 1.00 34.56 18 LYS C C 1
ATOM 2974 O O . LYS C 2 21 ? -1.195 7.720 15.536 1.00 32.91 18 LYS C O 1
ATOM 2980 N N . VAL C 2 22 ? -2.585 6.214 16.394 1.00 32.30 19 VAL C N 1
ATOM 2981 C CA . VAL C 2 22 ? -3.482 7.211 16.956 1.00 34.27 19 VAL C CA 1
ATOM 2982 C C . VAL C 2 22 ? -2.740 8.050 17.987 1.00 34.27 19 VAL C C 1
ATOM 2983 O O . VAL C 2 22 ? -2.832 9.278 17.970 1.00 33.46 19 VAL C O 1
ATOM 2987 N N . LYS C 2 23 ? -1.943 7.403 18.846 1.00 33.67 20 LYS C N 1
ATOM 2988 C CA . LYS C 2 23 ? -1.174 8.114 19.832 1.00 36.33 20 LYS C CA 1
ATOM 2989 C C . LYS C 2 23 ? -0.203 9.096 19.166 1.00 34.90 20 LYS C C 1
ATOM 2990 O O . LYS C 2 23 ? 0.041 10.196 19.651 1.00 32.06 20 LYS C O 1
ATOM 2996 N N . GLU C 2 24 ? 0.407 8.665 18.072 1.00 31.55 21 GLU C N 1
ATOM 2997 C CA . GLU C 2 24 ? 1.315 9.484 17.368 1.00 34.78 21 GLU C CA 1
ATOM 2998 C C . GLU C 2 24 ? 0.642 10.710 16.652 1.00 32.50 21 GLU C C 1
ATOM 2999 O O . GLU C 2 24 ? 1.197 11.793 16.650 1.00 32.73 21 GLU C O 1
ATOM 3005 N N . LEU C 2 25 ? -0.535 10.510 16.069 1.00 30.76 22 LEU C N 1
ATOM 3006 C CA . LEU C 2 25 ? -1.276 11.621 15.483 1.00 31.11 22 LEU C CA 1
ATOM 3007 C C . LEU C 2 25 ? -1.631 12.641 16.529 1.00 30.72 22 LEU C C 1
ATOM 3008 O O . LEU C 2 25 ? -1.586 13.843 16.302 1.00 30.41 22 LEU C O 1
ATOM 3013 N N . ALA C 2 26 ? -1.975 12.149 17.740 1.00 29.66 23 ALA C N 1
ATOM 3014 C CA . ALA C 2 26 ? -2.278 13.064 18.781 1.00 30.94 23 ALA C CA 1
ATOM 3015 C C . ALA C 2 26 ? -1.064 13.915 19.151 1.00 31.04 23 ALA C C 1
ATOM 3016 O O . ALA C 2 26 ? -1.213 15.103 19.492 1.00 32.55 23 ALA C O 1
ATOM 3018 N N . LEU C 2 27 ? 0.114 13.318 19.217 1.00 30.38 24 LEU C N 1
ATOM 3019 C CA . LEU C 2 27 ? 1.303 14.083 19.562 1.00 31.30 24 LEU C CA 1
ATOM 3020 C C . LEU C 2 27 ? 1.576 15.170 18.467 1.00 31.13 24 LEU C C 1
ATOM 3021 O O . LEU C 2 27 ? 1.954 16.279 18.778 1.00 31.73 24 LEU C O 1
ATOM 3026 N N . GLN C 2 28 ? 1.320 14.811 17.222 1.00 28.50 25 GLN C N 1
ATOM 3027 C CA . GLN C 2 28 ? 1.486 15.790 16.119 1.00 30.24 25 GLN C CA 1
ATOM 3028 C C . GLN C 2 28 ? 0.525 16.955 16.277 1.00 29.93 25 GLN C C 1
ATOM 3029 O O . GLN C 2 28 ? 0.896 18.101 16.133 1.00 30.43 25 GLN C O 1
ATOM 3035 N N . ILE C 2 29 ? -0.733 16.663 16.613 1.00 29.66 26 ILE C N 1
ATOM 3036 C CA . ILE C 2 29 ? -1.732 17.710 16.845 1.00 30.26 26 ILE C CA 1
ATOM 3037 C C . ILE C 2 29 ? -1.340 18.594 18.065 1.00 31.70 26 ILE C C 1
ATOM 3038 O O . ILE C 2 29 ? -1.424 19.817 17.979 1.00 32.14 26 ILE C O 1
ATOM 3043 N N . GLU C 2 30 ? -0.955 17.991 19.190 1.00 30.69 27 GLU C N 1
ATOM 3044 C CA . GLU C 2 30 ? -0.519 18.774 20.349 1.00 31.88 27 GLU C CA 1
ATOM 3045 C C . GLU C 2 30 ? 0.623 19.718 19.995 1.00 33.71 27 GLU C C 1
ATOM 3046 O O . GLU C 2 30 ? 0.636 20.886 20.416 1.00 32.70 27 GLU C O 1
ATOM 3052 N N . ARG C 2 31 ? 1.570 19.246 19.177 1.00 33.72 28 ARG C N 1
ATOM 3053 C CA . ARG C 2 31 ? 2.691 20.097 18.800 1.00 36.05 28 ARG C CA 1
ATOM 3054 C C . ARG C 2 31 ? 2.255 21.311 17.966 1.00 38.05 28 ARG C C 1
ATOM 3055 O O . ARG C 2 31 ? 2.791 22.398 18.139 1.00 41.50 28 ARG C O 1
ATOM 3063 N N . ASP C 2 32 ? 1.321 21.117 17.045 1.00 38.31 29 ASP C N 1
ATOM 3064 C CA . ASP C 2 32 ? 0.867 22.202 16.172 1.00 39.73 29 ASP C CA 1
ATOM 3065 C C . ASP C 2 32 ? -0.018 23.223 16.865 1.00 40.26 29 ASP C C 1
ATOM 3066 O O . ASP C 2 32 ? -0.217 24.291 16.361 1.00 39.75 29 ASP C O 1
ATOM 3071 N N . PHE C 2 33 ? -0.565 22.893 18.021 1.00 38.57 30 PHE C N 1
ATOM 3072 C CA . PHE C 2 33 ? -1.468 23.807 18.713 1.00 39.20 30 PHE C CA 1
ATOM 3073 C C . PHE C 2 33 ? -1.068 23.965 20.167 1.00 43.57 30 PHE C C 1
ATOM 3074 O O . PHE C 2 33 ? -1.930 23.975 21.074 1.00 40.27 30 PHE C O 1
ATOM 3082 N N A GLU C 2 34 ? 0.236 24.094 20.396 0.50 44.75 31 GLU C N 1
ATOM 3083 N N B GLU C 2 34 ? 0.234 24.091 20.400 0.50 45.36 31 GLU C N 1
ATOM 3084 C CA A GLU C 2 34 ? 0.761 24.239 21.738 0.50 51.13 31 GLU C CA 1
ATOM 3085 C CA B GLU C 2 34 ? 0.772 24.230 21.741 0.50 52.66 31 GLU C CA 1
ATOM 3086 C C A GLU C 2 34 ? 0.109 25.433 22.425 0.50 50.21 31 GLU C C 1
ATOM 3087 C C B GLU C 2 34 ? 0.117 25.428 22.427 0.50 50.99 31 GLU C C 1
ATOM 3088 O O A GLU C 2 34 ? 0.061 26.520 21.865 0.50 51.53 31 GLU C O 1
ATOM 3089 O O B GLU C 2 34 ? 0.065 26.510 21.865 0.50 52.31 31 GLU C O 1
ATOM 3100 N N . GLY C 2 35 ? -0.414 25.221 23.626 1.00 49.70 32 GLY C N 1
ATOM 3101 C CA . GLY C 2 35 ? -1.041 26.309 24.387 1.00 51.53 32 GLY C CA 1
ATOM 3102 C C . GLY C 2 35 ? -2.395 26.804 23.917 1.00 50.86 32 GLY C C 1
ATOM 3103 O O . GLY C 2 35 ? -2.859 27.860 24.375 1.00 57.53 32 GLY C O 1
ATOM 3104 N N . GLU C 2 36 ? -3.056 26.068 23.028 1.00 43.50 33 GLU C N 1
ATOM 3105 C CA . GLU C 2 36 ? -4.365 26.507 22.557 1.00 44.13 33 GLU C CA 1
ATOM 3106 C C . GLU C 2 36 ? -5.451 25.470 22.676 1.00 39.13 33 GLU C C 1
ATOM 3107 O O . GLU C 2 36 ? -5.185 24.265 22.724 1.00 37.81 33 GLU C O 1
ATOM 3113 N N . GLU C 2 37 ? -6.678 25.966 22.718 1.00 37.79 34 GLU C N 1
ATOM 3114 C CA . GLU C 2 37 ? -7.864 25.131 22.765 1.00 39.69 34 GLU C CA 1
ATOM 3115 C C . GLU C 2 37 ? -8.082 24.616 21.338 1.00 37.45 34 GLU C C 1
ATOM 3116 O O . GLU C 2 37 ? -7.673 25.262 20.384 1.00 40.22 34 GLU C O 1
ATOM 3122 N N . ILE C 2 38 ? -8.738 23.467 21.210 1.00 35.17 35 ILE C N 1
ATOM 3123 C CA . ILE C 2 38 ? -9.027 22.888 19.911 1.00 34.89 35 ILE C CA 1
ATOM 3124 C C . ILE C 2 38 ? -10.461 22.404 19.856 1.00 34.48 35 ILE C C 1
ATOM 3125 O O . ILE C 2 38 ? -11.008 21.941 20.880 1.00 33.81 35 ILE C O 1
ATOM 3130 N N . VAL C 2 39 ? -11.102 22.596 18.714 1.00 33.33 36 VAL C N 1
ATOM 3131 C CA . VAL C 2 39 ? -12.438 22.066 18.459 1.00 32.24 36 VAL C CA 1
ATOM 3132 C C . VAL C 2 39 ? -12.256 20.927 17.502 1.00 31.47 36 VAL C C 1
ATOM 3133 O O . VAL C 2 39 ? -11.682 21.104 16.415 1.00 33.54 36 VAL C O 1
ATOM 3137 N N . VAL C 2 40 ? -12.700 19.740 17.883 1.00 29.50 37 VAL C N 1
ATOM 3138 C CA . VAL C 2 40 ? -12.650 18.585 17.050 1.00 29.18 37 VAL C CA 1
ATOM 3139 C C . VAL C 2 40 ? -14.054 18.324 16.501 1.00 30.38 37 VAL C C 1
ATOM 3140 O O . VAL C 2 40 ? -15.032 18.232 17.261 1.00 29.43 37 VAL C O 1
ATOM 3144 N N . ILE C 2 41 ? -14.187 18.247 15.188 1.00 28.87 38 ILE C N 1
ATOM 3145 C CA . ILE C 2 41 ? -15.473 17.962 14.566 1.00 30.43 38 ILE C CA 1
ATOM 3146 C C . ILE C 2 41 ? -15.381 16.658 13.843 1.00 29.92 38 ILE C C 1
ATOM 3147 O O . ILE C 2 41 ? -14.649 16.545 12.841 1.00 30.41 38 ILE C O 1
ATOM 3152 N N . ALA C 2 42 ? -16.081 15.645 14.344 1.00 28.11 39 ALA C N 1
ATOM 3153 C CA . ALA C 2 42 ? -16.031 14.318 13.760 1.00 28.51 39 ALA C CA 1
ATOM 3154 C C . ALA C 2 42 ? -17.159 14.039 12.803 1.00 28.31 39 ALA C C 1
ATOM 3155 O O . ALA C 2 42 ? -18.305 14.392 13.076 1.00 28.15 39 ALA C O 1
ATOM 3157 N N . VAL C 2 43 ? -16.836 13.478 11.652 1.00 29.59 40 VAL C N 1
ATOM 3158 C CA . VAL C 2 43 ? -17.845 13.195 10.601 1.00 30.62 40 VAL C CA 1
ATOM 3159 C C . VAL C 2 43 ? -18.492 11.841 10.864 1.00 31.84 40 VAL C C 1
ATOM 3160 O O . VAL C 2 43 ? -17.858 10.785 10.769 1.00 28.73 40 VAL C O 1
ATOM 3164 N N . LEU C 2 44 ? -19.728 11.875 11.375 1.00 31.80 41 LEU C N 1
ATOM 3165 C CA . LEU C 2 44 ? -20.439 10.650 11.656 1.00 33.05 41 LEU C CA 1
ATOM 3166 C C . LEU C 2 44 ? -20.743 9.873 10.361 1.00 36.57 41 LEU C C 1
ATOM 3167 O O . LEU C 2 44 ? -20.776 10.461 9.287 1.00 33.96 41 LEU C O 1
ATOM 3172 N N . LYS C 2 45 ? -20.908 8.558 10.459 1.00 34.64 42 LYS C N 1
ATOM 3173 C CA . LYS C 2 45 ? -20.784 7.825 11.700 1.00 34.37 42 LYS C CA 1
ATOM 3174 C C . LYS C 2 45 ? -19.417 7.205 11.899 1.00 34.44 42 LYS C C 1
ATOM 3175 O O . LYS C 2 45 ? -18.963 6.995 13.017 1.00 31.42 42 LYS C O 1
ATOM 3181 N N . GLY C 2 46 ? -18.754 6.941 10.775 1.00 30.46 43 GLY C N 1
ATOM 3182 C CA . GLY C 2 46 ? -17.520 6.166 10.784 1.00 32.97 43 GLY C CA 1
ATOM 3183 C C . GLY C 2 46 ? -16.290 6.625 11.517 1.00 31.03 43 GLY C C 1
ATOM 3184 O O . GLY C 2 46 ? -15.405 5.820 11.807 1.00 39.95 43 GLY C O 1
ATOM 3185 N N . SER C 2 47 ? -16.232 7.877 11.849 1.00 29.88 44 SER C N 1
ATOM 3186 C CA . SER C 2 47 ? -15.074 8.366 12.535 1.00 29.80 44 SER C CA 1
ATOM 3187 C C . SER C 2 47 ? -15.174 8.317 14.067 1.00 28.89 44 SER C C 1
ATOM 3188 O O . SER C 2 47 ? -14.210 8.673 14.717 1.00 29.13 44 SER C O 1
ATOM 3191 N N . PHE C 2 48 ? -16.310 7.885 14.623 1.00 27.25 45 PHE C N 1
ATOM 3192 C CA . PHE C 2 48 ? -16.518 7.998 16.081 1.00 27.39 45 PHE C CA 1
ATOM 3193 C C . PHE C 2 48 ? -15.561 7.198 16.939 1.00 26.74 45 PHE C C 1
ATOM 3194 O O . PHE C 2 48 ? -15.203 7.675 17.971 1.00 26.89 45 PHE C O 1
ATOM 3202 N N . VAL C 2 49 ? -15.107 6.020 16.459 1.00 26.14 46 VAL C N 1
ATOM 3203 C CA . VAL C 2 49 ? -14.165 5.221 17.227 1.00 26.35 46 VAL C CA 1
ATOM 3204 C C . VAL C 2 49 ? -12.796 5.921 17.194 1.00 26.27 46 VAL C C 1
ATOM 3205 O O . VAL C 2 49 ? -12.151 6.086 18.217 1.00 24.69 46 VAL C O 1
ATOM 3209 N N . PHE C 2 50 ? -12.330 6.290 15.995 1.00 25.59 47 PHE C N 1
ATOM 3210 C CA . PHE C 2 50 ? -11.063 7.007 15.845 1.00 25.64 47 PHE C CA 1
ATOM 3211 C C . PHE C 2 50 ? -11.052 8.300 16.710 1.00 26.51 47 PHE C C 1
ATOM 3212 O O . PHE C 2 50 ? -10.071 8.589 17.420 1.00 25.81 47 PHE C O 1
ATOM 3220 N N . ALA C 2 51 ? -12.157 9.041 16.677 1.00 25.51 48 ALA C N 1
ATOM 3221 C CA . ALA C 2 51 ? -12.271 10.281 17.430 1.00 26.22 48 ALA C CA 1
ATOM 3222 C C . ALA C 2 51 ? -12.184 10.020 18.915 1.00 24.57 48 ALA C C 1
ATOM 3223 O O . ALA C 2 51 ? -11.476 10.723 19.604 1.00 24.06 48 ALA C O 1
ATOM 3225 N N . ALA C 2 52 ? -12.901 9.004 19.389 1.00 25.86 49 ALA C N 1
ATOM 3226 C CA . ALA C 2 52 ? -12.889 8.662 20.853 1.00 25.03 49 ALA C CA 1
ATOM 3227 C C . ALA C 2 52 ? -11.459 8.344 21.280 1.00 25.26 49 ALA C C 1
ATOM 3228 O O . ALA C 2 52 ? -11.003 8.839 22.298 1.00 24.44 49 ALA C O 1
ATOM 3230 N N . ASP C 2 53 ? -10.712 7.585 20.459 1.00 23.69 50 ASP C N 1
ATOM 3231 C CA . ASP C 2 53 ? -9.342 7.211 20.825 1.00 23.83 50 ASP C CA 1
ATOM 3232 C C . ASP C 2 53 ? -8.373 8.377 20.681 1.00 24.30 50 ASP C C 1
ATOM 3233 O O . ASP C 2 53 ? -7.517 8.628 21.553 1.00 24.04 50 ASP C O 1
ATOM 3238 N N . LEU C 2 54 ? -8.504 9.153 19.603 1.00 23.85 51 LEU C N 1
ATOM 3239 C CA . LEU C 2 54 ? -7.614 10.280 19.362 1.00 24.32 51 LEU C CA 1
ATOM 3240 C C . LEU C 2 54 ? -7.693 11.394 20.459 1.00 24.69 51 LEU C C 1
ATOM 3241 O O . LEU C 2 54 ? -6.677 11.828 20.993 1.00 24.33 51 LEU C O 1
ATOM 3246 N N . ILE C 2 55 ? -8.889 11.825 20.787 1.00 24.67 52 ILE C N 1
ATOM 3247 C CA . ILE C 2 55 ? -9.014 12.916 21.752 1.00 26.12 52 ILE C CA 1
ATOM 3248 C C . ILE C 2 55 ? -8.476 12.596 23.148 1.00 25.60 52 ILE C C 1
ATOM 3249 O O . ILE C 2 55 ? -8.056 13.506 23.889 1.00 27.30 52 ILE C O 1
ATOM 3254 N N . ARG C 2 56 ? -8.526 11.316 23.523 1.00 24.91 53 ARG C N 1
ATOM 3255 C CA . ARG C 2 56 ? -8.056 10.869 24.822 1.00 25.10 53 ARG C CA 1
ATOM 3256 C C . ARG C 2 56 ? -6.569 10.960 25.011 1.00 26.54 53 ARG C C 1
ATOM 3257 O O . ARG C 2 56 ? -6.071 10.864 26.114 1.00 27.04 53 ARG C O 1
ATOM 3265 N N . HIS C 2 57 ? -5.850 11.107 23.907 1.00 27.02 54 HIS C N 1
ATOM 3266 C CA . HIS C 2 57 ? -4.416 11.313 23.930 1.00 29.06 54 HIS C CA 1
ATOM 3267 C C . HIS C 2 57 ? -4.043 12.779 23.780 1.00 29.78 54 HIS C C 1
ATOM 3268 O O . HIS C 2 57 ? -2.880 13.140 23.951 1.00 31.69 54 HIS C O 1
ATOM 3275 N N . ILE C 2 58 ? -5.017 13.647 23.510 1.00 29.31 55 ILE C N 1
ATOM 3276 C CA . ILE C 2 58 ? -4.756 15.094 23.403 1.00 31.78 55 ILE C CA 1
ATOM 3277 C C . ILE C 2 58 ? -4.955 15.797 24.753 1.00 31.32 55 ILE C C 1
ATOM 3278 O O . ILE C 2 58 ? -6.051 15.746 25.356 1.00 32.19 55 ILE C O 1
ATOM 3283 N N . LYS C 2 59 ? -3.901 16.458 25.230 1.00 31.81 56 LYS C N 1
ATOM 3284 C CA . LYS C 2 59 ? -3.911 17.142 26.525 1.00 36.69 56 LYS C CA 1
ATOM 3285 C C . LYS C 2 59 ? -4.540 18.490 26.454 1.00 35.44 56 LYS C C 1
ATOM 3286 O O . LYS C 2 59 ? -4.948 19.012 27.476 1.00 33.81 56 LYS C O 1
ATOM 3292 N N . ASN C 2 60 ? -4.525 19.117 25.281 1.00 31.99 57 ASN C N 1
ATOM 3293 C CA . ASN C 2 60 ? -5.130 20.428 25.162 1.00 33.10 57 ASN C CA 1
ATOM 3294 C C . ASN C 2 60 ? -6.638 20.378 25.572 1.00 33.49 57 ASN C C 1
ATOM 3295 O O . ASN C 2 60 ? -7.252 19.312 25.625 1.00 31.50 57 ASN C O 1
ATOM 3300 N N A ASP C 2 61 ? -7.196 21.542 25.851 0.60 35.79 58 ASP C N 1
ATOM 3301 N N B ASP C 2 61 ? -7.200 21.546 25.836 0.40 34.19 58 ASP C N 1
ATOM 3302 C CA A ASP C 2 61 ? -8.617 21.668 26.118 0.60 37.70 58 ASP C CA 1
ATOM 3303 C CA B ASP C 2 61 ? -8.624 21.682 26.083 0.40 34.56 58 ASP C CA 1
ATOM 3304 C C A ASP C 2 61 ? -9.307 21.381 24.777 0.60 36.41 58 ASP C C 1
ATOM 3305 C C B ASP C 2 61 ? -9.304 21.379 24.767 0.40 34.43 58 ASP C C 1
ATOM 3306 O O A ASP C 2 61 ? -9.124 22.122 23.799 0.60 39.35 58 ASP C O 1
ATOM 3307 O O B ASP C 2 61 ? -9.129 22.122 23.800 0.40 36.25 58 ASP C O 1
ATOM 3316 N N . VAL C 2 62 ? -10.093 20.319 24.725 1.00 33.42 59 VAL C N 1
ATOM 3317 C CA . VAL C 2 62 ? -10.767 19.923 23.502 1.00 34.22 59 VAL C CA 1
ATOM 3318 C C . VAL C 2 62 ? -12.269 19.973 23.587 1.00 36.38 59 VAL C C 1
ATOM 3319 O O . VAL C 2 62 ? -12.861 19.548 24.601 1.00 34.23 59 VAL C O 1
ATOM 3323 N N . THR C 2 63 ? -12.890 20.568 22.576 1.00 32.33 60 THR C N 1
ATOM 3324 C CA . THR C 2 63 ? -14.354 20.599 22.474 1.00 34.44 60 THR C CA 1
ATOM 3325 C C . THR C 2 63 ? -14.676 19.679 21.294 1.00 33.91 60 THR C C 1
ATOM 3326 O O . THR C 2 63 ? -14.006 19.790 20.270 1.00 35.96 60 THR C O 1
ATOM 3330 N N . ILE C 2 64 ? -15.617 18.750 21.430 1.00 32.34 61 ILE C N 1
ATOM 3331 C CA . ILE C 2 64 ? -15.907 17.874 20.318 1.00 32.58 61 ILE C CA 1
ATOM 3332 C C . ILE C 2 64 ? -17.355 17.979 19.905 1.00 33.52 61 ILE C C 1
ATOM 3333 O O . ILE C 2 64 ? -18.239 18.233 20.715 1.00 29.57 61 ILE C O 1
ATOM 3338 N N . ASP C 2 65 ? -17.576 17.973 18.599 1.00 29.92 62 ASP C N 1
ATOM 3339 C CA . ASP C 2 65 ? -18.924 18.048 18.102 1.00 31.78 62 ASP C CA 1
ATOM 3340 C C . ASP C 2 65 ? -18.939 17.146 16.866 1.00 29.78 62 ASP C C 1
ATOM 3341 O O . ASP C 2 65 ? -17.904 16.628 16.434 1.00 29.31 62 ASP C O 1
ATOM 3346 N N . PHE C 2 66 ? -20.139 16.902 16.365 1.00 30.46 63 PHE C N 1
ATOM 3347 C CA . PHE C 2 66 ? -20.346 16.042 15.259 1.00 30.01 63 PHE C CA 1
ATOM 3348 C C . PHE C 2 66 ? -21.114 16.688 14.123 1.00 31.31 63 PHE C C 1
ATOM 3349 O O . PHE C 2 66 ? -21.924 17.601 14.322 1.00 31.02 63 PHE C O 1
ATOM 3357 N N . ILE C 2 67 ? -20.840 16.183 12.920 1.00 30.88 64 ILE C N 1
ATOM 3358 C CA . ILE C 2 67 ? -21.557 16.611 11.764 1.00 34.03 64 ILE C CA 1
ATOM 3359 C C . ILE C 2 67 ? -21.980 15.360 11.020 1.00 33.32 64 ILE C C 1
ATOM 3360 O O . ILE C 2 67 ? -21.251 14.362 10.972 1.00 33.90 64 ILE C O 1
ATOM 3365 N N A SER C 2 68 ? -23.168 15.408 10.437 0.50 34.37 65 SER C N 1
ATOM 3366 N N B SER C 2 68 ? -23.166 15.410 10.440 0.50 34.46 65 SER C N 1
ATOM 3367 C CA A SER C 2 68 ? -23.698 14.300 9.634 0.50 33.68 65 SER C CA 1
ATOM 3368 C CA B SER C 2 68 ? -23.679 14.302 9.641 0.50 33.80 65 SER C CA 1
ATOM 3369 C C A SER C 2 68 ? -24.144 14.872 8.301 0.50 35.67 65 SER C C 1
ATOM 3370 C C B SER C 2 68 ? -24.151 14.869 8.305 0.50 35.75 65 SER C C 1
ATOM 3371 O O A SER C 2 68 ? -24.871 15.871 8.249 0.50 34.55 65 SER C O 1
ATOM 3372 O O B SER C 2 68 ? -24.883 15.874 8.257 0.50 34.56 65 SER C O 1
ATOM 3377 N N . ALA C 2 69 ? -23.726 14.227 7.226 1.00 35.27 66 ALA C N 1
ATOM 3378 C CA . ALA C 2 69 ? -24.061 14.697 5.903 1.00 38.56 66 ALA C CA 1
ATOM 3379 C C . ALA C 2 69 ? -24.446 13.497 5.086 1.00 40.86 66 ALA C C 1
ATOM 3380 O O . ALA C 2 69 ? -23.841 12.450 5.244 1.00 44.09 66 ALA C O 1
ATOM 3382 N N . SER C 2 70 ? -25.446 13.619 4.223 1.00 41.20 67 SER C N 1
ATOM 3383 C CA . SER C 2 70 ? -25.774 12.482 3.364 1.00 43.49 67 SER C CA 1
ATOM 3384 C C . SER C 2 70 ? -25.645 12.872 1.861 1.00 45.11 67 SER C C 1
ATOM 3385 O O . SER C 2 70 ? -25.670 14.049 1.471 1.00 46.08 67 SER C O 1
ATOM 3388 N N . SER C 2 71 ? -25.506 11.863 1.040 1.00 43.46 68 SER C N 1
ATOM 3389 C CA . SER C 2 71 ? -25.335 12.065 -0.396 1.00 45.11 68 SER C CA 1
ATOM 3390 C C . SER C 2 71 ? -26.607 12.403 -1.131 1.00 45.47 68 SER C C 1
ATOM 3391 O O . SER C 2 71 ? -27.707 12.012 -0.724 1.00 43.48 68 SER C O 1
ATOM 3394 N N . TYR C 2 72 ? -26.452 13.142 -2.227 1.00 44.63 69 TYR C N 1
ATOM 3395 C CA . TYR C 2 72 ? -27.547 13.446 -3.110 1.00 46.80 69 TYR C CA 1
ATOM 3396 C C . TYR C 2 72 ? -27.522 12.507 -4.340 1.00 50.14 69 TYR C C 1
ATOM 3397 O O . TYR C 2 72 ? -28.336 12.637 -5.233 1.00 51.32 69 TYR C O 1
ATOM 3406 N N . GLY C 2 73 ? -26.582 11.578 -4.385 1.00 51.83 70 GLY C N 1
ATOM 3407 C CA . GLY C 2 73 ? -26.506 10.623 -5.496 1.00 53.42 70 GLY C CA 1
ATOM 3408 C C . GLY C 2 73 ? -25.265 10.890 -6.344 1.00 55.44 70 GLY C C 1
ATOM 3409 O O . GLY C 2 73 ? -24.192 11.104 -5.780 1.00 52.55 70 GLY C O 1
ATOM 3410 N N . ASN C 2 74 ? -25.398 10.871 -7.678 1.00 56.11 71 ASN C N 1
ATOM 3411 C CA . ASN C 2 74 ? -24.256 11.150 -8.554 1.00 57.06 71 ASN C CA 1
ATOM 3412 C C . ASN C 2 74 ? -23.568 12.458 -8.254 1.00 56.48 71 ASN C C 1
ATOM 3413 O O . ASN C 2 74 ? -22.342 12.552 -8.289 1.00 55.59 71 ASN C O 1
ATOM 3418 N N . GLN C 2 75 ? -24.381 13.463 -7.999 1.00 57.65 72 GLN C N 1
ATOM 3419 C CA . GLN C 2 75 ? -23.913 14.803 -7.693 1.00 60.27 72 GLN C CA 1
ATOM 3420 C C . GLN C 2 75 ? -22.841 14.763 -6.595 1.00 58.38 72 GLN C C 1
ATOM 3421 O O . GLN C 2 75 ? -21.817 15.441 -6.698 1.00 58.89 72 GLN C O 1
ATOM 3427 N N . THR C 2 76 ? -23.073 13.950 -5.560 1.00 51.61 73 THR C N 1
ATOM 3428 C CA . THR C 2 76 ? -22.119 13.802 -4.478 1.00 50.58 73 THR C CA 1
ATOM 3429 C C . THR C 2 76 ? -20.809 13.150 -4.977 1.00 51.47 73 THR C C 1
ATOM 3430 O O . THR C 2 76 ? -19.731 13.636 -4.682 1.00 47.55 73 THR C O 1
ATOM 3434 N N . GLU C 2 77 ? -20.936 12.057 -5.715 1.00 49.03 74 GLU C N 1
ATOM 3435 C CA . GLU C 2 77 ? -19.785 11.345 -6.258 1.00 58.41 74 GLU C CA 1
ATOM 3436 C C . GLU C 2 77 ? -18.929 12.209 -7.196 1.00 55.04 74 GLU C C 1
ATOM 3437 O O . GLU C 2 77 ? -17.765 11.977 -7.296 1.00 59.20 74 GLU C O 1
ATOM 3443 N N . THR C 2 78 ? -19.502 13.223 -7.845 1.00 52.51 75 THR C N 1
ATOM 3444 C CA . THR C 2 78 ? -18.737 14.067 -8.789 1.00 53.98 75 THR C CA 1
ATOM 3445 C C . THR C 2 78 ? -18.426 15.493 -8.296 1.00 53.98 75 THR C C 1
ATOM 3446 O O . THR C 2 78 ? -17.450 16.084 -8.733 1.00 50.28 75 THR C O 1
ATOM 3450 N N . THR C 2 79 ? -19.234 16.034 -7.364 1.00 50.33 76 THR C N 1
ATOM 3451 C CA . THR C 2 79 ? -19.012 17.403 -6.890 1.00 50.01 76 THR C CA 1
ATOM 3452 C C . THR C 2 79 ? -18.862 17.533 -5.380 1.00 49.94 76 THR C C 1
ATOM 3453 O O . THR C 2 79 ? -18.491 18.591 -4.906 1.00 51.42 76 THR C O 1
ATOM 3457 N N . GLY C 2 80 ? -19.188 16.477 -4.635 1.00 46.23 77 GLY C N 1
ATOM 3458 C CA . GLY C 2 80 ? -19.077 16.496 -3.184 1.00 46.31 77 GLY C CA 1
ATOM 3459 C C . GLY C 2 80 ? -20.236 17.148 -2.473 1.00 44.98 77 GLY C C 1
ATOM 3460 O O . GLY C 2 80 ? -20.289 17.178 -1.227 1.00 42.28 77 GLY C O 1
ATOM 3461 N N . LYS C 2 81 ? -21.176 17.656 -3.244 1.00 45.22 78 LYS C N 1
ATOM 3462 C CA . LYS C 2 81 ? -22.353 18.289 -2.690 1.00 44.95 78 LYS C CA 1
ATOM 3463 C C . LYS C 2 81 ? -23.084 17.259 -1.830 1.00 44.20 78 LYS C C 1
ATOM 3464 O O . LYS C 2 81 ? -23.444 16.187 -2.319 1.00 44.86 78 LYS C O 1
ATOM 3470 N N . VAL C 2 82 ? -23.303 17.599 -0.550 1.00 41.68 79 VAL C N 1
ATOM 3471 C CA . VAL C 2 82 ? -23.994 16.734 0.370 1.00 40.87 79 VAL C CA 1
ATOM 3472 C C . VAL C 2 82 ? -25.016 17.529 1.147 1.00 42.30 79 VAL C C 1
ATOM 3473 O O . VAL C 2 82 ? -24.908 18.754 1.294 1.00 42.35 79 VAL C O 1
ATOM 3477 N N A LYS C 2 83 ? -26.012 16.814 1.640 0.50 42.73 80 LYS C N 1
ATOM 3478 N N B LYS C 2 83 ? -26.010 16.810 1.643 0.50 42.78 80 LYS C N 1
ATOM 3479 C CA A LYS C 2 83 ? -27.089 17.393 2.421 0.50 44.05 80 LYS C CA 1
ATOM 3480 C CA B LYS C 2 83 ? -27.084 17.389 2.427 0.50 44.15 80 LYS C CA 1
ATOM 3481 C C A LYS C 2 83 ? -26.684 17.360 3.886 0.50 43.00 80 LYS C C 1
ATOM 3482 C C B LYS C 2 83 ? -26.685 17.357 3.893 0.50 43.01 80 LYS C C 1
ATOM 3483 O O A LYS C 2 83 ? -26.325 16.306 4.395 0.50 42.58 80 LYS C O 1
ATOM 3484 O O B LYS C 2 83 ? -26.332 16.305 4.413 0.50 42.38 80 LYS C O 1
ATOM 3495 N N . LEU C 2 84 ? -26.684 18.501 4.554 1.00 44.45 81 LEU C N 1
ATOM 3496 C CA . LEU C 2 84 ? -26.345 18.501 5.976 1.00 45.35 81 LEU C CA 1
ATOM 3497 C C . LEU C 2 84 ? -27.511 17.945 6.765 1.00 44.19 81 LEU C C 1
ATOM 3498 O O . LEU C 2 84 ? -28.579 18.543 6.764 1.00 43.25 81 LEU C O 1
ATOM 3503 N N . LEU C 2 85 ? -27.316 16.790 7.418 1.00 43.80 82 LEU C N 1
ATOM 3504 C CA . LEU C 2 85 ? -28.370 16.178 8.241 1.00 42.64 82 LEU C CA 1
ATOM 3505 C C . LEU C 2 85 ? -28.285 16.690 9.649 1.00 42.06 82 LEU C C 1
ATOM 3506 O O . LEU C 2 85 ? -29.297 16.866 10.285 1.00 39.91 82 LEU C O 1
ATOM 3511 N N A LYS C 2 86 ? -27.067 16.915 10.121 0.50 40.79 83 LYS C N 1
ATOM 3512 N N B LYS C 2 86 ? -27.066 16.904 10.143 0.50 39.74 83 LYS C N 1
ATOM 35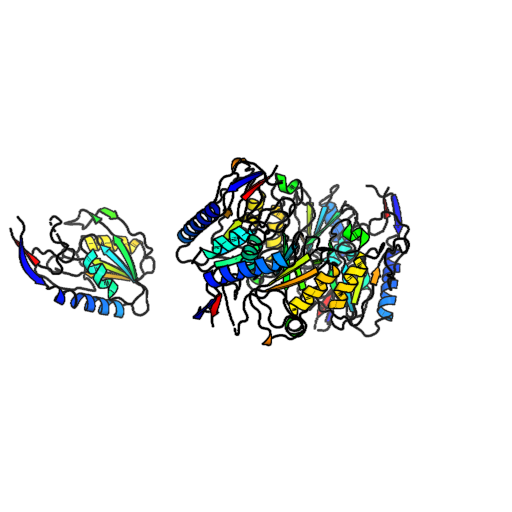13 C CA A LYS C 2 86 ? -26.856 17.477 11.433 0.50 40.65 83 LYS C CA 1
ATOM 3514 C CA B LYS C 2 86 ? -26.837 17.444 11.487 0.50 39.03 83 LYS C CA 1
ATOM 3515 C C A LYS C 2 86 ? -25.692 18.440 11.320 0.50 38.51 83 LYS C C 1
ATOM 3516 C C B LYS C 2 86 ? -25.684 18.433 11.351 0.50 37.66 83 LYS C C 1
ATOM 3517 O O A LYS C 2 86 ? -24.572 18.042 10.998 0.50 37.23 83 LYS C O 1
ATOM 3518 O O B LYS C 2 86 ? -24.569 18.052 11.000 0.50 36.50 83 LYS C O 1
ATOM 3529 N N . ASP C 2 87 ? -25.980 19.715 11.530 1.00 36.76 84 ASP C N 1
ATOM 3530 C CA . ASP C 2 87 ? -24.984 20.749 11.453 1.00 37.41 84 ASP C CA 1
ATOM 3531 C C . ASP C 2 87 ? -24.364 20.853 12.851 1.00 39.38 84 ASP C C 1
ATOM 3532 O O . ASP C 2 87 ? -24.867 20.273 13.801 1.00 37.62 84 ASP C O 1
ATOM 3537 N N . ILE C 2 88 ? -23.279 21.594 12.992 1.00 39.95 85 ILE C N 1
ATOM 3538 C CA . ILE C 2 88 ? -22.633 21.715 14.287 1.00 38.08 85 ILE C CA 1
ATOM 3539 C C . ILE C 2 88 ? -23.362 22.670 15.244 1.00 37.91 85 ILE C C 1
ATOM 3540 O O . ILE C 2 88 ? -24.057 23.605 14.820 1.00 34.63 85 ILE C O 1
ATOM 3545 N N . ASP C 2 89 ? -23.262 22.345 16.538 1.00 36.68 86 ASP C N 1
ATOM 3546 C CA . ASP C 2 89 ? -23.892 23.133 17.583 1.00 41.73 86 ASP C CA 1
ATOM 3547 C C . ASP C 2 89 ? -22.895 24.093 18.197 1.00 43.62 86 ASP C C 1
ATOM 3548 O O . ASP C 2 89 ? -23.273 25.130 18.667 1.00 42.90 86 ASP C O 1
ATOM 3553 N N . VAL C 2 90 ? -21.620 23.710 18.221 1.00 40.80 87 VAL C N 1
ATOM 3554 C CA . VAL C 2 90 ? -20.636 24.544 18.893 1.00 41.96 87 VAL C CA 1
ATOM 3555 C C . VAL C 2 90 ? -20.178 25.722 18.084 1.00 41.96 87 VAL C C 1
ATOM 3556 O O . VAL C 2 90 ? -20.267 25.739 16.854 1.00 37.68 87 VAL C O 1
ATOM 3560 N N . ASN C 2 91 ? -19.658 26.704 18.806 1.00 41.96 88 ASN C N 1
ATOM 3561 C CA . ASN C 2 91 ? -19.122 27.901 18.203 1.00 43.28 88 ASN C CA 1
ATOM 3562 C C . ASN C 2 91 ? -17.673 27.680 17.720 1.00 41.24 88 ASN C C 1
ATOM 3563 O O . ASN C 2 91 ? -16.802 27.383 18.520 1.00 39.08 88 ASN C O 1
ATOM 3568 N N . ILE C 2 92 ? -17.417 27.763 16.418 1.00 38.03 89 ILE C N 1
ATOM 3569 C CA . ILE C 2 92 ? -16.047 27.609 15.936 1.00 38.22 89 ILE C CA 1
ATOM 3570 C C . ILE C 2 92 ? -15.462 28.932 15.422 1.00 40.30 89 ILE C C 1
ATOM 3571 O O . ILE C 2 92 ? -14.341 28.955 14.903 1.00 40.92 89 ILE C O 1
ATOM 3576 N N . THR C 2 93 ? -16.204 30.023 15.594 1.00 40.26 90 THR C N 1
ATOM 3577 C CA . THR C 2 93 ? -15.728 31.328 15.159 1.00 43.20 90 THR C CA 1
ATOM 3578 C C . THR C 2 93 ? -14.471 31.720 15.935 1.00 44.60 90 THR C C 1
ATOM 3579 O O . THR C 2 93 ? -14.491 31.783 17.162 1.00 41.20 90 THR C O 1
ATOM 3583 N N . GLY C 2 94 ? -13.374 31.959 15.204 1.00 43.87 91 GLY C N 1
ATOM 3584 C CA . GLY C 2 94 ? -12.095 32.296 15.815 1.00 44.18 91 GLY C CA 1
ATOM 3585 C C . GLY C 2 94 ? -11.423 31.137 16.539 1.00 43.44 91 GLY C C 1
ATOM 3586 O O . GLY C 2 94 ? -10.471 31.339 17.283 1.00 43.90 91 GLY C O 1
ATOM 3587 N N . LYS C 2 95 ? -11.881 29.909 16.305 1.00 42.57 92 LYS C N 1
ATOM 3588 C CA . LYS C 2 95 ? -11.305 28.762 16.962 1.00 40.96 92 LYS C CA 1
ATOM 3589 C C . LYS C 2 95 ? -10.442 27.933 16.036 1.00 38.82 92 LYS C C 1
ATOM 3590 O O . LYS C 2 95 ? -10.491 28.086 14.790 1.00 38.89 92 LYS C O 1
ATOM 3596 N N . ASN C 2 96 ? -9.643 27.077 16.653 1.00 37.71 93 ASN C N 1
ATOM 3597 C CA . ASN C 2 96 ? -8.803 26.095 15.942 1.00 38.21 93 ASN C CA 1
ATOM 3598 C C . ASN C 2 96 ? -9.668 24.888 15.737 1.00 38.18 93 ASN C C 1
ATOM 3599 O O . ASN C 2 96 ? -10.128 24.277 16.719 1.00 37.83 93 ASN C O 1
ATOM 3604 N N . VAL C 2 97 ? -9.881 24.500 14.481 1.00 35.00 94 VAL C N 1
ATOM 3605 C CA . VAL C 2 97 ? -10.733 23.369 14.200 1.00 33.86 94 VAL C CA 1
ATOM 3606 C C . VAL C 2 97 ? -10.039 22.220 13.482 1.00 34.41 94 VAL C C 1
ATOM 3607 O O . VAL C 2 97 ? -9.297 22.441 12.516 1.00 33.03 94 VAL C O 1
ATOM 3611 N N . ILE C 2 98 ? -10.218 21.006 13.984 1.00 31.49 95 ILE C N 1
ATOM 3612 C CA . ILE C 2 98 ? -9.704 19.812 13.343 1.00 30.80 95 ILE C CA 1
ATOM 3613 C C . ILE C 2 98 ? -10.888 18.944 12.975 1.00 30.21 95 ILE C C 1
ATOM 3614 O O . ILE C 2 98 ? -11.650 18.503 13.840 1.00 28.27 95 ILE C O 1
ATOM 3619 N N . VAL C 2 99 ? -11.069 18.681 11.687 1.00 30.71 96 VAL C N 1
ATOM 3620 C CA . VAL C 2 99 ? -12.178 17.849 11.213 1.00 31.16 96 VAL C CA 1
ATOM 3621 C C . VAL C 2 99 ? -11.606 16.444 11.090 1.00 30.14 96 VAL C C 1
ATOM 3622 O O . VAL C 2 99 ? -10.574 16.236 10.417 1.00 31.99 96 VAL C O 1
ATOM 3626 N N . VAL C 2 100 ? -12.286 15.471 11.676 1.00 28.89 97 VAL C N 1
ATOM 3627 C CA . VAL C 2 100 ? -11.807 14.101 11.801 1.00 29.17 97 VAL C CA 1
ATOM 3628 C C . VAL C 2 100 ? -12.651 13.171 10.968 1.00 30.21 97 VAL C C 1
ATOM 3629 O O . VAL C 2 100 ? -13.871 13.141 11.078 1.00 30.13 97 VAL C O 1
ATOM 3633 N N . GLU C 2 101 ? -11.986 12.439 10.078 1.00 30.72 98 GLU C N 1
ATOM 3634 C CA . GLU C 2 101 ? -12.606 11.459 9.240 1.00 30.62 98 GLU C CA 1
ATOM 3635 C C . GLU C 2 101 ? -11.981 10.106 9.476 1.00 29.33 98 GLU C C 1
ATOM 3636 O O . GLU C 2 101 ? -10.834 9.978 9.931 1.00 28.31 98 GLU C O 1
ATOM 3642 N N . ASP C 2 102 ? -12.736 9.083 9.084 1.00 29.65 99 ASP C N 1
ATOM 3643 C CA . ASP C 2 102 ? -12.236 7.743 9.051 1.00 30.87 99 ASP C CA 1
ATOM 3644 C C . ASP C 2 102 ? -11.454 7.557 7.707 1.00 32.01 99 ASP C C 1
ATOM 3645 O O . ASP C 2 102 ? -10.384 6.928 7.663 1.00 31.55 99 ASP C O 1
ATOM 3650 N N . ILE C 2 103 ? -12.001 8.104 6.626 1.00 32.55 100 ILE C N 1
ATOM 3651 C CA . ILE C 2 103 ? -11.372 7.937 5.304 1.00 35.53 100 ILE C CA 1
ATOM 3652 C C . ILE C 2 103 ? -11.496 9.144 4.432 1.00 35.53 100 ILE C C 1
ATOM 3653 O O . ILE C 2 103 ? -12.497 9.829 4.439 1.00 35.53 100 ILE C O 1
ATOM 3658 N N . ILE C 2 104 ? -10.476 9.415 3.640 1.00 36.24 101 ILE C N 1
ATOM 3659 C CA . ILE C 2 104 ? -10.581 10.493 2.692 1.00 39.12 101 ILE C CA 1
ATOM 3660 C C . ILE C 2 104 ? -10.110 9.849 1.394 1.00 39.29 101 ILE C C 1
ATOM 3661 O O . ILE C 2 104 ? -9.058 9.260 1.372 1.00 40.48 101 ILE C O 1
ATOM 3666 N N . ASP C 2 105 ? -10.957 9.882 0.371 1.00 42.12 102 ASP C N 1
ATOM 3667 C CA . ASP C 2 105 ? -10.624 9.292 -0.899 1.00 45.18 102 ASP C CA 1
ATOM 3668 C C . ASP C 2 105 ? -10.680 10.316 -2.024 1.00 46.20 102 ASP C C 1
ATOM 3669 O O . ASP C 2 105 ? -9.629 10.831 -2.451 1.00 47.90 102 ASP C O 1
ATOM 3674 N N . SER C 2 106 ? -11.861 10.647 -2.524 1.00 45.89 103 SER C N 1
ATOM 3675 C CA . SER C 2 106 ? -11.951 11.626 -3.610 1.00 44.78 103 SER C CA 1
ATOM 3676 C C . SER C 2 106 ? -11.712 13.029 -3.044 1.00 45.83 103 SER C C 1
ATOM 3677 O O . SER C 2 106 ? -11.225 13.921 -3.745 1.00 43.83 103 SER C O 1
ATOM 3680 N N . GLY C 2 107 ? -12.068 13.204 -1.746 1.00 41.16 104 GLY C N 1
ATOM 3681 C CA . GLY C 2 107 ? -11.910 14.473 -1.084 1.00 41.82 104 GLY C CA 1
ATOM 3682 C C . GLY C 2 107 ? -13.002 15.482 -1.388 1.00 42.43 104 GLY C C 1
ATOM 3683 O O . GLY C 2 107 ? -13.031 16.585 -0.846 1.00 42.64 104 GLY C O 1
ATOM 3684 N N . LEU C 2 108 ? -13.903 15.113 -2.288 1.00 43.92 105 LEU C N 1
ATOM 3685 C CA . LEU C 2 108 ? -14.951 16.022 -2.741 1.00 42.87 105 LEU C CA 1
ATOM 3686 C C . LEU C 2 108 ? -15.879 16.484 -1.607 1.00 42.05 105 LEU C C 1
ATOM 3687 O O . LEU C 2 108 ? -16.210 17.664 -1.514 1.00 40.00 105 LEU C O 1
ATOM 3692 N N . THR C 2 109 ? -16.343 15.533 -0.835 1.00 40.69 106 THR C N 1
ATOM 3693 C CA . THR C 2 109 ? -17.273 15.819 0.252 1.00 40.63 106 THR C CA 1
ATOM 3694 C C . THR C 2 109 ? -16.632 16.624 1.365 1.00 41.72 106 THR C C 1
ATOM 3695 O O . THR C 2 109 ? -17.265 17.484 1.942 1.00 44.39 106 THR C O 1
ATOM 3699 N N . LEU C 2 110 ? -15.387 16.337 1.665 1.00 43.91 107 LEU C N 1
ATOM 3700 C CA . LEU C 2 110 ? -14.696 17.054 2.665 1.00 43.00 107 LEU C CA 1
ATOM 3701 C C . LEU C 2 110 ? -14.391 18.491 2.192 1.00 45.11 107 LEU C C 1
ATOM 3702 O O . LEU C 2 110 ? -14.397 19.433 2.995 1.00 42.09 107 LEU C O 1
ATOM 3707 N N . HIS C 2 111 ? -14.177 18.677 0.893 1.00 44.86 108 HIS C N 1
ATOM 3708 C CA . HIS C 2 111 ? -13.933 20.001 0.350 1.00 48.47 108 HIS C CA 1
ATOM 3709 C C . HIS C 2 111 ? -15.201 20.837 0.481 1.00 47.09 108 HIS C C 1
ATOM 3710 O O . HIS C 2 111 ? -15.171 22.013 0.828 1.00 48.20 108 HIS C O 1
ATOM 3717 N N . PHE C 2 112 ? -16.346 20.207 0.279 1.00 47.76 109 PHE C N 1
ATOM 3718 C CA . PHE C 2 112 ? -17.632 20.886 0.436 1.00 46.71 109 PHE C CA 1
ATOM 3719 C C . PHE C 2 112 ? -17.830 21.231 1.923 1.00 46.28 109 PHE C C 1
ATOM 3720 O O . PHE C 2 112 ? -18.289 22.311 2.273 1.00 45.45 109 PHE C O 1
ATOM 3728 N N . LEU C 2 113 ? -17.517 20.298 2.808 1.00 46.65 110 LEU C N 1
ATOM 3729 C CA . LEU C 2 113 ? -17.684 20.564 4.222 1.00 43.82 110 LEU C CA 1
ATOM 3730 C C . LEU C 2 113 ? -16.735 21.681 4.642 1.00 43.54 110 LEU C C 1
ATOM 3731 O O . LEU C 2 113 ? -17.051 22.473 5.527 1.00 45.04 110 LEU C O 1
ATOM 3736 N N . LYS C 2 114 ? -15.571 21.741 4.010 1.00 46.94 111 LYS C N 1
ATOM 3737 C CA . LYS C 2 114 ? -14.589 22.775 4.272 1.00 49.92 111 LYS C CA 1
ATOM 3738 C C . LYS C 2 114 ? -15.207 24.161 4.027 1.00 51.84 111 LYS C C 1
ATOM 3739 O O . LYS C 2 114 ? -15.120 25.038 4.879 1.00 56.01 111 LYS C O 1
ATOM 3745 N N . ASP C 2 115 ? -15.841 24.350 2.880 1.00 52.46 112 ASP C N 1
ATOM 3746 C CA . ASP C 2 115 ? -16.504 25.631 2.563 1.00 50.71 112 ASP C CA 1
ATOM 3747 C C . ASP C 2 115 ? -17.610 25.985 3.571 1.00 48.87 112 ASP C C 1
ATOM 3748 O O . ASP C 2 115 ? -17.792 27.146 3.925 1.00 46.49 112 ASP C O 1
ATOM 3753 N N . HIS C 2 116 ? -18.363 24.977 4.006 1.00 45.88 113 HIS C N 1
ATOM 3754 C CA . HIS C 2 116 ? -19.408 25.214 4.994 1.00 44.52 113 HIS C CA 1
ATOM 3755 C C . HIS C 2 116 ? -18.782 25.750 6.277 1.00 43.88 113 HIS C C 1
ATOM 3756 O O . HIS C 2 116 ? -19.236 26.742 6.819 1.00 43.78 113 HIS C O 1
ATOM 3763 N N . PHE C 2 117 ? -17.723 25.103 6.748 1.00 43.44 114 PHE C N 1
ATOM 3764 C CA . PHE C 2 117 ? -17.084 25.523 7.973 1.00 45.24 114 PHE C CA 1
ATOM 3765 C C . PHE C 2 117 ? -16.477 26.899 7.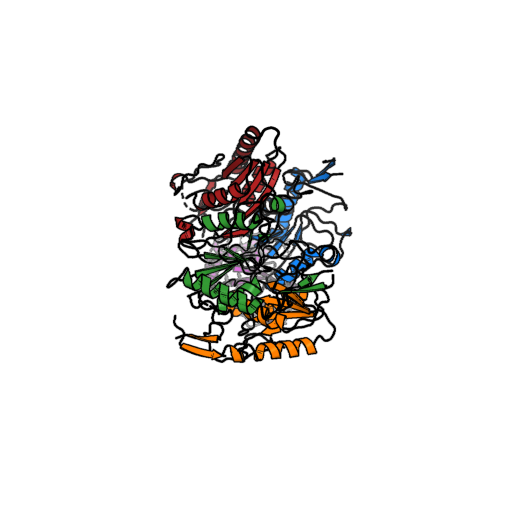849 1.00 47.75 114 PHE C C 1
ATOM 3766 O O . PHE C 2 117 ? -16.522 27.695 8.792 1.00 43.96 114 PHE C O 1
ATOM 3774 N N . PHE C 2 118 ? -15.895 27.200 6.709 1.00 47.36 115 PHE C N 1
ATOM 3775 C CA . PHE C 2 118 ? -15.310 28.528 6.534 1.00 54.12 115 PHE C CA 1
ATOM 3776 C C . PHE C 2 118 ? -16.332 29.662 6.675 1.00 50.46 115 PHE C C 1
ATOM 3777 O O . PHE C 2 118 ? -15.965 30.753 7.075 1.00 49.08 115 PHE C O 1
ATOM 3785 N N . MET C 2 119 ? -17.599 29.376 6.393 1.00 47.97 116 MET C N 1
ATOM 3786 C CA . MET C 2 119 ? -18.655 30.376 6.576 1.00 49.66 116 MET C CA 1
ATOM 3787 C C . MET C 2 119 ? -18.764 30.754 8.069 1.00 47.48 116 MET C C 1
ATOM 3788 O O . MET C 2 119 ? -19.212 31.838 8.403 1.00 46.94 116 MET C O 1
ATOM 3793 N N . HIS C 2 120 ? -18.310 29.863 8.950 1.00 44.29 117 HIS C N 1
ATOM 3794 C CA . HIS C 2 120 ? -18.322 30.152 10.410 1.00 43.73 117 HIS C CA 1
ATOM 3795 C C . HIS C 2 120 ? -17.114 30.952 10.892 1.00 45.20 117 HIS C C 1
ATOM 3796 O O . HIS C 2 120 ? -17.029 31.324 12.063 1.00 44.87 117 HIS C O 1
ATOM 3803 N N . LYS C 2 121 ? -16.166 31.189 9.988 1.00 47.54 118 LYS C N 1
ATOM 3804 C CA . LYS C 2 121 ? -14.953 31.974 10.261 1.00 49.81 118 LYS C CA 1
ATOM 3805 C C . LYS C 2 121 ? -14.066 31.468 11.403 1.00 48.06 118 LYS C C 1
ATOM 3806 O O . LYS C 2 121 ? -13.778 32.183 12.368 1.00 48.62 118 LYS C O 1
ATOM 3812 N N . PRO C 2 122 ? -13.627 30.205 11.306 1.00 46.03 119 PRO C N 1
ATOM 3813 C CA . PRO C 2 122 ? -12.699 29.683 12.295 1.00 44.95 119 PRO C CA 1
ATOM 3814 C C . PRO C 2 122 ? -11.320 30.326 12.140 1.00 47.62 119 PRO C C 1
ATOM 3815 O O . PRO C 2 122 ? -10.976 30.835 11.072 1.00 49.36 119 PRO C O 1
ATOM 3819 N N . LYS C 2 123 ? -10.527 30.294 13.190 1.00 48.23 120 LYS C N 1
ATOM 3820 C CA . LYS C 2 123 ? -9.171 30.808 13.149 1.00 50.73 120 LYS C CA 1
ATOM 3821 C C . LYS C 2 123 ? -8.317 29.890 12.267 1.00 50.34 120 LYS C C 1
ATOM 3822 O O . LYS C 2 123 ? -7.470 30.349 11.520 1.00 52.89 120 LYS C O 1
ATOM 3828 N N . ALA C 2 124 ? -8.518 28.574 12.382 1.00 48.07 121 ALA C N 1
ATOM 3829 C CA . ALA C 2 124 ? -7.733 27.607 11.605 1.00 47.11 121 ALA C CA 1
ATOM 3830 C C . ALA C 2 124 ? -8.611 26.400 11.380 1.00 44.63 121 ALA C C 1
ATOM 3831 O O . ALA C 2 124 ? -9.487 26.083 12.224 1.00 42.49 121 ALA C O 1
ATOM 3833 N N . LEU C 2 125 ? -8.371 25.697 10.283 1.00 42.48 122 LEU C N 1
ATOM 3834 C CA . LEU C 2 125 ? -9.175 24.553 9.953 1.00 41.40 122 LEU C CA 1
ATOM 3835 C C . LEU C 2 125 ? -8.272 23.510 9.314 1.00 41.33 122 LEU C C 1
ATOM 3836 O O . LEU C 2 125 ? -7.765 23.728 8.230 1.00 41.04 122 LEU C O 1
ATOM 3841 N N A LYS C 2 126 ? -8.089 22.371 9.989 0.50 39.26 123 LYS C N 1
ATOM 3842 N N B LYS C 2 126 ? -8.080 22.376 9.993 0.50 39.79 123 LYS C N 1
ATOM 3843 C CA A LYS C 2 126 ? -7.230 21.309 9.473 0.50 39.39 123 LYS C CA 1
ATOM 3844 C CA B LYS C 2 126 ? -7.225 21.309 9.477 0.50 40.29 123 LYS C CA 1
ATOM 3845 C C A LYS C 2 126 ? -8.017 20.024 9.383 0.50 37.51 123 LYS C C 1
ATOM 3846 C C B LYS C 2 126 ? -8.023 20.027 9.377 0.50 37.97 123 LYS C C 1
ATOM 3847 O O A LYS C 2 126 ? -9.074 19.891 10.039 0.50 37.39 123 LYS C O 1
ATOM 3848 O O B LYS C 2 126 ? -9.092 19.897 10.016 0.50 37.92 123 LYS C O 1
ATOM 3859 N N . PHE C 2 127 ? -7.504 19.072 8.611 1.00 49.28 124 PHE C N 1
ATOM 3860 C CA . PHE C 2 127 ? -8.130 17.781 8.434 1.00 46.68 124 PHE C CA 1
ATOM 3861 C C . PHE C 2 127 ? -7.246 16.636 8.948 1.00 44.37 124 PHE C C 1
ATOM 3862 O O . PHE C 2 127 ? -6.030 16.627 8.770 1.00 45.02 124 PHE C O 1
ATOM 3870 N N . CYS C 2 128 ? -7.887 15.691 9.637 1.00 42.08 125 CYS C N 1
ATOM 3871 C CA . CYS C 2 128 ? -7.232 14.535 10.236 1.00 40.73 125 CYS C CA 1
ATOM 3872 C C . CYS C 2 128 ? -8.000 13.279 9.856 1.00 39.86 125 CYS C C 1
ATOM 3873 O O . CYS C 2 128 ? -9.182 13.140 10.201 1.00 39.14 125 CYS C O 1
ATOM 3876 N N . THR C 2 129 ? -7.364 12.364 9.119 1.00 40.39 126 THR C N 1
ATOM 3877 C CA . THR C 2 129 ? -8.037 11.158 8.707 1.00 40.09 126 THR C CA 1
ATOM 3878 C C . THR C 2 129 ? -7.223 9.935 9.140 1.00 39.96 126 THR C C 1
ATOM 3879 O O . THR C 2 129 ? -5.991 9.960 9.165 1.00 40.75 126 THR C O 1
ATOM 3883 N N . LEU C 2 130 ? -7.934 8.870 9.472 1.00 39.39 127 LEU C N 1
ATOM 3884 C CA . LEU C 2 130 ? -7.286 7.646 9.872 1.00 39.72 127 LEU C CA 1
ATOM 3885 C C . LEU C 2 130 ? -6.657 7.007 8.648 1.00 41.73 127 LEU C C 1
ATOM 3886 O O . LEU C 2 130 ? -5.494 6.585 8.674 1.00 42.88 127 LEU C O 1
ATOM 3891 N N . LEU C 2 131 ? -7.432 6.997 7.564 1.00 42.44 128 LEU C N 1
ATOM 3892 C CA . LEU C 2 131 ? -6.987 6.347 6.309 1.00 45.28 128 LEU C CA 1
ATOM 3893 C C . LEU C 2 131 ? -7.067 7.340 5.162 1.00 46.74 128 LEU C C 1
ATOM 3894 O O . LEU C 2 131 ? -8.001 8.154 5.093 1.00 45.85 128 LEU C O 1
ATOM 3899 N N . ASP C 2 132 ? -6.085 7.273 4.272 1.00 52.23 129 ASP C N 1
ATOM 3900 C CA . ASP C 2 132 ? -6.032 8.175 3.114 1.00 54.44 129 ASP C CA 1
ATOM 3901 C C . ASP C 2 132 ? -5.799 7.351 1.862 1.00 57.99 129 ASP C C 1
ATOM 3902 O O . ASP C 2 132 ? -5.032 6.360 1.869 1.00 56.44 129 ASP C O 1
ATOM 3907 N N . LYS C 2 133 ? -6.472 7.765 0.790 1.00 56.69 130 LYS C N 1
ATOM 3908 C CA . LYS C 2 133 ? -6.337 7.123 -0.521 1.00 65.25 130 LYS C CA 1
ATOM 3909 C C . LYS C 2 133 ? -6.170 8.258 -1.471 1.00 61.00 130 LYS C C 1
ATOM 3910 O O . LYS C 2 133 ? -7.106 8.606 -2.172 1.00 59.12 130 LYS C O 1
ATOM 3916 N N . PRO C 2 134 ? -4.969 8.878 -1.484 1.00 65.82 131 PRO C N 1
ATOM 3917 C CA . PRO C 2 134 ? -4.677 10.006 -2.353 1.00 75.80 131 PRO C CA 1
ATOM 3918 C C . PRO C 2 134 ? -4.791 9.701 -3.839 1.00 73.91 131 PRO C C 1
ATOM 3919 O O . PRO C 2 134 ? -4.887 10.626 -4.604 1.00 73.58 131 PRO C O 1
ATOM 3923 N N A GLU C 2 135 ? -4.750 8.421 -4.220 0.50 76.75 132 GLU C N 1
ATOM 3924 N N B GLU C 2 135 ? -4.766 8.424 -4.206 0.50 77.08 132 GLU C N 1
ATOM 3925 C CA A GLU C 2 135 ? -4.841 8.020 -5.635 0.50 81.88 132 GLU C CA 1
ATOM 3926 C CA B GLU C 2 135 ? -4.862 7.969 -5.591 0.50 83.10 132 GLU C CA 1
ATOM 3927 C C A GLU C 2 135 ? -6.296 8.158 -6.080 0.50 80.93 132 GLU C C 1
ATOM 3928 C C B GLU C 2 135 ? -6.299 8.122 -6.063 0.50 81.41 132 GLU C C 1
ATOM 3929 O O A GLU C 2 135 ? -6.591 8.118 -7.252 0.50 80.89 132 GLU C O 1
ATOM 3930 O O B GLU C 2 135 ? -6.587 8.077 -7.226 0.50 80.50 132 GLU C O 1
ATOM 3941 N N . ARG C 2 136 ? -7.206 8.337 -5.112 1.00 81.08 133 ARG C N 1
ATOM 3942 C CA . ARG C 2 136 ? -8.629 8.511 -5.438 1.00 78.91 133 ARG C CA 1
ATOM 3943 C C . ARG C 2 136 ? -9.128 9.953 -5.404 1.00 74.69 133 ARG C C 1
ATOM 3944 O O . ARG C 2 136 ? -10.265 10.205 -5.760 1.00 71.43 133 ARG C O 1
ATOM 3952 N N . ARG C 2 137 ? -8.224 10.889 -5.150 1.00 73.20 134 ARG C N 1
ATOM 3953 C CA . ARG C 2 137 ? -8.561 12.303 -5.170 1.00 69.73 134 ARG C CA 1
ATOM 3954 C C . ARG C 2 137 ? -9.135 12.839 -6.531 1.00 72.86 134 ARG C C 1
ATOM 3955 O O . ARG C 2 137 ? -8.615 12.581 -7.625 1.00 73.26 134 ARG C O 1
ATOM 3963 N N . LYS C 2 138 ? -10.216 13.603 -6.390 1.00 70.83 135 LYS C N 1
ATOM 3964 C CA . LYS C 2 138 ? -10.866 14.266 -7.498 1.00 74.23 135 LYS C CA 1
ATOM 3965 C C . LYS C 2 138 ? -10.783 15.760 -7.289 1.00 73.43 135 LYS C C 1
ATOM 3966 O O . LYS C 2 138 ? -11.202 16.556 -8.138 1.00 73.45 135 LYS C O 1
ATOM 3972 N N . VAL C 2 139 ? -10.179 16.142 -6.173 1.00 70.89 136 VAL C N 1
ATOM 3973 C CA . VAL C 2 139 ? -10.007 17.539 -5.873 1.00 72.18 136 VAL C CA 1
ATOM 3974 C C . VAL C 2 139 ? -8.699 17.658 -5.100 1.00 72.44 136 VAL C C 1
ATOM 3975 O O . VAL C 2 139 ? -8.221 16.660 -4.538 1.00 72.37 136 VAL C O 1
ATOM 3979 N N . ASP C 2 140 ? -8.128 18.865 -5.076 1.00 74.34 137 ASP C N 1
ATOM 3980 C CA . ASP C 2 140 ? -6.893 19.120 -4.335 1.00 76.58 137 ASP C CA 1
ATOM 3981 C C . ASP C 2 140 ? -7.210 19.234 -2.815 1.00 73.92 137 ASP C C 1
ATOM 3982 O O . ASP C 2 140 ? -7.848 20.168 -2.344 1.00 77.12 137 ASP C O 1
ATOM 3987 N N . LEU C 2 141 ? -6.801 18.239 -2.055 1.00 71.75 138 LEU C N 1
ATOM 3988 C CA . LEU C 2 141 ? -7.017 18.257 -0.627 1.00 71.11 138 LEU C CA 1
ATOM 3989 C C . LEU C 2 141 ? -5.986 17.336 0.028 1.00 70.56 138 LEU C C 1
ATOM 3990 O O . LEU C 2 141 ? -6.060 16.113 -0.060 1.00 67.02 138 LEU C O 1
ATOM 3995 N N . THR C 2 142 ? -5.055 17.953 0.742 1.00 72.25 139 THR C N 1
ATOM 3996 C CA . THR C 2 142 ? -4.043 17.238 1.496 1.00 73.42 139 THR C CA 1
ATOM 3997 C C . THR C 2 142 ? -4.369 17.394 2.963 1.00 65.44 139 THR C C 1
ATOM 3998 O O . THR C 2 142 ? -4.528 18.515 3.458 1.00 69.06 139 THR C O 1
ATOM 4002 N N . ALA C 2 143 ? -4.587 16.264 3.658 1.00 60.43 140 ALA C N 1
ATOM 4003 C CA . ALA C 2 143 ? -4.897 16.227 5.081 1.00 54.60 140 ALA C CA 1
ATOM 4004 C C . ALA C 2 143 ? -3.626 16.429 5.869 1.00 53.52 140 ALA C C 1
ATOM 4005 O O . ALA C 2 143 ? -2.594 15.817 5.556 1.00 53.91 140 ALA C O 1
ATOM 4007 N N . GLU C 2 144 ? -3.695 17.261 6.911 1.00 51.75 141 GLU C N 1
ATOM 4008 C CA . GLU C 2 144 ? -2.514 17.569 7.688 1.00 52.07 141 GLU C CA 1
ATOM 4009 C C . GLU C 2 144 ? -2.085 16.390 8.541 1.00 49.74 141 GLU C C 1
ATOM 4010 O O . GLU C 2 144 ? -0.910 16.229 8.876 1.00 50.71 141 GLU C O 1
ATOM 4016 N N . TYR C 2 145 ? -3.051 15.565 8.942 1.00 46.80 142 TYR C N 1
ATOM 4017 C CA . TYR C 2 145 ? -2.751 14.428 9.781 1.00 44.97 142 TYR C CA 1
ATOM 4018 C C . TYR C 2 145 ? -3.321 13.198 9.084 1.00 44.62 142 TYR C C 1
ATOM 4019 O O . TYR C 2 145 ? -4.539 13.139 8.844 1.00 44.36 142 TYR C O 1
ATOM 4028 N N . VAL C 2 146 ? -2.454 12.220 8.772 1.00 45.55 143 VAL C N 1
ATOM 4029 C CA . VAL C 2 146 ? -2.874 10.987 8.107 1.00 45.49 143 VAL C CA 1
ATOM 4030 C C . VAL C 2 146 ? -2.316 9.751 8.836 1.00 45.25 143 VAL C C 1
ATOM 4031 O O . VAL C 2 146 ? -1.127 9.671 9.118 1.00 46.22 143 VAL C O 1
ATOM 4035 N N . GLY C 2 147 ? -3.194 8.815 9.235 1.00 43.94 144 GLY C N 1
ATOM 4036 C CA . GLY C 2 147 ? -2.773 7.614 9.913 1.00 43.92 144 GLY C CA 1
ATOM 4037 C C . GLY C 2 147 ? -2.071 6.609 9.015 1.00 46.68 144 GLY C C 1
ATOM 4038 O O . GLY C 2 147 ? -0.932 6.260 9.256 1.00 47.86 144 GLY C O 1
ATOM 4039 N N . PHE C 2 148 ? -2.776 6.180 7.971 1.00 48.00 145 PHE C N 1
ATOM 4040 C CA . PHE C 2 148 ? -2.310 5.181 7.069 1.00 51.15 145 PHE C CA 1
ATOM 4041 C C . PHE C 2 148 ? -2.794 5.386 5.649 1.00 54.10 145 PHE C C 1
ATOM 4042 O O . PHE C 2 148 ? -3.913 5.800 5.377 1.00 51.43 145 PHE C O 1
ATOM 4050 N N . GLN C 2 149 ? -1.890 5.099 4.736 1.00 59.06 146 GLN C N 1
ATOM 4051 C CA . GLN C 2 149 ? -2.195 5.154 3.319 1.00 66.42 146 GLN C CA 1
ATOM 4052 C C . GLN C 2 149 ? -2.528 3.751 2.933 1.00 68.41 146 GLN C C 1
ATOM 4053 O O . GLN C 2 149 ? -1.651 2.909 2.976 1.00 75.81 146 GLN C O 1
ATOM 4059 N N . ILE C 2 150 ? -3.764 3.507 2.520 1.00 66.72 147 ILE C N 1
ATOM 4060 C CA . ILE C 2 150 ? -4.159 2.172 2.111 1.00 68.47 147 ILE C CA 1
ATOM 4061 C C . ILE C 2 150 ? -4.537 2.058 0.630 1.00 70.37 147 ILE C C 1
ATOM 4062 O O . ILE C 2 150 ? -4.903 3.035 -0.014 1.00 69.55 147 ILE C O 1
ATOM 4067 N N . PRO C 2 151 ? -4.467 0.842 0.090 1.00 73.61 148 PRO C N 1
ATOM 4068 C CA . PRO C 2 151 ? -4.831 0.643 -1.329 1.00 77.92 148 PRO C CA 1
ATOM 4069 C C . PRO C 2 151 ? -6.344 0.718 -1.498 1.00 78.76 148 PRO C C 1
ATOM 4070 O O . PRO C 2 151 ? -7.078 0.484 -0.507 1.00 76.33 148 PRO C O 1
ATOM 4074 N N . ASP C 2 152 ? -6.799 1.117 -2.694 1.00 76.79 149 ASP C N 1
ATOM 4075 C CA . ASP C 2 152 ? -8.227 1.278 -3.011 1.00 78.65 149 ASP C CA 1
ATOM 4076 C C . ASP C 2 152 ? -8.999 -0.033 -2.997 1.00 80.50 149 ASP C C 1
ATOM 4077 O O . ASP C 2 152 ? -9.248 -0.656 -4.033 1.00 85.99 149 ASP C O 1
ATOM 4082 N N . GLU C 2 153 ? -9.384 -0.430 -1.793 1.00 79.13 150 GLU C N 1
ATOM 4083 C CA . GLU C 2 153 ? -10.118 -1.654 -1.567 1.00 80.30 150 GLU C CA 1
ATOM 4084 C C . GLU C 2 153 ? -11.175 -1.429 -0.459 1.00 73.48 150 GLU C C 1
ATOM 4085 O O . GLU C 2 153 ? -11.080 -0.466 0.274 1.00 69.37 150 GLU C O 1
ATOM 4091 N N . PHE C 2 154 ? -12.150 -2.331 -0.350 1.00 56.75 151 PHE C N 1
ATOM 4092 C CA . PHE C 2 154 ? -13.203 -2.254 0.651 1.00 57.11 151 PHE C CA 1
ATOM 4093 C C . PHE C 2 154 ? -12.642 -2.695 2.009 1.00 53.61 151 PHE C C 1
ATOM 4094 O O . PHE C 2 154 ? -12.037 -3.752 2.143 1.00 52.82 151 PHE C O 1
ATOM 4102 N N . ILE C 2 155 ? -12.868 -1.901 3.031 1.00 48.54 152 ILE C N 1
ATOM 4103 C CA . ILE C 2 155 ? -12.351 -2.257 4.337 1.00 47.43 152 ILE C CA 1
ATOM 4104 C C . ILE C 2 155 ? -13.449 -2.031 5.384 1.00 43.04 152 ILE C C 1
ATOM 4105 O O . ILE C 2 155 ? -14.392 -1.271 5.148 1.00 41.44 152 ILE C O 1
ATOM 4110 N N . VAL C 2 156 ? -13.288 -2.682 6.522 1.00 39.07 153 VAL C N 1
ATOM 4111 C CA . VAL C 2 156 ? -14.233 -2.594 7.609 1.00 37.52 153 VAL C CA 1
ATOM 4112 C C . VAL C 2 156 ? -13.476 -2.614 8.918 1.00 35.21 153 VAL C C 1
ATOM 4113 O O . VAL C 2 156 ? -12.267 -2.945 8.946 1.00 34.68 153 VAL C O 1
ATOM 4117 N N . GLY C 2 157 ? -14.184 -2.270 9.999 1.00 33.04 154 GLY C N 1
ATOM 4118 C CA . GLY C 2 157 ? -13.603 -2.267 11.349 1.00 31.21 154 GLY C CA 1
ATOM 4119 C C . GLY C 2 157 ? -13.258 -0.899 11.904 1.00 30.16 154 GLY C C 1
ATOM 4120 O O . GLY C 2 157 ? -13.191 0.096 11.168 1.00 30.20 154 GLY C O 1
ATOM 4121 N N . TYR C 2 158 ? -13.087 -0.827 13.242 1.00 28.52 155 TYR C N 1
ATOM 4122 C CA . TYR C 2 158 ? -12.680 0.414 13.883 1.00 27.05 155 TYR C CA 1
ATOM 4123 C C . TYR C 2 158 ? -13.583 1.575 13.490 1.00 27.65 155 TYR C C 1
ATOM 4124 O O . TYR C 2 158 ? -13.117 2.660 13.116 1.00 28.60 155 TYR C O 1
ATOM 4133 N N . GLY C 2 159 ? -14.888 1.352 13.583 1.00 27.46 156 GLY C N 1
ATOM 4134 C CA . GLY C 2 159 ? -15.868 2.364 13.209 1.00 28.32 156 GLY C CA 1
ATOM 4135 C C . GLY C 2 159 ? -16.432 2.343 11.785 1.00 29.45 156 GLY C C 1
ATOM 4136 O O . GLY C 2 159 ? -17.519 2.834 11.532 1.00 29.69 156 GLY C O 1
ATOM 4137 N N . ILE C 2 160 ? -15.710 1.701 10.872 1.00 31.21 157 ILE C N 1
ATOM 4138 C CA . ILE C 2 160 ? -16.063 1.634 9.440 1.00 35.06 157 ILE C CA 1
ATOM 4139 C C . ILE C 2 160 ? -16.875 0.359 9.150 1.00 36.43 157 ILE C C 1
ATOM 4140 O O . ILE C 2 160 ? -16.508 -0.768 9.531 1.00 34.44 157 ILE C O 1
ATOM 4145 N N . ASP C 2 161 ? -17.984 0.546 8.469 1.00 37.85 158 ASP C N 1
ATOM 4146 C CA . ASP C 2 161 ? -18.847 -0.576 8.174 1.00 40.14 158 ASP C CA 1
ATOM 4147 C C . ASP C 2 161 ? -18.923 -1.021 6.714 1.00 42.97 158 ASP C C 1
ATOM 4148 O O . ASP C 2 161 ? -18.336 -0.421 5.837 1.00 41.87 158 ASP C O 1
ATOM 4173 N N . ALA C 2 163 ? -22.395 -2.137 4.942 1.00 51.89 160 ALA C N 1
ATOM 4174 C CA . ALA C 2 163 ? -23.844 -2.300 5.149 1.00 53.67 160 ALA C CA 1
ATOM 4175 C C . ALA C 2 163 ? -24.193 -2.322 6.653 1.00 51.96 160 ALA C C 1
ATOM 4176 O O . ALA C 2 163 ? -24.973 -3.147 7.109 1.00 52.60 160 ALA C O 1
ATOM 4178 N N . GLU C 2 164 ? -23.567 -1.412 7.393 1.00 49.09 161 GLU C N 1
ATOM 4179 C CA . GLU C 2 164 ? -23.781 -1.221 8.836 1.00 49.73 161 GLU C CA 1
ATOM 4180 C C . GLU C 2 164 ? -23.185 -2.327 9.700 1.00 50.70 161 GLU C C 1
ATOM 4181 O O . GLU C 2 164 ? -23.377 -2.344 10.902 1.00 51.17 161 GLU C O 1
ATOM 4187 N N . LYS C 2 165 ? -22.458 -3.244 9.076 1.00 53.61 162 LYS C N 1
ATOM 4188 C CA . LYS C 2 165 ? -21.840 -4.353 9.782 1.00 57.13 162 LYS C CA 1
ATOM 4189 C C . LYS C 2 165 ? -20.336 -4.103 9.996 1.00 48.66 162 LYS C C 1
ATOM 4190 O O . LYS C 2 165 ? -19.710 -3.345 9.263 1.00 46.32 162 LYS C O 1
ATOM 4196 N N . TYR C 2 166 ? -19.799 -4.707 11.055 1.00 44.01 163 TYR C N 1
ATOM 4197 C CA . TYR C 2 166 ? -18.384 -4.688 11.364 1.00 39.98 163 TYR C CA 1
ATOM 4198 C C . TYR C 2 166 ? -17.743 -3.442 11.954 1.00 35.65 163 TYR C C 1
ATOM 4199 O O . TYR C 2 166 ? -16.528 -3.410 12.111 1.00 32.37 163 TYR C O 1
ATOM 4208 N N . ARG C 2 167 ? -18.532 -2.448 12.343 1.00 34.19 164 ARG C N 1
ATOM 4209 C CA . ARG C 2 167 ? -17.963 -1.269 12.955 1.00 32.49 164 ARG C CA 1
ATOM 4210 C C . ARG C 2 167 ? -17.273 -1.570 14.250 1.00 31.20 164 ARG C C 1
ATOM 4211 O O . ARG C 2 167 ? -16.419 -0.799 14.692 1.00 30.94 164 ARG C O 1
ATOM 4219 N N . ASN C 2 168 ? -17.609 -2.691 14.874 1.00 31.98 165 ASN C N 1
ATOM 4220 C CA . ASN C 2 168 ? -17.043 -3.001 16.173 1.00 31.15 165 ASN C CA 1
ATOM 4221 C C . ASN C 2 168 ? -15.739 -3.756 16.200 1.00 30.90 165 ASN C C 1
ATOM 4222 O O . ASN C 2 168 ? -15.262 -4.086 17.285 1.00 29.71 165 ASN C O 1
ATOM 4227 N N . LEU C 2 169 ? -15.164 -4.082 15.043 1.00 30.31 166 LEU C N 1
ATOM 4228 C CA . LEU C 2 169 ? -13.922 -4.780 15.069 1.00 30.37 166 LEU C CA 1
ATOM 4229 C C . LEU C 2 169 ? -12.876 -3.865 15.639 1.00 28.67 166 LEU C C 1
ATOM 4230 O O . LEU C 2 169 ? -12.846 -2.691 15.286 1.00 27.54 166 LEU C O 1
ATOM 4235 N N . PRO C 2 170 ? -11.984 -4.392 16.498 1.00 27.95 167 PRO C N 1
ATOM 4236 C CA . PRO C 2 170 ? -10.922 -3.542 17.021 1.00 27.45 167 PRO C CA 1
ATOM 4237 C C . PRO C 2 170 ? -9.718 -3.327 16.088 1.00 28.82 167 PRO C C 1
ATOM 4238 O O . PRO C 2 170 ? -8.790 -2.594 16.415 1.00 27.86 167 PRO C O 1
ATOM 4242 N N . PHE C 2 171 ? -9.795 -3.935 14.903 1.00 28.93 168 PHE C N 1
ATOM 4243 C CA . PHE C 2 171 ? -8.778 -3.835 13.860 1.00 30.88 168 PHE C CA 1
ATOM 4244 C C . PHE C 2 171 ? -9.481 -3.509 12.529 1.00 31.84 168 PHE C C 1
ATOM 4245 O O . PHE C 2 171 ? -10.703 -3.467 12.455 1.00 31.45 168 PHE C O 1
ATOM 4253 N N A ILE C 2 172 ? -8.689 -3.207 11.513 0.50 33.13 169 ILE C N 1
ATOM 4254 N N B ILE C 2 172 ? -8.686 -3.205 11.514 0.50 32.68 169 ILE C N 1
ATOM 4255 C CA A ILE C 2 172 ? -9.188 -2.913 10.181 0.50 34.67 169 ILE C CA 1
ATOM 4256 C CA B ILE C 2 172 ? -9.184 -2.911 10.181 0.50 33.86 169 ILE C CA 1
ATOM 4257 C C A ILE C 2 172 ? -8.896 -4.126 9.283 0.50 35.75 169 ILE C C 1
ATOM 4258 C C B ILE C 2 172 ? -8.893 -4.120 9.279 0.50 35.36 169 ILE C C 1
ATOM 4259 O O A ILE C 2 172 ? -7.777 -4.658 9.282 0.50 36.13 169 ILE C O 1
ATOM 4260 O O B ILE C 2 172 ? -7.777 -4.650 9.281 0.50 35.78 169 ILE C O 1
ATOM 4269 N N . ALA C 2 173 ? -9.910 -4.589 8.563 1.00 36.42 170 ALA C N 1
ATOM 4270 C CA . ALA C 2 173 ? -9.780 -5.752 7.694 1.00 39.48 170 ALA C CA 1
ATOM 4271 C C . ALA C 2 173 ? -10.342 -5.583 6.305 1.00 41.36 170 ALA C C 1
ATOM 4272 O O . ALA C 2 173 ? -11.173 -4.722 6.079 1.00 39.89 170 ALA C O 1
ATOM 4274 N N . SER C 2 174 ? -9.840 -6.418 5.372 1.00 44.48 171 SER C N 1
ATOM 4275 C CA . SER C 2 174 ? -10.336 -6.465 4.007 1.00 47.31 171 SER C CA 1
ATOM 4276 C C . SER C 2 174 ? -11.487 -7.455 4.010 1.00 50.45 171 SER C C 1
ATOM 4277 O O . SER C 2 174 ? -11.604 -8.258 4.938 1.00 50.63 171 SER C O 1
ATOM 4280 N N . VAL C 2 175 ? -12.349 -7.372 2.994 1.00 54.74 172 VAL C N 1
ATOM 4281 C CA . VAL C 2 175 ? -13.515 -8.271 2.834 1.00 60.35 172 VAL C CA 1
ATOM 4282 C C . VAL C 2 175 ? -13.340 -9.118 1.580 1.00 66.99 172 VAL C C 1
ATOM 4283 O O . VAL C 2 175 ? -12.728 -8.662 0.635 1.00 65.28 172 VAL C O 1
ATOM 4287 N N . VAL C 2 176 ? -13.939 -10.301 1.552 1.00 72.92 173 VAL C N 1
ATOM 4288 C CA . VAL C 2 176 ? -13.759 -11.202 0.392 1.00 78.53 173 VAL C CA 1
ATOM 4289 C C . VAL C 2 176 ? -14.743 -10.932 -0.762 1.00 82.94 173 VAL C C 1
ATOM 4290 O O . VAL C 2 176 ? -15.624 -10.063 -0.669 1.00 79.75 173 VAL C O 1
ATOM 4294 N N . ILE D 2 6 ? -50.871 39.784 24.435 1.00 117.73 3 ILE D N 1
ATOM 4295 C CA . ILE D 2 6 ? -50.732 40.052 22.977 1.00 113.11 3 ILE D CA 1
ATOM 4296 C C . ILE D 2 6 ? -52.090 40.164 22.305 1.00 110.83 3 ILE D C 1
ATOM 4297 O O . ILE D 2 6 ? -52.835 39.184 22.214 1.00 113.15 3 ILE D O 1
ATOM 4302 N N . GLU D 2 7 ? -52.415 41.365 21.842 1.00 108.45 4 GLU D N 1
ATOM 4303 C CA . GLU D 2 7 ? -53.676 41.594 21.166 1.00 106.57 4 GLU D CA 1
ATOM 4304 C C . GLU D 2 7 ? -53.431 42.267 19.831 1.00 102.53 4 GLU D C 1
ATOM 4305 O O . GLU D 2 7 ? -52.442 42.970 19.622 1.00 101.39 4 GLU D O 1
ATOM 4311 N N . ILE D 2 8 ? -54.363 42.040 18.927 1.00 100.95 5 ILE D N 1
ATOM 4312 C CA . ILE D 2 8 ? -54.299 42.625 17.617 1.00 99.05 5 ILE D CA 1
ATOM 4313 C C . ILE D 2 8 ? -54.765 44.057 17.694 1.00 100.57 5 ILE D C 1
ATOM 4314 O O . ILE D 2 8 ? -55.725 44.357 18.396 1.00 103.77 5 ILE D O 1
ATOM 4319 N N . LYS D 2 9 ? -54.071 44.945 16.994 1.00 100.03 6 LYS D N 1
ATOM 4320 C CA . LYS D 2 9 ? -54.474 46.357 16.975 1.00 103.28 6 LYS D CA 1
ATOM 4321 C C . LYS D 2 9 ? -55.268 46.713 15.712 1.00 102.61 6 LYS D C 1
ATOM 4322 O O . LYS D 2 9 ? -56.482 46.893 15.774 1.00 106.13 6 LYS D O 1
ATOM 4328 N N . ASP D 2 10 ? -54.597 46.771 14.572 1.00 99.87 7 ASP D N 1
ATOM 4329 C CA . ASP D 2 10 ? -55.237 47.144 13.318 1.00 99.49 7 ASP D CA 1
ATOM 4330 C C . ASP D 2 10 ? -54.832 46.241 12.182 1.00 94.66 7 ASP D C 1
ATOM 4331 O O . ASP D 2 10 ? -53.765 45.666 12.210 1.00 92.87 7 ASP D O 1
ATOM 4336 N N . THR D 2 11 ? -55.691 46.146 11.177 1.00 93.68 8 THR D N 1
ATOM 4337 C CA . THR D 2 11 ? -55.407 45.397 9.974 1.00 90.73 8 THR D CA 1
ATOM 4338 C C . THR D 2 11 ? -54.433 46.262 9.186 1.00 92.67 8 THR D C 1
ATOM 4339 O O . THR D 2 11 ? -54.715 47.433 8.977 1.00 96.75 8 THR D O 1
ATOM 4343 N N . LEU D 2 12 ? -53.291 45.718 8.777 1.00 91.05 9 LEU D N 1
ATOM 4344 C CA . LEU D 2 12 ? -52.311 46.490 8.005 1.00 94.60 9 LEU D CA 1
ATOM 4345 C C . LEU D 2 12 ? -52.403 46.225 6.521 1.00 94.40 9 LEU D C 1
ATOM 4346 O O . LEU D 2 12 ? -52.269 47.141 5.721 1.00 98.86 9 LEU D O 1
ATOM 4351 N N . ILE D 2 13 ? -52.593 44.969 6.153 1.00 90.16 10 ILE D N 1
ATOM 4352 C CA . ILE D 2 13 ? -52.712 44.600 4.751 1.00 90.21 10 ILE D CA 1
ATOM 4353 C C . ILE D 2 13 ? -53.840 43.599 4.716 1.00 87.20 10 ILE D C 1
ATOM 4354 O O . ILE D 2 13 ? -53.780 42.569 5.374 1.00 84.93 10 ILE D O 1
ATOM 4359 N N . SER D 2 14 ? -54.879 43.898 3.958 1.00 88.69 11 SER D N 1
ATOM 4360 C CA . SER D 2 14 ? -56.045 43.036 3.926 1.00 87.44 11 SER D CA 1
ATOM 4361 C C . SER D 2 14 ? -55.834 41.762 3.138 1.00 86.23 11 SER D C 1
ATOM 4362 O O . SER D 2 14 ? -54.898 41.628 2.367 1.00 85.82 11 SER D O 1
ATOM 4365 N N . GLU D 2 15 ? -56.752 40.832 3.351 1.00 86.50 12 GLU D N 1
ATOM 4366 C CA . GLU D 2 15 ? -56.755 39.569 2.658 1.00 87.05 12 GLU D CA 1
ATOM 4367 C C . GLU D 2 15 ? -56.764 39.805 1.146 1.00 90.01 12 GLU D C 1
ATOM 4368 O O . GLU D 2 15 ? -55.969 39.214 0.414 1.00 89.43 12 GLU D O 1
ATOM 4374 N N . GLU D 2 16 ? -57.642 40.700 0.685 1.00 67.91 13 GLU D N 1
ATOM 4375 C CA . GLU D 2 16 ? -57.759 40.990 -0.739 1.00 71.05 13 GLU D CA 1
ATOM 4376 C C . GLU D 2 16 ? -56.484 41.656 -1.287 1.00 70.18 13 GLU D C 1
ATOM 4377 O O . GLU D 2 16 ? -56.060 41.364 -2.402 1.00 70.74 13 GLU D O 1
ATOM 4383 N N . GLN D 2 17 ? -55.874 42.560 -0.526 1.00 70.66 14 GLN D N 1
ATOM 4384 C CA . GLN D 2 17 ? -54.617 43.175 -0.972 1.00 70.91 14 GLN D CA 1
ATOM 4385 C C . GLN D 2 17 ? -53.532 42.123 -1.123 1.00 69.89 14 GLN D C 1
ATOM 4386 O O . GLN D 2 17 ? -52.735 42.163 -2.051 1.00 67.67 14 GLN D O 1
ATOM 4392 N N . LEU D 2 18 ? -53.487 41.184 -0.177 1.00 68.43 15 LEU D N 1
ATOM 4393 C CA . LEU D 2 18 ? -52.494 40.137 -0.234 1.00 66.36 15 LEU D CA 1
ATOM 4394 C C . LEU D 2 18 ? -52.701 39.292 -1.471 1.00 69.24 15 LEU D C 1
ATOM 4395 O O . LEU D 2 18 ? -51.755 39.024 -2.181 1.00 68.75 15 LEU D O 1
ATOM 4400 N N . GLN D 2 19 ? -53.935 38.875 -1.735 1.00 72.97 16 GLN D N 1
ATOM 4401 C CA . GLN D 2 19 ? -54.196 38.035 -2.897 1.00 77.99 16 GLN D CA 1
ATOM 4402 C C . GLN D 2 19 ? -53.815 38.750 -4.196 1.00 80.56 16 GLN D C 1
ATOM 4403 O O . GLN D 2 19 ? -53.233 38.136 -5.086 1.00 77.33 16 GLN D O 1
ATOM 4409 N N . GLU D 2 20 ? -54.153 40.032 -4.321 1.00 82.00 17 GLU D N 1
ATOM 4410 C CA . GLU D 2 20 ? -53.789 40.771 -5.537 1.00 85.93 17 GLU D CA 1
ATOM 4411 C C . GLU D 2 20 ? -52.276 40.888 -5.702 1.00 79.98 17 GLU D C 1
ATOM 4412 O O . GLU D 2 20 ? -51.742 40.669 -6.795 1.00 71.17 17 GLU D O 1
ATOM 4418 N N . LYS D 2 21 ? -51.582 41.207 -4.609 1.00 78.48 18 LYS D N 1
ATOM 4419 C CA . LYS D 2 21 ? -50.135 41.369 -4.678 1.00 77.01 18 LYS D CA 1
ATOM 4420 C C . LYS D 2 21 ? -49.424 40.062 -4.999 1.00 73.66 18 LYS D C 1
ATOM 4421 O O . LYS D 2 21 ? -48.471 40.038 -5.763 1.00 70.54 18 LYS D O 1
ATOM 4427 N N . VAL D 2 22 ? -49.880 38.977 -4.401 1.00 74.87 19 VAL D N 1
ATOM 4428 C CA . VAL D 2 22 ? -49.278 37.685 -4.654 1.00 75.66 19 VAL D CA 1
ATOM 4429 C C . VAL D 2 22 ? -49.436 37.330 -6.152 1.00 76.49 19 VAL D C 1
ATOM 4430 O O . VAL D 2 22 ? -48.486 36.868 -6.760 1.00 74.20 19 VAL D O 1
ATOM 4434 N N . LYS D 2 23 ? -50.608 37.587 -6.734 1.00 76.63 20 LYS D N 1
ATOM 4435 C CA . LYS D 2 23 ? -50.860 37.318 -8.164 1.00 80.54 20 LYS D CA 1
ATOM 4436 C C . LYS D 2 23 ? -49.902 38.124 -9.039 1.00 77.16 20 LYS D C 1
ATOM 4437 O O . LYS D 2 23 ? -49.378 37.618 -10.021 1.00 72.02 20 LYS D O 1
ATOM 4443 N N . GLU D 2 24 ? -49.663 39.368 -8.646 1.00 75.46 21 GLU D N 1
ATOM 4444 C CA . GLU D 2 24 ? -48.736 40.232 -9.346 1.00 76.41 21 GLU D CA 1
ATOM 4445 C C . GLU D 2 24 ? -47.279 39.748 -9.259 1.00 74.99 21 GLU D C 1
ATOM 4446 O O . GLU D 2 24 ? -46.547 39.794 -10.246 1.00 74.04 21 GLU D O 1
ATOM 4452 N N . LEU D 2 25 ? -46.846 39.290 -8.081 1.00 72.27 22 LEU D N 1
ATOM 4453 C CA . LEU D 2 25 ? -45.488 38.785 -7.930 1.00 70.59 22 LEU D CA 1
ATOM 4454 C C . LEU D 2 25 ? -45.316 37.554 -8.806 1.00 70.58 22 LEU D C 1
ATOM 4455 O O . LEU D 2 25 ? -44.255 37.341 -9.378 1.00 73.06 22 LEU D O 1
ATOM 4460 N N . ALA D 2 26 ? -46.349 36.723 -8.885 1.00 70.31 23 ALA D N 1
ATOM 4461 C CA . ALA D 2 26 ? -46.263 35.508 -9.678 1.00 68.44 23 ALA D CA 1
ATOM 4462 C C . ALA D 2 26 ? -46.097 35.858 -11.138 1.00 72.57 23 ALA D C 1
ATOM 4463 O O . ALA D 2 26 ? -45.347 35.189 -11.839 1.00 71.39 23 ALA D O 1
ATOM 4465 N N . LEU D 2 27 ? -46.790 36.904 -11.607 1.00 73.76 24 LEU D N 1
ATOM 4466 C CA . LEU D 2 27 ? -46.644 37.317 -13.000 1.00 74.37 24 LEU D CA 1
ATOM 4467 C C . LEU D 2 27 ? -45.220 37.786 -13.271 1.00 73.00 24 LEU D C 1
ATOM 4468 O O . LEU D 2 27 ? -44.648 37.476 -14.305 1.00 72.60 24 LEU D O 1
ATOM 4473 N N . GLN D 2 28 ? -44.644 38.537 -12.335 1.00 74.35 25 GLN D N 1
ATOM 4474 C CA . GLN D 2 28 ? -43.268 39.016 -12.481 1.00 76.20 25 GLN D CA 1
ATOM 4475 C C . GLN D 2 28 ? -42.321 37.823 -12.594 1.00 77.53 25 GLN D C 1
ATOM 4476 O O . GLN D 2 28 ? -41.413 37.821 -13.413 1.00 77.69 25 GLN D O 1
ATOM 4482 N N . ILE D 2 29 ? -42.507 36.821 -11.738 1.00 73.88 26 ILE D N 1
ATOM 4483 C CA . ILE D 2 29 ? -41.665 35.619 -11.763 1.00 73.39 26 ILE D CA 1
ATOM 4484 C C . ILE D 2 29 ? -41.811 34.857 -13.089 1.00 73.02 26 ILE D C 1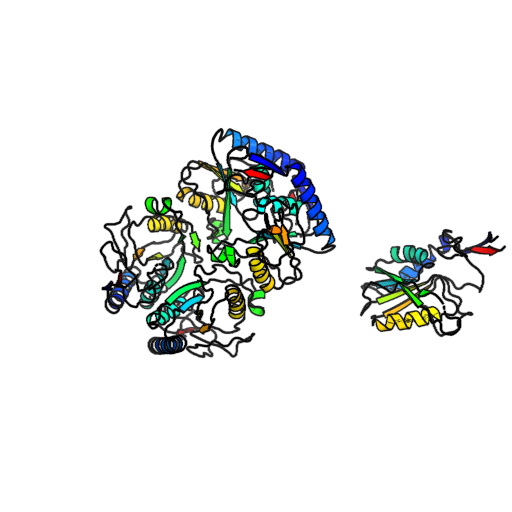
ATOM 4485 O O . ILE D 2 29 ? -40.826 34.469 -13.682 1.00 72.33 26 ILE D O 1
ATOM 4490 N N . GLU D 2 30 ? -43.038 34.629 -13.535 1.00 74.75 27 GLU D N 1
ATOM 4491 C CA . GLU D 2 30 ? -43.268 33.956 -14.811 1.00 79.37 27 GLU D CA 1
ATOM 4492 C C . GLU D 2 30 ? -42.564 34.676 -15.964 1.00 78.60 27 GLU D C 1
ATOM 4493 O O . GLU D 2 30 ? -41.988 34.040 -16.838 1.00 80.79 27 GLU D O 1
ATOM 4499 N N . ARG D 2 31 ? -42.588 36.000 -15.954 1.00 80.68 28 ARG D N 1
ATOM 4500 C CA . ARG D 2 31 ? -41.934 36.768 -17.022 1.00 85.04 28 ARG D CA 1
ATOM 4501 C C . ARG D 2 31 ? -40.425 36.568 -17.035 1.00 81.16 28 ARG D C 1
ATOM 4502 O O . ARG D 2 31 ? -39.828 36.426 -18.097 1.00 81.90 28 ARG D O 1
ATOM 4510 N N . ASP D 2 32 ? -39.814 36.549 -15.854 1.00 79.10 29 ASP D N 1
ATOM 4511 C CA . ASP D 2 32 ? -38.372 36.399 -15.746 1.00 77.20 29 ASP D CA 1
ATOM 4512 C C . ASP D 2 32 ? -37.875 35.004 -16.064 1.00 75.90 29 ASP D C 1
ATOM 4513 O O . ASP D 2 32 ? -36.696 34.835 -16.323 1.00 80.53 29 ASP D O 1
ATOM 4518 N N . PHE D 2 33 ? -38.750 34.007 -16.060 1.00 70.65 30 PHE D N 1
ATOM 4519 C CA . PHE D 2 33 ? -38.315 32.641 -16.313 1.00 71.05 30 PHE D CA 1
ATOM 4520 C C . PHE D 2 33 ? -39.204 31.951 -17.341 1.00 69.88 30 PHE D C 1
ATOM 4521 O O . PHE D 2 33 ? -39.563 30.783 -17.209 1.00 68.11 30 PHE D O 1
ATOM 4529 N N . GLU D 2 34 ? -39.518 32.676 -18.401 1.00 76.25 31 GLU D N 1
ATOM 4530 C CA . GLU D 2 34 ? -40.373 32.156 -19.458 1.00 76.02 31 GLU D CA 1
ATOM 4531 C C . GLU D 2 34 ? -39.835 30.842 -20.033 1.00 74.29 31 GLU D C 1
ATOM 4532 O O . GLU D 2 34 ? -38.669 30.762 -20.413 1.00 74.97 31 GLU D O 1
ATOM 4538 N N . GLY D 2 35 ? -40.688 29.823 -20.101 1.00 72.91 32 GLY D N 1
ATOM 4539 C CA . GLY D 2 35 ? -40.305 28.525 -20.666 1.00 75.73 32 GLY D CA 1
ATOM 4540 C C . GLY D 2 35 ? -39.353 27.664 -19.849 1.00 78.41 32 GLY D C 1
ATOM 4541 O O . GLY D 2 35 ? -38.827 26.669 -20.352 1.00 80.07 32 GLY D O 1
ATOM 4542 N N . GLU D 2 36 ? -39.137 27.995 -18.583 1.00 85.50 33 GLU D N 1
ATOM 4543 C CA . GLU D 2 36 ? -38.180 27.215 -17.813 1.00 82.89 33 GLU D CA 1
ATOM 4544 C C . GLU D 2 36 ? -38.699 26.805 -16.426 1.00 79.35 33 GLU D C 1
ATOM 4545 O O . GLU D 2 36 ? -39.673 27.376 -15.907 1.00 75.51 33 GLU D O 1
ATOM 4551 N N . GLU D 2 37 ? -38.094 25.746 -15.896 1.00 75.41 34 GLU D N 1
ATOM 4552 C CA . GLU D 2 37 ? -38.479 25.175 -14.624 1.00 72.84 34 GLU D CA 1
ATOM 4553 C C . GLU D 2 37 ? -37.940 26.076 -13.535 1.00 67.81 34 GLU D C 1
ATOM 4554 O O . GLU D 2 37 ? -36.946 26.776 -13.737 1.00 63.49 34 GLU D O 1
ATOM 4560 N N . ILE D 2 38 ? -38.593 26.048 -12.378 1.00 64.60 35 ILE D N 1
ATOM 4561 C CA . ILE D 2 38 ? -38.173 26.858 -11.256 1.00 62.86 35 ILE D CA 1
ATOM 4562 C C . ILE D 2 38 ? -38.221 26.034 -9.993 1.00 58.59 35 ILE D C 1
ATOM 4563 O O . ILE D 2 38 ? -39.091 25.170 -9.852 1.00 59.47 35 ILE D O 1
ATOM 4568 N N . VAL D 2 39 ? -37.255 26.268 -9.115 1.00 55.58 36 VAL D N 1
ATOM 4569 C CA . VAL D 2 39 ? -37.247 25.605 -7.810 1.00 54.61 36 VAL D CA 1
ATOM 4570 C C . VAL D 2 39 ? -37.544 26.711 -6.811 1.00 53.97 36 VAL D C 1
ATOM 4571 O O . VAL D 2 39 ? -36.860 27.748 -6.790 1.00 55.55 36 VAL D O 1
ATOM 4575 N N . VAL D 2 40 ? -38.587 26.513 -6.017 1.00 55.51 37 VAL D N 1
ATOM 4576 C CA . VAL D 2 40 ? -38.957 27.476 -4.994 1.00 55.52 37 VAL D CA 1
ATOM 4577 C C . VAL D 2 40 ? -38.541 26.891 -3.635 1.00 54.71 37 VAL D C 1
ATOM 4578 O O . VAL D 2 40 ? -38.867 25.749 -3.321 1.00 54.53 37 VAL D O 1
ATOM 4582 N N . ILE D 2 41 ? -37.752 27.645 -2.877 1.00 52.57 38 ILE D N 1
ATOM 4583 C CA . ILE D 2 41 ? -37.319 27.194 -1.583 1.00 51.20 38 ILE D CA 1
ATOM 4584 C C . ILE D 2 41 ? -37.867 28.157 -0.554 1.00 53.24 38 ILE D C 1
ATOM 4585 O O . ILE D 2 41 ? -37.446 29.307 -0.487 1.00 52.87 38 ILE D O 1
ATOM 4590 N N . ALA D 2 42 ? -38.801 27.657 0.245 1.00 51.92 39 ALA D N 1
ATOM 4591 C CA . ALA D 2 42 ? -39.430 28.454 1.265 1.00 55.32 39 ALA D CA 1
ATOM 4592 C C . ALA D 2 42 ? -38.732 28.310 2.624 1.00 51.78 39 ALA D C 1
ATOM 4593 O O . ALA D 2 42 ? -38.440 27.215 3.074 1.00 53.13 39 ALA D O 1
ATOM 4595 N N . VAL D 2 43 ? -38.477 29.441 3.267 1.00 54.12 40 VAL D N 1
ATOM 4596 C CA . VAL D 2 43 ? -37.855 29.445 4.577 1.00 51.41 40 VAL D CA 1
ATOM 4597 C C . VAL D 2 43 ? -38.941 29.267 5.645 1.00 49.80 40 VAL D C 1
ATOM 4598 O O . VAL D 2 43 ? -39.787 30.141 5.885 1.00 49.46 40 VAL D O 1
ATOM 4602 N N . LEU D 2 44 ? -38.928 28.103 6.277 1.00 50.34 41 LEU D N 1
ATOM 4603 C CA . LEU D 2 44 ? -39.896 27.811 7.322 1.00 48.85 41 LEU D CA 1
ATOM 4604 C C . LEU D 2 44 ? -39.627 28.654 8.559 1.00 50.35 41 LEU D C 1
ATOM 4605 O O . LEU D 2 44 ? -38.510 29.082 8.773 1.00 47.97 41 LEU D O 1
ATOM 4610 N N . LYS D 2 45 ? -40.650 28.888 9.383 1.00 51.29 42 LYS D N 1
ATOM 4611 C CA . LYS D 2 45 ? -42.005 28.399 9.136 1.00 54.15 42 LYS D CA 1
ATOM 4612 C C . LYS D 2 45 ? -42.877 29.451 8.467 1.00 52.83 42 LYS D C 1
ATOM 4613 O O . LYS D 2 45 ? -43.803 29.128 7.725 1.00 50.43 42 LYS D O 1
ATOM 4619 N N . GLY D 2 46 ? -42.546 30.707 8.721 1.00 53.79 43 GLY D N 1
ATOM 4620 C CA . GLY D 2 46 ? -43.383 31.838 8.318 1.00 55.49 43 GLY D CA 1
ATOM 4621 C C . GLY D 2 46 ? -43.755 32.124 6.885 1.00 56.49 43 GLY D C 1
ATOM 4622 O O . GLY D 2 46 ? -44.716 32.825 6.628 1.00 59.78 43 GLY D O 1
ATOM 4623 N N . SER D 2 47 ? -43.011 31.585 5.944 1.00 51.34 44 SER D N 1
ATOM 4624 C CA . SER D 2 47 ? -43.309 31.817 4.589 1.00 52.32 44 SER D CA 1
ATOM 4625 C C . SER D 2 47 ? -44.251 30.782 3.988 1.00 51.65 44 SER D C 1
ATOM 4626 O O . SER D 2 47 ? -44.608 30.920 2.818 1.00 51.04 44 SER D O 1
ATOM 4629 N N . PHE D 2 48 ? -44.696 29.778 4.754 1.00 49.41 45 PHE D N 1
ATOM 4630 C CA . PHE D 2 48 ? -45.469 28.678 4.130 1.00 49.78 45 PHE D CA 1
ATOM 4631 C C . PHE D 2 48 ? -46.804 29.076 3.514 1.00 50.51 45 PHE D C 1
ATOM 4632 O O . PHE D 2 48 ? -47.189 28.497 2.514 1.00 50.67 45 PHE D O 1
ATOM 4640 N N . VAL D 2 49 ? -47.479 30.063 4.081 1.00 51.61 46 VAL D N 1
ATOM 4641 C CA . VAL D 2 49 ? -48.766 30.500 3.537 1.00 53.16 46 VAL D CA 1
ATOM 4642 C C . VAL D 2 49 ? -48.534 31.259 2.234 1.00 54.86 46 VAL D C 1
ATOM 4643 O O . VAL D 2 49 ? -49.169 31.002 1.221 1.00 55.45 46 VAL D O 1
ATOM 4647 N N . PHE D 2 50 ? -47.616 32.205 2.276 1.00 55.29 47 PHE D N 1
ATOM 4648 C CA . PHE D 2 50 ? -47.237 32.976 1.099 1.00 55.76 47 PHE D CA 1
ATOM 4649 C C . PHE D 2 50 ? -46.797 32.048 -0.041 1.00 57.33 47 PHE D C 1
ATOM 4650 O O . PHE D 2 50 ? -47.210 32.217 -1.202 1.00 57.43 47 PHE D O 1
ATOM 4658 N N . ALA D 2 51 ? -45.988 31.047 0.300 1.00 54.76 48 ALA D N 1
ATOM 4659 C CA . ALA D 2 51 ? -45.479 30.111 -0.702 1.00 57.56 48 ALA D CA 1
ATOM 4660 C C . ALA D 2 51 ? -46.606 29.316 -1.312 1.00 59.44 48 ALA D C 1
ATOM 4661 O O . ALA D 2 51 ? -46.654 29.166 -2.533 1.00 63.42 48 ALA D O 1
ATOM 4663 N N . ALA D 2 52 ? -47.512 28.822 -0.482 1.00 56.24 49 ALA D N 1
ATOM 4664 C CA . ALA D 2 52 ? -48.655 28.060 -0.973 1.00 56.82 49 ALA D CA 1
ATOM 4665 C C . ALA D 2 52 ? -49.468 28.894 -1.981 1.00 57.22 49 ALA D C 1
ATOM 4666 O O . ALA D 2 52 ? -49.848 28.385 -3.022 1.00 59.14 49 ALA D O 1
ATOM 4668 N N . ASP D 2 53 ? -49.711 30.170 -1.681 1.00 56.61 50 ASP D N 1
ATOM 4669 C CA . ASP D 2 53 ? -50.496 31.016 -2.578 1.00 59.23 50 ASP D CA 1
ATOM 4670 C C . ASP D 2 53 ? -49.710 31.408 -3.823 1.00 61.45 50 ASP D C 1
ATOM 4671 O O . ASP D 2 53 ? -50.245 31.409 -4.913 1.00 64.57 50 ASP D O 1
ATOM 4676 N N . LEU D 2 54 ? -48.441 31.754 -3.652 1.00 60.90 51 LEU D N 1
ATOM 4677 C CA . LEU D 2 54 ? -47.615 32.190 -4.761 1.00 61.99 51 LEU D CA 1
ATOM 4678 C C . LEU D 2 54 ? -47.460 31.130 -5.843 1.00 62.84 51 LEU D C 1
ATOM 4679 O O . LEU D 2 54 ? -47.676 31.398 -7.024 1.00 65.65 51 LEU D O 1
ATOM 4684 N N . ILE D 2 55 ? -47.102 29.918 -5.448 1.00 60.62 52 ILE D N 1
ATOM 4685 C CA . ILE D 2 55 ? -46.848 28.871 -6.435 1.00 62.18 52 ILE D CA 1
ATOM 4686 C C . ILE D 2 55 ? -48.068 28.469 -7.249 1.00 65.36 52 ILE D 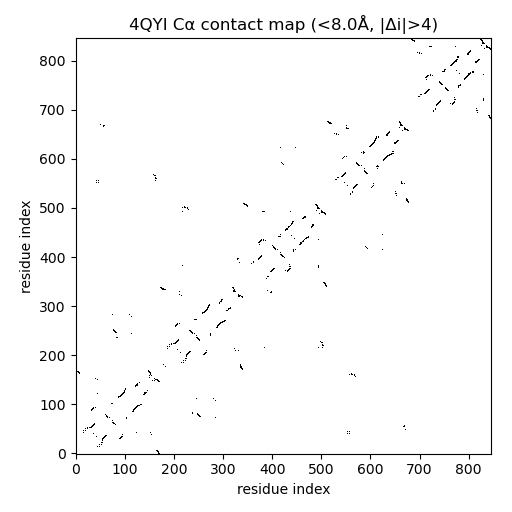C 1
ATOM 4687 O O . ILE D 2 55 ? -47.932 28.052 -8.404 1.00 65.64 52 ILE D O 1
ATOM 4692 N N . ARG D 2 56 ? -49.253 28.625 -6.670 1.00 66.32 53 ARG D N 1
ATOM 4693 C CA . ARG D 2 56 ? -50.486 28.274 -7.369 1.00 68.04 53 ARG D CA 1
ATOM 4694 C C . ARG D 2 56 ? -50.818 29.213 -8.517 1.00 70.24 53 ARG D C 1
ATOM 4695 O O . ARG D 2 56 ? -51.676 28.909 -9.321 1.00 71.49 53 ARG D O 1
ATOM 4703 N N . HIS D 2 57 ? -50.150 30.361 -8.562 1.00 71.03 54 HIS D N 1
ATOM 4704 C CA . HIS D 2 57 ? -50.331 31.319 -9.629 1.00 73.90 54 HIS D CA 1
ATOM 4705 C C . HIS D 2 57 ? -49.220 31.207 -10.656 1.00 71.49 54 HIS D C 1
ATOM 4706 O O . HIS D 2 57 ? -49.291 31.843 -11.685 1.00 71.66 54 HIS D O 1
ATOM 4713 N N . ILE D 2 58 ? -48.193 30.413 -10.361 1.00 68.00 55 ILE D N 1
ATOM 4714 C CA . ILE D 2 58 ? -47.089 30.226 -11.283 1.00 67.17 55 ILE D CA 1
ATOM 4715 C C . ILE D 2 58 ? -47.372 29.009 -12.163 1.00 69.21 55 ILE D C 1
ATOM 4716 O O . ILE D 2 58 ? -47.546 27.885 -11.682 1.00 67.50 55 ILE D O 1
ATOM 4721 N N . LYS D 2 59 ? -47.400 29.246 -13.471 1.00 71.37 56 LYS D N 1
ATOM 4722 C CA . LYS D 2 59 ? -47.699 28.211 -14.450 1.00 74.55 56 LYS D CA 1
ATOM 4723 C C . LYS D 2 59 ? -46.508 27.344 -14.814 1.00 74.66 56 LYS D C 1
ATOM 4724 O O . LYS D 2 59 ? -46.671 26.223 -15.290 1.00 75.10 56 LYS D O 1
ATOM 4730 N N . ASN D 2 60 ? -45.311 27.877 -14.630 1.00 75.02 57 ASN D N 1
ATOM 4731 C CA . ASN D 2 60 ? -44.106 27.111 -14.922 1.00 76.43 57 ASN D CA 1
ATOM 4732 C C . ASN D 2 60 ? -44.072 25.831 -14.099 1.00 74.22 57 ASN D C 1
ATOM 4733 O O . ASN D 2 60 ? -44.789 25.705 -13.105 1.00 71.70 57 ASN D O 1
ATOM 4738 N N . ASP D 2 61 ? -43.243 24.888 -14.529 1.00 76.50 58 ASP D N 1
ATOM 4739 C CA . ASP D 2 61 ? -43.035 23.670 -13.782 1.00 79.34 58 ASP D CA 1
ATOM 4740 C C . ASP D 2 61 ? -42.276 24.093 -12.513 1.00 75.29 58 ASP D C 1
ATOM 4741 O O . ASP D 2 61 ? -41.152 24.594 -12.585 1.00 71.76 58 ASP D O 1
ATOM 4746 N N . VAL D 2 62 ? -42.907 23.917 -11.355 1.00 71.79 59 VAL D N 1
ATOM 4747 C CA . VAL D 2 62 ? -42.306 24.318 -10.100 1.00 68.64 59 VAL D CA 1
ATOM 4748 C C . VAL D 2 62 ? -42.022 23.148 -9.175 1.00 65.17 59 VAL D C 1
ATOM 4749 O O . VAL D 2 62 ? -42.844 22.243 -9.024 1.00 65.56 59 VAL D O 1
ATOM 4753 N N . THR D 2 63 ? -40.831 23.163 -8.588 1.00 63.19 60 THR D N 1
ATOM 4754 C CA . THR D 2 63 ? -40.430 22.172 -7.596 1.00 58.73 60 THR D CA 1
ATOM 4755 C C . THR D 2 63 ? -40.328 22.989 -6.320 1.00 57.69 60 THR D C 1
ATOM 4756 O O . THR D 2 63 ? -39.751 24.081 -6.326 1.00 57.35 60 THR D O 1
ATOM 4760 N N . ILE D 2 64 ? -40.903 22.511 -5.222 1.00 57.93 61 ILE D N 1
ATOM 4761 C CA . ILE D 2 64 ? -40.790 23.288 -3.992 1.00 52.77 61 ILE D CA 1
ATOM 4762 C C . ILE D 2 64 ? -40.145 22.476 -2.893 1.00 52.44 61 ILE D C 1
ATOM 4763 O O . ILE D 2 64 ? -40.294 21.254 -2.842 1.00 54.49 61 ILE D O 1
ATOM 4768 N N . ASP D 2 65 ? -39.351 23.139 -2.068 1.00 48.57 62 ASP D N 1
ATOM 4769 C CA . ASP D 2 65 ? -38.697 22.466 -0.967 1.00 49.05 62 ASP D CA 1
ATOM 4770 C C . ASP D 2 65 ? -38.621 23.494 0.146 1.00 47.79 62 ASP D C 1
ATOM 4771 O O . ASP D 2 65 ? -38.951 24.687 -0.067 1.00 46.89 62 ASP D O 1
ATOM 4776 N N . PHE D 2 66 ? -38.202 23.034 1.319 1.00 46.76 63 PHE D N 1
ATOM 4777 C CA . PHE D 2 66 ? -38.128 23.881 2.479 1.00 47.27 63 PHE D CA 1
ATOM 4778 C C . PHE D 2 66 ? -36.778 23.841 3.150 1.00 45.03 63 PHE D C 1
ATOM 4779 O O . PHE D 2 66 ? -36.043 22.868 3.044 1.00 43.07 63 PHE D O 1
ATOM 4787 N N . ILE D 2 67 ? -36.468 24.936 3.828 1.00 45.16 64 ILE D N 1
ATOM 4788 C CA . ILE D 2 67 ? -35.260 25.014 4.602 1.00 46.22 64 ILE D CA 1
ATOM 4789 C C . ILE D 2 67 ? -35.612 25.600 5.963 1.00 45.35 64 ILE D C 1
ATOM 4790 O O . ILE D 2 67 ? -36.524 26.429 6.069 1.00 44.63 64 ILE D O 1
ATOM 4795 N N . SER D 2 68 ? -34.952 25.100 7.010 1.00 43.87 65 SER D N 1
ATOM 4796 C CA . SER D 2 68 ? -35.163 25.577 8.374 1.00 46.42 65 SER D CA 1
ATOM 4797 C C . SER D 2 68 ? -33.795 25.863 8.989 1.00 45.32 65 SER D C 1
ATOM 4798 O O . SER D 2 68 ? -32.864 25.030 8.919 1.00 42.17 65 SER D O 1
ATOM 4801 N N . ALA D 2 69 ? -33.679 27.006 9.645 1.00 45.52 66 ALA D N 1
ATOM 4802 C CA . ALA D 2 69 ? -32.422 27.426 10.241 1.00 48.31 66 ALA D CA 1
ATOM 4803 C C . ALA D 2 69 ? -32.683 28.039 11.600 1.00 52.02 66 ALA D C 1
ATOM 4804 O O . ALA D 2 69 ? -33.681 28.697 11.770 1.00 51.67 66 ALA D O 1
ATOM 4806 N N . SER D 2 70 ? -31.814 27.798 12.578 1.00 53.37 67 SER D N 1
ATOM 4807 C CA . SER D 2 70 ? -32.023 28.420 13.888 1.00 57.32 67 SER D CA 1
ATOM 4808 C C . SER D 2 70 ? -30.815 29.239 14.296 1.00 56.09 67 SER D C 1
ATOM 4809 O O . SER D 2 70 ? -29.693 29.063 13.820 1.00 51.89 67 SER D O 1
ATOM 4812 N N . SER D 2 71 ? -31.060 30.140 15.224 1.00 60.06 68 SER D N 1
ATOM 4813 C CA . SER D 2 71 ? -30.040 31.034 15.702 1.00 59.12 68 SER D CA 1
ATOM 4814 C C . SER D 2 71 ? -29.052 30.396 16.651 1.00 62.06 68 SER D C 1
ATOM 4815 O O . SER D 2 71 ? -29.375 29.440 17.368 1.00 65.60 68 SER D O 1
ATOM 4818 N N . TYR D 2 72 ? -27.834 30.924 16.638 1.00 61.44 69 TYR D N 1
ATOM 4819 C CA . TYR D 2 72 ? -26.810 30.490 17.565 1.00 63.38 69 TYR D CA 1
ATOM 4820 C C . TYR D 2 72 ? -26.773 31.451 18.761 1.00 70.03 69 TYR D C 1
ATOM 4821 O O . TYR D 2 72 ? -26.007 31.240 19.681 1.00 76.49 69 TYR D O 1
ATOM 4830 N N . GLY D 2 73 ? -27.583 32.503 18.746 1.00 75.81 70 GLY D N 1
ATOM 4831 C CA . GLY D 2 73 ? -27.588 33.495 19.850 1.00 83.85 70 GLY D CA 1
ATOM 4832 C C . GLY D 2 73 ? -27.174 34.874 19.345 1.00 89.96 70 GLY D C 1
ATOM 4833 O O . GLY D 2 73 ? -27.621 35.298 18.271 1.00 88.70 70 GLY D O 1
ATOM 4834 N N . ASN D 2 74 ? -26.326 35.584 20.094 1.00 95.34 71 ASN D N 1
ATOM 4835 C CA . ASN D 2 74 ? -25.864 36.921 19.664 1.00 104.87 71 ASN D CA 1
ATOM 4836 C C . ASN D 2 74 ? -25.218 36.925 18.289 1.00 105.65 71 ASN D C 1
ATOM 4837 O O . ASN D 2 74 ? -25.408 37.860 17.484 1.00 110.85 71 ASN D O 1
ATOM 4842 N N . GLN D 2 75 ? -24.446 35.872 18.045 1.00 101.77 72 GLN D N 1
ATOM 4843 C CA . GLN D 2 75 ? -23.748 35.668 16.785 1.00 98.99 72 GLN D CA 1
ATOM 4844 C C . GLN D 2 75 ? -24.708 35.832 15.597 1.00 100.60 72 GLN D C 1
ATOM 4845 O O . GLN D 2 75 ? -24.383 36.473 14.599 1.00 114.58 72 GLN D O 1
ATOM 4851 N N . THR D 2 76 ? -25.902 35.265 15.714 1.00 97.50 73 THR D N 1
ATOM 4852 C CA . THR D 2 76 ? -26.908 35.359 14.659 1.00 93.60 73 THR D CA 1
ATOM 4853 C C . THR D 2 76 ? -27.395 36.810 14.453 1.00 93.67 73 THR D C 1
ATOM 4854 O O . THR D 2 76 ? -27.465 37.311 13.325 1.00 94.74 73 THR D O 1
ATOM 4858 N N . GLU D 2 77 ? -27.721 37.484 15.548 1.00 98.35 74 GLU D N 1
ATOM 4859 C CA . GLU D 2 77 ? -28.211 38.869 15.486 1.00 101.50 74 GLU D CA 1
ATOM 4860 C C . GLU D 2 77 ? -27.218 39.850 14.819 1.00 100.00 74 GLU D C 1
ATOM 4861 O O . GLU D 2 77 ? -27.617 40.844 14.178 1.00 99.61 74 GLU D O 1
ATOM 4867 N N . THR D 2 78 ? -25.927 39.540 14.920 1.00 85.56 75 THR D N 1
ATOM 4868 C CA . THR D 2 78 ? -24.901 40.427 14.372 1.00 85.15 75 THR D CA 1
ATOM 4869 C C . THR D 2 78 ? -24.213 39.905 13.106 1.00 80.47 75 THR D C 1
ATOM 4870 O O . THR D 2 78 ? -23.754 40.702 12.290 1.00 83.56 75 THR D O 1
ATOM 4874 N N . THR D 2 79 ? -24.149 38.590 12.920 1.00 72.50 76 THR D N 1
ATOM 4875 C CA . THR D 2 79 ? -23.483 38.052 11.733 1.00 68.59 76 THR D CA 1
ATOM 4876 C C . THR D 2 79 ? -24.365 37.187 10.830 1.00 65.57 76 THR D C 1
ATOM 4877 O O . THR D 2 79 ? -23.954 36.854 9.721 1.00 66.29 76 THR D O 1
ATOM 4881 N N . GLY D 2 80 ? -25.562 36.826 11.286 1.00 60.06 77 GLY D N 1
ATOM 4882 C CA . GLY D 2 80 ? -26.473 36.020 10.478 1.00 57.50 77 GLY D CA 1
ATOM 4883 C C . GLY D 2 80 ? -26.152 34.525 10.474 1.00 53.83 77 GLY D C 1
ATOM 4884 O O . GLY D 2 80 ? -26.892 33.733 9.861 1.00 52.92 77 GLY D O 1
ATOM 4885 N N . LYS D 2 81 ? -25.068 34.150 11.152 1.00 51.52 78 LYS D N 1
ATOM 4886 C CA . LYS D 2 81 ? -24.655 32.756 11.243 1.00 50.03 78 LYS D CA 1
ATOM 4887 C C . LYS D 2 81 ? -25.782 31.994 11.896 1.00 50.29 78 LYS D C 1
ATOM 4888 O O . LYS D 2 81 ? -26.216 32.348 13.005 1.00 51.68 78 LYS D O 1
ATOM 4894 N N . VAL D 2 82 ? -26.312 31.010 11.184 1.00 46.63 79 VAL D N 1
ATOM 4895 C CA . VAL D 2 82 ? -27.389 30.168 11.683 1.00 45.49 79 VAL D CA 1
ATOM 4896 C C . VAL D 2 82 ? -27.060 28.704 11.481 1.00 45.34 79 VAL D C 1
ATOM 4897 O O . VAL D 2 82 ? -26.264 28.338 10.606 1.00 43.34 79 VAL D O 1
ATOM 4901 N N . LYS D 2 83 ? -27.683 27.878 12.306 1.00 46.18 80 LYS D N 1
ATOM 4902 C CA . LYS D 2 83 ? -27.524 26.443 12.265 1.00 48.46 80 LYS D CA 1
ATOM 4903 C C . LYS D 2 83 ? -28.582 25.868 11.336 1.00 50.27 80 LYS D C 1
ATOM 4904 O O . LYS D 2 83 ? -29.775 26.155 11.487 1.00 49.73 80 LYS D O 1
ATOM 4910 N N . LEU D 2 84 ? -28.166 25.114 10.328 1.00 44.79 81 LEU D N 1
ATOM 4911 C CA . LEU D 2 84 ? -29.146 24.505 9.459 1.00 45.19 81 LEU D CA 1
ATOM 4912 C C . LEU D 2 84 ? -29.824 23.365 10.157 1.00 45.14 81 LEU D C 1
ATOM 4913 O O . LEU D 2 84 ? -29.175 22.398 10.513 1.00 47.46 81 LEU D O 1
ATOM 4918 N N . LEU D 2 85 ? -31.129 23.489 10.387 1.00 44.34 82 LEU D N 1
ATOM 4919 C CA . LEU D 2 85 ? -31.884 22.424 11.048 1.00 43.48 82 LEU D CA 1
ATOM 4920 C C . LEU D 2 85 ? -32.425 21.450 10.057 1.00 42.92 82 LEU D C 1
ATOM 4921 O O . LEU D 2 85 ? -32.540 20.268 10.338 1.00 41.32 82 LEU D O 1
ATOM 4926 N N . LYS D 2 86 ? -32.809 21.960 8.894 1.00 46.52 83 LYS D N 1
ATOM 4927 C CA . LYS D 2 86 ? -33.298 21.111 7.813 1.00 45.59 83 LYS D CA 1
ATOM 4928 C C . LYS D 2 86 ? -32.764 21.712 6.531 1.00 43.47 83 LYS D C 1
ATOM 4929 O O . LYS D 2 86 ? -33.113 22.852 6.144 1.00 45.45 83 LYS D O 1
ATOM 4935 N N . ASP D 2 87 ? -31.907 20.959 5.875 1.00 40.73 84 ASP D N 1
ATOM 4936 C CA . ASP D 2 87 ? -31.280 21.401 4.613 1.00 42.56 84 ASP D CA 1
ATOM 4937 C C . ASP D 2 87 ? -32.190 20.934 3.466 1.00 44.72 84 ASP D C 1
ATOM 4938 O O . ASP D 2 87 ? -33.141 20.180 3.683 1.00 46.20 84 ASP D O 1
ATOM 4943 N N . ILE D 2 88 ? -31.922 21.398 2.248 1.00 46.16 85 ILE D N 1
ATOM 4944 C CA . ILE D 2 88 ? -32.779 21.011 1.132 1.00 47.68 85 ILE D CA 1
ATOM 4945 C C . ILE D 2 88 ? -32.528 19.594 0.638 1.00 44.12 85 ILE D C 1
ATOM 4946 O O . ILE D 2 88 ? -31.414 19.079 0.742 1.00 47.32 85 ILE D O 1
ATOM 4951 N N . ASP D 2 89 ? -33.584 18.964 0.129 1.00 43.16 86 ASP D N 1
ATOM 4952 C CA . ASP D 2 89 ? -33.537 17.603 -0.418 1.00 41.86 86 ASP D CA 1
ATOM 4953 C C . ASP D 2 89 ? -33.414 17.663 -1.920 1.00 46.78 86 ASP D C 1
ATOM 4954 O O . ASP D 2 89 ? -32.832 16.777 -2.524 1.00 45.31 86 ASP D O 1
ATOM 4959 N N . VAL D 2 90 ? -33.968 18.702 -2.535 1.00 48.29 87 VAL D N 1
ATOM 4960 C CA . VAL D 2 90 ? -33.936 18.765 -4.010 1.00 50.27 87 VAL D CA 1
ATOM 4961 C C . VAL D 2 90 ? -32.648 19.258 -4.593 1.00 49.86 87 VAL D C 1
ATOM 4962 O O . VAL D 2 90 ? -31.852 19.936 -3.950 1.00 47.42 87 VAL D O 1
ATOM 4966 N N . ASN D 2 91 ? -32.454 18.906 -5.855 1.00 49.54 88 ASN D N 1
ATOM 4967 C CA . ASN D 2 91 ? -31.290 19.319 -6.586 1.00 50.69 88 ASN D CA 1
ATOM 4968 C C . ASN D 2 91 ? -31.468 20.708 -7.183 1.00 51.32 88 ASN D C 1
ATOM 4969 O O . ASN D 2 91 ? -32.331 20.886 -7.998 1.00 55.87 88 ASN D O 1
ATOM 4974 N N . ILE D 2 92 ? -30.652 21.685 -6.789 1.00 50.01 89 ILE D N 1
ATOM 4975 C CA . ILE D 2 92 ? -30.735 23.000 -7.383 1.00 51.97 89 ILE D CA 1
ATOM 4976 C C . ILE D 2 92 ? -29.522 23.311 -8.279 1.00 53.70 89 ILE D C 1
ATOM 4977 O O . ILE D 2 92 ? -29.393 24.416 -8.791 1.00 58.65 89 ILE D O 1
ATOM 4982 N N . THR D 2 93 ? -28.627 22.346 -8.454 1.00 52.09 90 THR D N 1
ATOM 4983 C CA . THR D 2 93 ? -27.439 22.549 -9.298 1.00 53.90 90 THR D CA 1
ATOM 4984 C C . THR D 2 93 ? -27.862 22.828 -10.744 1.00 54.65 90 THR D C 1
ATOM 4985 O O . THR D 2 93 ? -28.560 22.018 -11.365 1.00 56.12 90 THR D O 1
ATOM 4989 N N . GLY D 2 94 ? -27.469 23.994 -11.249 1.00 55.79 91 GLY D N 1
ATOM 4990 C CA . GLY D 2 94 ? -27.838 24.431 -12.607 1.00 58.48 91 GLY D CA 1
ATOM 4991 C C . GLY D 2 94 ? -29.306 24.809 -12.758 1.00 59.02 91 GLY D C 1
ATOM 4992 O O . GLY D 2 94 ? -29.800 24.946 -13.861 1.00 57.14 91 GLY D O 1
ATOM 4993 N N . LYS D 2 95 ? -30.013 24.990 -11.646 1.00 58.09 92 LYS D N 1
ATOM 4994 C CA . LYS D 2 95 ? -31.426 25.341 -11.697 1.00 61.10 92 LYS D CA 1
ATOM 4995 C C . LYS D 2 95 ? -31.666 26.807 -11.347 1.00 61.16 92 LYS D C 1
ATOM 4996 O O . LYS D 2 95 ? -30.790 27.504 -10.816 1.00 59.59 92 LYS D O 1
ATOM 5002 N N . ASN D 2 96 ? -32.879 27.246 -11.667 1.00 62.13 93 ASN D N 1
ATOM 5003 C CA . ASN D 2 96 ? -33.351 28.566 -11.351 1.00 60.20 93 ASN D CA 1
ATOM 5004 C C . ASN D 2 96 ? -33.986 28.434 -9.975 1.00 58.76 93 ASN D C 1
ATOM 5005 O O . ASN D 2 96 ? -34.948 27.695 -9.795 1.00 58.37 93 ASN D O 1
ATOM 5010 N N . VAL D 2 97 ? -33.477 29.196 -9.024 1.00 57.62 94 VAL D N 1
ATOM 5011 C CA . VAL D 2 97 ? -33.978 29.114 -7.685 1.00 57.86 94 VAL D CA 1
ATOM 5012 C C . VAL D 2 97 ? -34.543 30.426 -7.170 1.00 57.59 94 VAL D C 1
ATOM 5013 O O . VAL D 2 97 ? -33.914 31.484 -7.296 1.00 59.43 94 VAL D O 1
ATOM 5017 N N . ILE D 2 98 ? -35.724 30.348 -6.574 1.00 57.00 95 ILE D N 1
ATOM 5018 C CA . ILE D 2 98 ? -36.313 31.513 -5.925 1.00 57.91 95 ILE D CA 1
ATOM 5019 C C . ILE D 2 98 ? -36.520 31.158 -4.441 1.00 54.87 95 ILE D C 1
ATOM 5020 O O . ILE D 2 98 ? -37.217 30.211 -4.116 1.00 53.70 95 ILE D O 1
ATOM 5025 N N . VAL D 2 99 ? -35.885 31.925 -3.560 1.00 54.73 96 VAL D N 1
ATOM 5026 C CA . VAL D 2 99 ? -35.979 31.691 -2.122 1.00 55.74 96 VAL D CA 1
ATOM 5027 C C . VAL D 2 99 ? -37.073 32.609 -1.637 1.00 56.43 96 VAL D C 1
ATOM 5028 O O . VAL D 2 99 ? -37.023 33.826 -1.869 1.00 57.34 96 VAL D O 1
ATOM 5032 N N . VAL D 2 100 ? -38.049 32.012 -0.965 1.00 52.73 97 VAL D N 1
ATOM 5033 C CA . VAL D 2 100 ? -39.224 32.724 -0.515 1.00 53.43 97 VAL D CA 1
ATOM 5034 C C . VAL D 2 100 ? -39.223 32.957 0.981 1.00 53.01 97 VAL D C 1
ATOM 5035 O O . VAL D 2 100 ? -39.072 32.029 1.771 1.00 51.31 97 VAL D O 1
ATOM 5039 N N . GLU D 2 101 ? -39.362 34.219 1.358 1.00 54.26 98 GLU D N 1
ATOM 5040 C CA . GLU D 2 101 ? -39.445 34.622 2.747 1.00 56.20 98 GLU D CA 1
ATOM 5041 C C . GLU D 2 101 ? -40.706 35.422 3.020 1.00 58.35 98 GLU D C 1
ATOM 5042 O O . GLU D 2 101 ? -41.344 35.949 2.104 1.00 58.64 98 GLU D O 1
ATOM 5048 N N . ASP D 2 102 ? -41.052 35.479 4.298 1.00 58.69 99 ASP D N 1
ATOM 5049 C CA . ASP D 2 102 ? -42.159 36.266 4.748 1.00 61.36 99 ASP D CA 1
ATOM 5050 C C . ASP D 2 102 ? -41.648 37.680 4.986 1.00 63.30 99 ASP D C 1
ATOM 5051 O O . ASP D 2 102 ? -42.306 38.654 4.627 1.00 63.65 99 ASP D O 1
ATOM 5056 N N . ILE D 2 103 ? -40.456 37.792 5.565 1.00 61.83 100 ILE D N 1
ATOM 5057 C CA . ILE D 2 103 ? -39.890 39.098 5.880 1.00 64.36 100 ILE D CA 1
ATOM 5058 C C . ILE D 2 103 ? -38.400 39.149 5.717 1.00 63.32 100 ILE D C 1
ATOM 5059 O O . ILE D 2 103 ? -37.697 38.182 5.992 1.00 60.98 100 ILE D O 1
ATOM 5064 N N . ILE D 2 104 ? -37.905 40.282 5.260 1.00 63.85 101 ILE D N 1
ATOM 5065 C CA . ILE D 2 104 ? -36.482 40.478 5.190 1.00 64.36 101 ILE D CA 1
ATOM 5066 C C . ILE D 2 104 ? -36.264 41.799 5.879 1.00 69.20 101 ILE D C 1
ATOM 5067 O O . ILE D 2 104 ? -36.872 42.792 5.466 1.00 68.08 101 ILE D O 1
ATOM 5072 N N . ASP D 2 105 ? -35.442 41.822 6.926 1.00 70.09 102 ASP D N 1
ATOM 5073 C CA . ASP D 2 105 ? -35.144 43.070 7.622 1.00 76.49 102 ASP D CA 1
ATOM 5074 C C . ASP D 2 105 ? -33.634 43.383 7.627 1.00 75.33 102 ASP D C 1
ATOM 5075 O O . ASP D 2 105 ? -33.180 44.186 6.815 1.00 76.40 102 ASP D O 1
ATOM 5080 N N . SER D 2 106 ? -32.853 42.743 8.493 1.00 75.60 103 SER D N 1
ATOM 5081 C CA . SER D 2 106 ? -31.407 42.978 8.539 1.00 73.84 103 SER D CA 1
ATOM 5082 C C . SER D 2 106 ? -30.744 42.308 7.337 1.00 71.19 103 SER D C 1
ATOM 5083 O O . SER D 2 106 ? -29.723 42.786 6.832 1.00 68.34 103 SER D O 1
ATOM 5086 N N . GLY D 2 107 ? -31.350 41.208 6.884 1.00 67.66 104 GLY D N 1
ATOM 5087 C CA . GLY D 2 107 ? -30.854 40.448 5.736 1.00 65.58 104 GLY D CA 1
ATOM 5088 C C . GLY D 2 107 ? -29.681 39.555 6.103 1.00 68.80 104 GLY D C 1
ATOM 5089 O O . GLY D 2 107 ? -29.211 38.812 5.261 1.00 69.18 104 GLY D O 1
ATOM 5090 N N . LEU D 2 108 ? -29.230 39.596 7.360 1.00 66.98 105 LEU D N 1
ATOM 5091 C CA . LEU D 2 108 ? -28.052 38.827 7.803 1.00 67.32 105 LEU D CA 1
ATOM 5092 C C . LEU D 2 108 ? -28.204 37.334 7.623 1.00 61.19 105 LEU D C 1
ATOM 5093 O O . LEU D 2 108 ? -27.338 36.678 7.078 1.00 59.67 105 LEU D O 1
ATOM 5098 N N . THR D 2 109 ? -29.327 36.813 8.078 1.00 61.52 106 THR D N 1
ATOM 5099 C CA . THR D 2 109 ? -29.588 35.397 7.980 1.00 63.43 106 THR D CA 1
ATOM 5100 C C . THR D 2 109 ? -29.807 34.936 6.530 1.00 57.54 106 THR D C 1
ATOM 5101 O O . THR D 2 109 ? -29.400 33.859 6.156 1.00 54.79 106 THR D O 1
ATOM 5105 N N . LEU D 2 110 ? -30.476 35.740 5.732 1.00 60.70 107 LEU D N 1
ATOM 5106 C CA . LEU D 2 110 ? -30.724 35.368 4.344 1.00 61.48 107 LEU D CA 1
ATOM 5107 C C . LEU D 2 110 ? -29.420 35.440 3.548 1.00 59.02 107 LEU D C 1
ATOM 5108 O O . LEU D 2 110 ? -29.215 34.694 2.586 1.00 61.52 107 LEU D O 1
ATOM 5113 N N . HIS D 2 111 ? -28.531 36.350 3.936 1.00 59.42 108 HIS D N 1
ATOM 5114 C CA . HIS D 2 111 ? -27.230 36.466 3.271 1.00 60.97 108 HIS D CA 1
ATOM 5115 C C . HIS D 2 111 ? -26.442 35.192 3.544 1.00 58.59 108 HIS D C 1
ATOM 5116 O O . HIS D 2 111 ? -25.774 34.666 2.642 1.00 57.61 108 HIS D O 1
ATOM 5123 N N . PHE D 2 112 ? -26.536 34.685 4.782 1.00 53.67 109 PHE D N 1
ATOM 5124 C CA . PHE D 2 112 ? -25.843 33.456 5.159 1.00 54.63 109 PHE D CA 1
ATOM 5125 C C . PHE D 2 112 ? -26.463 32.292 4.379 1.00 53.26 109 PHE D C 1
ATOM 5126 O O . PHE D 2 112 ? -25.760 31.473 3.799 1.00 52.18 109 PHE D O 1
ATOM 5134 N N . LEU D 2 113 ? -27.790 32.264 4.289 1.00 54.88 110 LEU D N 1
ATOM 5135 C CA . LEU D 2 113 ? -28.447 31.218 3.512 1.00 53.13 110 LEU D CA 1
ATOM 5136 C C . LEU D 2 113 ? -28.071 31.311 2.025 1.00 52.69 110 LEU D C 1
ATOM 5137 O O . LEU D 2 113 ? -27.982 30.298 1.335 1.00 50.24 110 LEU D O 1
ATOM 5142 N N . LYS D 2 114 ? -27.882 32.528 1.533 1.00 54.53 111 LYS D N 1
ATOM 5143 C CA . LYS D 2 114 ? -27.484 32.747 0.147 1.00 56.98 111 LYS D CA 1
ATOM 5144 C C . LYS D 2 114 ? -26.180 32.028 -0.120 1.00 54.63 111 LYS D C 1
ATOM 5145 O O . LYS D 2 114 ? -26.051 31.313 -1.116 1.00 59.14 111 LYS D O 1
ATOM 5151 N N . ASP D 2 115 ? -25.185 32.262 0.731 1.00 53.87 112 ASP D N 1
ATOM 5152 C CA . ASP D 2 115 ? -23.878 31.593 0.564 1.00 57.32 112 ASP D CA 1
ATOM 5153 C C . ASP D 2 115 ? -24.017 30.071 0.592 1.00 52.67 112 ASP D C 1
ATOM 5154 O O . ASP D 2 115 ? -23.318 29.353 -0.128 1.00 49.78 112 ASP D O 1
ATOM 5159 N N . HIS D 2 116 ? -24.887 29.566 1.460 1.00 50.01 113 HIS D N 1
ATOM 5160 C CA . HIS D 2 116 ? -25.094 28.129 1.515 1.00 49.94 113 HIS D CA 1
ATOM 5161 C C . HIS D 2 116 ? -25.621 27.619 0.164 1.00 48.93 113 HIS D C 1
ATOM 5162 O O . HIS D 2 116 ? -25.125 26.631 -0.370 1.00 47.96 113 HIS D O 1
ATOM 5169 N N . PHE D 2 117 ? -26.635 28.289 -0.377 1.00 49.45 114 PHE D N 1
ATOM 5170 C CA . PHE D 2 117 ? -27.210 27.841 -1.649 1.00 52.22 114 PHE D CA 1
ATOM 5171 C C . PHE D 2 117 ? -26.213 27.961 -2.782 1.00 52.42 114 PHE D C 1
ATOM 5172 O O . PHE D 2 117 ? -26.157 27.091 -3.658 1.00 56.57 114 PHE D O 1
ATOM 5180 N N . PHE D 2 118 ? -25.401 29.011 -2.776 1.00 51.95 115 PHE D N 1
ATOM 5181 C CA . PHE D 2 118 ? -24.397 29.126 -3.836 1.00 54.18 115 PHE D CA 1
ATOM 5182 C C . PHE D 2 118 ? -23.418 27.951 -3.872 1.00 52.00 115 PHE D C 1
ATOM 5183 O O . PHE D 2 118 ? -22.882 27.633 -4.933 1.00 50.21 115 PHE D O 1
ATOM 5191 N N . MET D 2 119 ? -23.188 27.299 -2.732 1.00 49.17 116 MET D N 1
ATOM 5192 C CA . MET D 2 119 ? -22.323 26.134 -2.693 1.00 49.47 116 MET D CA 1
ATOM 5193 C C . MET D 2 119 ? -22.905 25.016 -3.558 1.00 48.05 116 MET D C 1
ATOM 5194 O O . MET D 2 119 ? -22.173 24.153 -4.035 1.00 51.02 116 MET D O 1
ATOM 5199 N N . HIS D 2 120 ? -24.225 25.027 -3.752 1.00 46.87 117 HIS D N 1
ATOM 5200 C CA . HIS D 2 120 ? -24.896 24.028 -4.598 1.00 48.26 117 HIS D CA 1
ATOM 5201 C C . HIS D 2 120 ? -24.832 24.352 -6.097 1.00 49.27 117 HIS D C 1
ATOM 5202 O O . HIS D 2 120 ? -25.276 23.558 -6.928 1.00 50.64 117 HIS D O 1
ATOM 5209 N N . LYS D 2 121 ? -24.303 25.522 -6.414 1.00 51.54 118 LYS D N 1
ATOM 5210 C CA . LYS D 2 121 ? -24.116 25.978 -7.818 1.00 55.23 118 LYS D CA 1
ATOM 5211 C C . LYS D 2 121 ? -25.378 26.050 -8.678 1.00 56.37 118 LYS D C 1
ATOM 5212 O O . LYS D 2 121 ? -25.487 25.420 -9.733 1.00 56.77 118 LYS D O 1
ATOM 5218 N N . PRO D 2 122 ? -26.357 26.840 -8.233 1.00 55.17 119 PRO D N 1
ATOM 5219 C CA . PRO D 2 122 ? -27.564 27.025 -9.034 1.00 56.30 119 PRO D CA 1
ATOM 5220 C C . PRO D 2 122 ? -27.283 27.908 -10.239 1.00 59.23 119 PRO D C 1
ATOM 5221 O O . PRO D 2 122 ? -26.312 28.665 -10.243 1.00 58.15 119 PRO D O 1
ATOM 5225 N N . LYS D 2 123 ? -28.126 27.804 -11.257 1.00 60.77 120 LYS D N 1
ATOM 5226 C CA . LYS D 2 123 ? -28.004 28.636 -12.459 1.00 65.07 120 LYS D CA 1
ATOM 5227 C C . LYS D 2 123 ? -28.343 30.088 -12.099 1.00 64.39 120 LYS D C 1
ATOM 5228 O O . LYS D 2 123 ? -27.685 31.018 -12.545 1.00 64.16 120 LYS D O 1
ATOM 5234 N N . ALA D 2 124 ? -29.361 30.271 -11.259 1.00 62.92 121 ALA D N 1
ATOM 5235 C CA . ALA D 2 124 ? -29.794 31.601 -10.851 1.00 61.02 121 ALA D CA 1
ATOM 5236 C C . ALA D 2 124 ? -30.394 31.478 -9.444 1.00 60.52 121 ALA D C 1
ATOM 5237 O O . ALA D 2 124 ? -30.950 30.442 -9.089 1.00 59.05 121 ALA D O 1
ATOM 5239 N N . LEU D 2 125 ? -30.258 32.533 -8.657 1.00 58.94 122 LEU D N 1
ATOM 5240 C CA . LEU D 2 125 ? -30.752 32.526 -7.282 1.00 59.25 122 LEU D CA 1
ATOM 5241 C C . LEU D 2 125 ? -31.319 33.883 -6.994 1.00 60.51 122 LEU D C 1
ATOM 5242 O O . LEU D 2 125 ? -30.584 34.870 -6.964 1.00 64.68 122 LEU D O 1
ATOM 5247 N N . LYS D 2 126 ? -32.634 33.949 -6.830 1.00 60.60 123 LYS D N 1
ATOM 5248 C CA . LYS D 2 126 ? -33.288 35.211 -6.559 1.00 63.52 123 LYS D CA 1
ATOM 5249 C C . LYS D 2 126 ? -34.058 35.088 -5.258 1.00 62.26 123 LYS D C 1
ATOM 5250 O O . LYS D 2 126 ? -34.348 33.988 -4.800 1.00 60.17 123 LYS D O 1
ATOM 5256 N N . PHE D 2 127 ? -34.370 36.236 -4.670 1.00 62.50 124 PHE D N 1
ATOM 5257 C CA . PHE D 2 127 ? -35.110 36.293 -3.426 1.00 62.27 124 PHE D CA 1
ATOM 5258 C C . PHE D 2 127 ? -36.459 36.969 -3.622 1.00 62.61 124 PHE D C 1
ATOM 5259 O O . PHE D 2 127 ? -36.574 37.978 -4.321 1.00 62.63 124 PHE D O 1
ATOM 5267 N N . CYS D 2 128 ? -37.473 36.373 -3.007 1.00 61.06 125 CYS D N 1
ATOM 5268 C CA . CYS D 2 128 ? -38.840 36.845 -3.055 1.00 61.95 125 CYS D CA 1
ATOM 5269 C C . CYS D 2 128 ? -39.378 36.947 -1.628 1.00 62.07 125 CYS D C 1
ATOM 5270 O O . CYS D 2 128 ? -39.478 35.952 -0.932 1.00 60.17 125 CYS D O 1
ATOM 5273 N N . THR D 2 129 ? -39.723 38.147 -1.189 1.00 64.82 126 THR D N 1
ATOM 5274 C CA . THR D 2 129 ? -40.247 38.311 0.162 1.00 63.84 126 THR D CA 1
ATOM 5275 C C . THR D 2 129 ? -41.593 39.017 0.111 1.00 63.18 126 THR D C 1
ATOM 5276 O O . THR D 2 129 ? -41.837 39.878 -0.748 1.00 63.32 126 THR D O 1
ATOM 5280 N N . LEU D 2 130 ? -42.475 38.630 1.013 1.00 61.02 127 LEU D N 1
ATOM 5281 C CA . LEU D 2 130 ? -43.775 39.235 1.081 1.00 64.15 127 LEU D CA 1
ATOM 5282 C C . LEU D 2 130 ? -43.609 40.649 1.609 1.00 66.70 127 LEU D C 1
ATOM 5283 O O . LEU D 2 130 ? -44.183 41.597 1.056 1.00 66.18 127 LEU D O 1
ATOM 5288 N N . LEU D 2 131 ? -42.813 40.773 2.674 1.00 65.46 128 LEU D N 1
ATOM 5289 C CA . LEU D 2 131 ? -42.583 42.064 3.327 1.00 67.95 128 LEU D CA 1
ATOM 5290 C C . LEU D 2 131 ? -41.092 42.398 3.374 1.00 67.22 128 LEU D C 1
ATOM 5291 O O . LEU D 2 131 ? -40.260 41.525 3.584 1.00 63.38 128 LEU D O 1
ATOM 5296 N N . ASP D 2 132 ? -40.765 43.670 3.189 1.00 70.97 129 ASP D N 1
ATOM 5297 C CA . ASP D 2 132 ? -39.377 44.126 3.195 1.00 73.37 129 ASP D CA 1
ATOM 5298 C C . ASP D 2 132 ? -39.248 45.371 4.078 1.00 78.79 129 ASP D C 1
ATOM 5299 O O . ASP D 2 132 ? -40.153 46.238 4.113 1.00 77.60 129 ASP D O 1
ATOM 5304 N N . LYS D 2 133 ? -38.134 45.445 4.802 1.00 78.71 130 LYS D N 1
ATOM 5305 C CA . LYS D 2 133 ? -37.819 46.572 5.679 1.00 85.68 130 LYS D CA 1
ATOM 5306 C C . LYS D 2 133 ? -36.380 46.921 5.387 1.00 85.47 130 LYS D C 1
ATOM 5307 O O . LYS D 2 133 ? -35.493 46.600 6.181 1.00 89.83 130 LYS D O 1
ATOM 5313 N N . PRO D 2 134 ? -36.140 47.558 4.234 1.00 98.75 131 PRO D N 1
ATOM 5314 C CA . PRO D 2 134 ? -34.791 47.905 3.817 1.00 98.50 131 PRO D CA 1
ATOM 5315 C C . PRO D 2 134 ? -34.067 48.871 4.747 1.00 101.83 131 PRO D C 1
ATOM 5316 O O . PRO D 2 134 ? -32.844 48.945 4.682 1.00 102.43 131 PRO D O 1
ATOM 5320 N N . GLU D 2 135 ? -34.803 49.589 5.599 1.00 104.10 132 GLU D N 1
ATOM 5321 C CA . GLU D 2 135 ? -34.183 50.529 6.547 1.00 108.02 132 GLU D CA 1
ATOM 5322 C C . GLU D 2 135 ? -33.525 49.754 7.688 1.00 105.09 132 GLU D C 1
ATOM 5323 O O . GLU D 2 135 ? -32.790 50.305 8.482 1.00 106.09 132 GLU D O 1
ATOM 5329 N N . ARG D 2 136 ? -33.802 48.462 7.778 1.00 101.07 133 ARG D N 1
ATOM 5330 C CA . ARG D 2 136 ? -33.209 47.636 8.822 1.00 99.97 133 ARG D CA 1
ATOM 5331 C C . ARG D 2 136 ? -32.008 46.804 8.373 1.00 96.51 133 ARG D C 1
ATOM 5332 O O . ARG D 2 136 ? -31.446 46.024 9.178 1.00 96.61 133 ARG D O 1
ATOM 5340 N N . ARG D 2 137 ? -31.611 46.966 7.111 1.00 92.34 134 ARG D N 1
ATOM 5341 C CA . ARG D 2 137 ? -30.485 46.206 6.576 1.00 90.41 134 ARG D CA 1
ATOM 5342 C C . ARG D 2 137 ? -29.158 46.401 7.301 1.00 92.42 134 ARG D C 1
ATOM 5343 O O . ARG D 2 137 ? -28.758 47.520 7.620 1.00 93.91 134 ARG D O 1
ATOM 5351 N N . LYS D 2 138 ? -28.490 45.283 7.567 1.00 91.65 135 LYS D N 1
ATOM 5352 C CA . LYS D 2 138 ? -27.176 45.288 8.175 1.00 93.64 135 LYS D CA 1
ATOM 5353 C C . LYS D 2 138 ? -26.186 44.725 7.158 1.00 94.07 135 LYS D C 1
ATOM 5354 O O . LYS D 2 138 ? -24.998 44.614 7.426 1.00 96.22 135 LYS D O 1
ATOM 5360 N N . VAL D 2 139 ? -26.696 44.337 5.994 1.00 91.54 136 VAL D N 1
ATOM 5361 C CA . VAL D 2 139 ? -25.849 43.844 4.903 1.00 92.28 136 VAL D CA 1
ATOM 5362 C C . VAL D 2 139 ? -26.531 44.141 3.596 1.00 91.16 136 VAL D C 1
ATOM 5363 O O . VAL D 2 139 ? -27.728 44.424 3.583 1.00 88.53 136 VAL D O 1
ATOM 5367 N N . ASP D 2 140 ? -25.758 44.070 2.514 1.00 94.44 137 ASP D N 1
ATOM 5368 C CA . ASP D 2 140 ? -26.261 44.336 1.176 1.00 95.49 137 ASP D CA 1
ATOM 5369 C C . ASP D 2 140 ? -27.062 43.160 0.653 1.00 94.07 137 ASP D C 1
ATOM 5370 O O . ASP D 2 140 ? -26.511 42.106 0.357 1.00 95.52 137 ASP D O 1
ATOM 5375 N N . LEU D 2 141 ? -28.371 43.331 0.558 1.00 92.50 138 LEU D N 1
ATOM 5376 C CA . LEU D 2 141 ? -29.207 42.277 0.039 1.00 92.70 138 LEU D CA 1
ATOM 5377 C C . LEU D 2 141 ? -30.507 42.880 -0.464 1.00 90.81 138 LEU D C 1
ATOM 5378 O O . LEU D 2 141 ? -31.355 43.343 0.306 1.00 90.21 138 LEU D O 1
ATOM 5383 N N . THR D 2 142 ? -30.649 42.862 -1.777 1.00 92.63 139 THR D N 1
ATOM 5384 C CA . THR D 2 142 ? -31.811 43.414 -2.441 1.00 91.60 139 THR D CA 1
ATOM 5385 C C . THR D 2 142 ? -32.631 42.263 -2.975 1.00 89.37 139 THR D C 1
ATOM 5386 O O . THR D 2 142 ? -32.111 41.412 -3.689 1.00 93.00 139 THR D O 1
ATOM 5390 N N . ALA D 2 143 ? -33.893 42.198 -2.574 1.00 84.38 140 ALA D N 1
ATOM 5391 C CA . ALA D 2 143 ? -34.779 41.151 -3.049 1.00 81.49 140 ALA D CA 1
ATOM 5392 C C . ALA D 2 143 ? -35.346 41.544 -4.411 1.00 81.76 140 ALA D C 1
ATOM 5393 O O . ALA D 2 143 ? -35.789 42.674 -4.589 1.00 81.63 140 ALA D O 1
ATOM 5395 N N . GLU D 2 144 ? -35.337 40.612 -5.357 1.00 81.60 141 GLU D N 1
ATOM 5396 C CA . GLU D 2 144 ? -35.854 40.877 -6.687 1.00 83.48 141 GLU D CA 1
ATOM 5397 C C . GLU D 2 144 ? -37.384 41.002 -6.711 1.00 80.85 141 GLU D C 1
ATOM 5398 O O . GLU D 2 144 ? -37.945 41.724 -7.535 1.00 82.45 141 GLU D O 1
ATOM 5404 N N . TYR D 2 145 ? -38.060 40.316 -5.800 1.00 76.86 142 TYR D N 1
ATOM 5405 C CA . TYR D 2 145 ? -39.513 40.362 -5.762 1.00 75.38 142 TYR D CA 1
ATOM 5406 C C . TYR D 2 145 ? -39.903 40.761 -4.347 1.00 72.90 142 TYR D C 1
ATOM 5407 O O . TYR D 2 145 ? -39.516 40.105 -3.377 1.00 71.35 142 TYR D O 1
ATOM 5416 N N . VAL D 2 146 ? -40.652 41.846 -4.227 1.00 73.29 143 VAL D N 1
ATOM 5417 C CA . VAL D 2 146 ? -41.068 42.364 -2.934 1.00 72.26 143 VAL D CA 1
ATOM 5418 C C . VAL D 2 146 ? -42.551 42.697 -2.960 1.00 73.36 143 VAL D C 1
ATOM 5419 O O . VAL D 2 146 ? -43.009 43.431 -3.824 1.00 75.38 143 VAL D O 1
ATOM 5423 N N . GLY D 2 147 ? -43.299 42.164 -2.006 1.00 72.78 144 GLY D N 1
ATOM 5424 C CA . GLY D 2 147 ? -44.726 42.425 -1.931 1.00 74.54 144 GLY D CA 1
ATOM 5425 C C . GLY D 2 147 ? -45.057 43.805 -1.395 1.00 76.73 144 GLY D C 1
ATOM 5426 O O . GLY D 2 147 ? -45.687 44.608 -2.081 1.00 79.02 144 GLY D O 1
ATOM 5427 N N . PHE D 2 148 ? -44.592 44.087 -0.182 1.00 76.60 145 PHE D N 1
ATOM 5428 C CA . PHE D 2 148 ? -44.873 45.352 0.482 1.00 79.29 145 PHE D CA 1
ATOM 5429 C C . PHE D 2 148 ? -43.710 45.838 1.344 1.00 79.23 145 PHE D C 1
ATOM 5430 O O . PHE D 2 148 ? -43.016 45.047 2.011 1.00 77.47 145 PHE D O 1
ATOM 5438 N N . GLN D 2 149 ? -43.498 47.141 1.337 1.00 81.93 146 GLN D N 1
ATOM 5439 C CA . GLN D 2 149 ? -42.500 47.753 2.190 1.00 83.00 146 GLN D CA 1
ATOM 5440 C C . GLN D 2 149 ? -43.262 48.263 3.386 1.00 86.44 146 GLN D C 1
ATOM 5441 O O . GLN D 2 149 ? -44.128 49.121 3.247 1.00 90.03 146 GLN D O 1
ATOM 5447 N N . ILE D 2 150 ? -42.956 47.727 4.558 1.00 86.58 147 ILE D N 1
ATOM 5448 C CA . ILE D 2 150 ? -43.645 48.137 5.776 1.00 90.97 147 ILE D CA 1
ATOM 5449 C C . ILE D 2 150 ? -42.737 48.809 6.793 1.00 92.83 147 ILE D C 1
ATOM 5450 O O . ILE D 2 150 ? -41.529 48.617 6.784 1.00 90.31 147 ILE D O 1
ATOM 5455 N N . PRO D 2 151 ? -43.329 49.608 7.681 1.00 98.43 148 PRO D N 1
ATOM 5456 C CA . PRO D 2 151 ? -42.543 50.264 8.721 1.00 101.01 148 PRO D CA 1
ATOM 5457 C C . PRO D 2 151 ? -42.145 49.270 9.804 1.00 100.83 148 PRO D C 1
ATOM 5458 O O . PRO D 2 151 ? -42.768 48.213 9.912 1.00 100.55 148 PRO D O 1
ATOM 5462 N N . PHE D 2 154 ? -43.905 45.319 14.732 1.00 84.22 151 PHE D N 1
ATOM 5463 C CA . PHE D 2 154 ? -44.352 43.961 14.956 1.00 81.04 151 PHE D CA 1
ATOM 5464 C C . PHE D 2 154 ? -45.658 43.675 14.231 1.00 79.91 151 PHE D C 1
ATOM 5465 O O . PHE D 2 154 ? -46.649 44.387 14.376 1.00 79.95 151 PHE D O 1
ATOM 5473 N N . ILE D 2 155 ? -45.665 42.601 13.463 1.00 75.54 152 ILE D N 1
ATOM 5474 C CA . ILE D 2 155 ? -46.840 42.234 12.712 1.00 75.04 152 ILE D CA 1
ATOM 5475 C C . ILE D 2 155 ? -47.083 40.736 12.816 1.00 69.75 152 ILE D C 1
ATOM 5476 O O . ILE D 2 155 ? -46.177 39.959 13.118 1.00 71.74 152 ILE D O 1
ATOM 5481 N N . VAL D 2 156 ? -48.315 40.336 12.543 1.00 66.25 153 VAL D N 1
ATOM 5482 C CA . VAL D 2 156 ? -48.698 38.931 12.587 1.00 61.99 153 VAL D CA 1
ATOM 5483 C C . VAL D 2 156 ? -49.693 38.657 11.469 1.00 58.73 153 VAL D C 1
ATOM 5484 O O . VAL D 2 156 ? -50.219 39.597 10.852 1.00 57.74 153 VAL D O 1
ATOM 5488 N N . GLY D 2 157 ? -49.945 37.375 11.222 1.00 55.69 154 GLY D N 1
ATOM 5489 C CA . GLY D 2 157 ? -50.900 36.941 10.208 1.00 55.95 154 GLY D CA 1
ATOM 5490 C C . GLY D 2 157 ? -50.277 36.404 8.927 1.00 55.56 154 GLY D C 1
ATOM 5491 O O . GLY D 2 157 ? -49.094 36.601 8.671 1.00 56.18 154 GLY D O 1
ATOM 5492 N N . TYR D 2 158 ? -51.082 35.692 8.141 1.00 55.98 155 TYR D N 1
ATOM 5493 C CA . TYR D 2 158 ? -50.648 35.163 6.850 1.00 56.74 155 TYR D CA 1
ATOM 5494 C C . TYR D 2 158 ? -49.317 34.399 6.992 1.00 57.55 155 TYR D C 1
ATOM 5495 O O . TYR D 2 158 ? -48.369 34.614 6.233 1.00 56.68 155 TYR D O 1
ATOM 5504 N N . GLY D 2 159 ? -49.268 33.497 7.969 1.00 57.19 156 GLY D N 1
ATOM 5505 C CA . GLY D 2 159 ? -48.070 32.686 8.235 1.00 57.81 156 GLY D CA 1
ATOM 5506 C C . GLY D 2 159 ? -47.099 33.205 9.294 1.00 57.22 156 GLY D C 1
ATOM 5507 O O . GLY D 2 159 ? -46.327 32.439 9.864 1.00 56.87 156 GLY D O 1
ATOM 5508 N N . ILE D 2 160 ? -47.162 34.500 9.573 1.00 58.70 157 ILE D N 1
ATOM 5509 C CA . ILE D 2 160 ? -46.273 35.176 10.528 1.00 60.54 157 ILE D CA 1
ATOM 5510 C C . ILE D 2 160 ? -46.866 35.155 11.940 1.00 60.19 157 ILE D C 1
ATOM 5511 O O . ILE D 2 160 ? -48.026 35.526 12.162 1.00 56.06 157 ILE D O 1
ATOM 5516 N N . ASP D 2 161 ? -46.051 34.761 12.908 1.00 58.95 158 ASP D N 1
ATOM 5517 C CA . ASP D 2 161 ? -46.522 34.658 14.279 1.00 58.16 158 ASP D CA 1
ATOM 5518 C C . ASP D 2 161 ? -45.959 35.670 15.264 1.00 59.46 158 ASP D C 1
ATOM 5519 O O . ASP D 2 161 ? -45.085 36.463 14.949 1.00 59.09 158 ASP D O 1
ATOM 5534 N N . ALA D 2 163 ? -44.949 34.663 19.078 1.00 66.00 160 ALA D N 1
ATOM 5535 C CA . ALA D 2 163 ? -44.871 33.562 20.039 1.00 65.23 160 ALA D CA 1
ATOM 5536 C C . ALA D 2 163 ? -45.721 32.371 19.583 1.00 63.94 160 ALA D C 1
ATOM 5537 O O . ALA D 2 163 ? -46.472 31.786 20.359 1.00 64.32 160 ALA D O 1
ATOM 5539 N N . GLU D 2 164 ? -45.606 32.048 18.298 1.00 63.09 161 GLU D N 1
ATOM 5540 C CA . GLU D 2 164 ? -46.305 30.918 17.656 1.00 64.13 161 GLU D CA 1
ATOM 5541 C C . GLU D 2 164 ? -47.805 31.103 17.460 1.00 64.44 161 GLU D C 1
ATOM 5542 O O . GLU D 2 164 ? -48.492 30.200 16.986 1.00 64.14 161 GLU D O 1
ATOM 5548 N N . LYS D 2 165 ? -48.311 32.281 17.795 1.00 67.36 162 LYS D N 1
ATOM 5549 C CA . LYS D 2 165 ? -49.723 32.570 17.600 1.00 68.91 162 LYS D CA 1
ATOM 5550 C C . LYS D 2 165 ? -49.998 33.489 16.402 1.00 65.72 162 LYS D C 1
ATOM 5551 O O . LYS D 2 165 ? -49.114 34.199 15.931 1.00 59.54 162 LYS D O 1
ATOM 5557 N N . TYR D 2 166 ? -51.237 33.434 15.919 1.00 64.65 163 TYR D N 1
ATOM 5558 C CA . TYR D 2 166 ? -51.742 34.267 14.818 1.00 65.98 163 TYR D CA 1
ATOM 5559 C C . TYR D 2 166 ? -51.298 33.951 13.390 1.00 61.51 163 TYR D C 1
ATOM 5560 O O . TYR D 2 166 ? -51.606 34.708 12.484 1.00 64.11 163 TYR D O 1
ATOM 5569 N N . ARG D 2 167 ? -50.623 32.832 13.168 1.00 59.38 164 ARG D N 1
ATOM 5570 C CA . ARG D 2 167 ? -50.202 32.491 11.819 1.00 57.38 164 ARG D CA 1
ATOM 5571 C C . ARG D 2 167 ? -51.379 32.229 10.912 1.00 59.20 164 ARG D C 1
ATOM 5572 O O . ARG D 2 167 ? -51.257 32.343 9.696 1.00 59.42 164 ARG D O 1
ATOM 5580 N N . ASN D 2 168 ? -52.530 31.909 11.490 1.00 56.88 165 ASN D N 1
ATOM 5581 C CA . ASN D 2 168 ? -53.687 31.595 10.679 1.00 55.83 165 ASN D CA 1
ATOM 5582 C C . ASN D 2 168 ? -54.549 32.770 10.223 1.00 56.98 165 ASN D C 1
ATOM 5583 O O . ASN D 2 168 ? -55.557 32.550 9.574 1.00 57.66 165 ASN D O 1
ATOM 5588 N N . LEU D 2 169 ? -54.213 34.000 10.586 1.00 56.57 166 LEU D N 1
ATOM 5589 C CA . LEU D 2 169 ? -55.037 35.116 10.131 1.00 58.99 166 LEU D CA 1
ATOM 5590 C C . LEU D 2 169 ? -54.905 35.230 8.623 1.00 57.62 166 LEU D C 1
ATOM 5591 O O . LEU D 2 169 ? -53.815 35.107 8.096 1.00 62.28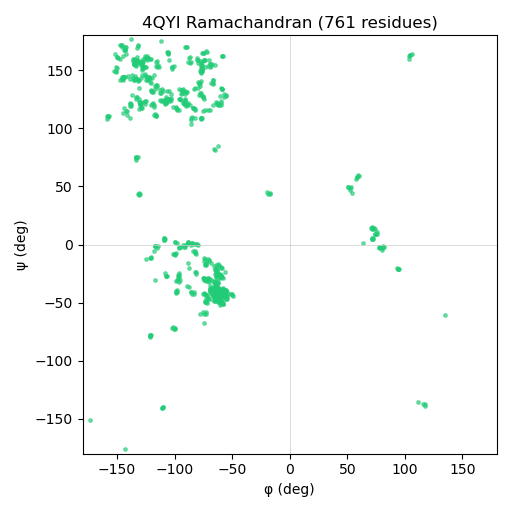 166 LEU D O 1
ATOM 5596 N N . PRO D 2 170 ? -56.011 35.481 7.918 1.00 60.87 167 PRO D N 1
ATOM 5597 C CA . PRO D 2 170 ? -55.904 35.631 6.469 1.00 61.61 167 PRO D CA 1
ATOM 5598 C C . PRO D 2 170 ? -55.396 37.000 6.001 1.00 62.00 167 PRO D C 1
ATOM 5599 O O . PRO D 2 170 ? -55.281 37.250 4.786 1.00 63.72 167 PRO D O 1
ATOM 5603 N N . PHE D 2 171 ? -55.119 37.881 6.957 1.00 60.90 168 PHE D N 1
ATOM 5604 C CA . PHE D 2 171 ? -54.641 39.249 6.694 1.00 62.06 168 PHE D CA 1
ATOM 5605 C C . PHE D 2 171 ? -53.442 39.493 7.594 1.00 60.23 168 PHE D C 1
ATOM 5606 O O . PHE D 2 171 ? -53.136 38.663 8.447 1.00 57.74 168 PHE D O 1
ATOM 5614 N N . ILE D 2 172 ? -52.746 40.600 7.378 1.00 60.84 169 ILE D N 1
ATOM 5615 C CA . ILE D 2 172 ? -51.600 40.998 8.190 1.00 62.58 169 ILE D CA 1
ATOM 5616 C C . ILE D 2 172 ? -52.038 42.148 9.107 1.00 67.45 169 ILE D C 1
ATOM 5617 O O . ILE D 2 172 ? -52.668 43.118 8.656 1.00 67.42 169 ILE D O 1
ATOM 5622 N N . ALA D 2 173 ? -51.715 42.037 10.392 1.00 68.30 170 ALA D N 1
ATOM 5623 C CA . ALA D 2 173 ? -52.111 43.039 11.368 1.00 73.96 170 ALA D CA 1
ATOM 5624 C C . ALA D 2 173 ? -51.002 43.466 12.302 1.00 76.64 170 ALA D C 1
ATOM 5625 O O . ALA D 2 173 ? -50.038 42.742 12.491 1.00 75.37 170 ALA D O 1
ATOM 5627 N N . SER D 2 174 ? -51.173 44.649 12.890 1.00 80.57 171 SER D N 1
ATOM 5628 C CA . SER D 2 174 ? -50.262 45.175 13.898 1.00 84.40 171 SER D CA 1
ATOM 5629 C C . SER D 2 174 ? -50.747 44.586 15.215 1.00 83.30 171 SER D C 1
ATOM 5630 O O . SER D 2 174 ? -51.925 44.217 15.328 1.00 80.78 171 SER D O 1
ATOM 5633 N N . VAL D 2 175 ? -49.843 44.521 16.190 1.00 85.09 172 VAL D N 1
ATOM 5634 C CA . VAL D 2 175 ? -50.094 43.956 17.503 1.00 92.82 172 VAL D CA 1
ATOM 5635 C C . VAL D 2 175 ? -49.327 44.822 18.493 1.00 104.58 172 VAL D C 1
ATOM 5636 O O . VAL D 2 175 ? -48.739 45.831 18.107 1.00 113.36 172 VAL D O 1
ATOM 5640 N N . VAL D 2 176 ? -49.341 44.430 19.766 1.00 106.84 173 VAL D N 1
ATOM 5641 C CA . VAL D 2 176 ? -48.521 45.099 20.782 1.00 107.72 173 VAL D CA 1
ATOM 5642 C C . VAL D 2 176 ? -48.029 44.059 21.787 1.00 105.32 173 VAL D C 1
ATOM 5643 O O . VAL D 2 176 ? -48.433 44.056 22.950 1.00 103.39 173 VAL D O 1
ATOM 5647 N N . ASN E 2 5 ? -115.392 31.956 29.039 1.00 94.13 2 ASN E N 1
ATOM 5648 C CA . ASN E 2 5 ? -113.923 31.998 28.776 1.00 87.24 2 ASN E CA 1
ATOM 5649 C C . ASN E 2 5 ? -113.174 32.616 29.947 1.00 80.61 2 ASN E C 1
ATOM 5650 O O . ASN E 2 5 ? -113.765 32.979 30.957 1.00 83.48 2 ASN E O 1
ATOM 5655 N N . ILE E 2 6 ? -111.864 32.725 29.787 1.00 69.91 3 ILE E N 1
ATOM 5656 C CA . ILE E 2 6 ? -110.984 33.339 30.763 1.00 66.57 3 ILE E CA 1
ATOM 5657 C C . ILE E 2 6 ? -110.639 34.708 30.203 1.00 58.18 3 ILE E C 1
ATOM 5658 O O . ILE E 2 6 ? -110.194 34.799 29.083 1.00 56.39 3 ILE E O 1
ATOM 5663 N N . GLU E 2 7 ? -110.905 35.769 30.952 1.00 55.82 4 GLU E N 1
ATOM 5664 C CA . GLU E 2 7 ? -110.575 37.121 30.511 1.00 48.55 4 GLU E CA 1
ATOM 5665 C C . GLU E 2 7 ? -109.769 37.808 31.588 1.00 45.59 4 GLU E C 1
ATOM 5666 O O . GLU E 2 7 ? -109.829 37.438 32.756 1.00 42.98 4 GLU E O 1
ATOM 5672 N N . ILE E 2 8 ? -109.050 38.852 31.195 1.00 41.49 5 ILE E N 1
ATOM 5673 C CA . ILE E 2 8 ? -108.265 39.617 32.133 1.00 40.82 5 ILE E CA 1
ATOM 5674 C C . ILE E 2 8 ? -109.169 40.571 32.881 1.00 41.47 5 ILE E C 1
ATOM 5675 O O . ILE E 2 8 ? -110.068 41.177 32.309 1.00 46.42 5 ILE E O 1
ATOM 5680 N N . LYS E 2 9 ? -108.924 40.722 34.164 1.00 40.43 6 LYS E N 1
ATOM 5681 C CA . LYS E 2 9 ? -109.730 41.627 34.964 1.00 45.20 6 LYS E CA 1
ATOM 5682 C C . LYS E 2 9 ? -109.007 42.945 35.226 1.00 40.99 6 LYS E C 1
ATOM 5683 O O . LYS E 2 9 ? -109.360 43.966 34.661 1.00 50.70 6 LYS E O 1
ATOM 5689 N N . ASP E 2 10 ? -107.994 42.917 36.075 1.00 37.87 7 ASP E N 1
ATOM 5690 C CA . ASP E 2 10 ? -107.262 44.113 36.423 1.00 41.17 7 ASP E CA 1
ATOM 5691 C C . ASP E 2 10 ? -105.771 43.877 36.363 1.00 37.45 7 ASP E C 1
ATOM 5692 O O . ASP E 2 10 ? -105.306 42.776 36.568 1.00 38.40 7 ASP E O 1
ATOM 5697 N N . THR E 2 11 ? -105.023 44.951 36.130 1.00 35.38 8 THR E N 1
ATOM 5698 C CA . THR E 2 11 ? -103.589 44.882 36.150 1.00 32.48 8 THR E CA 1
ATOM 5699 C C . THR E 2 11 ? -103.199 44.839 37.622 1.00 33.93 8 THR E C 1
ATOM 5700 O O . THR E 2 11 ? -103.671 45.672 38.378 1.00 35.82 8 THR E O 1
ATOM 5704 N N . LEU E 2 12 ? -102.384 43.883 38.038 1.00 32.66 9 LEU E N 1
ATOM 5705 C CA . LEU E 2 12 ? -101.942 43.804 39.437 1.00 37.89 9 LEU E CA 1
ATOM 5706 C C . LEU E 2 12 ? -100.570 44.391 39.670 1.00 36.56 9 LEU E C 1
ATOM 5707 O O . LEU E 2 12 ? -100.325 45.041 40.672 1.00 33.32 9 LEU E O 1
ATOM 5712 N N . ILE E 2 13 ? -99.649 44.118 38.753 1.00 33.10 10 ILE E N 1
ATOM 5713 C CA . ILE E 2 13 ? -98.298 44.616 38.859 1.00 33.36 10 ILE E CA 1
ATOM 5714 C C . ILE E 2 13 ? -97.969 45.059 37.441 1.00 30.67 10 ILE E C 1
ATOM 5715 O O . ILE E 2 13 ? -97.977 44.262 36.525 1.00 26.46 10 ILE E O 1
ATOM 5720 N N . SER E 2 14 ? -97.673 46.336 37.278 1.00 29.83 11 SER E N 1
ATOM 5721 C CA . SER E 2 14 ? -97.405 46.844 35.955 1.00 29.58 11 SER E CA 1
ATOM 5722 C C . SER E 2 14 ? -96.090 46.416 35.396 1.00 25.56 11 SER E C 1
ATOM 5723 O O . SER E 2 14 ? -95.164 45.992 36.097 1.00 25.18 11 SER E O 1
ATOM 5726 N N . GLU E 2 15 ? -95.953 46.633 34.084 1.00 25.97 12 GLU E N 1
ATOM 5727 C CA . GLU E 2 15 ? -94.704 46.346 33.398 1.00 24.45 12 GLU E CA 1
ATOM 5728 C C . GLU E 2 15 ? -93.553 47.097 34.031 1.00 26.02 12 GLU E C 1
ATOM 5729 O O . GLU E 2 15 ? -92.490 46.531 34.299 1.00 26.10 12 GLU E O 1
ATOM 5735 N N . GLU E 2 16 ? -93.749 48.397 34.280 1.00 27.73 13 GLU E N 1
ATOM 5736 C CA . GLU E 2 16 ? -92.707 49.207 34.863 1.00 31.68 13 GLU E CA 1
ATOM 5737 C C . GLU E 2 16 ? -92.355 48.780 36.305 1.00 30.44 13 GLU E C 1
ATOM 5738 O O . GLU E 2 16 ? -91.194 48.809 36.693 1.00 31.16 13 GLU E O 1
ATOM 5744 N N . GLN E 2 17 ? -93.349 48.438 37.116 1.00 30.87 14 GLN E N 1
ATOM 5745 C CA . GLN E 2 17 ? -93.073 47.914 38.467 1.00 30.95 14 GLN E CA 1
ATOM 5746 C C . GLN E 2 17 ? -92.246 46.634 38.397 1.00 30.06 14 GLN E C 1
ATOM 5747 O O . GLN E 2 17 ? -91.319 46.415 39.183 1.00 30.09 14 GLN E O 1
ATOM 5753 N N . LEU E 2 18 ? -92.555 45.776 37.430 1.00 29.73 15 LEU E N 1
ATOM 5754 C CA . LEU E 2 18 ? -91.804 44.536 37.270 1.00 28.85 15 LEU E CA 1
ATOM 5755 C C . LEU E 2 18 ? -90.379 44.820 36.889 1.00 27.35 15 LEU E C 1
ATOM 5756 O O . LEU E 2 18 ? -89.469 44.252 37.479 1.00 27.95 15 LEU E O 1
ATOM 5761 N N A GLN E 2 19 ? -90.172 45.690 35.902 0.50 30.95 16 GLN E N 1
ATOM 5762 N N B GLN E 2 19 ? -90.183 45.685 35.891 0.50 30.48 16 GLN E N 1
ATOM 5763 C CA A GLN E 2 19 ? -88.825 46.028 35.456 0.50 32.13 16 GLN E CA 1
ATOM 5764 C CA B GLN E 2 19 ? -88.840 46.068 35.455 0.50 31.32 16 GLN E CA 1
ATOM 5765 C C A GLN E 2 19 ? -87.993 46.638 36.620 0.50 30.77 16 GLN E C 1
ATOM 5766 C C B GLN E 2 19 ? -88.021 46.613 36.643 0.50 30.29 16 GLN E C 1
ATOM 5767 O O A GLN E 2 19 ? -86.839 46.247 36.828 0.50 29.77 16 GLN E O 1
ATOM 5768 O O B GLN E 2 19 ? -86.913 46.178 36.884 0.50 29.03 16 GLN E O 1
ATOM 5779 N N . GLU E 2 20 ? -88.588 47.532 37.421 1.00 31.71 17 GLU E N 1
ATOM 5780 C CA . GLU E 2 20 ? -87.858 48.093 38.589 1.00 32.25 17 GLU E CA 1
ATOM 5781 C C . GLU E 2 20 ? -87.508 47.019 39.626 1.00 30.01 17 GLU E C 1
ATOM 5782 O O . GLU E 2 20 ? -86.374 46.944 40.105 1.00 30.03 17 GLU E O 1
ATOM 5788 N N . LYS E 2 21 ? -88.466 46.161 39.933 1.00 30.12 18 LYS E N 1
ATOM 5789 C CA . LYS E 2 21 ? -88.229 45.115 40.936 1.00 32.10 18 LYS E CA 1
ATOM 5790 C C . LYS E 2 21 ? -87.200 44.081 40.504 1.00 28.86 18 LYS E C 1
ATOM 5791 O O . LYS E 2 21 ? -86.364 43.672 41.279 1.00 28.87 18 LYS E O 1
ATOM 5797 N N . VAL E 2 22 ? -87.256 43.672 39.241 1.00 30.56 19 VAL E N 1
ATOM 5798 C CA . VAL E 2 22 ? -86.284 42.718 38.721 1.00 28.97 19 VAL E CA 1
ATOM 5799 C C . VAL E 2 22 ? -84.876 43.298 38.804 1.00 29.35 19 VAL E C 1
ATOM 5800 O O . VAL E 2 22 ? -83.948 42.636 39.238 1.00 29.19 19 VAL E O 1
ATOM 5804 N N . LYS E 2 23 ? -84.709 44.564 38.422 1.00 32.22 20 LYS E N 1
ATOM 5805 C CA . LYS E 2 23 ? -83.422 45.220 38.524 1.00 34.79 20 LYS E CA 1
ATOM 5806 C C . LYS E 2 23 ? -82.904 45.226 39.974 1.00 33.33 20 LYS E C 1
ATOM 5807 O O . LYS E 2 23 ? -81.713 45.075 40.228 1.00 29.67 20 LYS E O 1
ATOM 5813 N N . GLU E 2 24 ? -83.805 45.465 40.915 1.00 30.42 21 GLU E N 1
ATOM 5814 C CA . GLU E 2 24 ? -83.444 45.480 42.312 1.00 31.41 21 GLU E CA 1
ATOM 5815 C C . GLU E 2 24 ? -83.026 44.077 42.822 1.00 30.69 21 GLU E C 1
ATOM 5816 O O . GLU E 2 24 ? -82.091 43.946 43.609 1.00 32.03 21 GLU E O 1
ATOM 5822 N N . LEU E 2 25 ? -83.732 43.041 42.403 1.00 28.45 22 LEU E N 1
ATOM 5823 C CA . LEU E 2 25 ? -83.362 41.675 42.788 1.00 29.46 22 LEU E CA 1
ATOM 5824 C C . LEU E 2 25 ? -81.991 41.348 42.245 1.00 30.73 22 LEU E C 1
ATOM 5825 O O . LEU E 2 25 ? -81.179 40.699 42.920 1.00 30.60 22 LEU E O 1
ATOM 5830 N N . ALA E 2 26 ? -81.689 41.829 41.036 1.00 29.12 23 ALA E N 1
ATOM 5831 C CA . ALA E 2 26 ? -80.388 41.563 40.480 1.00 29.42 23 ALA E CA 1
ATOM 5832 C C . ALA E 2 26 ? -79.292 42.243 41.307 1.00 28.47 23 ALA E C 1
ATOM 5833 O O . ALA E 2 26 ? -78.218 41.679 41.465 1.00 29.55 23 ALA E O 1
ATOM 5835 N N . LEU E 2 27 ? -79.532 43.454 41.795 1.00 27.34 24 LEU E N 1
ATOM 5836 C CA . LEU E 2 27 ? -78.554 44.128 42.612 1.00 28.35 24 LEU E CA 1
ATOM 5837 C C . LEU E 2 27 ? -78.311 43.363 43.908 1.00 29.08 24 LEU E C 1
ATOM 5838 O O . LEU E 2 27 ? -77.164 43.231 44.356 1.00 31.69 24 LEU E O 1
ATOM 5843 N N . GLN E 2 28 ? -79.377 42.820 44.477 1.00 30.41 25 GLN E N 1
ATOM 5844 C CA . GLN E 2 28 ? -79.239 42.012 45.717 1.00 33.17 25 GLN E CA 1
ATOM 5845 C C . GLN E 2 28 ? -78.379 40.775 45.435 1.00 35.57 25 GLN E C 1
ATOM 5846 O O . GLN E 2 28 ? -77.509 40.408 46.220 1.00 38.01 25 GLN E O 1
ATOM 5852 N N . ILE E 2 29 ? -78.625 40.113 44.311 1.00 33.68 26 ILE E N 1
ATOM 5853 C CA . ILE E 2 29 ? -77.843 38.925 43.941 1.00 34.14 26 ILE E CA 1
ATOM 5854 C C . ILE E 2 29 ? -76.368 39.270 43.716 1.00 32.50 26 ILE E C 1
ATOM 5855 O O . ILE E 2 29 ? -75.481 38.583 44.185 1.00 33.53 26 ILE E O 1
ATOM 5860 N N . GLU E 2 30 ? -76.096 40.321 42.949 1.00 32.14 27 GLU E N 1
ATOM 5861 C CA . GLU E 2 30 ? -74.726 40.732 42.729 1.00 33.10 27 GLU E CA 1
ATOM 5862 C C . GLU E 2 30 ? -73.975 40.998 44.063 1.00 36.73 27 GLU E C 1
ATOM 5863 O O . GLU E 2 30 ? -72.800 40.663 44.193 1.00 37.39 27 GLU E O 1
ATOM 5869 N N . ARG E 2 31 ? -74.651 41.618 45.028 1.00 35.49 28 ARG E N 1
ATOM 5870 C CA . ARG E 2 31 ? -74.012 41.915 46.300 1.00 37.78 28 ARG E CA 1
ATOM 5871 C C . ARG E 2 31 ? -73.619 40.649 47.052 1.00 39.23 28 ARG E C 1
ATOM 5872 O O . ARG E 2 31 ? -72.554 40.592 47.640 1.00 40.52 28 ARG E O 1
ATOM 5880 N N . ASP E 2 32 ? -74.483 39.642 47.033 1.00 39.49 29 ASP E N 1
ATOM 5881 C CA . ASP E 2 32 ? -74.225 38.400 47.739 1.00 42.34 29 ASP E CA 1
ATOM 5882 C C . ASP E 2 32 ? -73.176 37.524 47.097 1.00 41.78 29 ASP E C 1
ATOM 5883 O O . ASP E 2 32 ? -72.666 36.655 47.740 1.00 40.12 29 ASP E O 1
ATOM 5888 N N . PHE E 2 33 ? -72.849 37.743 45.838 1.00 38.38 30 PHE E N 1
ATOM 5889 C CA . PHE E 2 33 ? -71.885 36.903 45.159 1.00 36.99 30 PHE E CA 1
ATOM 5890 C C . PHE E 2 33 ? -70.820 37.731 44.458 1.00 40.10 30 PHE E C 1
ATOM 5891 O O . PHE E 2 33 ? -70.426 37.453 43.319 1.00 40.01 30 PHE E O 1
ATOM 5899 N N . GLU E 2 34 ? -70.338 38.746 45.157 1.00 42.10 31 GLU E N 1
ATOM 5900 C CA . GLU E 2 34 ? -69.323 39.658 44.620 1.00 44.76 31 GLU E CA 1
ATOM 5901 C C . GLU E 2 34 ? -68.087 38.879 44.185 1.00 44.88 31 GLU E C 1
ATOM 5902 O O . GLU E 2 34 ? -67.580 38.061 44.934 1.00 43.14 31 GLU E O 1
ATOM 5908 N N . GLY E 2 35 ? -67.653 39.080 42.945 1.00 45.16 32 GLY E N 1
ATOM 5909 C CA . GLY E 2 35 ? -66.473 38.409 42.416 1.00 45.95 32 GLY E CA 1
ATOM 5910 C C . GLY E 2 35 ? -66.606 36.928 42.073 1.00 48.14 32 GLY E C 1
ATOM 5911 O O . GLY E 2 35 ? -65.594 36.256 41.866 1.00 54.87 32 GLY E O 1
ATOM 5912 N N . GLU E 2 36 ? -67.827 36.395 42.004 1.00 45.87 33 GLU E N 1
ATOM 5913 C CA . GLU E 2 36 ? -67.983 34.985 41.693 1.00 45.44 33 GLU E CA 1
ATOM 5914 C C . GLU E 2 36 ? -68.941 34.694 40.574 1.00 43.80 33 GLU E C 1
ATOM 5915 O O . GLU E 2 36 ? -69.826 35.497 40.274 1.00 44.30 33 GLU E O 1
ATOM 5921 N N . GLU E 2 37 ? -68.742 33.535 39.970 1.00 43.81 34 GLU E N 1
ATOM 5922 C CA . GLU E 2 37 ? -69.591 33.021 38.921 1.00 46.49 34 GLU E CA 1
ATOM 5923 C C . GLU E 2 37 ? -70.862 32.505 39.583 1.00 43.57 34 GLU E C 1
ATOM 5924 O O . GLU E 2 37 ? -70.853 32.154 40.752 1.00 44.29 34 GLU E O 1
ATOM 5930 N N . ILE E 2 38 ? -71.957 32.507 38.847 1.00 38.13 35 ILE E N 1
ATOM 5931 C CA . ILE E 2 38 ? -73.239 32.054 39.342 1.00 38.33 35 ILE E CA 1
ATOM 5932 C C . ILE E 2 38 ? -73.909 31.165 38.310 1.00 39.60 35 ILE E C 1
ATOM 5933 O O . ILE E 2 38 ? -73.766 31.402 37.111 1.00 38.23 35 ILE E O 1
ATOM 5938 N N . VAL E 2 39 ? -74.579 30.111 38.781 1.00 39.71 36 VAL E N 1
ATOM 5939 C CA . VAL E 2 39 ? -75.343 29.251 37.935 1.00 40.55 36 VAL E CA 1
ATOM 5940 C C . VAL E 2 39 ? -76.801 29.530 38.281 1.00 40.44 36 VAL E C 1
ATOM 5941 O O . VAL E 2 39 ? -77.204 29.460 39.441 1.00 42.98 36 VAL E O 1
ATOM 5945 N N . VAL E 2 40 ? -77.576 29.898 37.270 1.00 39.94 37 VAL E N 1
ATOM 5946 C CA . VAL E 2 40 ? -78.990 30.165 37.445 1.00 39.31 37 VAL E CA 1
ATOM 5947 C C . VAL E 2 40 ? -79.748 28.986 36.862 1.00 41.30 37 VAL E C 1
ATOM 5948 O O . VAL E 2 40 ? -79.516 28.614 35.719 1.00 43.24 37 VAL E O 1
ATOM 5952 N N . ILE E 2 41 ? -80.617 28.378 37.662 1.00 43.66 38 ILE E N 1
ATOM 5953 C CA . ILE E 2 41 ? -81.430 27.283 37.194 1.00 45.29 38 ILE E CA 1
ATOM 5954 C C . ILE E 2 41 ? -82.887 27.713 37.263 1.00 46.04 38 ILE E C 1
ATOM 5955 O O . ILE E 2 41 ? -83.441 27.905 38.343 1.00 41.17 38 ILE E O 1
ATOM 5960 N N . ALA E 2 42 ? -83.482 27.902 36.091 1.00 45.24 39 ALA E N 1
ATOM 5961 C CA . ALA E 2 42 ? -84.866 28.333 35.996 1.00 41.61 39 ALA E CA 1
ATOM 5962 C C . ALA E 2 42 ? -85.838 27.152 35.896 1.00 42.36 39 ALA E C 1
ATOM 5963 O O . ALA E 2 42 ? -85.611 26.217 35.121 1.00 38.57 39 ALA E O 1
ATOM 5965 N N . VAL E 2 43 ? -86.915 27.203 36.681 1.00 41.70 40 VAL E N 1
ATOM 5966 C CA . VAL E 2 43 ? -87.922 26.165 36.646 1.00 44.13 40 VAL E CA 1
ATOM 5967 C C . VAL E 2 43 ? -88.929 26.468 35.527 1.00 44.75 40 VAL E C 1
ATOM 5968 O O . VAL E 2 43 ? -89.712 27.428 35.600 1.00 45.94 40 VAL E O 1
ATOM 5972 N N . LEU E 2 44 ? -88.877 25.677 34.464 1.00 47.48 41 LEU E N 1
ATOM 5973 C CA . LEU E 2 44 ? -89.799 25.847 33.336 1.00 47.17 41 LEU E CA 1
ATOM 5974 C C . LEU E 2 44 ? -91.218 25.477 33.733 1.00 48.48 41 LEU E C 1
ATOM 5975 O O . LEU E 2 44 ? -91.414 24.698 34.670 1.00 48.67 41 LEU E O 1
ATOM 5980 N N . LYS E 2 45 ? -92.210 26.047 33.062 1.00 44.19 42 LYS E N 1
ATOM 5981 C CA . LYS E 2 45 ? -92.013 27.003 31.988 1.00 44.95 42 LYS E CA 1
ATOM 5982 C C . LYS E 2 45 ? -92.126 28.437 32.438 1.00 43.29 42 LYS E C 1
ATOM 5983 O O . LYS E 2 45 ? -91.502 29.314 31.874 1.00 43.94 42 LYS E O 1
ATOM 5989 N N . GLY E 2 46 ? -92.909 28.650 33.489 1.00 42.63 43 GLY E N 1
ATOM 5990 C CA . GLY E 2 46 ? -93.269 29.973 33.953 1.00 43.03 43 GLY E CA 1
ATOM 5991 C C . GLY E 2 46 ? -92.245 31.001 34.374 1.00 40.56 43 GLY E C 1
ATOM 5992 O O . GLY E 2 46 ? -92.554 32.172 34.400 1.00 39.07 43 GLY E O 1
ATOM 5993 N N . SER E 2 47 ? -91.041 30.574 34.701 1.00 36.77 44 SER E N 1
ATOM 5994 C CA . SER E 2 47 ? -90.056 31.480 35.143 1.00 39.10 44 SER E CA 1
ATOM 5995 C C . SER E 2 47 ? -89.189 32.000 34.006 1.00 35.93 44 SER E C 1
ATOM 5996 O O . SER E 2 47 ? -88.342 32.845 34.246 1.00 33.88 44 SER E O 1
ATOM 5999 N N . PHE E 2 48 ? -89.407 31.544 32.771 1.00 34.48 45 PHE E N 1
ATOM 6000 C CA . PHE E 2 48 ? -88.483 31.921 31.688 1.00 33.54 45 PHE E CA 1
ATOM 6001 C C . PHE E 2 48 ? -88.406 33.387 31.379 1.00 29.64 45 PHE E C 1
ATOM 6002 O O . PHE E 2 48 ? -87.345 33.855 30.991 1.00 30.33 45 PHE E O 1
ATOM 6010 N N . VAL E 2 49 ? -89.497 34.125 31.545 1.00 30.81 46 VAL E N 1
ATOM 6011 C CA . VAL E 2 49 ? -89.485 35.557 31.240 1.00 29.46 46 VAL E CA 1
ATOM 6012 C C . VAL E 2 49 ? -88.705 36.298 32.323 1.00 31.59 46 VAL E C 1
ATOM 6013 O O . VAL E 2 49 ? -87.838 37.118 32.043 1.00 28.76 46 VAL E O 1
ATOM 6017 N N . PHE E 2 50 ? -89.045 36.019 33.560 1.00 29.87 47 PHE E N 1
ATOM 6018 C CA . PHE E 2 50 ? -88.376 36.576 34.715 1.00 30.47 47 PHE E CA 1
ATOM 6019 C C . PHE E 2 50 ? -86.869 36.299 34.628 1.00 31.13 47 PHE E C 1
ATOM 6020 O O . PHE E 2 50 ? -86.046 37.190 34.834 1.00 31.12 47 PHE E O 1
ATOM 6028 N N . ALA E 2 51 ? -86.525 35.089 34.257 1.00 30.98 48 ALA E N 1
ATOM 6029 C CA . ALA E 2 51 ? -85.112 34.669 34.162 1.00 32.86 48 ALA E CA 1
ATOM 6030 C C . ALA E 2 51 ? -84.395 35.415 33.097 1.00 30.11 48 ALA E C 1
ATOM 6031 O O . ALA E 2 51 ? -83.307 35.911 33.344 1.00 30.32 48 ALA E O 1
ATOM 6033 N N . ALA E 2 52 ? -85.025 35.553 31.936 1.00 29.86 49 ALA E N 1
ATOM 6034 C CA . ALA E 2 52 ? -84.440 36.335 30.839 1.00 29.01 49 ALA E CA 1
ATOM 6035 C C . ALA E 2 52 ? -84.157 37.765 31.265 1.00 27.58 49 ALA E C 1
ATOM 6036 O O . ALA E 2 52 ? -83.075 38.292 31.008 1.00 28.49 49 ALA E O 1
ATOM 6038 N N . ASP E 2 53 ? -85.094 38.400 31.955 1.00 27.71 50 ASP E N 1
ATOM 6039 C CA . ASP E 2 53 ? -84.892 39.790 32.410 1.00 27.94 50 ASP E CA 1
ATOM 6040 C C . ASP E 2 53 ? -83.880 39.888 33.549 1.00 27.10 50 ASP E C 1
ATOM 6041 O O . ASP E 2 53 ? -83.053 40.781 33.585 1.00 27.04 50 ASP E O 1
ATOM 6046 N N . LEU E 2 54 ? -83.972 38.982 34.516 1.00 27.18 51 LEU E N 1
ATOM 6047 C CA . LEU E 2 54 ? -83.111 39.023 35.682 1.00 29.01 51 LEU E CA 1
ATOM 6048 C C . LEU E 2 54 ? -81.640 38.881 35.331 1.00 29.78 51 LEU E C 1
ATOM 6049 O O . LEU E 2 54 ? -80.811 39.691 35.752 1.00 27.87 51 LEU E O 1
ATOM 6054 N N . ILE E 2 55 ? -81.306 37.879 34.524 1.00 29.17 52 ILE E N 1
ATOM 6055 C CA . ILE E 2 55 ? -79.892 37.648 34.203 1.00 30.10 52 ILE E CA 1
ATOM 6056 C C . ILE E 2 55 ? -79.194 38.767 33.409 1.00 31.43 52 ILE E C 1
ATOM 6057 O O . ILE E 2 55 ? -77.991 38.958 33.552 1.00 29.05 52 ILE E O 1
ATOM 6062 N N . ARG E 2 56 ? -79.978 39.539 32.649 1.00 28.44 53 ARG E N 1
ATOM 6063 C CA . ARG E 2 56 ? -79.450 40.613 31.880 1.00 27.93 53 ARG E CA 1
ATOM 6064 C C . ARG E 2 56 ? -79.042 41.830 32.735 1.00 28.15 53 ARG E C 1
ATOM 6065 O O . ARG E 2 56 ? -78.342 42.688 32.272 1.00 27.86 53 ARG E O 1
ATOM 6073 N N . HIS E 2 57 ? -79.453 41.841 33.978 1.00 28.43 54 HIS E N 1
ATOM 6074 C CA . HIS E 2 57 ? -79.048 42.874 34.905 1.00 30.40 54 HIS E CA 1
ATOM 6075 C C . HIS E 2 57 ? -77.920 42.384 35.799 1.00 31.21 54 HIS E C 1
ATOM 6076 O O . HIS E 2 57 ? -77.382 43.179 36.557 1.00 35.45 54 HIS E O 1
ATOM 6083 N N . ILE E 2 58 ? -77.588 41.091 35.754 1.00 31.07 55 ILE E N 1
ATOM 6084 C CA . ILE E 2 58 ? -76.515 40.536 36.574 1.00 30.81 55 ILE E CA 1
ATOM 6085 C C . ILE E 2 58 ? -75.205 40.606 35.797 1.00 32.80 55 ILE E C 1
ATOM 6086 O O . ILE E 2 58 ? -75.076 40.039 34.703 1.00 36.45 55 ILE E O 1
ATOM 6091 N N . LYS E 2 59 ? -74.239 41.304 36.363 1.00 34.01 56 LYS E N 1
ATOM 6092 C CA . LYS E 2 59 ? -72.951 41.522 35.729 1.00 39.19 56 LYS E CA 1
ATOM 6093 C C . LYS E 2 59 ? -72.005 40.351 35.899 1.00 39.16 56 LYS E C 1
ATOM 6094 O O . LYS E 2 59 ? -71.080 40.201 35.132 1.00 40.55 56 LYS E O 1
ATOM 6100 N N . ASN E 2 60 ? -72.216 39.541 36.936 1.00 37.64 57 ASN E N 1
ATOM 6101 C CA . ASN E 2 60 ? -71.368 38.376 37.156 1.00 37.05 57 ASN E CA 1
ATOM 6102 C C . ASN E 2 60 ? -71.424 37.436 35.961 1.00 38.11 57 ASN E C 1
ATOM 6103 O O . ASN E 2 60 ? -72.330 37.510 35.129 1.00 38.40 57 ASN E O 1
ATOM 6108 N N . ASP E 2 61 ? -70.455 36.547 35.872 1.00 39.64 58 ASP E N 1
ATOM 6109 C CA . ASP E 2 61 ? -70.452 35.512 34.837 1.00 41.66 58 ASP E CA 1
ATOM 6110 C C . ASP E 2 61 ? -71.580 34.541 35.220 1.00 42.63 58 ASP E C 1
ATOM 6111 O O . ASP E 2 61 ? -71.542 33.937 36.293 1.00 46.04 58 ASP E O 1
ATOM 6116 N N . VAL E 2 62 ? -72.597 34.451 34.378 1.00 39.00 59 VAL E N 1
ATOM 6117 C CA . VAL E 2 62 ? -73.732 33.633 34.663 1.00 39.19 59 VAL E CA 1
ATOM 6118 C C . VAL E 2 62 ? -73.900 32.510 33.671 1.00 42.84 59 VAL E C 1
ATOM 6119 O O . VAL E 2 62 ? -73.765 32.695 32.449 1.00 39.78 59 VAL E O 1
ATOM 6123 N N . THR E 2 63 ? -74.152 31.324 34.212 1.00 40.73 60 THR E N 1
ATOM 6124 C CA . THR E 2 63 ? -74.448 30.137 33.405 1.00 42.31 60 THR E CA 1
ATOM 6125 C C . THR E 2 63 ? -75.910 29.853 33.689 1.00 40.02 60 THR E C 1
ATOM 6126 O O . THR E 2 63 ? -76.313 29.873 34.848 1.00 40.70 60 THR E O 1
ATOM 6130 N N . ILE E 2 64 ? -76.717 29.599 32.666 1.00 40.57 61 ILE E N 1
ATOM 6131 C CA . ILE E 2 64 ? -78.112 29.309 32.938 1.00 41.27 61 ILE E CA 1
ATOM 6132 C C . ILE E 2 64 ? -78.505 27.952 32.391 1.00 45.44 61 ILE E C 1
ATOM 6133 O O . ILE E 2 64 ? -77.985 27.509 31.380 1.00 47.67 61 ILE E O 1
ATOM 6138 N N . ASP E 2 65 ? -79.374 27.262 33.116 1.00 41.14 62 ASP E N 1
ATOM 6139 C CA . ASP E 2 65 ? -79.855 25.995 32.666 1.00 44.75 62 ASP E CA 1
ATOM 6140 C C . ASP E 2 65 ? -81.301 25.935 33.144 1.00 43.53 62 ASP E C 1
ATOM 6141 O O . ASP E 2 65 ? -81.771 26.813 33.897 1.00 42.91 62 ASP E O 1
ATOM 6146 N N . PHE E 2 66 ? -82.007 24.929 32.663 1.00 42.21 63 PHE E N 1
ATOM 6147 C CA . PHE E 2 66 ? -83.394 24.749 32.986 1.00 43.89 63 PHE E CA 1
ATOM 6148 C C . PHE E 2 66 ? -83.698 23.379 33.566 1.00 46.33 63 PHE E C 1
ATOM 6149 O O . PHE E 2 66 ? -82.994 22.398 33.317 1.00 49.36 63 PHE E O 1
ATOM 6157 N N . ILE E 2 67 ? -84.750 23.345 34.370 1.00 47.98 64 ILE E N 1
ATOM 6158 C CA . ILE E 2 67 ? -85.230 22.108 34.932 1.00 50.64 64 ILE E CA 1
ATOM 6159 C C . ILE E 2 67 ? -86.740 22.073 34.734 1.00 51.69 64 ILE E C 1
ATOM 6160 O O . ILE E 2 67 ? -87.428 23.123 34.760 1.00 48.68 64 ILE E O 1
ATOM 6165 N N A SER E 2 68 ? -87.262 20.883 34.461 0.50 55.52 65 SER E N 1
ATOM 6166 N N B SER E 2 68 ? -87.254 20.872 34.519 0.50 55.18 65 SER E N 1
ATOM 6167 C CA A SER E 2 68 ? -88.700 20.682 34.274 0.50 57.92 65 SER E CA 1
ATOM 6168 C CA B SER E 2 68 ? -88.675 20.698 34.353 0.50 57.33 65 SER E CA 1
ATOM 6169 C C A SER E 2 68 ? -89.118 19.514 35.156 0.50 64.14 65 SER E C 1
ATOM 6170 C C B SER E 2 68 ? -89.099 19.515 35.197 0.50 63.77 65 SER E C 1
ATOM 6171 O O A SER E 2 68 ? -88.491 18.450 35.119 0.50 61.21 65 SER E O 1
ATOM 6172 O O B SER E 2 68 ? -88.461 18.460 35.191 0.50 60.99 65 SER E O 1
ATOM 6177 N N . ALA E 2 69 ? -90.185 19.707 35.924 1.00 66.51 66 ALA E N 1
ATOM 6178 C CA . ALA E 2 69 ? -90.676 18.692 36.806 1.00 74.14 66 ALA E CA 1
ATOM 6179 C C . ALA E 2 69 ? -92.181 18.627 36.697 1.00 79.60 66 ALA E C 1
ATOM 6180 O O . ALA E 2 69 ? -92.816 19.651 36.529 1.00 68.44 66 ALA E O 1
ATOM 6182 N N . SER E 2 70 ? -92.762 17.429 36.763 1.00 80.58 67 SER E N 1
ATOM 6183 C CA . SER E 2 70 ? -94.218 17.338 36.696 1.00 89.95 67 SER E CA 1
ATOM 6184 C C . SER E 2 70 ? -94.795 16.581 37.874 1.00 95.83 67 SER E C 1
ATOM 6185 O O . SER E 2 70 ? -94.094 15.849 38.595 1.00 98.55 67 SER E O 1
ATOM 6188 N N . SER E 2 71 ? -96.088 16.781 38.075 1.00 104.90 68 SER E N 1
ATOM 6189 C CA . SER E 2 71 ? -96.795 16.088 39.133 1.00 113.74 68 SER E CA 1
ATOM 6190 C C . SER E 2 71 ? -98.300 16.344 39.093 1.00 105.75 68 SER E C 1
ATOM 6191 O O . SER E 2 71 ? -99.057 15.580 38.492 1.00 112.06 68 SER E O 1
ATOM 6194 N N . THR E 2 76 ? -97.505 15.356 45.444 1.00 123.90 73 THR E N 1
ATOM 6195 C CA . THR E 2 76 ? -97.178 16.781 45.271 1.00 118.69 73 THR E CA 1
ATOM 6196 C C . THR E 2 76 ? -97.833 17.623 46.349 1.00 115.55 73 THR E C 1
ATOM 6197 O O . THR E 2 76 ? -97.159 18.302 47.114 1.00 116.55 73 THR E O 1
ATOM 6201 N N . GLU E 2 77 ? -99.158 17.583 46.395 1.00 110.77 74 GLU E N 1
ATOM 6202 C CA . GLU E 2 77 ? -99.913 18.341 47.380 1.00 115.08 74 GLU E CA 1
ATOM 6203 C C . GLU E 2 77 ? -99.498 18.011 48.804 1.00 114.36 74 GLU E C 1
ATOM 6204 O O . GLU E 2 77 ? -99.752 18.791 49.709 1.00 115.96 74 GLU E O 1
ATOM 6210 N N . THR E 2 78 ? -98.928 16.831 49.016 1.00 113.71 75 THR E N 1
ATOM 6211 C CA . THR E 2 78 ? -98.434 16.464 50.338 1.00 114.26 75 THR E CA 1
ATOM 6212 C C . THR E 2 78 ? -96.930 16.223 50.436 1.00 110.60 75 THR E C 1
ATOM 6213 O O . THR E 2 78 ? -96.328 16.469 51.485 1.00 121.23 75 THR E O 1
ATOM 6217 N N . THR E 2 79 ? -96.318 15.748 49.361 1.00 101.68 76 THR E N 1
ATOM 6218 C CA . THR E 2 79 ? -94.899 15.429 49.422 1.00 102.12 76 THR E CA 1
ATOM 6219 C C . THR E 2 79 ? -94.056 16.241 48.475 1.00 98.96 76 THR E C 1
ATOM 6220 O O . THR E 2 79 ? -92.838 16.089 48.470 1.00 96.83 76 THR E O 1
ATOM 6224 N N . GLY E 2 80 ? -94.673 17.051 47.620 1.00 95.30 77 GLY E N 1
ATOM 6225 C CA . GLY E 2 80 ? -93.884 17.857 46.711 1.00 94.98 77 GLY E CA 1
ATOM 6226 C C . GLY E 2 80 ? -93.119 16.943 45.777 1.00 93.03 77 GLY E C 1
ATOM 6227 O O . GLY E 2 80 ? -92.369 17.423 44.922 1.00 83.11 77 GLY E O 1
ATOM 6228 N N . LYS E 2 81 ? -93.330 15.630 45.931 1.00 90.97 78 LYS E N 1
ATOM 6229 C CA . LYS E 2 81 ? -92.645 14.632 45.114 1.00 91.18 78 LYS E CA 1
ATOM 6230 C C . LYS E 2 81 ? -93.069 14.888 43.678 1.00 90.86 78 LYS E C 1
ATOM 6231 O O . LYS E 2 81 ? -94.258 14.916 43.366 1.00 100.04 78 LYS E O 1
ATOM 6237 N N . VAL E 2 82 ? -92.087 15.157 42.830 1.00 89.52 79 VAL E N 1
ATOM 6238 C CA . VAL E 2 82 ? -92.332 15.410 41.425 1.00 86.18 79 VAL E CA 1
ATOM 6239 C C . VAL E 2 82 ? -91.413 14.553 40.601 1.00 86.08 79 VAL E C 1
ATOM 6240 O O . VAL E 2 82 ? -90.354 14.129 41.052 1.00 90.02 79 VAL E O 1
ATOM 6244 N N . LYS E 2 83 ? -91.840 14.328 39.372 1.00 87.22 80 LYS E N 1
ATOM 6245 C CA . LYS E 2 83 ? -91.099 13.558 38.409 1.00 82.08 80 LYS E CA 1
ATOM 6246 C C . LYS E 2 83 ? -90.206 14.516 37.625 1.00 85.94 80 LYS E C 1
ATOM 6247 O O . LYS E 2 83 ? -90.682 15.516 37.076 1.00 84.59 80 LYS E O 1
ATOM 6253 N N . LEU E 2 84 ? -88.911 14.249 37.595 1.00 81.47 81 LEU E N 1
ATOM 6254 C CA . LEU E 2 84 ? -88.034 15.094 36.825 1.00 79.77 81 LEU E CA 1
ATOM 6255 C C . LEU E 2 84 ? -88.216 14.776 35.360 1.00 77.44 81 LEU E C 1
ATOM 6256 O O . LEU E 2 84 ? -87.927 13.670 34.944 1.00 85.27 81 LEU E O 1
ATOM 6261 N N . LEU E 2 85 ? -88.720 15.736 34.591 1.00 72.08 82 LEU E N 1
ATOM 6262 C CA . LEU E 2 85 ? -88.883 15.548 33.158 1.00 71.21 82 LEU E CA 1
ATOM 6263 C C . LEU E 2 85 ? -87.613 15.932 32.432 1.00 71.20 82 LEU E C 1
ATOM 6264 O O . LEU E 2 85 ? -87.290 15.344 31.414 1.00 71.46 82 LEU E O 1
ATOM 6269 N N . LYS E 2 86 ? -86.937 16.978 32.917 1.00 67.90 83 LYS E N 1
ATOM 6270 C CA . LYS E 2 86 ? -85.686 17.426 32.326 1.00 68.56 83 LYS E CA 1
ATOM 6271 C C . LYS E 2 86 ? -84.777 17.848 33.469 1.00 65.47 83 LYS E C 1
ATOM 6272 O O . LYS E 2 86 ? -85.078 18.788 34.197 1.00 63.44 83 LYS E O 1
ATOM 6278 N N . ASP E 2 87 ? -83.684 17.114 33.627 1.00 66.55 84 ASP E N 1
ATOM 6279 C CA . ASP E 2 87 ? -82.720 17.352 34.679 1.00 63.55 84 ASP E CA 1
ATOM 6280 C C . ASP E 2 87 ? -81.711 18.341 34.112 1.00 61.16 84 ASP E C 1
ATOM 6281 O O . ASP E 2 87 ? -81.700 18.618 32.912 1.00 61.98 84 ASP E O 1
ATOM 6286 N N . ILE E 2 88 ? -80.845 18.867 34.956 1.00 57.45 85 ILE E N 1
ATOM 6287 C CA . ILE E 2 88 ? -79.874 19.818 34.473 1.00 55.85 85 ILE E CA 1
ATOM 6288 C C . ILE E 2 88 ? -78.721 19.170 33.713 1.00 54.10 85 ILE E C 1
ATOM 6289 O O . ILE E 2 88 ? -78.335 18.056 33.973 1.00 52.67 85 ILE E O 1
ATOM 6294 N N . ASP E 2 89 ? -78.185 19.915 32.760 1.00 53.12 86 ASP E N 1
ATOM 6295 C CA . ASP E 2 89 ? -77.034 19.491 31.980 1.00 57.96 86 ASP E CA 1
ATOM 6296 C C . ASP E 2 89 ? -75.741 20.055 32.555 1.00 57.58 86 ASP E C 1
ATOM 6297 O O . ASP E 2 89 ? -74.710 19.429 32.454 1.00 59.26 86 ASP E O 1
ATOM 6302 N N . VAL E 2 90 ? -75.793 21.250 33.143 1.00 52.51 87 VAL E N 1
ATOM 6303 C CA . VAL E 2 90 ? -74.578 21.881 33.637 1.00 52.74 87 VAL E CA 1
ATOM 6304 C C . VAL E 2 90 ? -74.062 21.346 34.964 1.00 52.14 87 VAL E C 1
ATOM 6305 O O . VAL E 2 90 ? -74.790 20.792 35.765 1.00 53.87 87 VAL E O 1
ATOM 6309 N N . ASN E 2 91 ? -72.786 21.567 35.181 1.00 53.27 88 ASN E N 1
ATOM 6310 C CA . ASN E 2 91 ? -72.134 21.183 36.407 1.00 56.09 88 ASN E CA 1
ATOM 6311 C C . ASN E 2 91 ? -72.342 22.236 37.507 1.00 53.27 88 ASN E C 1
ATOM 6312 O O . ASN E 2 91 ? -71.912 23.361 37.370 1.00 53.27 88 ASN E O 1
ATOM 6317 N N . ILE E 2 92 ? -72.995 21.872 38.599 1.00 54.15 89 ILE E N 1
ATOM 6318 C CA . ILE E 2 92 ? -73.156 22.806 39.708 1.00 51.62 89 ILE E CA 1
ATOM 6319 C C . ILE E 2 92 ? -72.303 22.414 40.940 1.00 54.63 89 ILE E C 1
ATOM 6320 O O . ILE E 2 92 ? -72.405 23.044 41.989 1.00 53.94 89 ILE E O 1
ATOM 6325 N N . THR E 2 93 ? -71.498 21.364 40.820 1.00 55.28 90 THR E N 1
ATOM 6326 C CA . THR E 2 93 ? -70.650 20.936 41.942 1.00 56.77 90 THR E CA 1
ATOM 6327 C C . THR E 2 93 ? -69.660 22.053 42.302 1.00 56.81 90 THR E C 1
ATOM 6328 O O . THR E 2 93 ? -68.872 22.494 41.464 1.00 54.55 90 THR E O 1
ATOM 6332 N N . GLY E 2 94 ? -69.727 22.512 43.550 1.00 56.48 91 GLY E N 1
ATOM 6333 C CA . GLY E 2 94 ? -68.871 23.590 44.040 1.00 54.50 91 GLY E CA 1
ATOM 6334 C C . GLY E 2 94 ? -69.241 24.964 43.486 1.00 54.97 91 GLY E C 1
ATOM 6335 O O . GLY E 2 94 ? -68.475 25.901 43.614 1.00 53.85 91 GLY E O 1
ATOM 6336 N N . LYS E 2 95 ? -70.424 25.093 42.882 1.00 52.22 92 LYS E N 1
ATOM 6337 C CA . LYS E 2 95 ? -70.840 26.350 42.316 1.00 51.62 92 LYS E CA 1
ATOM 6338 C C . LYS E 2 95 ? -71.903 27.018 43.161 1.00 49.07 92 LYS E C 1
ATOM 6339 O O . LYS E 2 95 ? -72.517 26.404 44.045 1.00 49.25 92 LYS E O 1
ATOM 6345 N N . ASN E 2 96 ? -72.087 28.301 42.875 1.00 46.81 93 ASN E N 1
ATOM 6346 C CA . ASN E 2 96 ? -73.101 29.123 43.497 1.00 43.64 93 ASN E CA 1
ATOM 6347 C C . ASN E 2 96 ? -74.324 28.961 42.622 1.00 44.66 93 ASN E C 1
ATOM 6348 O O . ASN E 2 96 ? -74.277 29.276 41.429 1.00 46.02 93 ASN E O 1
ATOM 6353 N N . VAL E 2 97 ? -75.411 28.465 43.198 1.00 42.76 94 VAL E N 1
ATOM 6354 C CA . VAL E 2 97 ? -76.598 28.217 42.440 1.00 43.26 94 VAL E CA 1
ATOM 6355 C C . VAL E 2 97 ? -77.796 29.015 42.926 1.00 42.37 94 VAL E C 1
ATOM 6356 O O . VAL E 2 97 ? -78.086 29.081 44.125 1.00 42.59 94 VAL E O 1
ATOM 6360 N N . ILE E 2 98 ? -78.477 29.645 41.987 1.00 39.65 95 ILE E N 1
ATOM 6361 C CA . ILE E 2 98 ? -79.716 30.351 42.312 1.00 39.32 95 ILE E CA 1
ATOM 6362 C C . ILE E 2 98 ? -80.823 29.707 41.482 1.00 41.13 95 ILE E C 1
ATOM 6363 O O . ILE E 2 98 ? -80.760 29.694 40.241 1.00 39.01 95 ILE E O 1
ATOM 6368 N N . VAL E 2 99 ? -81.835 29.177 42.167 1.00 39.14 96 VAL E N 1
ATOM 6369 C CA . VAL E 2 99 ? -82.950 28.535 41.503 1.00 41.48 96 VAL E CA 1
ATOM 6370 C C . VAL E 2 99 ? -84.026 29.609 41.379 1.00 40.70 96 VAL E C 1
ATOM 6371 O O . VAL E 2 99 ? -84.423 30.224 42.366 1.00 43.01 96 VAL E O 1
ATOM 6375 N N . VAL E 2 100 ? -84.474 29.825 40.144 1.00 41.65 97 VAL E N 1
ATOM 6376 C CA . VAL E 2 100 ? -85.416 30.878 39.828 1.00 40.93 97 VAL E CA 1
ATOM 6377 C C . VAL E 2 100 ? -86.812 30.370 39.516 1.00 39.67 97 VAL E C 1
ATOM 6378 O O . VAL E 2 100 ? -87.001 29.489 38.704 1.00 39.81 97 VAL E O 1
ATOM 6382 N N . GLU E 2 101 ? -87.788 30.926 40.231 1.00 42.65 98 GLU E N 1
ATOM 6383 C CA . GLU E 2 101 ? -89.190 30.590 40.062 1.00 41.82 98 GLU E CA 1
ATOM 6384 C C . GLU E 2 101 ? -90.024 31.812 39.811 1.00 39.93 98 GLU E C 1
ATOM 6385 O O . GLU E 2 101 ? -89.643 32.936 40.139 1.00 35.88 98 GLU E O 1
ATOM 6391 N N . ASP E 2 102 ? -91.200 31.566 39.257 1.00 40.85 99 ASP E N 1
ATOM 6392 C CA . ASP E 2 102 ? -92.192 32.588 39.074 1.00 38.31 99 ASP E CA 1
ATOM 6393 C C . ASP E 2 102 ? -93.006 32.735 40.364 1.00 37.93 99 ASP E C 1
ATOM 6394 O O . ASP E 2 102 ? -93.304 33.831 40.806 1.00 38.21 99 ASP E O 1
ATOM 6399 N N . ILE E 2 103 ? -93.352 31.611 40.969 1.00 41.24 100 ILE E N 1
ATOM 6400 C CA . ILE E 2 103 ? -94.164 31.637 42.172 1.00 45.73 100 ILE E CA 1
ATOM 6401 C C . ILE E 2 103 ? -93.759 30.568 43.167 1.00 45.93 100 ILE E C 1
ATOM 6402 O O . ILE E 2 103 ? -93.375 29.481 42.789 1.00 46.29 100 ILE E O 1
ATOM 6407 N N . ILE E 2 104 ? -93.835 30.896 44.448 1.00 46.19 101 ILE E N 1
ATOM 6408 C CA . ILE E 2 104 ? -93.593 29.909 45.476 1.00 46.96 101 ILE E CA 1
ATOM 6409 C C . ILE E 2 104 ? -94.794 30.050 46.373 1.00 47.47 101 ILE E C 1
ATOM 6410 O O . ILE E 2 104 ? -95.061 31.146 46.855 1.00 47.79 101 ILE E O 1
ATOM 6415 N N . ASP E 2 105 ? -95.542 28.965 46.563 1.00 55.97 102 ASP E N 1
ATOM 6416 C CA . ASP E 2 105 ? -96.699 29.008 47.440 1.00 55.67 102 ASP E CA 1
ATOM 6417 C C . ASP E 2 105 ? -96.572 27.976 48.573 1.00 57.28 102 ASP E C 1
ATOM 6418 O O . ASP E 2 105 ? -96.218 28.346 49.697 1.00 56.34 102 ASP E O 1
ATOM 6423 N N . SER E 2 106 ? -96.829 26.695 48.301 1.00 59.40 103 SER E N 1
ATOM 6424 C CA . SER E 2 106 ? -96.713 25.679 49.339 1.00 62.22 103 SER E CA 1
ATOM 6425 C C . SER E 2 106 ? -95.240 25.399 49.639 1.00 62.16 103 SER E C 1
ATOM 6426 O O . SER E 2 106 ? -94.886 25.044 50.771 1.00 62.80 103 SER E O 1
ATOM 6429 N N . GLY E 2 107 ? -94.400 25.555 48.612 1.00 62.41 104 GLY E N 1
ATOM 6430 C CA . GLY E 2 107 ? -92.965 25.334 48.717 1.00 61.58 104 GLY E CA 1
ATOM 6431 C C . GLY E 2 107 ? -92.573 23.874 48.679 1.00 64.88 104 GLY E C 1
ATOM 6432 O O . GLY E 2 107 ? -91.385 23.536 48.706 1.00 62.07 104 GLY E O 1
ATOM 6433 N N . LEU E 2 108 ? -93.570 22.997 48.599 1.00 69.10 105 LEU E N 1
ATOM 6434 C CA . LEU E 2 108 ? -93.331 21.556 48.623 1.00 72.12 105 LEU E CA 1
ATOM 6435 C C . LEU E 2 108 ? -92.454 21.071 47.484 1.00 74.20 105 LEU E C 1
ATOM 6436 O O . LEU E 2 108 ? -91.515 20.306 47.680 1.00 76.95 105 LEU E O 1
ATOM 6441 N N . THR E 2 109 ? -92.785 21.505 46.286 1.00 75.10 106 THR E N 1
ATOM 6442 C CA . THR E 2 109 ? -92.062 21.082 45.105 1.00 77.09 106 THR E CA 1
ATOM 6443 C C . THR E 2 109 ? -90.662 21.641 45.040 1.00 75.76 106 THR E C 1
ATOM 6444 O O . THR E 2 109 ? -89.736 20.977 44.602 1.00 81.01 106 THR E O 1
ATOM 6448 N N . LEU E 2 110 ? -90.493 22.861 45.501 1.00 75.58 107 LEU E N 1
ATOM 6449 C CA . LEU E 2 110 ? -89.189 23.465 45.489 1.00 72.57 107 LEU E CA 1
ATOM 6450 C C . LEU E 2 110 ? -88.295 22.816 46.566 1.00 69.37 107 LEU E C 1
ATOM 6451 O O . LEU E 2 110 ? -87.080 22.720 46.411 1.00 65.02 107 LEU E O 1
ATOM 6456 N N . HIS E 2 111 ? -88.897 22.382 47.664 1.00 69.01 108 HIS E N 1
ATOM 6457 C CA . HIS E 2 111 ? -88.145 21.702 48.721 1.00 69.32 108 HIS E CA 1
ATOM 6458 C C . HIS E 2 111 ? -87.600 20.396 48.152 1.00 69.37 108 HIS E C 1
ATOM 6459 O O . HIS E 2 111 ? -86.470 19.992 48.426 1.00 68.92 108 HIS E O 1
ATOM 6466 N N . PHE E 2 112 ? -88.413 19.729 47.344 1.00 71.01 109 PHE E N 1
ATOM 6467 C CA . PHE E 2 112 ? -88.005 18.473 46.736 1.00 72.85 109 PHE E CA 1
ATOM 6468 C C . PHE E 2 112 ? -86.882 18.746 45.742 1.00 70.65 109 PHE E C 1
ATOM 6469 O O . PHE E 2 112 ? -85.891 18.026 45.688 1.00 71.05 109 PHE E O 1
ATOM 6477 N N . LEU E 2 113 ? -87.018 19.811 44.966 1.00 71.08 110 LEU E N 1
ATOM 6478 C CA . LEU E 2 113 ? -85.980 20.145 43.998 1.00 67.66 110 LEU E CA 1
ATOM 6479 C C . LEU E 2 113 ? -84.696 20.510 44.722 1.00 64.14 110 LEU E C 1
ATOM 6480 O O . LEU E 2 113 ? -83.607 20.249 44.237 1.00 62.85 110 LEU E O 1
ATOM 6485 N N . LYS E 2 114 ? -84.837 21.118 45.891 1.00 64.26 111 LYS E N 1
ATOM 6486 C CA . LYS E 2 114 ? -83.700 21.475 46.713 1.00 64.70 111 LYS E CA 1
ATOM 6487 C C . LYS E 2 114 ? -82.868 20.236 47.045 1.00 67.89 111 LYS E C 1
ATOM 6488 O O . LYS E 2 114 ? -81.655 20.231 46.877 1.00 69.97 111 LYS E O 1
ATOM 6494 N N . ASP E 2 115 ? -83.520 19.186 47.548 1.00 67.35 112 ASP E N 1
ATOM 6495 C CA . ASP E 2 115 ? -82.819 17.932 47.876 1.00 69.40 112 ASP E CA 1
ATOM 6496 C C . ASP E 2 115 ? -82.127 17.313 46.660 1.00 67.09 112 ASP E C 1
ATOM 6497 O O . ASP E 2 115 ? -81.034 16.769 46.755 1.00 65.78 112 ASP E O 1
ATOM 6502 N N . HIS E 2 116 ? -82.774 17.392 45.508 1.00 66.40 113 HIS E N 1
ATOM 6503 C CA . HIS E 2 116 ? -82.166 16.874 44.298 1.00 65.56 113 HIS E CA 1
ATOM 6504 C C . HIS E 2 116 ? -80.867 17.636 43.997 1.00 66.75 113 HIS E C 1
ATOM 6505 O O . HIS E 2 116 ? -79.826 17.037 43.714 1.00 66.53 113 HIS E O 1
ATOM 6512 N N . PHE E 2 117 ? -80.922 18.961 44.052 1.00 67.01 114 PHE E N 1
ATOM 6513 C CA . PHE E 2 117 ? -79.725 19.741 43.750 1.00 70.38 114 PHE E CA 1
ATOM 6514 C C . PHE E 2 117 ? -78.622 19.503 44.769 1.00 73.46 114 PHE E C 1
ATOM 6515 O O . PHE E 2 117 ? -77.438 19.467 44.408 1.00 76.00 114 PHE E O 1
ATOM 6523 N N . PHE E 2 118 ? -78.986 19.338 46.034 1.00 76.01 115 PHE E N 1
ATOM 6524 C CA . PHE E 2 118 ? -77.951 19.095 47.044 1.00 78.88 115 PHE E CA 1
ATOM 6525 C C . PHE E 2 118 ? -77.150 17.838 46.784 1.00 75.45 115 PHE E C 1
ATOM 6526 O O . PHE E 2 118 ? -75.986 17.756 47.167 1.00 73.57 115 PHE E O 1
ATOM 6534 N N . MET E 2 119 ? -77.746 16.888 46.082 1.00 64.94 116 MET E N 1
ATOM 6535 C CA . MET E 2 119 ? -77.030 15.663 45.724 1.00 68.59 116 MET E CA 1
ATOM 6536 C C . MET E 2 119 ? -75.841 15.990 44.806 1.00 64.72 116 MET E C 1
ATOM 6537 O O . MET E 2 119 ? -74.870 15.246 44.748 1.00 63.59 116 MET E O 1
ATOM 6542 N N . HIS E 2 120 ? -75.922 17.101 44.083 1.00 63.47 117 HIS E N 1
ATOM 6543 C CA . HIS E 2 120 ? -74.833 17.531 43.190 1.00 60.86 117 HIS E CA 1
ATOM 6544 C C . HIS E 2 120 ? -73.697 18.261 43.915 1.00 58.24 117 HIS E C 1
ATOM 6545 O O . HIS E 2 120 ? -72.702 18.632 43.297 1.00 58.42 117 HIS E O 1
ATOM 6552 N N . LYS E 2 121 ? -73.908 18.556 45.192 1.00 58.12 118 LYS E N 1
ATOM 6553 C CA . LYS E 2 121 ? -72.930 19.254 46.050 1.00 60.04 118 LYS E CA 1
ATOM 6554 C C . LYS E 2 121 ? -72.492 20.662 45.600 1.00 58.32 118 LYS E C 1
ATOM 6555 O O . LYS E 2 121 ? -71.318 20.932 45.371 1.00 56.94 118 LYS E O 1
ATOM 6561 N N . PRO E 2 122 ? -73.458 21.570 45.487 1.00 52.70 119 PRO E N 1
ATOM 6562 C CA . PRO E 2 122 ? -73.130 22.931 45.107 1.00 51.59 119 PRO E CA 1
ATOM 6563 C C . PRO E 2 122 ? -72.499 23.650 46.282 1.00 52.76 119 PRO E C 1
ATOM 6564 O O . PRO E 2 122 ? -72.672 23.232 47.428 1.00 55.00 119 PRO E O 1
ATOM 6568 N N . LYS E 2 123 ? -71.746 24.698 46.004 1.00 51.68 120 LYS E N 1
ATOM 6569 C CA . LYS E 2 123 ? -71.125 25.481 47.062 1.00 54.10 120 LYS E CA 1
ATOM 6570 C C . LYS E 2 123 ? -72.220 26.218 47.834 1.00 52.17 120 LYS E C 1
ATOM 6571 O O . LYS E 2 123 ? -72.152 26.356 49.039 1.00 51.50 120 LYS E O 1
ATOM 6577 N N . ALA E 2 124 ? -73.224 26.713 47.113 1.00 50.04 121 ALA E N 1
ATOM 6578 C CA . ALA E 2 124 ? -74.323 27.449 47.721 1.00 48.31 121 ALA E CA 1
ATOM 6579 C C . ALA E 2 124 ? -75.559 27.241 46.855 1.00 46.31 121 ALA E C 1
ATOM 6580 O O . ALA E 2 124 ? -75.457 27.081 45.638 1.00 44.78 121 ALA E O 1
ATOM 6582 N N . LEU E 2 125 ? -76.721 27.323 47.471 1.00 45.26 122 LEU E N 1
ATOM 6583 C CA . LEU E 2 125 ? -77.962 27.118 46.775 1.00 46.33 122 LEU E CA 1
ATOM 6584 C C . LEU E 2 125 ? -79.002 28.049 47.374 1.00 47.37 122 LEU E C 1
ATOM 6585 O O . LEU E 2 125 ? -79.392 27.886 48.527 1.00 43.23 122 LEU E O 1
ATOM 6590 N N . LYS E 2 126 ? -79.456 29.019 46.580 1.00 41.83 123 LYS E N 1
ATOM 6591 C CA . LYS E 2 126 ? -80.445 29.968 47.064 1.00 43.17 123 LYS E CA 1
ATOM 6592 C C . LYS E 2 126 ? -81.642 29.937 46.132 1.00 40.77 123 LYS E C 1
ATOM 6593 O O . LYS E 2 126 ? -81.536 29.461 44.995 1.00 42.42 123 LYS E O 1
ATOM 6599 N N . PHE E 2 127 ? -82.768 30.450 46.623 1.00 39.19 124 PHE E N 1
ATOM 6600 C CA . PHE E 2 127 ? -83.988 30.530 45.839 1.00 42.37 124 PHE E CA 1
ATOM 6601 C C . PHE E 2 127 ? -84.411 31.981 45.578 1.00 41.17 124 PHE E C 1
ATOM 6602 O O . PHE E 2 127 ? -84.326 32.842 46.463 1.00 40.89 124 PHE E O 1
ATOM 6610 N N . CYS E 2 128 ? -84.826 32.224 44.341 1.00 40.11 125 CYS E N 1
ATOM 6611 C CA . CYS E 2 128 ? -85.259 33.535 43.885 1.00 38.79 125 CYS E CA 1
ATOM 6612 C C . CYS E 2 128 ? -86.612 33.411 43.208 1.00 39.58 125 CYS E C 1
ATOM 6613 O O . CYS E 2 128 ? -86.733 32.723 42.195 1.00 41.67 125 CYS E O 1
ATOM 6616 N N . THR E 2 129 ? -87.626 34.090 43.738 1.00 37.21 126 THR E N 1
ATOM 6617 C CA . THR E 2 129 ? -88.953 33.997 43.146 1.00 37.24 126 THR E CA 1
ATOM 6618 C C . THR E 2 129 ? -89.499 35.378 42.901 1.00 34.42 126 THR E C 1
ATOM 6619 O O . THR E 2 129 ? -89.251 36.314 43.648 1.00 36.57 126 THR E O 1
ATOM 6623 N N . LEU E 2 130 ? -90.221 35.515 41.797 1.00 36.78 127 LEU E N 1
ATOM 6624 C CA . LEU E 2 130 ? -90.831 36.765 41.453 1.00 35.33 127 LEU E CA 1
ATOM 6625 C C . LEU E 2 130 ? -91.950 37.053 42.436 1.00 37.32 127 LEU E C 1
ATOM 6626 O O . LEU E 2 130 ? -92.067 38.157 42.947 1.00 35.36 127 LEU E O 1
ATOM 6631 N N . LEU E 2 131 ? -92.778 36.034 42.681 1.00 37.49 128 LEU E N 1
ATOM 6632 C CA . LEU E 2 131 ? -93.934 36.168 43.552 1.00 38.63 128 LEU E CA 1
ATOM 6633 C C . LEU E 2 131 ? -93.873 35.141 44.677 1.00 40.74 128 LEU E C 1
ATOM 6634 O O . LEU E 2 131 ? -93.466 34.001 44.463 1.00 37.24 128 LEU E O 1
ATOM 6639 N N . ASP E 2 132 ? -94.287 35.562 45.875 1.00 42.20 129 ASP E N 1
ATOM 6640 C CA . ASP E 2 132 ? -94.279 34.682 47.053 1.00 47.20 129 ASP E CA 1
ATOM 6641 C C . ASP E 2 132 ? -95.635 34.770 47.763 1.00 48.07 129 ASP E C 1
ATOM 6642 O O . ASP E 2 132 ? -96.246 35.840 47.863 1.00 48.88 129 ASP E O 1
ATOM 6647 N N . LYS E 2 133 ? -96.090 33.620 48.257 1.00 52.10 130 LYS E N 1
ATOM 6648 C CA . LYS E 2 133 ? -97.339 33.515 49.007 1.00 56.99 130 LYS E CA 1
ATOM 6649 C C . LYS E 2 133 ? -97.011 32.685 50.224 1.00 59.24 130 LYS E C 1
ATOM 6650 O O . LYS E 2 133 ? -97.339 31.503 50.270 1.00 58.85 130 LYS E O 1
ATOM 6656 N N . PRO E 2 134 ? -96.329 33.293 51.206 1.00 64.11 131 PRO E N 1
ATOM 6657 C CA . PRO E 2 134 ? -95.906 32.578 52.402 1.00 71.39 131 PRO E CA 1
ATOM 6658 C C . PRO E 2 134 ? -97.053 32.028 53.262 1.00 69.62 131 PRO E C 1
ATOM 6659 O O . PRO E 2 134 ? -96.810 31.155 54.070 1.00 72.43 131 PRO E O 1
ATOM 6663 N N A GLU E 2 135 ? -98.265 32.554 53.076 0.50 69.09 132 GLU E N 1
ATOM 6664 N N B GLU E 2 135 ? -98.263 32.556 53.097 0.50 69.09 132 GLU E N 1
ATOM 6665 C CA A GLU E 2 135 ? -99.437 32.099 53.827 0.50 72.43 132 GLU E CA 1
ATOM 6666 C CA B GLU E 2 135 ? -99.417 32.084 53.854 0.50 72.46 132 GLU E CA 1
ATOM 6667 C C A GLU E 2 135 ? -99.886 30.734 53.297 0.50 72.70 132 GLU E C 1
ATOM 6668 C C B GLU E 2 135 ? -99.870 30.725 53.320 0.50 72.77 132 GLU E C 1
ATOM 6669 O O A GLU E 2 135 ? -100.676 30.041 53.915 0.50 77.85 132 GLU E O 1
ATOM 6670 O O B GLU E 2 135 ? -100.671 30.042 53.959 0.50 77.82 132 GLU E O 1
ATOM 6681 N N . ARG E 2 136 ? -99.358 30.337 52.148 1.00 68.91 133 ARG E N 1
ATOM 6682 C CA . ARG E 2 136 ? -99.706 29.054 51.546 1.00 68.26 133 ARG E CA 1
ATOM 6683 C C . ARG E 2 136 ? -98.672 27.951 51.817 1.00 68.34 133 ARG E C 1
ATOM 6684 O O . ARG E 2 136 ? -98.832 26.803 51.360 1.00 69.97 133 ARG E O 1
ATOM 6692 N N . ARG E 2 137 ? -97.625 28.267 52.576 1.00 69.11 134 ARG E N 1
ATOM 6693 C CA . ARG E 2 137 ? -96.580 27.275 52.882 1.00 70.27 134 ARG E CA 1
ATOM 6694 C C . ARG E 2 137 ? -97.052 26.022 53.609 1.00 77.79 134 ARG E C 1
ATOM 6695 O O . ARG E 2 137 ? -97.799 26.089 54.582 1.00 79.25 134 ARG E O 1
ATOM 6703 N N . LYS E 2 138 ? -96.573 24.882 53.126 1.00 77.80 135 LYS E N 1
ATOM 6704 C CA . LYS E 2 138 ? -96.850 23.603 53.739 1.00 82.41 135 LYS E CA 1
ATOM 6705 C C . LYS E 2 138 ? -95.533 23.026 54.215 1.00 83.11 135 LYS E C 1
ATOM 6706 O O . LYS E 2 138 ? -95.490 21.970 54.806 1.00 80.93 135 LYS E O 1
ATOM 6712 N N . VAL E 2 139 ? -94.449 23.749 53.964 1.00 79.41 136 VAL E N 1
ATOM 6713 C CA . VAL E 2 139 ? -93.136 23.301 54.385 1.00 82.40 136 VAL E CA 1
ATOM 6714 C C . VAL E 2 139 ? -92.289 24.547 54.648 1.00 82.68 136 VAL E C 1
ATOM 6715 O O . VAL E 2 139 ? -92.645 25.645 54.213 1.00 80.66 136 VAL E O 1
ATOM 6719 N N . ASP E 2 140 ? -91.202 24.378 55.390 1.00 81.92 137 ASP E N 1
ATOM 6720 C CA . ASP E 2 140 ? -90.307 25.462 55.718 1.00 86.33 137 ASP E CA 1
ATOM 6721 C C . ASP E 2 140 ? -89.417 25.800 54.538 1.00 85.23 137 ASP E C 1
ATOM 6722 O O . ASP E 2 140 ? -88.520 25.030 54.198 1.00 84.88 137 ASP E O 1
ATOM 6727 N N . LEU E 2 141 ? -89.654 26.951 53.916 1.00 79.48 138 LEU E N 1
ATOM 6728 C CA . LEU E 2 141 ? -88.824 27.360 52.805 1.00 73.85 138 LEU E CA 1
ATOM 6729 C C . LEU E 2 141 ? -88.940 28.859 52.626 1.00 68.71 138 LEU E C 1
ATOM 6730 O O . LEU E 2 141 ? -89.987 29.386 52.253 1.00 64.58 138 LEU E O 1
ATOM 6735 N N . THR E 2 142 ? -87.845 29.534 52.944 1.00 66.59 139 THR E N 1
ATOM 6736 C CA . THR E 2 142 ? -87.767 30.970 52.840 1.00 67.66 139 THR E CA 1
ATOM 6737 C C . THR E 2 142 ? -86.874 31.270 51.649 1.00 62.08 139 THR E C 1
ATOM 6738 O O . THR E 2 142 ? -85.742 30.790 51.595 1.00 67.41 139 THR E O 1
ATOM 6742 N N . ALA E 2 143 ? -87.402 32.011 50.683 1.00 53.11 140 ALA E N 1
ATOM 6743 C CA . ALA E 2 143 ? -86.643 32.375 49.502 1.00 48.72 140 ALA E CA 1
ATOM 6744 C C . ALA E 2 143 ? -85.782 33.585 49.850 1.00 48.69 140 ALA E C 1
ATOM 6745 O O . ALA E 2 143 ? -86.264 34.544 50.459 1.00 46.18 140 ALA E O 1
ATOM 6747 N N . GLU E 2 144 ? -84.515 33.547 49.454 1.00 47.49 141 GLU E N 1
ATOM 6748 C CA . GLU E 2 144 ? -83.602 34.650 49.749 1.00 46.53 141 GLU E CA 1
ATOM 6749 C C . GLU E 2 144 ? -83.927 35.904 48.920 1.00 43.14 141 GLU E C 1
ATOM 6750 O O . GLU E 2 144 ? -83.685 37.020 49.361 1.00 40.52 141 GLU E O 1
ATOM 6756 N N . TYR E 2 145 ? -84.493 35.718 47.727 1.00 39.53 142 TYR E N 1
ATOM 6757 C CA . TYR E 2 145 ? -84.839 36.855 46.886 1.00 36.53 142 TYR E CA 1
ATOM 6758 C C . TYR E 2 145 ? -86.317 36.729 46.552 1.00 35.25 142 TYR E C 1
ATOM 6759 O O . TYR E 2 145 ? -86.731 35.717 46.002 1.00 34.97 142 TYR E O 1
ATOM 6768 N N . VAL E 2 146 ? -87.094 37.763 46.871 1.00 33.86 143 VAL E N 1
ATOM 6769 C CA . VAL E 2 146 ? -88.521 37.777 46.612 1.00 34.85 143 VAL E CA 1
ATOM 6770 C C . VAL E 2 146 ? -88.936 39.105 45.978 1.00 35.40 143 VAL E C 1
ATOM 6771 O O . VAL E 2 146 ? -88.641 40.175 46.506 1.00 36.16 143 VAL E O 1
ATOM 6775 N N . GLY E 2 147 ? -89.593 39.042 44.828 1.00 34.61 144 GLY E N 1
ATOM 6776 C CA . GLY E 2 147 ? -90.051 40.224 44.158 1.00 32.63 144 GLY E CA 1
ATOM 6777 C C . GLY E 2 147 ? -91.244 40.882 44.836 1.00 35.10 144 GLY E C 1
ATOM 6778 O O . GLY E 2 147 ? -91.179 42.043 45.250 1.00 38.93 144 GLY E O 1
ATOM 6779 N N . PHE E 2 148 ? -92.331 40.141 44.946 1.00 37.12 145 PHE E N 1
ATOM 6780 C CA . PHE E 2 148 ? -93.564 40.644 45.510 1.00 39.63 145 PHE E CA 1
ATOM 6781 C C . PHE E 2 148 ? -94.328 39.588 46.299 1.00 42.93 145 PHE E C 1
ATOM 6782 O O . PHE E 2 148 ? -94.383 38.419 45.918 1.00 41.56 145 PHE E O 1
ATOM 6790 N N . GLN E 2 149 ? -94.906 40.032 47.404 1.00 46.47 146 GLN E N 1
ATOM 6791 C CA . GLN E 2 149 ? -95.762 39.179 48.215 1.00 53.97 146 GLN E CA 1
ATOM 6792 C C . GLN E 2 149 ? -97.157 39.507 47.793 1.00 58.39 146 GLN E C 1
ATOM 6793 O O . GLN E 2 149 ? -97.592 40.649 47.911 1.00 62.51 146 GLN E O 1
ATOM 6799 N N . ILE E 2 150 ? -97.835 38.530 47.208 1.00 60.91 147 ILE E N 1
ATOM 6800 C CA . ILE E 2 150 ? -99.178 38.757 46.722 1.00 62.85 147 ILE E CA 1
ATOM 6801 C C . ILE E 2 150 ? -100.217 37.947 47.464 1.00 55.08 147 ILE E C 1
ATOM 6802 O O . ILE E 2 150 ? -99.916 36.894 48.008 1.00 56.24 147 ILE E O 1
ATOM 6807 N N . PRO E 2 151 ? -101.446 38.445 47.474 1.00 54.31 148 PRO E N 1
ATOM 6808 C CA . PRO E 2 151 ? -102.520 37.676 48.090 1.00 64.38 148 PRO E CA 1
ATOM 6809 C C . PRO E 2 151 ? -102.840 36.430 47.253 1.00 62.18 148 PRO E C 1
ATOM 6810 O O . PRO E 2 151 ? -102.605 36.414 46.034 1.00 64.34 148 PRO E O 1
ATOM 6814 N N . ASP E 2 152 ? -103.347 35.396 47.909 1.00 66.76 149 ASP E N 1
ATOM 6815 C CA . ASP E 2 152 ? -103.708 34.138 47.263 1.00 66.09 149 ASP E CA 1
ATOM 6816 C C . ASP E 2 152 ? -104.869 34.328 46.262 1.00 64.81 149 ASP E C 1
ATOM 6817 O O . ASP E 2 152 ? -106.019 34.005 46.565 1.00 67.76 149 ASP E O 1
ATOM 6822 N N . GLU E 2 153 ? -104.523 34.803 45.063 1.00 64.64 150 GLU E N 1
ATOM 6823 C CA . GLU E 2 153 ? -105.451 35.067 43.937 1.00 66.93 150 GLU E CA 1
ATOM 6824 C C . GLU E 2 153 ? -104.918 34.497 42.613 1.00 56.97 150 GLU E C 1
ATOM 6825 O O . GLU E 2 153 ? -103.735 34.237 42.532 1.00 52.84 150 GLU E O 1
ATOM 6831 N N . PHE E 2 154 ? -105.776 34.305 41.598 1.00 53.35 151 PHE E N 1
ATOM 6832 C CA . PHE E 2 154 ? -105.345 33.759 40.296 1.00 49.93 151 PHE E CA 1
ATOM 6833 C C . PHE E 2 154 ? -104.674 34.872 39.490 1.00 48.98 151 PHE E C 1
ATOM 6834 O O . PHE E 2 154 ? -105.264 35.919 39.316 1.00 50.14 151 PHE E O 1
ATOM 6842 N N . ILE E 2 155 ? -103.473 34.626 38.979 1.00 42.75 152 ILE E N 1
ATOM 6843 C CA . ILE E 2 155 ? -102.784 35.616 38.217 1.00 42.90 152 ILE E CA 1
ATOM 6844 C C . ILE E 2 155 ? -102.170 35.035 36.961 1.00 39.94 152 ILE E C 1
ATOM 6845 O O . ILE E 2 155 ? -101.901 33.839 36.850 1.00 38.80 152 ILE E O 1
ATOM 6850 N N . VAL E 2 156 ? -101.938 35.906 36.001 1.00 36.30 153 VAL E N 1
ATOM 6851 C CA . VAL E 2 156 ? -101.350 35.542 34.735 1.00 34.76 153 VAL E CA 1
ATOM 6852 C C . VAL E 2 156 ? -100.436 36.666 34.277 1.00 32.92 153 VAL E C 1
ATOM 6853 O O . VAL E 2 156 ? -100.479 37.779 34.810 1.00 32.68 153 VAL E O 1
ATOM 6857 N N . GLY E 2 157 ? -99.626 36.374 33.268 1.00 33.62 154 GLY E N 1
ATOM 6858 C CA . GLY E 2 157 ? -98.731 37.358 32.656 1.00 33.46 154 GLY E CA 1
ATOM 6859 C C . GLY E 2 157 ? -97.277 37.161 33.023 1.00 33.99 154 GLY E C 1
ATOM 6860 O O . GLY E 2 157 ? -96.953 36.450 33.972 1.00 35.34 154 GLY E O 1
ATOM 6861 N N . TYR E 2 158 ? -96.389 37.788 32.253 1.00 32.64 155 TYR E N 1
ATOM 6862 C CA . TYR E 2 158 ? -94.945 37.741 32.537 1.00 31.39 155 TYR E CA 1
ATOM 6863 C C . TYR E 2 158 ? -94.444 36.326 32.703 1.00 34.06 155 TYR E C 1
ATOM 6864 O O . TYR E 2 158 ? -93.751 35.990 33.671 1.00 32.48 155 TYR E O 1
ATOM 6873 N N . GLY E 2 159 ? -94.843 35.463 31.771 1.00 32.72 156 GLY E N 1
ATOM 6874 C CA . GLY E 2 159 ? -94.477 34.028 31.812 1.00 32.36 156 GLY E CA 1
ATOM 6875 C C . GLY E 2 159 ? -95.477 33.061 32.449 1.00 33.64 156 GLY E C 1
ATOM 6876 O O . GLY E 2 159 ? -95.443 31.854 32.178 1.00 38.28 156 GLY E O 1
ATOM 6877 N N . ILE E 2 160 ? -96.373 33.589 33.282 1.00 35.30 157 ILE E N 1
ATOM 6878 C CA . ILE E 2 160 ? -97.355 32.807 34.042 1.00 37.09 157 ILE E CA 1
ATOM 6879 C C . ILE E 2 160 ? -98.653 32.655 33.246 1.00 38.66 157 ILE E C 1
ATOM 6880 O O . ILE E 2 160 ? -99.204 33.640 32.741 1.00 36.83 157 ILE E O 1
ATOM 6885 N N . ASP E 2 161 ? -99.153 31.433 33.166 1.00 39.38 158 ASP E N 1
ATOM 6886 C CA . ASP E 2 161 ? -100.355 31.168 32.385 1.00 42.04 158 ASP E CA 1
ATOM 6887 C C . ASP E 2 161 ? -101.588 30.806 33.175 1.00 41.28 158 ASP E C 1
ATOM 6888 O O . ASP E 2 161 ? -101.540 30.619 34.375 1.00 42.09 158 ASP E O 1
ATOM 6903 N N . ALA E 2 163 ? -104.202 27.967 31.933 1.00 49.06 160 ALA E N 1
ATOM 6904 C CA . ALA E 2 163 ? -104.470 26.979 30.883 1.00 49.47 160 ALA E CA 1
ATOM 6905 C C . ALA E 2 163 ? -103.668 27.290 29.607 1.00 50.62 160 ALA E C 1
ATOM 6906 O O . ALA E 2 163 ? -104.186 27.253 28.491 1.00 48.86 160 ALA E O 1
ATOM 6908 N N . GLU E 2 164 ? -102.382 27.601 29.801 1.00 48.62 161 GLU E N 1
ATOM 6909 C CA . GLU E 2 164 ? -101.424 27.902 28.730 1.00 49.31 161 GLU E CA 1
ATOM 6910 C C . GLU E 2 164 ? -101.650 29.258 28.027 1.00 48.75 161 GLU E C 1
ATOM 6911 O O . GLU E 2 164 ? -100.946 29.587 27.070 1.00 51.43 161 GLU E O 1
ATOM 6917 N N . LYS E 2 165 ? -102.598 30.031 28.524 1.00 46.14 162 LYS E N 1
ATOM 6918 C CA . LYS E 2 165 ? -102.901 31.344 27.980 1.00 47.24 162 LYS E CA 1
ATOM 6919 C C . LYS E 2 165 ? -102.316 32.487 28.841 1.00 41.82 162 LYS E C 1
ATOM 6920 O O . LYS E 2 165 ? -102.006 32.298 30.014 1.00 39.63 162 LYS E O 1
ATOM 6926 N N . TYR E 2 166 ? -102.011 33.600 28.180 1.00 37.54 163 TYR E N 1
ATOM 6927 C CA . TYR E 2 166 ? -101.497 34.826 28.776 1.00 37.21 163 TYR E CA 1
ATOM 6928 C C . TYR E 2 166 ? -100.041 34.936 29.228 1.00 33.59 163 TYR E C 1
ATOM 6929 O O . TYR E 2 166 ? -99.685 35.903 29.868 1.00 33.58 163 TYR E O 1
ATOM 6938 N N . ARG E 2 167 ? -99.185 33.991 28.879 1.00 33.73 164 ARG E N 1
ATOM 6939 C CA . ARG E 2 167 ? -97.806 34.062 29.289 1.00 34.88 164 ARG E CA 1
ATOM 6940 C C . ARG E 2 167 ? -97.103 35.233 28.683 1.00 31.90 164 ARG E C 1
ATOM 6941 O O . ARG E 2 167 ? -96.109 35.700 29.220 1.00 31.58 164 ARG E O 1
ATOM 6949 N N . ASN E 2 168 ? -97.634 35.746 27.575 1.00 32.79 165 ASN E N 1
ATOM 6950 C CA . ASN E 2 168 ? -96.964 36.822 26.893 1.00 31.65 165 ASN E CA 1
ATOM 6951 C C . ASN E 2 168 ? -97.319 38.226 27.348 1.00 32.25 165 ASN E C 1
ATOM 6952 O O . ASN E 2 168 ? -96.819 39.190 26.785 1.00 32.44 165 ASN E O 1
ATOM 6957 N N . LEU E 2 169 ? -98.177 38.378 28.347 1.00 31.31 166 LEU E N 1
ATOM 6958 C CA . LEU E 2 169 ? -98.449 39.744 28.805 1.00 29.37 166 LEU E CA 1
ATOM 6959 C C . LEU E 2 169 ? -97.207 40.335 29.434 1.00 26.89 166 LEU E C 1
ATOM 6960 O O . LEU E 2 169 ? -96.503 39.649 30.165 1.00 26.68 166 LEU E O 1
ATOM 6965 N N . PRO E 2 170 ? -96.935 41.633 29.213 1.00 28.30 167 PRO E N 1
ATOM 6966 C CA . PRO E 2 170 ? -95.768 42.238 29.844 1.00 27.18 167 PRO E CA 1
ATOM 6967 C C . PRO E 2 170 ? -95.967 42.712 31.304 1.00 28.85 167 PRO E C 1
ATOM 6968 O O . PRO E 2 170 ? -95.048 43.251 31.922 1.00 30.51 167 PRO E O 1
ATOM 6972 N N . PHE E 2 171 ? -97.165 42.513 31.817 1.00 30.93 168 PHE E N 1
ATOM 6973 C CA . PHE E 2 171 ? -97.559 42.874 33.176 1.00 28.92 168 PHE E CA 1
ATOM 6974 C C . PHE E 2 171 ? -98.248 41.632 33.786 1.00 30.03 168 PHE E C 1
ATOM 6975 O O . PHE E 2 171 ? -98.481 40.645 33.083 1.00 30.28 168 PHE E O 1
ATOM 6983 N N A ILE E 2 172 ? -98.497 41.687 35.094 0.50 29.64 169 ILE E N 1
ATOM 6984 N N B ILE E 2 172 ? -98.493 41.669 35.093 0.50 28.92 169 ILE E N 1
ATOM 6985 C CA A ILE E 2 172 ? -99.178 40.636 35.833 0.50 31.33 169 ILE E CA 1
ATOM 6986 C CA B ILE E 2 172 ? -99.184 40.602 35.799 0.50 30.01 169 ILE E CA 1
ATOM 6987 C C A ILE E 2 172 ? -100.600 41.130 36.114 0.50 31.33 169 ILE E C 1
ATOM 6988 C C B ILE E 2 172 ? -100.576 41.116 36.122 0.50 30.61 169 ILE E C 1
ATOM 6989 O O A ILE E 2 172 ? -100.819 42.253 36.573 0.50 31.50 169 ILE E O 1
ATOM 6990 O O B ILE E 2 172 ? -100.732 42.241 36.612 0.50 30.76 169 ILE E O 1
ATOM 6999 N N . ALA E 2 173 ? -101.576 40.294 35.806 1.00 32.49 170 ALA E N 1
ATOM 7000 C CA . ALA E 2 173 ? -102.978 40.628 35.980 1.00 33.16 170 ALA E CA 1
ATOM 7001 C C . ALA E 2 173 ? -103.812 39.540 36.624 1.00 36.01 170 ALA E C 1
ATOM 7002 O O . ALA E 2 173 ? -103.413 38.394 36.645 1.00 34.40 170 ALA E O 1
ATOM 7004 N N . SER E 2 174 ? -104.963 39.953 37.158 1.00 38.15 171 SER E N 1
ATOM 7005 C CA . SER E 2 174 ? -105.925 39.054 37.732 1.00 42.61 171 S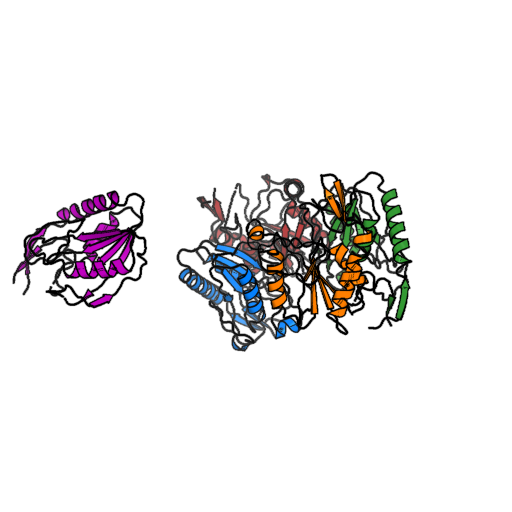ER E CA 1
ATOM 7006 C C . SER E 2 174 ? -106.807 38.659 36.552 1.00 45.14 171 SER E C 1
ATOM 7007 O O . SER E 2 174 ? -106.862 39.366 35.550 1.00 43.74 171 SER E O 1
ATOM 7010 N N . VAL E 2 175 ? -107.456 37.517 36.663 1.00 46.45 172 VAL E N 1
ATOM 7011 C CA . VAL E 2 175 ? -108.342 36.984 35.621 1.00 50.53 172 VAL E CA 1
ATOM 7012 C C . VAL E 2 175 ? -109.725 36.591 36.123 1.00 57.46 172 VAL E C 1
ATOM 7013 O O . VAL E 2 175 ? -109.883 36.294 37.295 1.00 56.47 172 VAL E O 1
ATOM 7017 N N . VAL E 2 176 ? -110.729 36.665 35.242 1.00 60.94 173 VAL E N 1
ATOM 7018 C CA . VAL E 2 176 ? -112.082 36.189 35.547 1.00 68.79 173 VAL E CA 1
ATOM 7019 C C . VAL E 2 176 ? -112.678 35.438 34.353 1.00 69.59 173 VAL E C 1
ATOM 7020 O O . VAL E 2 176 ? -112.045 35.324 33.288 1.00 65.91 173 VAL E O 1
ATOM 7024 N N . THR E 2 177 ? -113.888 34.900 34.553 1.00 69.39 174 THR E N 1
ATOM 7025 C CA . THR E 2 177 ? -114.609 34.198 33.506 1.00 69.66 174 THR E CA 1
ATOM 7026 C C . THR E 2 177 ? -115.734 35.105 33.018 1.00 72.76 174 THR E C 1
ATOM 7027 O O . THR E 2 177 ? -115.735 35.555 31.874 1.00 80.76 174 THR E O 1
#

Nearest PDB structures (foldseek):
  4qyi-assembly1_D  TM=1.006E+00  e=1.254E-35  Bacillus anthracis
  4qyi-assembly1_A  TM=1.004E+00  e=2.149E-34  Bacillus anthracis
  2geb-assembly1_A  TM=9.845E-01  e=6.448E-25  Caldanaerobacter subterraneus subsp. tengcongensis
  6d9q-assembly1_A  TM=9.741E-01  e=9.844E-25  Bacillus anthracis
  3h83-assembly1_A  TM=9.751E-01  e=1.696E-24  Bacillus anthracis str. 'Ames Ancestor'

Foldseek 3Di:
DFDDFDFDLVLLLVLLLVLLVVVCVVAPPFEEEEEEEPDQQVLSVVSNVVNHPHHYHYWYWYWADPPVCCVQQLDTHTPDDTDDQQAQHHYEYEEAEQFQVRVVVVVVVVVVVSHHVYYFYAYAEYAPVRHPDDDDGPHYRYYDHPADKAESRRDDVPPRPDHSGMTGDD/DAFDDFDFDLVLLLVLLLVLLVVVCVVAPPFEEEEEEEPDQQVLSVVSNVVNHPHHYHYWYWYWADPPVCCVQQLDTHTPDDTDDQQAQHHYEYEEAEQAQCRVVVVVVVVVVVSHHVYYFYAYAEYAPVRHPDDDDGPHYNYYDDADDKAESRRDVPPHPDHSGITHGD/DAFDDFDFDLVLLLVLLLVLQVVVCVVQPPFEEEEEEEPDQQVLSVVSNVVNHPHHYHYWYWYWADPPVCCVQQLDTHTPDDTDDQQAQHHYEYEEQEQFQVRVVVVVVVVVVVSHHVYYFYAYAEYAPVRHPDDDDGPHYRYYDHPADKAESRRDVPPRPDHSGITGGD/DDFDFFDFDLVLLLVLLLVLLVVVCVVAPPFEEEEEEEPDQQVLSVVSNVVNHPHHYHYWYWYWADPPVCCVQQLDTHTPDDTDDQQAQHHYEYEEAEDAQCRVVVVVVVVVVVSHHVYYAYAYAEYADVRHPDDDDGPHYRYYDPPKAESRRDVPPHPDHSGITDDD/DKFFDDFDFDLVLLLVLLLVLLVVVCVVAPPFEEEEEEEPDQQVLSVVSNVVNHPHHYHYWYWYWDDCPQQLDTHTPDDTDDQQAQHHYEYEEAEQFQCRVVVVVVVVVVVSHHVYYFYAYAEYADVRHPDDDDGPHYRYYDHPADKAESRRDVPPHPDHSGITGMDD

Organism: Bacillus anthracis (NCBI:txid1392)

Secondary structure (DSSP, 8-state):
-EEEEEE-HHHHHHHHHHHHHHHHHHTTT--EEEEEETTTTHHHHHHHHTT--S-EEEEEEEEEE-SHHHHHH--EEEEE---S--TTSEEEEEEEEESS-HHHHHHHHHHHTT--SEEEEEEEEE-GGG-SS----SEEEEE--S--EEBTTB-BTTB-TT-SSEEEE-/--EEEEEE-HHHHHHHHHHHHHHHHHHTTT--EEEEEETTTTHHHHHHHHTT--S-EEEEEEEEEE-SHHHHHH--EEEEE---S--TT-EEEEEEEEESS-HHHHHHHHHHHTT--SEEEEEEEEE-GGG-SS----SEEEEE---SSEEBTTB-----TT-SSEEEE-/--EEEEEE-HHHHHHHHHHHHHHHHHHTTT--EEEEEETTTTHHHHHHHHTT--S-EEEEEEEEEE-SHHHHHH--EEEEE---S--TT-EEEEEEEEESS-HHHHHHHHHHHTT--SEEEEEEEEE-GGG-SS----SEEEEE--SS-EEBTTB-----TT-SSEEEE-/--EEEEEE-HHHHHHHHHHHHHHHHHHTTTS-EEEEEETTTTHHHHHHHHTT--S-EEEEEEEEEE-SHHHHHH--EEEEE---S--TTSEEEEEEEEESS-HHHHHHHHHHHTT--SEEEEEEEEE-GGG-SS----SEEEEE---EEBTTB-----TT-SSEEEE-/--EEEEEEE-HHHHHHHHHHHHHHHHHHTTT--EEEEEETTTTHHHHHHHHTT--S-EEEEEEEEE--TTT---EEEE---S--TT-EEEEEEEEESS-HHHHHHHHHHHTT--SEEEEEEEEE-GGG-SS----SEEEEE--S--EEBTTB-----TT-SSEEEEE-

Solvent-accessible surface area: 36896 Å² total

Sequence (846 aa):
EIKDTLISEEQLQEKVKELALQIERDFEGEEIVVIAVLKGSFVFAADLIRHIKNDVTIDFISSASSYGNQTETTGKVKKLLLKDIDVNITGKNVIVVEDIIDSGLTLHFLKDHFFMHKPKALKKFCTLLDKPERRKVDLTAEYVGFQIPDEFIVGYGIDCAEKYRNLPFIASVVIEIKDTLISEEQLQQEKVKELALQIERDFEGEEIVVIAVLKGSFVFAADLIRHIKNDDVTIDFISSASSYGNQTETTGKVKLLLKKDIDVNITGKNVIVVEDIIDSGLTLHFLKDHFFMHKPKALKKFCTLLDKPERRRKVDLTAEEYVGFQIPDDEFIVGYGIDAEKYRNLPFIASVVIEIKDTLISEEEQLQEKVKELALQIERDFEEGEEIVVIAVLKGSFVFAADLIRHIKNDDVTIDFISSASSYGNQTETTGKVKKLLKKDIDVNITGKNVIVVEDIIDSGLTLHFLKDHFFMHKPKALKKFCTLLDKPEERRKVDLTAEYVGFQIPDEFIVGYGIDAEKYRNLPFIIASVVIEIKDTLISEEQLQEKVKELALQIERDFEGEEIVVIAVLKGSFVFAADLIRHIKNDVTIDFISASSYGNQTETTGKVKLLKDIDVNITGKNVIVVEDIIDSGLTLHFLKDHFFMHKPKALKFCTLLDKPERRKVDLTAEYVGFQIPFIVGYGIDAEKYRNLPFIASVVNIEIKDTLISEEQLQQEKVKELALQIERDFEGEEIVVIAVLKGSFVFAADLIRHIKNDVTIDFISSASSTETTGKVKLLKDIDVNITGKNVIVVEDIIDSGLTLHFLKDHFFMHKPKALKFCTLLDKPEERRKVDLTAEYVGFQIPDEFIVGYGIDAEKYRNLPFIIASVVT

B-factor: mean 55.69, std 20.88, range [20.96, 131.6]

Radius of gyration: 35.64 Å; Cα contacts (8 Å, |Δi|>4): 1978; chains: 5; bounding box: 117×67×76 Å

InterPro domains:
  IPR000836 Phosphoribosyltransferase domain [PF00156] (13-158)
  IPR000836 Phosphoribosyltransferase domain [cd06223] (19-143)
  IPR005904 Hypoxanthine phosphoribosyl transferase [TIGR01203] (9-172)
  IPR029057 Phosphoribosyltransferase-like [G3DSA:3.40.50.2020] (1-183)
  IPR029057 Phosphoribosyltransferase-like [SSF53271] (4-176)
  IPR050408 Hypoxanthine-guanine phosphoribosyltransferase [PTHR43340] (4-177)

CATH classification: 3.40.50.2020